Protein AF-0000000070192308 (afdb_homodimer)

Foldseek 3Di:
DPPPPPPDPPPPPPPPPPDPDDVVVVVVVVVVVVVVVVVCVCCCVVVVPPPPQLCAAVDPQWADAQQWIDGLLQQKIFGDDVPDTLKIKGWDPPRNRFHKDWPDDPARDNFWGWIDGPQFWIWIWGDDDQKIKIKIFTPHQVYKTKMKIALPPKFKFFFADFLLFAARPLVDAADKAFRFEDQCLPDDPVCVVVRHRGGHQEGEQWMFIFQQKIKGWDQLARWIWTHCHVPPSITMIIGDDPPFLFDDPPPGHGMTIMMMGGDRGRLVSLLVCCVVPADFAQDAFDLLQLQAAEAEQFLQQPPQAALVVVLVVLLVVLVLCVVVPGPAYAYEYEDPQAPFQVGLDGDCVRYVDLQVSCVSSVVSRYAYAYEHEQKDDCPDPCVVPPVLQFFWPAPVSPGFDWDADPVGIITGGQLVHVVNLVVVLVSLLCSCVVRVHAFYEYEDQTLVRDDSGTQHPDGDSRSNCSSQSVCVSCLVRGGSAYEYAHDYSNLHGNYAYEFRFAAQDQDSSRYLLVLQSRLQNCLSNLRARYDSHAQRTRCQHDSRNNNSDGHDLLSNLLSLLVCLQPRGYYYHDDLVVDDPLSVVLVSVSSVCSNPPRSVLLVVLSVVCSVRSHHQKHQQCSVPSNQPVSSNDSQWIDRPPWKIWHTDRDPPDFWDKDAFAAAWKAWPVVRDIDGHPDIDGRHGHHSSGTTMITGDDPPD/DPPPPPDDPPPPPPPPPPPPDPVVVVVVVVVVVVVVVVVVVCCCVVVVPPPPQLCAAVDPQWADAQQWIDGLLQQKIFGDDVPDTLKIKGWDPPRNRFHKDFPDPPARDNFWGWIDGPQFWIWIWGDDDQKIKIKIFTPHQVYKTKMKIALPPKFKFFFADFLLFAARPLPDAADKAFRFEDQCLPDDPVCVVVRHRGGHQEGEQWMFIFQQKIKGWDQLARWIWTHCHVPPSITMIIGDDPPFLFDDPPPGHGMTIMMMGGDRGRLVSLLVCCVVPADFAQDAFDLLQLQAAEAEQFLQQPPQAALVVVLVVLLVVLVLCVVVPGPAYAYEYEDPQAPFQVGLDGDCVRYVDLQVSCVSSVVSRYAYAYEHEQKDDCPDPCNVPPVLQFFWPAPVSPGFDWDADPVGIITGGQLVHVVNLVVVLVSLVCSCVVRVHAFYEYEDQTLVRDDSGTQHPDGDSRSNCSQQSVCVSCLVRGGSAYEYAHDYSNLHGNYEYEFRFAAQDQDSSRYLLVLQSRLQNCLSVLRARYDSHAQRTRCQHDSRNNNSDGHDLLSNLLSLLVCLQPRGYYHHDDLVVDDPLSVVLNSVSSVCSNPPRSVLLVVLSVVCSVRSHHQKHQQCSVPSNQPVSSNDSQWIDRPPWKIWHTDRDPPDFWAKDAFAAAWKAWPVVRDIDGHPDIDGRHGHHSSGTTMITGDDPPD

Secondary structure (DSSP, 8-state):
-GGGG----------------HHHHHHHHHHHHHHHHHHHHHHHHHHT--------SSS--EEEETTEEEETTTTEEEEEETTEEEEEEE--GGGTTS-EEESSGGG-BTTEEEEEETTTEEEEEEEETTEEEEEEEESSTT---EEEEE-TTS-EEEEEEESS--SSGGG--EEEEE-----TTS--HHHHHHT-S-EEEEEEEEEEETTSEEEEE-TTS-EEEEESGGG--EEEEEE--TTSSS--TT-----EEEEEEE-SSHHHHHHHHHHHHSPPPSSPPPTHHHHSEEEE-TTTSTT---HHHHHHHHHHHHHHHGGG--S-EEEEE-SS-SSSTT--S--TTT-TTHHHHHHHHHHTT-EEEEEE-SEEETTSHHHHHHHHHHB-B-TTSSSB-EEEETTEEEEEB-TTSHHHHHHHHHHHHHHHHHH---EEEE---SGGGS-SS-B-SS--SSTTHHHHHHHHHHTTTS-TT-EES-BSS-TTS--EEEPPPPBSSSSTTTSGGGHHHHHHHHHHTT--SEE---TT-BSB-GGG-B---PPPHHHHHHHHHHHTTSS-EEESS-GGGS-HHHHHHHHHHHHHIIIIIHHHHHHHHHHHHHH---SEE-GGGS-TT-HHHHH--S-EEETTTEEE----STT--EEEEEE-SSEEEETTTTEEEESSEEEEEEE--TT---EEEEE----/-GGGGG---------------HHHHHHHHHHHHHHHHHHHHHHHHHHS--------SSS--EEEETTEEEETTTTEEEEEETTEEEEEEE--GGGTTS-EEESSGGG-BTTEEEEEETTTEEEEEEEETTEEEEEEEESSTT---EEEEE-TTS-EEEEEEESS--SSGGG--EEEEE-----TTS--HHHHHHT-S-EEEEEEEEEEETTSEEEEE-TTS-EEEEESGGG--EEEEEE--TTSSS--TT-----EEEEEEE-SSHHHHHHHHHHHHSPPPSSPPPTHHHHSEEEE-TTTSTT---HHHHHHHHHHHHHHHGGG--S-EEEEE-SS-SSSTT--S--TTT-TTHHHHHHHHHHTT-EEEEEE-SEEETTSHHHHHHHHHHB-B-TTSSSB-EEEETTEEEEEB-TTSHHHHHHHHHHHHHHHHHH---EEEE---SGGGS-SS-B-SS--SSTTHHHHHHHHHHTTTS-TT-EES-BSS-TTS--EEEPPPPPSSSSTTTSGGGHHHHHHHHHHTT--SEE--BTT--SB-GGG-B---PPPHHHHHHHHHHHTTSS-EEESS-GGGS-HHHHHHHHHHHHHIIIIIHHHHHHHHHHHHHH---SEE-GGGS-TT-HHHHH--S-EEETTTEEE----STT-SEEEEEE-SSEEEETTTTEEEESSEEEEEEE--TT---EEEEE----

Nearest PDB structures (foldseek):
  7qqg-assembly2_B  TM=9.094E-01  e=2.513E-67  Homo sapiens
  7qqf-assembly2_B  TM=9.119E-01  e=2.662E-67  Homo sapiens
  7qqg-assembly1_A  TM=9.138E-01  e=2.253E-66  Homo sapiens
  7qqf-assembly1_A  TM=9.126E-01  e=1.420E-66  Homo sapiens
  7qqg-assembly2_C  TM=9.096E-01  e=3.006E-66  Homo sapiens

Organism: Mizuhopecten yessoensis (NCBI:txid6573)

pLDDT: mean 86.56, std 17.62, range [20.38, 98.75]

Solvent-accessible surface area (backbone atoms only — not comparable to full-atom values): 71804 Å² total; per-residue (Å²): 133,73,79,72,68,75,64,83,79,72,75,78,68,80,72,84,76,72,83,75,62,70,65,62,51,47,53,47,45,48,50,47,46,50,49,48,48,48,44,48,48,45,44,46,48,57,67,51,38,74,69,70,57,60,52,41,21,76,71,68,48,65,48,66,41,75,43,37,35,38,32,44,78,78,26,38,33,38,32,37,63,86,93,43,76,75,46,44,31,36,49,46,76,85,57,48,55,38,46,40,41,68,66,56,88,83,41,67,38,70,44,23,37,38,40,28,29,80,77,30,32,33,40,39,37,38,54,56,90,57,28,39,38,40,36,41,40,39,67,26,76,76,46,60,45,36,42,32,31,53,39,66,98,45,50,32,45,49,39,51,40,43,47,61,30,52,45,38,45,65,74,37,72,34,51,76,38,73,71,46,18,13,54,65,70,74,61,53,71,64,33,62,74,66,57,46,69,54,36,11,19,37,34,45,59,40,37,38,23,51,66,1,37,31,40,39,49,50,71,69,34,34,43,26,37,23,35,12,38,90,75,60,43,30,42,32,44,32,14,49,54,78,97,44,65,34,65,57,94,80,69,68,65,39,38,35,41,36,36,42,33,58,38,91,28,31,61,54,25,51,51,52,48,42,68,70,72,44,56,66,37,77,48,77,40,47,62,54,58,49,60,20,43,36,42,33,43,48,52,72,37,72,91,70,65,30,48,66,58,50,51,54,51,47,48,52,50,35,64,68,46,53,86,68,65,62,82,32,38,32,38,31,50,51,76,87,52,28,75,31,53,58,40,81,53,65,22,52,91,45,27,77,52,53,51,60,51,42,52,50,39,43,73,53,57,30,49,40,28,39,51,47,60,57,40,29,20,68,84,16,68,55,38,74,73,39,34,82,66,29,32,26,14,25,81,82,63,66,24,48,33,43,30,60,51,99,91,41,56,24,31,39,55,20,63,60,30,67,67,26,46,52,50,51,50,49,44,49,48,44,38,31,68,70,43,60,45,59,26,33,34,38,40,72,50,23,38,64,64,46,46,62,70,55,30,48,79,49,78,52,55,32,54,45,48,52,24,28,44,44,47,63,61,40,54,84,61,30,38,49,61,22,30,32,41,38,37,22,90,45,42,27,54,41,44,33,37,38,49,66,83,33,30,52,50,54,46,39,71,29,14,59,41,12,48,53,28,43,52,38,37,35,14,70,68,43,46,54,47,40,31,79,36,43,46,30,28,44,30,25,37,85,93,55,43,77,36,82,52,83,56,59,67,67,58,31,51,42,35,43,58,50,34,51,71,44,60,28,43,31,30,41,69,56,51,80,78,53,56,68,68,49,38,51,43,48,54,52,45,53,51,46,23,65,73,62,38,46,61,47,52,56,50,20,51,54,44,23,51,74,71,54,47,40,27,51,25,54,52,18,71,85,29,54,83,38,70,67,38,60,51,56,41,66,48,35,18,48,45,89,44,32,41,41,46,54,73,61,54,88,89,59,50,50,41,74,43,77,38,48,76,55,39,31,33,33,69,78,77,72,43,82,40,74,31,68,42,72,42,72,66,42,76,36,55,94,87,50,66,46,36,27,39,56,49,84,74,80,120,132,74,77,72,73,67,65,84,81,76,75,77,74,77,69,83,74,69,82,72,54,70,65,60,51,47,50,45,48,50,47,48,47,49,50,48,48,49,44,48,48,45,45,47,49,58,67,52,41,73,69,71,56,59,49,44,22,75,70,68,48,64,49,67,40,75,43,36,35,39,32,45,78,75,27,37,32,37,32,36,62,85,94,43,74,76,47,43,33,37,49,45,79,84,59,47,52,39,47,42,40,67,66,55,87,83,40,64,37,71,43,23,38,38,40,29,29,80,75,30,32,31,42,39,38,37,54,57,91,57,28,39,39,41,35,40,41,39,66,27,77,76,45,61,45,36,42,30,32,53,40,66,100,46,51,32,46,48,39,50,39,43,48,61,30,52,43,38,45,65,76,37,72,34,52,76,38,73,72,47,17,13,53,66,70,73,58,53,72,66,34,62,74,66,56,45,71,55,37,12,20,36,35,45,60,40,37,38,24,50,65,1,37,31,41,40,48,50,71,69,33,35,43,26,38,23,35,12,39,89,74,60,44,30,40,32,43,32,14,49,55,78,98,44,63,32,64,58,95,80,69,68,66,38,38,35,40,38,35,42,32,58,37,92,27,31,60,52,25,51,53,51,47,41,66,72,72,42,55,65,38,78,47,77,40,47,63,53,58,48,60,20,45,37,42,33,44,48,51,74,37,72,92,69,65,30,47,66,57,50,51,54,51,48,47,52,48,34,64,69,47,55,84,68,64,63,82,33,39,31,38,32,50,50,75,87,53,28,74,33,53,58,40,81,54,64,22,52,92,45,26,76,51,51,52,60,51,42,51,49,40,41,72,52,56,30,46,39,29,38,51,46,58,55,40,30,21,69,84,14,69,54,38,76,74,39,35,81,68,29,31,26,12,24,83,83,63,66,24,48,34,43,31,61,52,97,91,40,57,25,31,40,55,19,64,60,29,68,67,25,45,52,50,52,52,50,45,49,46,46,38,31,70,70,42,59,44,58,27,31,35,38,40,71,49,23,39,65,64,47,48,62,72,54,32,49,78,49,80,52,55,34,54,45,47,52,24,27,42,44,47,64,60,41,54,84,63,31,37,50,63,21,30,30,40,39,37,23,89,44,41,28,55,41,44,32,38,38,48,68,82,30,29,52,49,54,46,40,72,31,14,58,43,12,48,54,29,44,52,37,36,35,16,68,68,43,46,54,47,40,30,80,34,42,46,30,26,56,23,23,36,87,93,56,41,77,38,81,49,81,56,56,67,66,57,32,51,41,35,42,58,50,35,50,71,43,59,27,42,30,29,44,68,57,52,80,78,54,57,70,68,50,37,52,45,49,53,51,44,52,51,48,22,64,72,62,39,46,61,47,51,56,51,21,51,56,43,22,52,74,70,52,47,40,26,52,26,51,50,19,69,85,28,54,85,39,71,66,37,61,50,55,42,64,49,32,17,47,45,88,45,32,42,41,45,53,73,62,53,88,88,58,50,50,42,73,43,76,35,50,76,55,39,32,33,32,70,76,78,70,40,82,42,74,31,69,42,73,43,72,66,42,75,36,56,94,85,51,66,46,38,28,38,58,48,82,74,81,120

Structure (mmCIF, N/CA/C/O backbone):
data_AF-0000000070192308-model_v1
#
loop_
_entity.id
_entity.type
_entity.pdbx_description
1 polymer 'Family 31 glucosidase KIAA1161'
#
loop_
_atom_site.group_PDB
_atom_site.id
_atom_site.type_symbol
_atom_site.label_atom_id
_atom_site.label_alt_id
_atom_site.label_comp_id
_atom_site.label_asym_id
_atom_site.label_entity_id
_atom_site.label_seq_id
_atom_site.pdbx_PDB_ins_code
_atom_site.Cartn_x
_atom_site.Cartn_y
_atom_site.Cartn_z
_atom_site.occupancy
_atom_site.B_iso_or_equiv
_atom_site.auth_seq_id
_atom_site.auth_comp_id
_atom_site.auth_asym_id
_atom_site.auth_atom_id
_atom_site.pdbx_PDB_model_num
ATOM 1 N N . MET A 1 1 ? -42.344 -31.609 20.109 1 20.38 1 MET A N 1
ATOM 2 C CA . MET A 1 1 ? -43.781 -31.344 20.266 1 20.38 1 MET A CA 1
ATOM 3 C C . MET A 1 1 ? -44.281 -31.906 21.594 1 20.38 1 MET A C 1
ATOM 5 O O . MET A 1 1 ? -45.344 -31.516 22.062 1 20.38 1 MET A O 1
ATOM 9 N N . ARG A 1 2 ? -43.562 -32.969 22.016 1 21.5 2 ARG A N 1
ATOM 10 C CA . ARG A 1 2 ? -44.094 -33.875 23.016 1 21.5 2 ARG A CA 1
ATOM 11 C C . ARG A 1 2 ? -44.062 -33.25 24.406 1 21.5 2 ARG A C 1
ATOM 13 O O . ARG A 1 2 ? -44.969 -33.5 25.203 1 21.5 2 ARG A O 1
ATOM 20 N N . TYR A 1 3 ? -42.969 -32.656 24.625 1 23.02 3 TYR A N 1
ATOM 21 C CA . TYR A 1 3 ? -42.625 -32.531 26.047 1 23.02 3 TYR A CA 1
ATOM 22 C C . TYR A 1 3 ? -43.375 -31.391 26.703 1 23.02 3 TYR A C 1
ATOM 24 O O . TYR A 1 3 ? -43 -30.922 27.781 1 23.02 3 TYR A O 1
ATOM 32 N N . VAL A 1 4 ? -44.219 -30.672 25.828 1 22.2 4 VAL A N 1
ATOM 33 C CA . VAL A 1 4 ? -44.625 -29.406 26.406 1 22.2 4 VAL A CA 1
ATOM 34 C C . VAL A 1 4 ? -45.594 -29.656 27.578 1 22.2 4 VAL A C 1
ATOM 36 O O . VAL A 1 4 ? -45.906 -28.734 28.328 1 22.2 4 VAL A O 1
ATOM 39 N N . CYS A 1 5 ? -46.25 -30.828 27.484 1 20.38 5 CYS A N 1
ATOM 40 C CA . CYS A 1 5 ? -47.531 -30.906 28.188 1 20.38 5 CYS A CA 1
ATOM 41 C C . CYS A 1 5 ? -47.312 -31.078 29.688 1 20.38 5 CYS A C 1
ATOM 43 O O . CYS A 1 5 ? -48.156 -31.656 30.375 1 20.38 5 CYS A O 1
ATOM 45 N N . TYR A 1 6 ? -46.031 -31.031 30.094 1 24.88 6 TYR A N 1
ATOM 46 C CA . TYR A 1 6 ? -45.938 -31.562 31.453 1 24.88 6 TYR A CA 1
ATOM 47 C C . TYR A 1 6 ? -46.656 -30.672 32.438 1 24.88 6 TYR A C 1
ATOM 49 O O . TYR A 1 6 ? -46.062 -29.734 33 1 24.88 6 TYR A O 1
ATOM 57 N N . VAL A 1 7 ? -47.844 -30.109 31.953 1 22.53 7 VAL A N 1
ATOM 58 C CA . VAL A 1 7 ? -48.5 -29.125 32.812 1 22.53 7 VAL A CA 1
ATOM 59 C C . VAL A 1 7 ? -48.656 -29.703 34.219 1 22.53 7 VAL A C 1
ATOM 61 O O . VAL A 1 7 ? -48.656 -30.922 34.406 1 22.53 7 VAL A O 1
ATOM 64 N N . MET A 1 8 ? -48.906 -28.859 35.25 1 23.22 8 MET A N 1
ATOM 65 C CA . MET A 1 8 ? -48.938 -28.734 36.719 1 23.22 8 MET A CA 1
ATOM 66 C C . MET A 1 8 ? -49.969 -29.672 37.312 1 23.22 8 MET A C 1
ATOM 68 O O . MET A 1 8 ? -51.156 -29.641 36.906 1 23.22 8 MET A O 1
ATOM 72 N N . SER A 1 9 ? -49.531 -30.953 37.625 1 23.97 9 SER A N 1
ATOM 73 C CA . SER A 1 9 ? -50.25 -32.031 38.281 1 23.97 9 SER A CA 1
ATOM 74 C C . SER A 1 9 ? -50.969 -31.531 39.531 1 23.97 9 SER A C 1
ATOM 76 O O . SER A 1 9 ? -50.344 -31.172 40.531 1 23.97 9 SER A O 1
ATOM 78 N N . CYS A 1 10 ? -51.938 -30.594 39.344 1 23.83 10 CYS A N 1
ATOM 79 C CA . CYS A 1 10 ? -52.781 -30.109 40.438 1 23.83 10 CYS A CA 1
ATOM 80 C C . CYS A 1 10 ? -53.312 -31.266 41.25 1 23.83 10 CYS A C 1
ATOM 82 O O . CYS A 1 10 ? -54 -32.156 40.719 1 23.83 10 CYS A O 1
ATOM 84 N N . ASP A 1 11 ? -52.469 -31.672 42.25 1 23.56 11 ASP A N 1
ATOM 85 C CA . ASP A 1 11 ? -52.781 -32.656 43.281 1 23.56 11 ASP A CA 1
ATOM 86 C C . ASP A 1 11 ? -54.188 -32.438 43.844 1 23.56 11 ASP A C 1
ATOM 88 O O . ASP A 1 11 ? -54.562 -31.328 44.156 1 23.56 11 ASP A O 1
ATOM 92 N N . THR A 1 12 ? -55.094 -33.344 43.406 1 26.86 12 THR A N 1
ATOM 93 C CA . THR A 1 12 ? -56.531 -33.531 43.594 1 26.86 12 THR A CA 1
ATOM 94 C C . THR A 1 12 ? -56.844 -33.625 45.094 1 26.86 12 THR A C 1
ATOM 96 O O . THR A 1 12 ? -57.25 -34.688 45.594 1 26.86 12 THR A O 1
ATOM 99 N N . THR A 1 13 ? -55.969 -32.844 45.969 1 26.02 13 THR A N 1
ATOM 100 C CA . THR A 1 13 ? -56.438 -33.031 47.344 1 26.02 13 THR A CA 1
ATOM 101 C C . THR A 1 13 ? -57.906 -32.781 47.469 1 26.02 13 THR A C 1
ATOM 103 O O . THR A 1 13 ? -58.469 -31.953 46.75 1 26.02 13 THR A O 1
ATOM 106 N N . SER A 1 14 ? -58.594 -33.688 48.25 1 26.66 14 SER A N 1
ATOM 107 C CA . SER A 1 14 ? -60 -34.062 48.469 1 26.66 14 SER A CA 1
ATOM 108 C C . SER A 1 14 ? -60.812 -32.875 49 1 26.66 14 SER A C 1
ATOM 110 O O . SER A 1 14 ? -61.656 -33.031 49.844 1 26.66 14 SER A O 1
ATOM 112 N N . LEU A 1 15 ? -60.125 -31.594 48.969 1 26.31 15 LEU A N 1
ATOM 113 C CA . LEU A 1 15 ? -60.969 -30.641 49.719 1 26.31 15 LEU A CA 1
ATOM 114 C C . LEU A 1 15 ? -62.375 -30.578 49.125 1 26.31 15 LEU A C 1
ATOM 116 O O . LEU A 1 15 ? -62.531 -30.719 47.906 1 26.31 15 LEU A O 1
ATOM 120 N N . THR A 1 16 ? -63.375 -30.578 50.156 1 28.06 16 THR A N 1
ATOM 121 C CA . THR A 1 16 ? -64.875 -30.609 50.125 1 28.06 16 THR A CA 1
ATOM 122 C C . THR A 1 16 ? -65.375 -29.516 49.219 1 28.06 16 THR A C 1
ATOM 124 O O . THR A 1 16 ? -65.188 -28.328 49.469 1 28.06 16 THR A O 1
ATOM 127 N N . MET A 1 17 ? -65.375 -29.734 47.875 1 26.25 17 MET A N 1
ATOM 128 C CA . MET A 1 17 ? -65.875 -28.938 46.75 1 26.25 17 MET A CA 1
ATOM 129 C C . MET A 1 17 ? -67.375 -28.516 47 1 26.25 17 MET A C 1
ATOM 131 O O . MET A 1 17 ? -68.25 -29.344 46.906 1 26.25 17 MET A O 1
ATOM 135 N N . ARG A 1 18 ? -67.562 -27.594 48.062 1 32.5 18 ARG A N 1
ATOM 136 C CA . ARG A 1 18 ? -68.875 -27.062 48.219 1 32.5 18 ARG A CA 1
ATOM 137 C C . ARG A 1 18 ? -69.5 -26.672 46.875 1 32.5 18 ARG A C 1
ATOM 139 O O . ARG A 1 18 ? -68.75 -26.359 45.938 1 32.5 18 ARG A O 1
ATOM 146 N N . GLN A 1 19 ? -70.875 -26.859 46.594 1 30.17 19 GLN A N 1
ATOM 147 C CA . GLN A 1 19 ? -71.875 -26.875 45.531 1 30.17 19 GLN A CA 1
ATOM 148 C C . GLN A 1 19 ? -71.938 -25.516 44.844 1 30.17 19 GLN A C 1
ATOM 150 O O . GLN A 1 19 ? -72.562 -24.578 45.375 1 30.17 19 GLN A O 1
ATOM 155 N N . LEU A 1 20 ? -70.812 -25 44.406 1 33.16 20 LEU A N 1
ATOM 156 C CA . LEU A 1 20 ? -71.062 -23.703 43.75 1 33.16 20 LEU A CA 1
ATOM 157 C C . LEU A 1 20 ? -72.125 -23.781 42.688 1 33.16 20 LEU A C 1
ATOM 159 O O . LEU A 1 20 ? -72.125 -24.75 41.906 1 33.16 20 LEU A O 1
ATOM 163 N N . ARG A 1 21 ? -73.188 -22.875 42.906 1 35.25 21 ARG A N 1
ATOM 164 C CA . ARG A 1 21 ? -74.438 -22.703 42.156 1 35.25 21 ARG A CA 1
ATOM 165 C C . ARG A 1 21 ? -74.188 -22.516 40.656 1 35.25 21 ARG A C 1
ATOM 167 O O . ARG A 1 21 ? -73.062 -22.094 40.281 1 35.25 21 ARG A O 1
ATOM 174 N N . GLY A 1 22 ? -75.188 -22.938 39.812 1 34.5 22 GLY A N 1
ATOM 175 C CA . GLY A 1 22 ? -75.312 -23.203 38.406 1 34.5 22 GLY A CA 1
ATOM 176 C C . GLY A 1 22 ? -75 -22 37.531 1 34.5 22 GLY A C 1
ATOM 177 O O . GLY A 1 22 ? -74.375 -22.141 36.469 1 34.5 22 GLY A O 1
ATOM 178 N N . ARG A 1 23 ? -75.438 -20.812 38 1 45.5 23 ARG A N 1
ATOM 179 C CA . ARG A 1 23 ? -75.312 -19.656 37.125 1 45.5 23 ARG A CA 1
ATOM 180 C C . ARG A 1 23 ? -73.875 -19.172 37 1 45.5 23 ARG A C 1
ATOM 182 O O . ARG A 1 23 ? -73.438 -18.781 35.906 1 45.5 23 ARG A O 1
ATOM 189 N N . THR A 1 24 ? -73.25 -19.234 38.219 1 49.06 24 THR A N 1
ATOM 190 C CA . THR A 1 24 ? -71.875 -18.75 38.219 1 49.06 24 THR A CA 1
ATOM 191 C C . THR A 1 24 ? -71 -19.641 37.375 1 49.06 24 THR A C 1
ATOM 193 O O . THR A 1 24 ? -70 -19.188 36.812 1 49.06 24 THR A O 1
ATOM 196 N N . LEU A 1 25 ? -71.438 -21 37.281 1 49.66 25 LEU A N 1
ATOM 197 C CA . LEU A 1 25 ? -70.625 -21.891 36.406 1 49.66 25 LEU A CA 1
ATOM 198 C C . LEU A 1 25 ? -70.812 -21.562 34.938 1 49.66 25 LEU A C 1
ATOM 200 O O . LEU A 1 25 ? -69.875 -21.641 34.156 1 49.66 25 LEU A O 1
ATOM 204 N N . ARG A 1 26 ? -72.062 -21.047 34.656 1 52.34 26 ARG A N 1
ATOM 205 C CA . ARG A 1 26 ? -72.312 -20.672 33.25 1 52.34 26 ARG A CA 1
ATOM 206 C C . ARG A 1 26 ? -71.5 -19.422 32.875 1 52.34 26 ARG A C 1
ATOM 208 O O . ARG A 1 26 ? -70.938 -19.344 31.797 1 52.34 26 ARG A O 1
ATOM 215 N N . PHE A 1 27 ? -71.625 -18.453 33.844 1 57.94 27 PHE A N 1
ATOM 216 C CA . PHE A 1 27 ? -70.875 -17.25 33.562 1 57.94 27 PHE A CA 1
ATOM 217 C C . PHE A 1 27 ? -69.375 -17.531 33.469 1 57.94 27 PHE A C 1
ATOM 219 O O . PHE A 1 27 ? -68.688 -17 32.625 1 57.94 27 PHE A O 1
ATOM 226 N N . LEU A 1 28 ? -68.938 -18.562 34.312 1 57.94 28 LEU A N 1
ATOM 227 C CA . LEU A 1 28 ? -67.5 -18.938 34.281 1 57.94 28 LEU A CA 1
ATOM 228 C C . LEU A 1 28 ? -67.188 -19.703 33 1 57.94 28 LEU A C 1
ATOM 230 O O . LEU A 1 28 ? -66.125 -19.516 32.406 1 57.94 28 LEU A O 1
ATOM 234 N N . LYS A 1 29 ? -68.125 -20.453 32.531 1 59.97 29 LYS A N 1
ATOM 235 C CA . LYS A 1 29 ? -67.938 -21.172 31.297 1 59.97 29 LYS A CA 1
ATOM 236 C C . LYS A 1 29 ? -67.938 -20.203 30.109 1 59.97 29 LYS A C 1
ATOM 238 O O . LYS A 1 29 ? -67.062 -20.344 29.203 1 59.97 29 LYS A O 1
ATOM 243 N N . ILE A 1 30 ? -68.938 -19.281 30.219 1 62.34 30 ILE A N 1
ATOM 244 C CA . ILE A 1 30 ? -69 -18.281 29.156 1 62.34 30 ILE A CA 1
ATOM 245 C C . ILE A 1 30 ? -67.688 -17.422 29.203 1 62.34 30 ILE A C 1
ATOM 247 O O . ILE A 1 30 ? -67.125 -17.141 28.172 1 62.34 30 ILE A O 1
ATOM 251 N N . ALA A 1 31 ? -67.312 -17.031 30.453 1 62.5 31 ALA A N 1
ATOM 252 C CA . ALA A 1 31 ? -66.062 -16.25 30.594 1 62.5 31 ALA A CA 1
ATOM 253 C C . ALA A 1 31 ? -64.875 -17.078 30.172 1 62.5 31 ALA A C 1
ATOM 255 O O . ALA A 1 31 ? -63.969 -16.562 29.5 1 62.5 31 ALA A O 1
ATOM 256 N N . CYS A 1 32 ? -64.875 -18.422 30.547 1 58.78 32 CYS A N 1
ATOM 257 C CA . CYS A 1 32 ? -63.812 -19.312 30.094 1 58.78 32 CYS A CA 1
ATOM 258 C C . CYS A 1 32 ? -63.875 -19.516 28.594 1 58.78 32 CYS A C 1
ATOM 260 O O . CYS A 1 32 ? -62.844 -19.516 27.922 1 58.78 32 CYS A O 1
ATOM 262 N N . PHE A 1 33 ? -65.125 -19.688 28.047 1 64.44 33 PHE A N 1
ATOM 263 C CA . PHE A 1 33 ? -65.312 -19.797 26.594 1 64.44 33 PHE A CA 1
ATOM 264 C C . PHE A 1 33 ? -64.875 -18.5 25.906 1 64.44 33 PHE A C 1
ATOM 266 O O . PHE A 1 33 ? -64.125 -18.547 24.906 1 64.44 33 PHE A O 1
ATOM 273 N N . LEU A 1 34 ? -65.312 -17.297 26.391 1 62.81 34 LEU A N 1
ATOM 274 C CA . LEU A 1 34 ? -64.875 -16.016 25.828 1 62.81 34 LEU A CA 1
ATOM 275 C C . LEU A 1 34 ? -63.375 -15.828 26 1 62.81 34 LEU A C 1
ATOM 277 O O . LEU A 1 34 ? -62.688 -15.352 25.094 1 62.81 34 LEU A O 1
ATOM 281 N N . LEU A 1 35 ? -62.812 -16.219 27.156 1 64.25 35 LEU A N 1
ATOM 282 C CA . LEU A 1 35 ? -61.375 -16.172 27.344 1 64.25 35 LEU A CA 1
ATOM 283 C C . LEU A 1 35 ? -60.688 -17.172 26.422 1 64.25 35 LEU A C 1
ATOM 285 O O . LEU A 1 35 ? -59.625 -16.875 25.844 1 64.25 35 LEU A O 1
ATOM 289 N N . PHE A 1 36 ? -61.312 -18.438 26.234 1 65.31 36 PHE A N 1
ATOM 290 C CA . PHE A 1 36 ? -60.781 -19.406 25.281 1 65.31 36 PHE A CA 1
ATOM 291 C C . PHE A 1 36 ? -60.875 -18.875 23.859 1 65.31 36 PHE A C 1
ATOM 293 O O . PHE A 1 36 ? -59.969 -19.031 23.062 1 65.31 36 PHE A O 1
ATOM 300 N N . MET A 1 37 ? -62 -18.234 23.453 1 63.69 37 MET A N 1
ATOM 301 C CA . MET A 1 37 ? -62.156 -17.625 22.125 1 63.69 37 MET A CA 1
ATOM 302 C C . MET A 1 37 ? -61.156 -16.453 21.969 1 63.69 37 MET A C 1
ATOM 304 O O . MET A 1 37 ? -60.562 -16.297 20.922 1 63.69 37 MET A O 1
ATOM 308 N N . VAL A 1 38 ? -61 -15.508 22.953 1 63.56 38 VAL A N 1
ATOM 309 C CA . VAL A 1 38 ? -60 -14.453 22.906 1 63.56 38 VAL A CA 1
ATOM 310 C C . VAL A 1 38 ? -58.594 -15.07 22.859 1 63.56 38 VAL A C 1
ATOM 312 O O . VAL A 1 38 ? -57.719 -14.594 22.125 1 63.56 38 VAL A O 1
ATOM 315 N N . PHE A 1 39 ? -58.344 -16.172 23.594 1 62.09 39 PHE A N 1
ATOM 316 C CA . PHE A 1 39 ? -57.094 -16.875 23.5 1 62.09 39 PHE A CA 1
ATOM 317 C C . PHE A 1 39 ? -56.906 -17.484 22.125 1 62.09 39 PHE A C 1
ATOM 319 O O . PHE A 1 39 ? -55.812 -17.422 21.547 1 62.09 39 PHE A O 1
ATOM 326 N N . ILE A 1 40 ? -57.938 -18.188 21.547 1 59.38 40 ILE A N 1
ATOM 327 C CA . ILE A 1 40 ? -57.844 -18.688 20.188 1 59.38 40 ILE A CA 1
ATOM 328 C C . ILE A 1 40 ? -57.656 -17.531 19.219 1 59.38 40 ILE A C 1
ATOM 330 O O . ILE A 1 40 ? -56.812 -17.594 18.312 1 59.38 40 ILE A O 1
ATOM 334 N N . ILE A 1 41 ? -58.438 -16.391 19.328 1 56.91 41 ILE A N 1
ATOM 335 C CA . ILE A 1 41 ? -58.219 -15.219 18.484 1 56.91 41 ILE A CA 1
ATOM 336 C C . ILE A 1 41 ? -56.844 -14.633 18.734 1 56.91 41 ILE A C 1
ATOM 338 O O . ILE A 1 41 ? -56.125 -14.32 17.797 1 56.91 41 ILE A O 1
ATOM 342 N N . TRP A 1 42 ? -56.469 -14.445 20.031 1 55.38 42 TRP A N 1
ATOM 343 C CA . TRP A 1 42 ? -55.125 -13.984 20.328 1 55.38 42 TRP A CA 1
ATOM 344 C C . TRP A 1 42 ? -54.062 -14.977 19.828 1 55.38 42 TRP A C 1
ATOM 346 O O . TRP A 1 42 ? -53.062 -14.578 19.219 1 55.38 42 TRP A O 1
ATOM 356 N N . TYR A 1 43 ? -54.25 -16.312 20.156 1 49.78 43 TYR A N 1
ATOM 357 C CA . TYR A 1 43 ? -53.344 -17.312 19.578 1 49.78 43 TYR A CA 1
ATOM 358 C C . TYR A 1 43 ? -53.406 -17.297 18.062 1 49.78 43 TYR A C 1
ATOM 360 O O . TYR A 1 43 ? -52.375 -17.375 17.391 1 49.78 43 TYR A O 1
ATOM 368 N N . THR A 1 44 ? -54.594 -17.297 17.484 1 49.53 44 THR A N 1
ATOM 369 C CA . THR A 1 44 ? -54.688 -17.188 16.031 1 49.53 44 THR A CA 1
ATOM 370 C C . THR A 1 44 ? -54.125 -15.859 15.547 1 49.53 44 THR A C 1
ATOM 372 O O . THR A 1 44 ? -53.438 -15.805 14.531 1 49.53 44 THR A O 1
ATOM 375 N N . VAL A 1 45 ? -54.438 -14.711 16.172 1 46.88 45 VAL A N 1
ATOM 376 C CA . VAL A 1 45 ? -53.812 -13.445 15.797 1 46.88 45 VAL A CA 1
ATOM 377 C C . VAL A 1 45 ? -52.312 -13.492 16.094 1 46.88 45 VAL A C 1
ATOM 379 O O . VAL A 1 45 ? -51.5 -13.016 15.305 1 46.88 45 VAL A O 1
ATOM 382 N N . SER A 1 46 ? -51.875 -13.906 17.312 1 43.94 46 SER A N 1
ATOM 383 C CA . SER A 1 46 ? -50.469 -14.117 17.594 1 43.94 46 SER A CA 1
ATOM 384 C C . SER A 1 46 ? -49.875 -15.18 16.688 1 43.94 46 SER A C 1
ATOM 386 O O . SER A 1 46 ? -48.688 -15.109 16.328 1 43.94 46 SER A O 1
ATOM 388 N N . ALA A 1 47 ? -50.438 -16.391 16.562 1 39.16 47 ALA A N 1
ATOM 389 C CA . ALA A 1 47 ? -50.031 -17.375 15.555 1 39.16 47 ALA A CA 1
ATOM 390 C C . ALA A 1 47 ? -50.156 -16.797 14.141 1 39.16 47 ALA A C 1
ATOM 392 O O . ALA A 1 47 ? -49.469 -17.234 13.219 1 39.16 47 ALA A O 1
ATOM 393 N N . LEU A 1 48 ? -51.219 -16.047 13.93 1 32.97 48 LEU A N 1
ATOM 394 C CA . LEU A 1 48 ? -51.219 -15.273 12.695 1 32.97 48 LEU A CA 1
ATOM 395 C C . LEU A 1 48 ? -50.219 -14.125 12.789 1 32.97 48 LEU A C 1
ATOM 397 O O . LEU A 1 48 ? -50.594 -12.961 12.891 1 32.97 48 LEU A O 1
ATOM 401 N N . LYS A 1 49 ? -49.344 -14.195 13.859 1 34.69 49 LYS A N 1
ATOM 402 C CA . LYS A 1 49 ? -48.156 -13.391 13.578 1 34.69 49 LYS A CA 1
ATOM 403 C C . LYS A 1 49 ? -47.812 -13.398 12.094 1 34.69 49 LYS A C 1
ATOM 405 O O . LYS A 1 49 ? -47.781 -14.461 11.461 1 34.69 49 LYS A O 1
ATOM 410 N N . LYS A 1 50 ? -47.75 -12.18 11.742 1 33.03 50 LYS A N 1
ATOM 411 C CA . LYS A 1 50 ? -47.531 -11.93 10.32 1 33.03 50 LYS A CA 1
ATOM 412 C C . LYS A 1 50 ? -46.438 -12.836 9.773 1 33.03 50 LYS A C 1
ATOM 414 O O . LYS A 1 50 ? -45.312 -12.844 10.281 1 33.03 50 LYS A O 1
ATOM 419 N N . LYS A 1 51 ? -46.875 -14.031 9.375 1 29.88 51 LYS A N 1
ATOM 420 C CA . LYS A 1 51 ? -45.938 -14.609 8.422 1 29.88 51 LYS A CA 1
ATOM 421 C C . LYS A 1 51 ? -45.156 -13.516 7.668 1 29.88 51 LYS A C 1
ATOM 423 O O . LYS A 1 51 ? -45.781 -12.742 6.918 1 29.88 51 LYS A O 1
ATOM 428 N N . VAL A 1 52 ? -44.125 -12.969 8.328 1 28.19 52 VAL A N 1
ATOM 429 C CA . VAL A 1 52 ? -43.219 -12.32 7.398 1 28.19 52 VAL A CA 1
ATOM 430 C C . VAL A 1 52 ? -43.062 -13.172 6.141 1 28.19 52 VAL A C 1
ATOM 432 O O . VAL A 1 52 ? -42.531 -14.281 6.195 1 28.19 52 VAL A O 1
ATOM 435 N N . THR A 1 53 ? -44.062 -13.242 5.438 1 29.06 53 THR A N 1
ATOM 436 C CA . THR A 1 53 ? -43.781 -13.758 4.102 1 29.06 53 THR A CA 1
ATOM 437 C C . THR A 1 53 ? -42.406 -13.328 3.648 1 29.06 53 THR A C 1
ATOM 439 O O . THR A 1 53 ? -42.062 -12.141 3.697 1 29.06 53 THR A O 1
ATOM 442 N N . PRO A 1 54 ? -41.469 -14.25 3.865 1 31.17 54 PRO A N 1
ATOM 443 C CA . PRO A 1 54 ? -40.25 -13.805 3.182 1 31.17 54 PRO A CA 1
ATOM 444 C C . PRO A 1 54 ? -40.562 -12.945 1.954 1 31.17 54 PRO A C 1
ATOM 446 O O . PRO A 1 54 ? -41.469 -13.25 1.182 1 31.17 54 PRO A O 1
ATOM 449 N N . LEU A 1 55 ? -40.625 -11.734 2.205 1 32.88 55 LEU A N 1
ATOM 450 C CA . LEU A 1 55 ? -40.688 -10.922 0.995 1 32.88 55 LEU A CA 1
ATOM 451 C C . LEU A 1 55 ? -39.969 -11.609 -0.161 1 32.88 55 LEU A C 1
ATOM 453 O O . LEU A 1 55 ? -38.75 -11.5 -0.297 1 32.88 55 LEU A O 1
ATOM 457 N N . TYR A 1 56 ? -40.25 -12.836 -0.394 1 35.34 56 TYR A N 1
ATOM 458 C CA . TYR A 1 56 ? -39.781 -13.531 -1.584 1 35.34 56 TYR A CA 1
ATOM 459 C C . TYR A 1 56 ? -39.875 -12.641 -2.814 1 35.34 56 TYR A C 1
ATOM 461 O O . TYR A 1 56 ? -40.688 -11.703 -2.844 1 35.34 56 TYR A O 1
ATOM 469 N N . ALA A 1 57 ? -38.969 -12.812 -3.836 1 40.22 57 ALA A N 1
ATOM 470 C CA . ALA A 1 57 ? -39.031 -12.281 -5.195 1 40.22 57 ALA A CA 1
ATOM 471 C C . ALA A 1 57 ? -40.469 -12.234 -5.707 1 40.22 57 ALA A C 1
ATOM 473 O O . ALA A 1 57 ? -41.312 -13.047 -5.316 1 40.22 57 ALA A O 1
ATOM 474 N N . SER A 1 58 ? -40.906 -11.242 -6.078 1 43 58 SER A N 1
ATOM 475 C CA . SER A 1 58 ? -42.188 -11.18 -6.793 1 43 58 SER A CA 1
ATOM 476 C C . SER A 1 58 ? -42.469 -12.492 -7.52 1 43 58 SER A C 1
ATOM 478 O O . SER A 1 58 ? -42.812 -12.484 -8.703 1 43 58 SER A O 1
ATOM 480 N N . GLY A 1 59 ? -42.312 -13.625 -6.922 1 52.19 59 GLY A N 1
ATOM 481 C CA . GLY A 1 59 ? -42.938 -14.844 -7.441 1 52.19 59 GLY A CA 1
ATOM 482 C C . GLY A 1 59 ? -41.938 -15.734 -8.172 1 52.19 59 GLY A C 1
ATOM 483 O O . GLY A 1 59 ? -42.312 -16.812 -8.648 1 52.19 59 GLY A O 1
ATOM 484 N N . VAL A 1 60 ? -40.812 -15.289 -8.508 1 59.03 60 VAL A N 1
ATOM 485 C CA . VAL A 1 60 ? -40.031 -16.219 -9.32 1 59.03 60 VAL A CA 1
ATOM 486 C C . VAL A 1 60 ? -39.312 -17.219 -8.414 1 59.03 60 VAL A C 1
ATOM 488 O O . VAL A 1 60 ? -38.344 -16.859 -7.734 1 59.03 60 VAL A O 1
ATOM 491 N N . VAL A 1 61 ? -39.844 -18.344 -8.203 1 65.69 61 VAL A N 1
ATOM 492 C CA . VAL A 1 61 ? -39.312 -19.422 -7.387 1 65.69 61 VAL A CA 1
ATOM 493 C C . VAL A 1 61 ? -38.344 -20.266 -8.227 1 65.69 61 VAL A C 1
ATOM 495 O O . VAL A 1 61 ? -37.25 -20.609 -7.77 1 65.69 61 VAL A O 1
ATOM 498 N N . GLU A 1 62 ? -38.719 -20.484 -9.469 1 78 62 GLU A N 1
ATOM 499 C CA . GLU A 1 62 ? -37.906 -21.312 -10.344 1 78 62 GLU A CA 1
ATOM 500 C C . GLU A 1 62 ? -37.688 -20.641 -11.703 1 78 62 GLU A C 1
ATOM 502 O O . GLU A 1 62 ? -38.625 -20.016 -12.234 1 78 62 GLU A O 1
ATOM 507 N N . GLN A 1 63 ? -36.5 -20.672 -12.117 1 82.44 63 GLN A N 1
ATOM 508 C CA . GLN A 1 63 ? -36.156 -20.156 -13.445 1 82.44 63 GLN A CA 1
ATOM 509 C C . GLN A 1 63 ? -35.312 -21.141 -14.219 1 82.44 63 GLN A C 1
ATOM 511 O O . GLN A 1 63 ? -34.438 -21.797 -13.641 1 82.44 63 GLN A O 1
ATOM 516 N N . ARG A 1 64 ? -35.594 -21.219 -15.602 1 86.56 64 ARG A N 1
ATOM 517 C CA . ARG A 1 64 ? -34.812 -22.141 -16.422 1 86.56 64 ARG A CA 1
ATOM 518 C C . ARG A 1 64 ? -34.25 -21.438 -17.656 1 86.56 64 ARG A C 1
ATOM 520 O O . ARG A 1 64 ? -34.969 -20.641 -18.297 1 86.56 64 ARG A O 1
ATOM 527 N N . VAL A 1 65 ? -33.062 -21.625 -17.875 1 89.5 65 VAL A N 1
ATOM 528 C CA . VAL A 1 65 ? -32.375 -21.203 -19.094 1 89.5 65 VAL A CA 1
ATOM 529 C C . VAL A 1 65 ? -31.578 -22.375 -19.672 1 89.5 65 VAL A C 1
ATOM 531 O O . VAL A 1 65 ? -30.5 -22.703 -19.188 1 89.5 65 VAL A O 1
ATOM 534 N N . GLY A 1 66 ? -32.031 -22.938 -20.844 1 90.06 66 GLY A N 1
ATOM 535 C CA . GLY A 1 66 ? -31.406 -24.141 -21.375 1 90.06 66 GLY A CA 1
ATOM 536 C C . GLY A 1 66 ? -31.391 -25.281 -20.375 1 90.06 66 GLY A C 1
ATOM 537 O O . GLY A 1 66 ? -32.438 -25.688 -19.875 1 90.06 66 GLY A O 1
ATOM 538 N N . ASP A 1 67 ? -30.156 -25.719 -20.062 1 92.44 67 ASP A N 1
ATOM 539 C CA . ASP A 1 67 ? -30 -26.844 -19.141 1 92.44 67 ASP A CA 1
ATOM 540 C C . ASP A 1 67 ? -30.016 -26.359 -17.688 1 92.44 67 ASP A C 1
ATOM 542 O O . ASP A 1 67 ? -30.125 -27.172 -16.766 1 92.44 67 ASP A O 1
ATOM 546 N N . LEU A 1 68 ? -29.906 -25.125 -17.531 1 93.44 68 LEU A N 1
ATOM 547 C CA . LEU A 1 68 ? -29.719 -24.547 -16.203 1 93.44 68 LEU A CA 1
ATOM 548 C C . LEU A 1 68 ? -31.062 -24.203 -15.57 1 93.44 68 LEU A C 1
ATOM 550 O O . LEU A 1 68 ? -31.875 -23.5 -16.172 1 93.44 68 LEU A O 1
ATOM 554 N N . GLN A 1 69 ? -31.266 -24.734 -14.422 1 88.19 69 GLN A N 1
ATOM 555 C CA . GLN A 1 69 ? -32.469 -24.453 -13.648 1 88.19 69 GLN A CA 1
ATOM 556 C C . GLN A 1 69 ? -32.125 -23.969 -12.25 1 88.19 69 GLN A C 1
ATOM 558 O O . GLN A 1 69 ? -31.375 -24.625 -11.523 1 88.19 69 GLN A O 1
ATOM 563 N N . TYR A 1 70 ? -32.688 -22.797 -11.898 1 87.81 70 TYR A N 1
ATOM 564 C CA . TYR A 1 70 ? -32.5 -22.25 -10.555 1 87.81 70 TYR A CA 1
ATOM 565 C C . TYR A 1 70 ? -33.75 -22.5 -9.703 1 87.81 70 TYR A C 1
ATOM 567 O O . TYR A 1 70 ? -34.875 -22.359 -10.188 1 87.81 70 TYR A O 1
ATOM 575 N N . ASP A 1 71 ? -33.5 -22.891 -8.477 1 82.31 71 ASP A N 1
ATOM 576 C CA . ASP A 1 71 ? -34.5 -22.812 -7.402 1 82.31 71 ASP A CA 1
ATOM 577 C C . ASP A 1 71 ? -34.062 -21.828 -6.324 1 82.31 71 ASP A C 1
ATOM 579 O O . ASP A 1 71 ? -33.344 -22.188 -5.387 1 82.31 71 ASP A O 1
ATOM 583 N N . PHE A 1 72 ? -34.562 -20.641 -6.391 1 79.38 72 PHE A N 1
ATOM 584 C CA . PHE A 1 72 ? -34.094 -19.562 -5.535 1 79.38 72 PHE A CA 1
ATOM 585 C C . PHE A 1 72 ? -34.656 -19.703 -4.125 1 79.38 72 PHE A C 1
ATOM 587 O O . PHE A 1 72 ? -34.156 -19.047 -3.193 1 79.38 72 PHE A O 1
ATOM 594 N N . SER A 1 73 ? -35.562 -20.5 -3.869 1 70.31 73 SER A N 1
ATOM 595 C CA . SER A 1 73 ? -36.062 -20.766 -2.52 1 70.31 73 SER A CA 1
ATOM 596 C C . SER A 1 73 ? -35.062 -21.578 -1.706 1 70.31 73 SER A C 1
ATOM 598 O O . SER A 1 73 ? -34.969 -21.406 -0.489 1 70.31 73 SER A O 1
ATOM 600 N N . THR A 1 74 ? -34.344 -22.391 -2.396 1 71.69 74 THR A N 1
ATOM 601 C CA . THR A 1 74 ? -33.375 -23.234 -1.729 1 71.69 74 THR A CA 1
ATOM 602 C C . THR A 1 74 ? -31.953 -22.734 -2.002 1 71.69 74 THR A C 1
ATOM 604 O O . THR A 1 74 ? -31 -23.141 -1.318 1 71.69 74 THR A O 1
ATOM 607 N N . GLY A 1 75 ? -31.875 -21.938 -2.99 1 81.88 75 GLY A N 1
ATOM 608 C CA . GLY A 1 75 ? -30.547 -21.469 -3.398 1 81.88 75 GLY A CA 1
ATOM 609 C C . GLY A 1 75 ? -29.812 -22.484 -4.25 1 81.88 75 GLY A C 1
ATOM 610 O O . GLY A 1 75 ? -28.609 -22.312 -4.508 1 81.88 75 GLY A O 1
ATOM 611 N N . ILE A 1 76 ? -30.516 -23.484 -4.746 1 85.38 76 ILE A N 1
ATOM 612 C CA . ILE A 1 76 ? -29.891 -24.562 -5.512 1 85.38 76 ILE A CA 1
ATOM 613 C C . ILE A 1 76 ? -30.094 -24.312 -7.004 1 85.38 76 ILE A C 1
ATOM 615 O O . ILE A 1 76 ? -31.141 -23.828 -7.426 1 85.38 76 ILE A O 1
ATOM 619 N N . PHE A 1 77 ? -29.094 -24.656 -7.781 1 91 77 PHE A N 1
ATOM 620 C CA . PHE A 1 77 ? -29.25 -24.703 -9.227 1 91 77 PHE A CA 1
ATOM 621 C C . PHE A 1 77 ? -28.703 -26.016 -9.789 1 91 77 PHE A C 1
ATOM 623 O O . PHE A 1 77 ? -27.812 -26.625 -9.195 1 91 77 PHE A O 1
ATOM 630 N N . VAL A 1 78 ? -29.312 -26.438 -10.922 1 92.88 78 VAL A N 1
ATOM 631 C CA . VAL A 1 78 ? -28.922 -27.703 -11.523 1 92.88 78 VAL A CA 1
ATOM 632 C C . VAL A 1 78 ? -28.781 -27.547 -13.039 1 92.88 78 VAL A C 1
ATOM 634 O O . VAL A 1 78 ? -29.469 -26.703 -13.641 1 92.88 78 VAL A O 1
ATOM 637 N N . TYR A 1 79 ? -27.844 -28.203 -13.602 1 94.44 79 TYR A N 1
ATOM 638 C CA . TYR A 1 79 ? -27.734 -28.391 -15.039 1 94.44 79 TYR A CA 1
ATOM 639 C C . TYR A 1 79 ? -28.25 -29.781 -15.445 1 94.44 79 TYR A C 1
ATOM 641 O O . TYR A 1 79 ? -27.719 -30.797 -14.992 1 94.44 79 TYR A O 1
ATOM 649 N N . ASN A 1 80 ? -29.219 -29.781 -16.359 1 91 80 ASN A N 1
ATOM 650 C CA . ASN A 1 80 ? -29.859 -31.031 -16.734 1 91 80 ASN A CA 1
ATOM 651 C C . ASN A 1 80 ? -29.812 -31.25 -18.234 1 91 80 ASN A C 1
ATOM 653 O O . ASN A 1 80 ? -29.938 -30.312 -19.016 1 91 80 ASN A O 1
ATOM 657 N N . SER A 1 81 ? -29.406 -32.375 -18.594 1 85.5 81 SER A N 1
ATOM 658 C CA . SER A 1 81 ? -29.641 -32.844 -19.938 1 85.5 81 SER A CA 1
ATOM 659 C C . SER A 1 81 ? -30.75 -33.906 -19.969 1 85.5 81 SER A C 1
ATOM 661 O O . SER A 1 81 ? -30.516 -35.062 -19.656 1 85.5 81 SER A O 1
ATOM 663 N N . GLY A 1 82 ? -31.875 -33.594 -20.453 1 81.44 82 GLY A N 1
ATOM 664 C CA . GLY A 1 82 ? -33.031 -34.438 -20.297 1 81.44 82 GLY A CA 1
ATOM 665 C C . GLY A 1 82 ? -33.406 -34.688 -18.844 1 81.44 82 GLY A C 1
ATOM 666 O O . GLY A 1 82 ? -33.656 -33.719 -18.109 1 81.44 82 GLY A O 1
ATOM 667 N N . LYS A 1 83 ? -33.375 -35.938 -18.453 1 81.06 83 LYS A N 1
ATOM 668 C CA . LYS A 1 83 ? -33.781 -36.281 -17.078 1 81.06 83 LYS A CA 1
ATOM 669 C C . LYS A 1 83 ? -32.531 -36.469 -16.203 1 81.06 83 LYS A C 1
ATOM 671 O O . LYS A 1 83 ? -32.656 -36.781 -15.008 1 81.06 83 LYS A O 1
ATOM 676 N N . SER A 1 84 ? -31.344 -36.188 -16.719 1 87.81 84 SER A N 1
ATOM 677 C CA . SER A 1 84 ? -30.125 -36.469 -15.945 1 87.81 84 SER A CA 1
ATOM 678 C C . SER A 1 84 ? -29.438 -35.188 -15.547 1 87.81 84 SER A C 1
ATOM 680 O O . SER A 1 84 ? -29.188 -34.312 -16.391 1 87.81 84 SER A O 1
ATOM 682 N N . THR A 1 85 ? -29.172 -35.094 -14.281 1 91.19 85 THR A N 1
ATOM 683 C CA . THR A 1 85 ? -28.391 -33.969 -13.766 1 91.19 85 THR A CA 1
ATOM 684 C C . THR A 1 85 ? -26.891 -34.219 -13.914 1 91.19 85 THR A C 1
ATOM 686 O O . THR A 1 85 ? -26.391 -35.25 -13.453 1 91.19 85 THR A O 1
ATOM 689 N N . TYR A 1 86 ? -26.234 -33.281 -14.562 1 94.44 86 TYR A N 1
ATOM 690 C CA . TYR A 1 86 ? -24.812 -33.531 -14.758 1 94.44 86 TYR A CA 1
ATOM 691 C C . TYR A 1 86 ? -23.984 -32.562 -13.938 1 94.44 86 TYR A C 1
ATOM 693 O O . TYR A 1 86 ? -22.766 -32.688 -13.844 1 94.44 86 TYR A O 1
ATOM 701 N N . LEU A 1 87 ? -24.547 -31.547 -13.359 1 95.75 87 LEU A N 1
ATOM 702 C CA . LEU A 1 87 ? -23.891 -30.594 -12.469 1 95.75 87 LEU A CA 1
ATOM 703 C C . LEU A 1 87 ? -24.891 -29.922 -11.547 1 95.75 87 LEU A C 1
ATOM 705 O O . LEU A 1 87 ? -26.031 -29.656 -11.953 1 95.75 87 LEU A O 1
ATOM 709 N N . GLN A 1 88 ? -24.531 -29.703 -10.344 1 93.56 88 GLN A N 1
ATOM 710 C CA . GLN A 1 88 ? -25.359 -29.016 -9.367 1 93.56 88 GLN A CA 1
ATOM 711 C C . GLN A 1 88 ? -24.547 -27.984 -8.578 1 93.56 88 GLN A C 1
ATOM 713 O O . GLN A 1 88 ? -23.328 -28.094 -8.5 1 93.56 88 GLN A O 1
ATOM 718 N N . GLY A 1 89 ? -25.219 -26.969 -8.07 1 93.5 89 GLY A N 1
ATOM 719 C CA . GLY A 1 89 ? -24.531 -25.953 -7.285 1 93.5 89 GLY A CA 1
ATOM 720 C C . GLY A 1 89 ? -25.469 -25.172 -6.391 1 93.5 89 GLY A C 1
ATOM 721 O O . GLY A 1 89 ? -26.656 -25.469 -6.301 1 93.5 89 GLY A O 1
ATOM 722 N N . ILE A 1 90 ? -24.875 -24.266 -5.633 1 91.12 90 ILE A N 1
ATOM 723 C CA . ILE A 1 90 ? -25.625 -23.422 -4.711 1 91.12 90 ILE A CA 1
ATOM 724 C C . ILE A 1 90 ? -25.203 -21.969 -4.879 1 91.12 90 ILE A C 1
ATOM 726 O O . ILE A 1 90 ? -24.031 -21.688 -5.16 1 91.12 90 ILE A O 1
ATOM 730 N N . VAL A 1 91 ? -26.188 -21.094 -4.84 1 85.81 91 VAL A N 1
ATOM 731 C CA . VAL A 1 91 ? -25.906 -19.672 -4.902 1 85.81 91 VAL A CA 1
ATOM 732 C C . VAL A 1 91 ? -25.797 -19.094 -3.488 1 85.81 91 VAL A C 1
ATOM 734 O O . VAL A 1 91 ? -26.031 -19.812 -2.508 1 85.81 91 VAL A O 1
ATOM 737 N N . SER A 1 92 ? -25.516 -17.703 -3.506 1 68.06 92 SER A N 1
ATOM 738 C CA . SER A 1 92 ? -25.25 -16.922 -2.299 1 68.06 92 SER A CA 1
ATOM 739 C C . SER A 1 92 ? -26.453 -16.953 -1.351 1 68.06 92 SER A C 1
ATOM 741 O O . SER A 1 92 ? -27.594 -17.031 -1.793 1 68.06 92 SER A O 1
ATOM 743 N N . GLU A 1 93 ? -26.266 -17.078 -0.13 1 59.34 93 GLU A N 1
ATOM 744 C CA . GLU A 1 93 ? -27.281 -17.156 0.916 1 59.34 93 GLU A CA 1
ATOM 745 C C . GLU A 1 93 ? -28.125 -15.891 0.952 1 59.34 93 GLU A C 1
ATOM 747 O O . GLU A 1 93 ? -29.328 -15.953 1.214 1 59.34 93 GLU A O 1
ATOM 752 N N . THR A 1 94 ? -27.562 -14.734 0.47 1 56.66 94 THR A N 1
ATOM 753 C CA . THR A 1 94 ? -28.203 -13.469 0.782 1 56.66 94 THR A CA 1
ATOM 754 C C . THR A 1 94 ? -29.406 -13.227 -0.139 1 56.66 94 THR A C 1
ATOM 756 O O . THR A 1 94 ? -30.203 -12.312 0.089 1 56.66 94 THR A O 1
ATOM 759 N N . LEU A 1 95 ? -29.766 -14.07 -1.197 1 61.78 95 LEU A N 1
ATOM 760 C CA . LEU A 1 95 ? -30.828 -13.711 -2.121 1 61.78 95 LEU A CA 1
ATOM 761 C C . LEU A 1 95 ? -32.125 -14.438 -1.773 1 61.78 95 LEU A C 1
ATOM 763 O O . LEU A 1 95 ? -33.188 -14.141 -2.334 1 61.78 95 LEU A O 1
ATOM 767 N N . ARG A 1 96 ? -32.156 -15.242 -0.875 1 53.59 96 ARG A N 1
ATOM 768 C CA . ARG A 1 96 ? -33.281 -16.125 -0.612 1 53.59 96 ARG A CA 1
ATOM 769 C C . ARG A 1 96 ? -34.5 -15.312 -0.153 1 53.59 96 ARG A C 1
ATOM 771 O O . ARG A 1 96 ? -35.625 -15.719 -0.382 1 53.59 96 ARG A O 1
ATOM 778 N N . SER A 1 97 ? -34.281 -14.234 0.36 1 49.78 97 SER A N 1
ATOM 779 C CA . SER A 1 97 ? -35.406 -13.586 1.003 1 49.78 97 SER A CA 1
ATOM 780 C C . SER A 1 97 ? -35.719 -12.234 0.356 1 49.78 97 SER A C 1
ATOM 782 O O . SER A 1 97 ? -36.375 -11.383 0.964 1 49.78 97 SER A O 1
ATOM 784 N N . THR A 1 98 ? -35.344 -12.148 -1.045 1 57.34 98 THR A N 1
ATOM 785 C CA . THR A 1 98 ? -35.438 -10.781 -1.545 1 57.34 98 THR A CA 1
ATOM 786 C C . THR A 1 98 ? -36.344 -10.734 -2.779 1 57.34 98 THR A C 1
ATOM 788 O O . THR A 1 98 ? -36.5 -11.734 -3.488 1 57.34 98 THR A O 1
ATOM 791 N N . PHE A 1 99 ? -37.062 -9.68 -2.902 1 57.47 99 PHE A N 1
ATOM 792 C CA . PHE A 1 99 ? -37.906 -9.406 -4.066 1 57.47 99 PHE A CA 1
ATOM 793 C C . PHE A 1 99 ? -37.062 -9.25 -5.32 1 57.47 99 PHE A C 1
ATOM 795 O O . PHE A 1 99 ? -35.969 -8.648 -5.273 1 57.47 99 PHE A O 1
ATOM 802 N N . THR A 1 100 ? -37.5 -10.133 -6.422 1 67.44 100 THR A N 1
ATOM 803 C CA . THR A 1 100 ? -36.75 -10.102 -7.68 1 67.44 100 THR A CA 1
ATOM 804 C C . THR A 1 100 ? -37.656 -9.633 -8.82 1 67.44 100 THR A C 1
ATOM 806 O O . THR A 1 100 ? -38.844 -9.906 -8.828 1 67.44 100 THR A O 1
ATOM 809 N N . VAL A 1 101 ? -37.156 -8.703 -9.633 1 63.91 101 VAL A N 1
ATOM 810 C CA . VAL A 1 101 ? -37.844 -8.273 -10.844 1 63.91 101 VAL A CA 1
ATOM 811 C C . VAL A 1 101 ? -37 -8.656 -12.07 1 63.91 101 VAL A C 1
ATOM 813 O O . VAL A 1 101 ? -35.781 -8.711 -12.008 1 63.91 101 VAL A O 1
ATOM 816 N N . ALA A 1 102 ? -37.75 -9.102 -13.078 1 63.62 102 ALA A N 1
ATOM 817 C CA . ALA A 1 102 ? -37.062 -9.281 -14.352 1 63.62 102 ALA A CA 1
ATOM 818 C C . ALA A 1 102 ? -36.469 -7.965 -14.844 1 63.62 102 ALA A C 1
ATOM 820 O O . ALA A 1 102 ? -37.094 -6.91 -14.695 1 63.62 102 ALA A O 1
ATOM 821 N N . CYS A 1 103 ? -35.188 -7.965 -15.172 1 65 103 CYS A N 1
ATOM 822 C CA . CYS A 1 103 ? -34.562 -6.727 -15.617 1 65 103 CYS A CA 1
ATOM 823 C C . CYS A 1 103 ? -35.344 -6.082 -16.75 1 65 103 CYS A C 1
ATOM 825 O O . CYS A 1 103 ? -35.531 -4.863 -16.766 1 65 103 CYS A O 1
ATOM 827 N N . LYS A 1 104 ? -35.5 -6.719 -18.047 1 54.81 104 LYS A N 1
ATOM 828 C CA . LYS A 1 104 ? -36.312 -6.254 -19.172 1 54.81 104 LYS A CA 1
ATOM 829 C C . LYS A 1 104 ? -37.219 -7.367 -19.688 1 54.81 104 LYS A C 1
ATOM 831 O O . LYS A 1 104 ? -36.875 -8.555 -19.547 1 54.81 104 LYS A O 1
ATOM 836 N N . SER A 1 105 ? -38.469 -7.047 -20.078 1 50.16 105 SER A N 1
ATOM 837 C CA . SER A 1 105 ? -39.531 -7.902 -20.625 1 50.16 105 SER A CA 1
ATOM 838 C C . SER A 1 105 ? -38.969 -8.938 -21.578 1 50.16 105 SER A C 1
ATOM 840 O O . SER A 1 105 ? -39.375 -10.102 -21.578 1 50.16 105 SER A O 1
ATOM 842 N N . ASP A 1 106 ? -38.25 -8.523 -22.578 1 49.78 106 ASP A N 1
ATOM 843 C CA . ASP A 1 106 ? -37.938 -9.375 -23.719 1 49.78 106 ASP A CA 1
ATOM 844 C C . ASP A 1 106 ? -36.812 -10.352 -23.406 1 49.78 106 ASP A C 1
ATOM 846 O O . ASP A 1 106 ? -36.406 -11.148 -24.25 1 49.78 106 ASP A O 1
ATOM 850 N N . GLN A 1 107 ? -36.312 -10.273 -22.266 1 51.78 107 GLN A N 1
ATOM 851 C CA . GLN A 1 107 ? -35.031 -10.969 -22.172 1 51.78 107 GLN A CA 1
ATOM 852 C C . GLN A 1 107 ? -35.219 -12.359 -21.562 1 51.78 107 GLN A C 1
ATOM 854 O O . GLN A 1 107 ? -34.25 -13.125 -21.484 1 51.78 107 GLN A O 1
ATOM 859 N N . ASN A 1 108 ? -36.375 -12.555 -20.969 1 57.19 108 ASN A N 1
ATOM 860 C CA . ASN A 1 108 ? -36.469 -13.945 -20.531 1 57.19 108 ASN A CA 1
ATOM 861 C C . ASN A 1 108 ? -36.906 -14.867 -21.672 1 57.19 108 ASN A C 1
ATOM 863 O O . ASN A 1 108 ? -38.094 -14.969 -21.984 1 57.19 108 ASN A O 1
ATOM 867 N N . LYS A 1 109 ? -35.938 -15.086 -22.484 1 64.25 109 LYS A N 1
ATOM 868 C CA . LYS A 1 109 ? -36.125 -16.062 -23.547 1 64.25 109 LYS A CA 1
ATOM 869 C C . LYS A 1 109 ? -35.625 -17.453 -23.109 1 64.25 109 LYS A C 1
ATOM 871 O O . LYS A 1 109 ? -35.125 -17.609 -22 1 64.25 109 LYS A O 1
ATOM 876 N N . ALA A 1 110 ? -35.906 -18.344 -23.969 1 77.06 110 ALA A N 1
ATOM 877 C CA . ALA A 1 110 ? -35.5 -19.719 -23.734 1 77.06 110 ALA A CA 1
ATOM 878 C C . ALA A 1 110 ? -33.969 -19.797 -23.516 1 77.06 110 ALA A C 1
ATOM 880 O O . ALA A 1 110 ? -33.5 -20.688 -22.812 1 77.06 110 ALA A O 1
ATOM 881 N N . THR A 1 111 ? -33.312 -18.812 -23.938 1 85.75 111 THR A N 1
ATOM 882 C CA . THR A 1 111 ? -31.859 -18.922 -23.906 1 85.75 111 THR A CA 1
ATOM 883 C C . THR A 1 111 ? -31.25 -17.766 -23.141 1 85.75 111 THR A C 1
ATOM 885 O O . THR A 1 111 ? -30.031 -17.578 -23.156 1 85.75 111 THR A O 1
ATOM 888 N N . SER A 1 112 ? -31.984 -16.984 -22.5 1 88.69 112 SER A N 1
ATOM 889 C CA . SER A 1 112 ? -31.438 -15.883 -21.719 1 88.69 112 SER A CA 1
ATOM 890 C C . SER A 1 112 ? -32.375 -15.484 -20.578 1 88.69 112 SER A C 1
ATOM 892 O O . SER A 1 112 ? -33.594 -15.641 -20.688 1 88.69 112 SER A O 1
ATOM 894 N N . MET A 1 113 ? -31.812 -14.969 -19.531 1 85.75 113 MET A N 1
ATOM 895 C CA . MET A 1 113 ? -32.531 -14.516 -18.359 1 85.75 113 MET A CA 1
ATOM 896 C C . MET A 1 113 ? -31.812 -13.367 -17.672 1 85.75 113 MET A C 1
ATOM 898 O O . MET A 1 113 ? -30.578 -13.32 -17.672 1 85.75 113 MET A O 1
ATOM 902 N N . CYS A 1 114 ? -32.594 -12.477 -17.188 1 88.56 114 CYS A N 1
ATOM 903 C CA . CYS A 1 114 ? -32.062 -11.398 -16.375 1 88.56 114 CYS A CA 1
ATOM 904 C C . CYS A 1 114 ? -32.969 -11.125 -15.172 1 88.56 114 CYS A C 1
ATOM 906 O O . CYS A 1 114 ? -34.125 -10.789 -15.336 1 88.56 114 CYS A O 1
ATOM 908 N N . LEU A 1 115 ? -32.406 -11.32 -14.016 1 83.88 115 LEU A N 1
ATOM 909 C CA . LEU A 1 115 ? -33.125 -11.07 -12.766 1 83.88 115 LEU A CA 1
ATOM 910 C C . LEU A 1 115 ? -32.438 -9.953 -11.977 1 83.88 115 LEU A C 1
ATOM 912 O O . LEU A 1 115 ? -31.203 -9.867 -11.945 1 83.88 115 LEU A O 1
ATOM 916 N N . HIS A 1 116 ? -33.219 -9.141 -11.391 1 85.62 116 HIS A N 1
ATOM 917 C CA . HIS A 1 116 ? -32.719 -8.031 -10.594 1 85.62 116 HIS A CA 1
ATOM 918 C C . HIS A 1 116 ? -33.312 -8.039 -9.188 1 85.62 116 HIS A C 1
ATOM 920 O O . HIS A 1 116 ? -34.531 -7.922 -9.031 1 85.62 116 HIS A O 1
ATOM 926 N N . TRP A 1 117 ? -32.5 -8.289 -8.219 1 79.62 117 TRP A N 1
ATOM 927 C CA . TRP A 1 117 ? -32.875 -8.062 -6.824 1 79.62 117 TRP A CA 1
ATOM 928 C C . TRP A 1 117 ? -32.562 -6.637 -6.398 1 79.62 117 TRP A C 1
ATOM 930 O O . TRP A 1 117 ? -31.375 -6.289 -6.223 1 79.62 117 TRP A O 1
ATOM 940 N N . LEU A 1 118 ? -33.5 -5.926 -6.094 1 72.69 118 LEU A N 1
ATOM 941 C CA . LEU A 1 118 ? -33.344 -4.508 -5.809 1 72.69 118 LEU A CA 1
ATOM 942 C C . LEU A 1 118 ? -32.438 -4.305 -4.598 1 72.69 118 LEU A C 1
ATOM 944 O O . LEU A 1 118 ? -32.625 -4.926 -3.551 1 72.69 118 LEU A O 1
ATOM 948 N N . ARG A 1 119 ? -31.328 -3.541 -4.742 1 71.69 119 ARG A N 1
ATOM 949 C CA . ARG A 1 119 ? -30.359 -3.131 -3.736 1 71.69 119 ARG A CA 1
ATOM 950 C C . ARG A 1 119 ? -29.469 -4.297 -3.334 1 71.69 119 ARG A C 1
ATOM 952 O O . ARG A 1 119 ? -28.922 -4.316 -2.227 1 71.69 119 ARG A O 1
ATOM 959 N N . TYR A 1 120 ? -29.547 -5.289 -4.168 1 80.81 120 TYR A N 1
ATOM 960 C CA . TYR A 1 120 ? -28.641 -6.41 -3.91 1 80.81 120 TYR A CA 1
ATOM 961 C C . TYR A 1 120 ? -27.766 -6.699 -5.125 1 80.81 120 TYR A C 1
ATOM 963 O O . TYR A 1 120 ? -26.609 -6.273 -5.18 1 80.81 120 TYR A O 1
ATOM 971 N N . ALA A 1 121 ? -28.484 -7.379 -6.238 1 88.38 121 ALA A N 1
ATOM 972 C CA . ALA A 1 121 ? -27.672 -7.785 -7.379 1 88.38 121 ALA A CA 1
ATOM 973 C C . ALA A 1 121 ? -28.531 -8.039 -8.609 1 88.38 121 ALA A C 1
ATOM 975 O O . ALA A 1 121 ? -29.766 -8.109 -8.508 1 88.38 121 ALA A O 1
ATOM 976 N N . LYS A 1 122 ? -27.891 -7.996 -9.727 1 89.75 122 LYS A N 1
ATOM 977 C CA . LYS A 1 122 ? -28.453 -8.43 -11.008 1 89.75 122 LYS A CA 1
ATOM 978 C C . LYS A 1 122 ? -27.797 -9.734 -11.469 1 89.75 122 LYS A C 1
ATOM 980 O O . LYS A 1 122 ? -26.594 -9.914 -11.328 1 89.75 122 LYS A O 1
ATOM 985 N N . LEU A 1 123 ? -28.656 -10.688 -11.945 1 91.44 123 LEU A N 1
ATOM 986 C CA . LEU A 1 123 ? -28.188 -11.945 -12.516 1 91.44 123 LEU A CA 1
ATOM 987 C C . LEU A 1 123 ? -28.547 -12.039 -13.992 1 91.44 123 LEU A C 1
ATOM 989 O O . LEU A 1 123 ? -29.719 -11.906 -14.359 1 91.44 123 LEU A O 1
ATOM 993 N N . GLU A 1 124 ? -27.547 -12.164 -14.82 1 93.5 124 GLU A N 1
ATOM 994 C CA . GLU A 1 124 ? -27.734 -12.367 -16.25 1 93.5 124 GLU A CA 1
ATOM 995 C C . GLU A 1 124 ? -27.219 -13.734 -16.688 1 93.5 124 GLU A C 1
ATOM 997 O O . GLU A 1 124 ? -26.094 -14.117 -16.344 1 93.5 124 GLU A O 1
ATOM 1002 N N . ILE A 1 125 ? -28.047 -14.508 -17.375 1 93.94 125 ILE A N 1
ATOM 1003 C CA . ILE A 1 125 ? -27.656 -15.812 -17.906 1 93.94 125 ILE A CA 1
ATOM 1004 C C . ILE A 1 125 ? -27.969 -15.875 -19.406 1 93.94 125 ILE A C 1
ATOM 1006 O O . ILE A 1 125 ? -29.016 -15.391 -19.844 1 93.94 125 ILE A O 1
ATOM 1010 N N . SER A 1 126 ? -27.047 -16.375 -20.156 1 94.56 126 SER A N 1
ATOM 1011 C CA . SER A 1 126 ? -27.266 -16.641 -21.578 1 94.56 126 SER A CA 1
ATOM 1012 C C . SER A 1 126 ? -26.703 -17.984 -21.984 1 94.56 126 SER A C 1
ATOM 1014 O O . SER A 1 126 ? -25.703 -18.438 -21.438 1 94.56 126 SER A O 1
ATOM 1016 N N . LYS A 1 127 ? -27.328 -18.641 -22.859 1 94.06 127 LYS A N 1
ATOM 1017 C CA . LYS A 1 127 ? -26.844 -19.906 -23.406 1 94.06 127 LYS A CA 1
ATOM 1018 C C . LYS A 1 127 ? -26.406 -19.734 -24.859 1 94.06 127 LYS A C 1
ATOM 1020 O O . LYS A 1 127 ? -27.156 -19.219 -25.688 1 94.06 127 LYS A O 1
ATOM 1025 N N . THR A 1 128 ? -25.219 -20.078 -25.156 1 91 128 THR A N 1
ATOM 1026 C CA . THR A 1 128 ? -24.672 -20.156 -26.516 1 91 128 THR A CA 1
ATOM 1027 C C . THR A 1 128 ? -24.078 -21.547 -26.766 1 91 128 THR A C 1
ATOM 1029 O O . THR A 1 128 ? -23.109 -21.938 -26.109 1 91 128 THR A O 1
ATOM 1032 N N . ASP A 1 129 ? -24.641 -22.297 -27.766 1 88.69 129 ASP A N 1
ATOM 1033 C CA . ASP A 1 129 ? -24.219 -23.656 -28.031 1 88.69 129 ASP A CA 1
ATOM 1034 C C . ASP A 1 129 ? -24.312 -24.531 -26.781 1 88.69 129 ASP A C 1
ATOM 1036 O O . ASP A 1 129 ? -25.359 -24.578 -26.141 1 88.69 129 ASP A O 1
ATOM 1040 N N . ASN A 1 130 ? -23.297 -25.094 -26.406 1 90.5 130 ASN A N 1
ATOM 1041 C CA . ASN A 1 130 ? -23.312 -26 -25.266 1 90.5 130 ASN A CA 1
ATOM 1042 C C . ASN A 1 130 ? -22.781 -25.312 -24 1 90.5 130 ASN A C 1
ATOM 1044 O O . ASN A 1 130 ? -22.391 -25.969 -23.047 1 90.5 130 ASN A O 1
ATOM 1048 N N . CYS A 1 131 ? -22.828 -24 -24.047 1 95.69 131 CYS A N 1
ATOM 1049 C CA . CYS A 1 131 ? -22.266 -23.266 -22.906 1 95.69 131 CYS A CA 1
ATOM 1050 C C . CYS A 1 131 ? -23.297 -22.312 -22.312 1 95.69 131 CYS A C 1
ATOM 1052 O O . CYS A 1 131 ? -24.109 -21.734 -23.047 1 95.69 131 CYS A O 1
ATOM 1054 N N . HIS A 1 132 ? -23.375 -22.156 -21.031 1 96.19 132 HIS A N 1
ATOM 1055 C CA . HIS A 1 132 ? -24.156 -21.172 -20.281 1 96.19 132 HIS A CA 1
ATOM 1056 C C . HIS A 1 132 ? -23.25 -20.094 -19.688 1 96.19 132 HIS A C 1
ATOM 1058 O O . HIS A 1 132 ? -22.312 -20.406 -18.953 1 96.19 132 HIS A O 1
ATOM 1064 N N . HIS A 1 133 ? -23.516 -18.891 -20 1 96.69 133 HIS A N 1
ATOM 1065 C CA . HIS A 1 133 ? -22.797 -17.75 -19.453 1 96.69 133 HIS A CA 1
ATOM 1066 C C . HIS A 1 133 ? -23.562 -17.125 -18.281 1 96.69 133 HIS A C 1
ATOM 1068 O O . HIS A 1 133 ? -24.734 -16.75 -18.438 1 96.69 133 HIS A O 1
ATOM 1074 N N . VAL A 1 134 ? -22.906 -17.047 -17.141 1 96.25 134 VAL A N 1
ATOM 1075 C CA . VAL A 1 134 ? -23.547 -16.547 -15.93 1 96.25 134 VAL A CA 1
ATOM 1076 C C . VAL A 1 134 ? -22.797 -15.305 -15.445 1 96.25 134 VAL A C 1
ATOM 1078 O O . VAL A 1 134 ? -21.578 -15.312 -15.312 1 96.25 134 VAL A O 1
ATOM 1081 N N . LYS A 1 135 ? -23.531 -14.258 -15.133 1 96.25 135 LYS A N 1
ATOM 1082 C CA . LYS A 1 135 ? -22.938 -13.008 -14.68 1 96.25 135 LYS A CA 1
ATOM 1083 C C . LYS A 1 135 ? -23.734 -12.414 -13.516 1 96.25 135 LYS A C 1
ATOM 1085 O O . LYS A 1 135 ? -24.906 -12.055 -13.672 1 96.25 135 LYS A O 1
ATOM 1090 N N . TRP A 1 136 ? -23.141 -12.375 -12.32 1 94.56 136 TRP A N 1
ATOM 1091 C CA . TRP A 1 136 ? -23.656 -11.656 -11.164 1 94.56 136 TRP A CA 1
ATOM 1092 C C . TRP A 1 136 ? -23.094 -10.242 -11.102 1 94.56 136 TRP A C 1
ATOM 1094 O O . TRP A 1 136 ? -21.875 -10.055 -11.062 1 94.56 136 TRP A O 1
ATOM 1104 N N . THR A 1 137 ? -23.938 -9.234 -11.062 1 94.56 137 THR A N 1
ATOM 1105 C CA . THR A 1 137 ? -23.547 -7.84 -10.883 1 94.56 137 THR A CA 1
ATOM 1106 C C . THR A 1 137 ? -24.156 -7.266 -9.609 1 94.56 137 THR A C 1
ATOM 1108 O O . THR A 1 137 ? -25.344 -6.914 -9.586 1 94.56 137 THR A O 1
ATOM 1111 N N . PRO A 1 138 ? -23.344 -7.113 -8.609 1 91.5 138 PRO A N 1
ATOM 1112 C CA . PRO A 1 138 ? -23.891 -6.508 -7.391 1 91.5 138 PRO A CA 1
ATOM 1113 C C . PRO A 1 138 ? -24.312 -5.051 -7.59 1 91.5 138 PRO A C 1
ATOM 1115 O O . PRO A 1 138 ? -23.625 -4.301 -8.289 1 91.5 138 PRO A O 1
ATOM 1118 N N . THR A 1 139 ? -25.391 -4.652 -6.98 1 84.94 139 THR A N 1
ATOM 1119 C CA . THR A 1 139 ? -25.859 -3.271 -6.988 1 84.94 139 THR A CA 1
ATOM 1120 C C . THR A 1 139 ? -25.719 -2.645 -5.602 1 84.94 139 THR A C 1
ATOM 1122 O O . THR A 1 139 ? -26.094 -1.488 -5.395 1 84.94 139 THR A O 1
ATOM 1125 N N . SER A 1 140 ? -25.281 -3.402 -4.707 1 82.06 140 SER A N 1
ATOM 1126 C CA . SER A 1 140 ? -24.953 -2.986 -3.35 1 82.06 140 SER A CA 1
ATOM 1127 C C . SER A 1 140 ? -23.562 -3.473 -2.943 1 82.06 140 SER A C 1
ATOM 1129 O O . SER A 1 140 ? -23.172 -4.586 -3.295 1 82.06 140 SER A O 1
ATOM 1131 N N . ARG A 1 141 ? -22.922 -2.727 -2.094 1 83.38 141 ARG A N 1
ATOM 1132 C CA . ARG A 1 141 ? -21.609 -3.111 -1.619 1 83.38 141 ARG A CA 1
ATOM 1133 C C . ARG A 1 141 ? -21.688 -4.215 -0.572 1 83.38 141 ARG A C 1
ATOM 1135 O O . ARG A 1 141 ? -20.688 -4.867 -0.262 1 83.38 141 ARG A O 1
ATOM 1142 N N . ASP A 1 142 ? -22.859 -4.457 -0.131 1 79.75 142 ASP A N 1
ATOM 1143 C CA . ASP A 1 142 ? -23.047 -5.473 0.897 1 79.75 142 ASP A CA 1
ATOM 1144 C C . ASP A 1 142 ? -23.188 -6.859 0.275 1 79.75 142 ASP A C 1
ATOM 1146 O O . ASP A 1 142 ? -23.094 -7.871 0.972 1 79.75 142 ASP A O 1
ATOM 1150 N N . PHE A 1 143 ? -23.469 -6.918 -0.966 1 84.75 143 PHE A N 1
ATOM 1151 C CA . PHE A 1 143 ? -23.641 -8.203 -1.632 1 84.75 143 PHE A CA 1
ATOM 1152 C C . PHE A 1 143 ? -22.328 -8.695 -2.215 1 84.75 143 PHE A C 1
ATOM 1154 O O . PHE A 1 143 ? -21.719 -8.023 -3.053 1 84.75 143 PHE A O 1
ATOM 1161 N N . ILE A 1 144 ? -21.922 -9.836 -1.776 1 89.12 144 ILE A N 1
ATOM 1162 C CA . ILE A 1 144 ? -20.75 -10.508 -2.314 1 89.12 144 ILE A CA 1
ATOM 1163 C C . ILE A 1 144 ? -21.172 -11.742 -3.109 1 89.12 144 ILE A C 1
ATOM 1165 O O . ILE A 1 144 ? -21.656 -12.719 -2.537 1 89.12 144 ILE A O 1
ATOM 1169 N N . PRO A 1 145 ? -20.984 -11.641 -4.449 1 93.12 145 PRO A N 1
ATOM 1170 C CA . PRO A 1 145 ? -21.359 -12.828 -5.223 1 93.12 145 PRO A CA 1
ATOM 1171 C C . PRO A 1 145 ? -20.562 -14.07 -4.812 1 93.12 145 PRO A C 1
ATOM 1173 O O . PRO A 1 145 ? -19.359 -13.992 -4.602 1 93.12 145 PRO A O 1
ATOM 1176 N N . HIS A 1 146 ? -21.266 -15.203 -4.703 1 93.56 146 HIS A N 1
ATOM 1177 C CA . HIS A 1 146 ? -20.703 -16.453 -4.223 1 93.56 146 HIS A CA 1
ATOM 1178 C C . HIS A 1 146 ? -21.469 -17.656 -4.758 1 93.56 146 HIS A C 1
ATOM 1180 O O . HIS A 1 146 ? -22.625 -17.875 -4.371 1 93.56 146 HIS A O 1
ATOM 1186 N N . ASP A 1 147 ? -20.891 -18.375 -5.707 1 95.38 147 ASP A N 1
ATOM 1187 C CA . ASP A 1 147 ? -21.5 -19.578 -6.273 1 95.38 147 ASP A CA 1
ATOM 1188 C C . ASP A 1 147 ? -20.609 -20.797 -6.027 1 95.38 147 ASP A C 1
ATOM 1190 O O . ASP A 1 147 ? -19.391 -20.719 -6.137 1 95.38 147 ASP A O 1
ATOM 1194 N N . CYS A 1 148 ? -21.25 -21.906 -5.688 1 95.44 148 CYS A N 1
ATOM 1195 C CA . CYS A 1 148 ? -20.5 -23.141 -5.441 1 95.44 148 CYS A CA 1
ATOM 1196 C C . CYS A 1 148 ? -21.031 -24.281 -6.316 1 95.44 148 CYS A C 1
ATOM 1198 O O . CYS A 1 148 ? -22.234 -24.359 -6.594 1 95.44 148 CYS A O 1
ATOM 1200 N N . PHE A 1 149 ? -20.188 -25.094 -6.77 1 97.12 149 PHE A N 1
ATOM 1201 C CA . PHE A 1 149 ? -20.5 -26.281 -7.551 1 97.12 149 PHE A CA 1
ATOM 1202 C C . PHE A 1 149 ? -20.156 -27.547 -6.773 1 97.12 149 PHE A C 1
ATOM 1204 O O . PHE A 1 149 ? -19.141 -27.625 -6.094 1 97.12 149 PHE A O 1
ATOM 1211 N N . SER A 1 150 ? -20.984 -28.547 -6.895 1 94.94 150 SER A N 1
ATOM 1212 C CA . SER A 1 150 ? -20.75 -29.828 -6.23 1 94.94 150 SER A CA 1
ATOM 1213 C C . SER A 1 150 ? -19.594 -30.578 -6.891 1 94.94 150 SER A C 1
ATOM 1215 O O . SER A 1 150 ? -19.531 -30.688 -8.117 1 94.94 150 SER A O 1
ATOM 1217 N N . LEU A 1 151 ? -18.766 -31.062 -6.105 1 96.12 151 LEU A N 1
ATOM 1218 C CA . LEU A 1 151 ? -17.656 -31.891 -6.582 1 96.12 151 LEU A CA 1
ATOM 1219 C C . LEU A 1 151 ? -18.031 -33.375 -6.598 1 96.12 151 LEU A C 1
ATOM 1221 O O . LEU A 1 151 ? -17.266 -34.219 -7.059 1 96.12 151 LEU A O 1
ATOM 1225 N N . ARG A 1 152 ? -19.25 -33.562 -6.246 1 91.19 152 ARG A N 1
ATOM 1226 C CA . ARG A 1 152 ? -19.703 -34.969 -6.141 1 91.19 152 ARG A CA 1
ATOM 1227 C C . ARG A 1 152 ? -20.047 -35.531 -7.508 1 91.19 152 ARG A C 1
ATOM 1229 O O . ARG A 1 152 ? -20.312 -34.781 -8.453 1 91.19 152 ARG A O 1
ATOM 1236 N N . SER A 1 153 ? -19.969 -36.781 -7.648 1 88 153 SER A N 1
ATOM 1237 C CA . SER A 1 153 ? -20.469 -37.594 -8.766 1 88 153 SER A CA 1
ATOM 1238 C C . SER A 1 153 ? -19.625 -37.375 -10.016 1 88 153 SER A C 1
ATOM 1240 O O . SER A 1 153 ? -20.062 -37.656 -11.125 1 88 153 SER A O 1
ATOM 1242 N N . ALA A 1 154 ? -18.547 -36.75 -9.938 1 95.12 154 ALA A N 1
ATOM 1243 C CA . ALA A 1 154 ? -17.594 -36.625 -11.031 1 95.12 154 ALA A CA 1
ATOM 1244 C C . ALA A 1 154 ? -16.172 -36.438 -10.5 1 95.12 154 ALA A C 1
ATOM 1246 O O . ALA A 1 154 ? -15.969 -36.125 -9.336 1 95.12 154 ALA A O 1
ATOM 1247 N N . HIS A 1 155 ? -15.227 -36.75 -11.352 1 97.62 155 HIS A N 1
ATOM 1248 C CA . HIS A 1 155 ? -13.828 -36.469 -11.047 1 97.62 155 HIS A CA 1
ATOM 1249 C C . HIS A 1 155 ? -13.359 -35.188 -11.711 1 97.62 155 HIS A C 1
ATOM 1251 O O . HIS A 1 155 ? -13.562 -35 -12.914 1 97.62 155 HIS A O 1
ATOM 1257 N N . TRP A 1 156 ? -12.758 -34.312 -10.945 1 97.94 156 TRP A N 1
ATOM 1258 C CA . TRP A 1 156 ? -12.453 -32.969 -11.391 1 97.94 156 TRP A CA 1
ATOM 1259 C C . TRP A 1 156 ? -10.953 -32.812 -11.633 1 97.94 156 TRP A C 1
ATOM 1261 O O . TRP A 1 156 ? -10.133 -33.375 -10.922 1 97.94 156 TRP A O 1
ATOM 1271 N N . TYR A 1 157 ? -10.609 -31.953 -12.641 1 97.69 157 TYR A N 1
ATOM 1272 C CA . TYR A 1 157 ? -9.234 -31.656 -13.039 1 97.69 157 TYR A CA 1
ATOM 1273 C C . TYR A 1 157 ? -9.078 -30.188 -13.398 1 97.69 157 TYR A C 1
ATOM 1275 O O . TYR A 1 157 ? -10.07 -29.484 -13.625 1 97.69 157 TYR A O 1
ATOM 1283 N N . GLY A 1 158 ? -7.824 -29.703 -13.438 1 96.5 158 GLY A N 1
ATOM 1284 C CA . GLY A 1 158 ? -7.527 -28.328 -13.828 1 96.5 158 GLY A CA 1
ATOM 1285 C C . GLY A 1 158 ? -7.301 -27.406 -12.648 1 96.5 158 GLY A C 1
ATOM 1286 O O . GLY A 1 158 ? -6.891 -27.859 -11.578 1 96.5 158 GLY A O 1
ATOM 1287 N N . GLY A 1 159 ? -7.41 -26.125 -12.906 1 96.25 159 GLY A N 1
ATOM 1288 C CA . GLY A 1 159 ? -7.254 -25.125 -11.875 1 96.25 159 GLY A CA 1
ATOM 1289 C C . GLY A 1 159 ? -5.828 -24.609 -11.742 1 96.25 159 GLY A C 1
ATOM 1290 O O . GLY A 1 159 ? -5.391 -23.766 -12.516 1 96.25 159 GLY A O 1
ATOM 1291 N N . ALA A 1 160 ? -5.18 -25.156 -10.719 1 97.06 160 ALA A N 1
ATOM 1292 C CA . ALA A 1 160 ? -3.865 -24.625 -10.383 1 97.06 160 ALA A CA 1
ATOM 1293 C C . ALA A 1 160 ? -2.93 -25.719 -9.891 1 97.06 160 ALA A 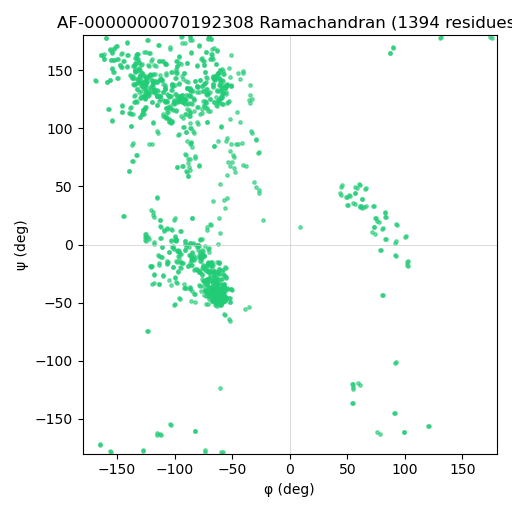C 1
ATOM 1295 O O . ALA A 1 160 ? -3.379 -26.812 -9.547 1 97.06 160 ALA A O 1
ATOM 1296 N N . GLU A 1 161 ? -1.627 -25.391 -10.016 1 96.69 161 GLU A N 1
ATOM 1297 C CA . GLU A 1 161 ? -0.676 -26.156 -9.227 1 96.69 161 GLU A CA 1
ATOM 1298 C C . GLU A 1 161 ? -0.922 -25.969 -7.73 1 96.69 161 GLU A C 1
ATOM 1300 O O . GLU A 1 161 ? -1.414 -24.922 -7.305 1 96.69 161 GLU A O 1
ATOM 1305 N N . LEU A 1 162 ? -0.646 -27 -6.961 1 94.31 162 LEU A N 1
ATOM 1306 C CA . LEU A 1 162 ? -0.873 -26.953 -5.523 1 94.31 162 LEU A CA 1
ATOM 1307 C C . LEU A 1 162 ? 0.333 -27.5 -4.762 1 94.31 162 LEU A C 1
ATOM 1309 O O . LEU A 1 162 ? 1.115 -28.281 -5.312 1 94.31 162 LEU A O 1
ATOM 1313 N N . TYR A 1 163 ? 0.436 -27.078 -3.549 1 89.31 163 TYR A N 1
ATOM 1314 C CA . TYR A 1 163 ? 1.463 -27.641 -2.684 1 89.31 163 TYR A CA 1
ATOM 1315 C C . TYR A 1 163 ? 1.173 -29.109 -2.387 1 89.31 163 TYR A C 1
ATOM 1317 O O . TYR A 1 163 ? 2.07 -29.953 -2.453 1 89.31 163 TYR A O 1
ATOM 1325 N N . HIS A 1 164 ? -0.003 -29.281 -2.041 1 89.56 164 HIS A N 1
ATOM 1326 C CA . HIS A 1 164 ? -0.487 -30.656 -1.983 1 89.56 164 HIS A CA 1
ATOM 1327 C C . HIS A 1 164 ? -1.218 -31.031 -3.266 1 89.56 164 HIS A C 1
ATOM 1329 O O . HIS A 1 164 ? -2.434 -30.859 -3.369 1 89.56 164 HIS A O 1
ATOM 1335 N N . GLN A 1 165 ? -0.469 -31.609 -4.09 1 88.88 165 GLN A N 1
ATOM 1336 C CA . GLN A 1 165 ? -0.974 -31.859 -5.438 1 88.88 165 GLN A CA 1
ATOM 1337 C C . GLN A 1 165 ? -1.725 -33.188 -5.504 1 88.88 165 GLN A C 1
ATOM 1339 O O . GLN A 1 165 ? -1.124 -34.25 -5.359 1 88.88 165 GLN A O 1
ATOM 1344 N N . THR A 1 166 ? -2.965 -33.094 -5.664 1 90.69 166 THR A N 1
ATOM 1345 C CA . THR A 1 166 ? -3.75 -34.312 -5.773 1 90.69 166 THR A CA 1
ATOM 1346 C C . THR A 1 166 ? -4.336 -34.438 -7.176 1 90.69 166 THR A C 1
ATOM 1348 O O . THR A 1 166 ? -4.398 -33.469 -7.93 1 90.69 166 THR A O 1
ATOM 1351 N N . TRP A 1 167 ? -4.641 -35.562 -7.527 1 94.94 167 TRP A N 1
ATOM 1352 C CA . TRP A 1 167 ? -5.273 -36 -8.773 1 94.94 167 TRP A CA 1
ATOM 1353 C C . TRP A 1 167 ? -6.195 -37.188 -8.539 1 94.94 167 TRP A C 1
ATOM 1355 O O . TRP A 1 167 ? -5.742 -38.25 -8.141 1 94.94 167 TRP A O 1
ATOM 1365 N N . PRO A 1 168 ? -7.586 -37.094 -8.719 1 95.62 168 PRO A N 1
ATOM 1366 C CA . PRO A 1 168 ? -8.305 -35.906 -9.156 1 95.62 168 PRO A CA 1
ATOM 1367 C C . PRO A 1 168 ? -8.336 -34.812 -8.094 1 95.62 168 PRO A C 1
ATOM 1369 O O . PRO A 1 168 ? -7.855 -35.031 -6.973 1 95.62 168 PRO A O 1
ATOM 1372 N N . LEU A 1 169 ? -8.891 -33.75 -8.477 1 92.88 169 LEU A N 1
ATOM 1373 C CA . LEU A 1 169 ? -8.828 -32.531 -7.711 1 92.88 169 LEU A CA 1
ATOM 1374 C C . LEU A 1 169 ? -9.766 -32.562 -6.512 1 92.88 169 LEU A C 1
ATOM 1376 O O . LEU A 1 169 ? -9.531 -31.906 -5.5 1 92.88 169 LEU A O 1
ATOM 1380 N N . GLU A 1 170 ? -10.836 -33.312 -6.492 1 90.94 170 GLU A N 1
ATOM 1381 C CA . GLU A 1 170 ? -11.875 -33.281 -5.473 1 90.94 170 GLU A CA 1
ATOM 1382 C C . GLU A 1 170 ? -11.383 -33.844 -4.148 1 90.94 170 GLU A C 1
ATOM 1384 O O . GLU A 1 170 ? -12.062 -33.719 -3.125 1 90.94 170 GLU A O 1
ATOM 1389 N N . THR A 1 171 ? -10.18 -34.312 -4.145 1 89.81 171 THR A N 1
ATOM 1390 C CA . THR A 1 171 ? -9.648 -34.875 -2.908 1 89.81 171 THR A CA 1
ATOM 1391 C C . THR A 1 171 ? -8.789 -33.844 -2.176 1 89.81 171 THR A C 1
ATOM 1393 O O . THR A 1 171 ? -8.344 -34.094 -1.054 1 89.81 171 THR A O 1
ATOM 1396 N N . THR A 1 172 ? -8.586 -32.75 -2.766 1 91.94 172 THR A N 1
ATOM 1397 C CA . THR A 1 172 ? -7.801 -31.703 -2.121 1 91.94 172 THR A CA 1
ATOM 1398 C C . THR A 1 172 ? -8.641 -30.953 -1.094 1 91.94 172 THR A C 1
ATOM 1400 O O . THR A 1 172 ? -9.812 -31.266 -0.885 1 91.94 172 THR A O 1
ATOM 1403 N N . ASP A 1 173 ? -8.016 -30.078 -0.305 1 92.94 173 ASP A N 1
ATOM 1404 C CA . ASP A 1 173 ? -8.641 -29.188 0.67 1 92.94 173 ASP A CA 1
ATOM 1405 C C . ASP A 1 173 ? -8.016 -27.797 0.631 1 92.94 173 ASP A C 1
ATOM 1407 O O . ASP A 1 173 ? -6.941 -27.578 1.194 1 92.94 173 ASP A O 1
ATOM 1411 N N . VAL A 1 174 ? -8.695 -26.891 0.011 1 95.12 174 VAL A N 1
ATOM 1412 C CA . VAL A 1 174 ? -8.203 -25.531 -0.131 1 95.12 174 VAL A CA 1
ATOM 1413 C C . VAL A 1 174 ? -9.258 -24.547 0.364 1 95.12 174 VAL A C 1
ATOM 1415 O O . VAL A 1 174 ? -10.352 -24.453 -0.204 1 95.12 174 VAL A O 1
ATOM 1418 N N . PRO A 1 175 ? -8.969 -23.781 1.437 1 94.75 175 PRO A N 1
ATOM 1419 C CA . PRO A 1 175 ? -9.914 -22.766 1.896 1 94.75 175 PRO A CA 1
ATOM 1420 C C . PRO A 1 175 ? -10.047 -21.609 0.915 1 94.75 175 PRO A C 1
ATOM 1422 O O . PRO A 1 175 ? -9.203 -21.438 0.033 1 94.75 175 PRO A O 1
ATOM 1425 N N . MET A 1 176 ? -11.133 -20.844 1.121 1 95.75 176 MET A N 1
ATOM 1426 C CA . MET A 1 176 ? -11.398 -19.672 0.277 1 95.75 176 MET A CA 1
ATOM 1427 C C . MET A 1 176 ? -10.242 -18.688 0.353 1 95.75 176 MET A C 1
ATOM 1429 O O . MET A 1 176 ? -9.844 -18.266 1.443 1 95.75 176 MET A O 1
ATOM 1433 N N . GLN A 1 177 ? -9.703 -18.297 -0.773 1 95.88 177 GLN A N 1
ATOM 1434 C CA . GLN A 1 177 ? -8.578 -17.359 -0.854 1 95.88 177 GLN A CA 1
ATOM 1435 C C . GLN A 1 177 ? -8.43 -16.797 -2.264 1 95.88 177 GLN A C 1
ATOM 1437 O O . GLN A 1 177 ? -8.992 -17.344 -3.217 1 95.88 177 GLN A O 1
ATOM 1442 N N . PRO A 1 178 ? -7.656 -15.664 -2.371 1 96.31 178 PRO A N 1
ATOM 1443 C CA . PRO A 1 178 ? -7.473 -15.109 -3.713 1 96.31 178 PRO A CA 1
ATOM 1444 C C . PRO A 1 178 ? -6.883 -16.125 -4.691 1 96.31 178 PRO A C 1
ATOM 1446 O O . PRO A 1 178 ? -5.988 -16.891 -4.328 1 96.31 178 PRO A O 1
ATOM 1449 N N . TYR A 1 179 ? -7.441 -16.188 -5.852 1 97.75 179 TYR A N 1
ATOM 1450 C CA . TYR A 1 179 ? -7 -17.141 -6.859 1 97.75 179 TYR A CA 1
ATOM 1451 C C . TYR A 1 179 ? -5.914 -16.547 -7.742 1 97.75 179 TYR A C 1
ATOM 1453 O O . TYR A 1 179 ? -6.16 -16.234 -8.914 1 97.75 179 TYR A O 1
ATOM 1461 N N . LEU A 1 180 ? -4.738 -16.516 -7.18 1 96.94 180 LEU A N 1
ATOM 1462 C CA . LEU A 1 180 ? -3.541 -15.953 -7.793 1 96.94 180 LEU A CA 1
ATOM 1463 C C . LEU A 1 180 ? -2.344 -16.875 -7.602 1 96.94 180 LEU A C 1
ATOM 1465 O O . LEU A 1 180 ? -2.332 -17.703 -6.688 1 96.94 180 LEU A O 1
ATOM 1469 N N . SER A 1 181 ? -1.413 -16.75 -8.523 1 97.12 181 SER A N 1
ATOM 1470 C CA . SER A 1 181 ? -0.253 -17.625 -8.5 1 97.12 181 SER A CA 1
ATOM 1471 C C . SER A 1 181 ? 0.691 -17.266 -7.355 1 97.12 181 SER A C 1
ATOM 1473 O O . SER A 1 181 ? 0.876 -16.094 -7.051 1 97.12 181 SER A O 1
ATOM 1475 N N . ASN A 1 182 ? 1.314 -18.312 -6.727 1 95.31 182 ASN A N 1
ATOM 1476 C CA . ASN A 1 182 ? 2.27 -18.141 -5.637 1 95.31 182 ASN A CA 1
ATOM 1477 C C . ASN A 1 182 ? 3.461 -19.094 -5.793 1 95.31 182 ASN A C 1
ATOM 1479 O O . ASN A 1 182 ? 3.332 -20.172 -6.371 1 95.31 182 ASN A O 1
ATOM 1483 N N . ASP A 1 183 ? 4.645 -18.625 -5.383 1 93.25 183 ASP A N 1
ATOM 1484 C CA . ASP A 1 183 ? 5.742 -19.547 -5.117 1 93.25 183 ASP A CA 1
ATOM 1485 C C . ASP A 1 183 ? 5.492 -20.344 -3.836 1 93.25 183 ASP A C 1
ATOM 1487 O O . ASP A 1 183 ? 5.629 -19.812 -2.732 1 93.25 183 ASP A O 1
ATOM 1491 N N . ILE A 1 184 ? 5.164 -21.531 -3.959 1 86.81 184 ILE A N 1
ATOM 1492 C CA . ILE A 1 184 ? 4.641 -22.312 -2.85 1 86.81 184 ILE A CA 1
ATOM 1493 C C . ILE A 1 184 ? 5.742 -22.547 -1.818 1 86.81 184 ILE A C 1
ATOM 1495 O O . ILE A 1 184 ? 5.469 -22.969 -0.69 1 86.81 184 ILE A O 1
ATOM 1499 N N . LEU A 1 185 ? 6.945 -22.312 -2.182 1 83.94 185 LEU A N 1
ATOM 1500 C CA . LEU A 1 185 ? 8.023 -22.5 -1.218 1 83.94 185 LEU A CA 1
ATOM 1501 C C . LEU A 1 185 ? 8.359 -21.188 -0.514 1 83.94 185 LEU A C 1
ATOM 1503 O O . LEU A 1 185 ? 9.07 -21.188 0.496 1 83.94 185 LEU A O 1
ATOM 1507 N N . PHE A 1 186 ? 7.859 -20.172 -1.123 1 79.25 186 PHE A N 1
ATOM 1508 C CA . PHE A 1 186 ? 8.086 -18.875 -0.507 1 79.25 186 PHE A CA 1
ATOM 1509 C C . PHE A 1 186 ? 6.875 -18.438 0.317 1 79.25 186 PHE A C 1
ATOM 1511 O O . PHE A 1 186 ? 6.109 -17.578 -0.102 1 79.25 186 PHE A O 1
ATOM 1518 N N . ARG A 1 187 ? 6.551 -19.078 1.373 1 70 187 ARG A N 1
ATOM 1519 C CA . ARG A 1 187 ? 5.453 -18.75 2.283 1 70 187 ARG A CA 1
ATOM 1520 C C . ARG A 1 187 ? 5.957 -18.609 3.717 1 70 187 ARG A C 1
ATOM 1522 O O . ARG A 1 187 ? 6.816 -19.375 4.156 1 70 187 ARG A O 1
ATOM 1529 N N . SER A 1 188 ? 5.398 -17.578 4.262 1 65.81 188 SER A N 1
ATOM 1530 C CA . SER A 1 188 ? 5.684 -17.438 5.684 1 65.81 188 SER A CA 1
ATOM 1531 C C . SER A 1 188 ? 5.051 -18.578 6.488 1 65.81 188 SER A C 1
ATOM 1533 O O . SER A 1 188 ? 4.168 -19.281 5.992 1 65.81 188 SER A O 1
ATOM 1535 N N . ASN A 1 189 ? 5.582 -18.75 7.621 1 64.56 189 ASN A N 1
ATOM 1536 C CA . ASN A 1 189 ? 4.98 -19.734 8.508 1 64.56 189 ASN A CA 1
ATOM 1537 C C . ASN A 1 189 ? 3.514 -19.422 8.781 1 64.56 189 ASN A C 1
ATOM 1539 O O . ASN A 1 189 ? 2.684 -20.328 8.852 1 64.56 189 ASN A O 1
ATOM 1543 N N . THR A 1 190 ? 3.25 -18.188 8.828 1 63.5 190 THR A N 1
ATOM 1544 C CA . THR A 1 190 ? 1.874 -17.766 9.078 1 63.5 190 THR A CA 1
ATOM 1545 C C . THR A 1 190 ? 0.977 -18.141 7.898 1 63.5 190 THR A C 1
ATOM 1547 O O . THR A 1 190 ? -0.143 -18.609 8.094 1 63.5 190 THR A O 1
ATOM 1550 N N . GLU A 1 191 ? 1.451 -17.953 6.805 1 71.5 191 GLU A N 1
ATOM 1551 C CA . GLU A 1 191 ? 0.688 -18.312 5.613 1 71.5 191 GLU A CA 1
ATOM 1552 C C . GLU A 1 191 ? 0.462 -19.812 5.527 1 71.5 191 GLU A C 1
ATOM 1554 O O . GLU A 1 191 ? -0.632 -20.266 5.188 1 71.5 191 GLU A O 1
ATOM 1559 N N . LYS A 1 192 ? 1.436 -20.609 5.867 1 69.38 192 LYS A N 1
ATOM 1560 C CA . LYS A 1 192 ? 1.347 -22.062 5.844 1 69.38 192 LYS A CA 1
ATOM 1561 C C . LYS A 1 192 ? 0.316 -22.562 6.852 1 69.38 192 LYS A C 1
ATOM 1563 O O . LYS A 1 192 ? -0.528 -23.391 6.52 1 69.38 192 LYS A O 1
ATOM 1568 N N . ASN A 1 193 ? 0.354 -21.906 7.938 1 68.12 193 ASN A N 1
ATOM 1569 C CA . ASN A 1 193 ? -0.509 -22.359 9.023 1 68.12 193 ASN A CA 1
ATOM 1570 C C . ASN A 1 193 ? -1.953 -21.906 8.82 1 68.12 193 ASN A C 1
ATOM 1572 O O . ASN A 1 193 ? -2.885 -22.562 9.289 1 68.12 193 ASN A O 1
ATOM 1576 N N . SER A 1 194 ? -2.07 -20.875 8.078 1 72.88 194 SER A N 1
ATOM 1577 C CA . SER A 1 194 ? -3.41 -20.328 7.895 1 72.88 194 SER A CA 1
ATOM 1578 C C . SER A 1 194 ? -4.016 -20.781 6.57 1 72.88 194 SER A C 1
ATOM 1580 O O . SER A 1 194 ? -5.129 -20.375 6.223 1 72.88 194 SER A O 1
ATOM 1582 N N . GLY A 1 195 ? -3.322 -21.562 5.945 1 78.94 195 GLY A N 1
ATOM 1583 C CA . GLY A 1 195 ? -3.844 -22.062 4.684 1 78.94 195 GLY A CA 1
ATOM 1584 C C . GLY A 1 195 ? -3.979 -20.969 3.629 1 78.94 195 GLY A C 1
ATOM 1585 O O . GLY A 1 195 ? -4.945 -20.969 2.863 1 78.94 195 GLY A O 1
ATOM 1586 N N . LYS A 1 196 ? -3.107 -20.047 3.682 1 83.25 196 LYS A N 1
ATOM 1587 C CA . LYS A 1 196 ? -3.119 -18.984 2.693 1 83.25 196 LYS A CA 1
ATOM 1588 C C . LYS A 1 196 ? -2.105 -19.25 1.583 1 83.25 196 LYS A C 1
ATOM 1590 O O . LYS A 1 196 ? -1.155 -20 1.771 1 83.25 196 LYS A O 1
ATOM 1595 N N . ASN A 1 197 ? -2.385 -18.766 0.398 1 85.44 197 ASN A N 1
ATOM 1596 C CA . ASN A 1 197 ? -1.51 -18.844 -0.767 1 85.44 197 ASN A CA 1
ATOM 1597 C C . ASN A 1 197 ? -1.209 -20.297 -1.134 1 85.44 197 ASN A C 1
ATOM 1599 O O . ASN A 1 197 ? -0.05 -20.656 -1.339 1 85.44 197 ASN A O 1
ATOM 1603 N N . MET A 1 198 ? -2.227 -21.047 -1.261 1 90.25 198 MET A N 1
ATOM 1604 C CA . MET A 1 198 ? -2.08 -22.484 -1.515 1 90.25 198 MET A CA 1
ATOM 1605 C C . MET A 1 198 ? -2.002 -22.766 -3.012 1 90.25 198 MET A C 1
ATOM 1607 O O . MET A 1 198 ? -1.606 -23.859 -3.422 1 90.25 198 MET A O 1
ATOM 1611 N N . PHE A 1 199 ? -2.428 -21.844 -3.797 1 95.38 199 PHE A N 1
ATOM 1612 C CA . PHE A 1 199 ? -2.316 -22.031 -5.238 1 95.38 199 PHE A CA 1
ATOM 1613 C C . PHE A 1 199 ? -0.881 -21.812 -5.703 1 95.38 199 PHE A C 1
ATOM 1615 O O . PHE A 1 199 ? -0.218 -20.875 -5.258 1 95.38 199 PHE A O 1
ATOM 1622 N N . GLY A 1 200 ? -0.414 -22.688 -6.578 1 95.56 200 GLY A N 1
ATOM 1623 C CA . GLY A 1 200 ? 0.991 -22.703 -6.953 1 95.56 200 GLY A CA 1
ATOM 1624 C C . GLY A 1 200 ? 1.335 -21.688 -8.023 1 95.56 200 GLY A C 1
ATOM 1625 O O . GLY A 1 200 ? 0.64 -20.672 -8.172 1 95.56 200 GLY A O 1
ATOM 1626 N N . ASN A 1 201 ? 2.441 -21.906 -8.672 1 96.75 201 ASN A N 1
ATOM 1627 C CA . ASN A 1 201 ? 3.068 -20.906 -9.547 1 96.75 201 ASN A CA 1
ATOM 1628 C C . ASN A 1 201 ? 2.322 -20.781 -10.875 1 96.75 201 ASN A C 1
ATOM 1630 O O . ASN A 1 201 ? 2.504 -19.797 -11.602 1 96.75 201 ASN A O 1
ATOM 1634 N N . ILE A 1 202 ? 1.518 -21.766 -11.203 1 97.69 202 ILE A N 1
ATOM 1635 C CA . ILE A 1 202 ? 0.68 -21.703 -12.398 1 97.69 202 ILE A CA 1
ATOM 1636 C C . ILE A 1 202 ? -0.792 -21.797 -12 1 97.69 202 ILE A C 1
ATOM 1638 O O . ILE A 1 202 ? -1.204 -22.75 -11.336 1 97.69 202 ILE A O 1
ATOM 1642 N N . VAL A 1 203 ? -1.509 -20.797 -12.398 1 97.06 203 VAL A N 1
ATOM 1643 C CA . VAL A 1 203 ? -2.93 -20.703 -12.086 1 97.06 203 VAL A CA 1
ATOM 1644 C C . VAL A 1 203 ? -3.719 -20.328 -13.336 1 97.06 203 VAL A C 1
ATOM 1646 O O . VAL A 1 203 ? -3.383 -19.359 -14.023 1 97.06 203 VAL A O 1
ATOM 1649 N N . ASP A 1 204 ? -4.66 -21.125 -13.695 1 96.56 204 ASP A N 1
ATOM 1650 C CA . ASP A 1 204 ? -5.621 -20.766 -14.734 1 96.56 204 ASP A CA 1
ATOM 1651 C C . ASP A 1 204 ? -7.055 -20.969 -14.25 1 96.56 204 ASP A C 1
ATOM 1653 O O . ASP A 1 204 ? -7.316 -21.828 -13.406 1 96.56 204 ASP A O 1
ATOM 1657 N N . ARG A 1 205 ? -7.895 -20.188 -14.703 1 97.19 205 ARG A N 1
ATOM 1658 C CA . ARG A 1 205 ? -9.289 -20.219 -14.266 1 97.19 205 ARG A CA 1
ATOM 1659 C C . ARG A 1 205 ? -10.109 -21.156 -15.141 1 97.19 205 ARG A C 1
ATOM 1661 O O . ARG A 1 205 ? -11.086 -20.75 -15.766 1 97.19 205 ARG A O 1
ATOM 1668 N N . PHE A 1 206 ? -9.719 -22.391 -15.055 1 95 206 PHE A N 1
ATOM 1669 C CA . PHE A 1 206 ? -10.195 -23.438 -15.953 1 95 206 PHE A CA 1
ATOM 1670 C C . PHE A 1 206 ? -10.305 -24.766 -15.234 1 95 206 PHE A C 1
ATOM 1672 O O . PHE A 1 206 ? -9.312 -25.281 -14.719 1 95 206 PHE A O 1
ATOM 1679 N N . TRP A 1 207 ? -11.578 -25.375 -15.172 1 97.75 207 TRP A N 1
ATOM 1680 C CA . TRP A 1 207 ? -11.828 -26.672 -14.555 1 97.75 207 TRP A CA 1
ATOM 1681 C C . TRP A 1 207 ? -12.672 -27.562 -15.461 1 97.75 207 TRP A C 1
ATOM 1683 O O . TRP A 1 207 ? -13.602 -27.094 -16.109 1 97.75 207 TRP A O 1
ATOM 1693 N N . ILE A 1 208 ? -12.375 -28.875 -15.484 1 97.69 208 ILE A N 1
ATOM 1694 C CA . ILE A 1 208 ? -13.156 -29.844 -16.234 1 97.69 208 ILE A CA 1
ATOM 1695 C C . ILE A 1 208 ? -13.422 -31.078 -15.375 1 97.69 208 ILE A C 1
ATOM 1697 O O . ILE A 1 208 ? -12.742 -31.297 -14.367 1 97.69 208 ILE A O 1
ATOM 1701 N N . ASN A 1 209 ? -14.445 -31.875 -15.75 1 97.62 209 ASN A N 1
ATOM 1702 C CA . ASN A 1 209 ? -14.703 -33.062 -14.961 1 97.62 209 ASN A CA 1
ATOM 1703 C C . ASN A 1 209 ? -15.094 -34.25 -15.852 1 97.62 209 ASN A C 1
ATOM 1705 O O . ASN A 1 209 ? -15.211 -34.094 -17.062 1 97.62 209 ASN A O 1
ATOM 1709 N N . SER A 1 210 ? -15.234 -35.406 -15.273 1 97.38 210 SER A N 1
ATOM 1710 C CA . SER A 1 210 ? -15.414 -36.688 -15.977 1 97.38 210 SER A CA 1
ATOM 1711 C C . SER A 1 210 ? -16.797 -36.75 -16.625 1 97.38 210 SER A C 1
ATOM 1713 O O . SER A 1 210 ? -17.031 -37.625 -17.469 1 97.38 210 SER A O 1
ATOM 1715 N N . ASN A 1 211 ? -17.766 -35.844 -16.234 1 95.56 211 ASN A N 1
ATOM 1716 C CA . ASN A 1 211 ? -19.078 -35.812 -16.859 1 95.56 211 ASN A CA 1
ATOM 1717 C C . ASN A 1 2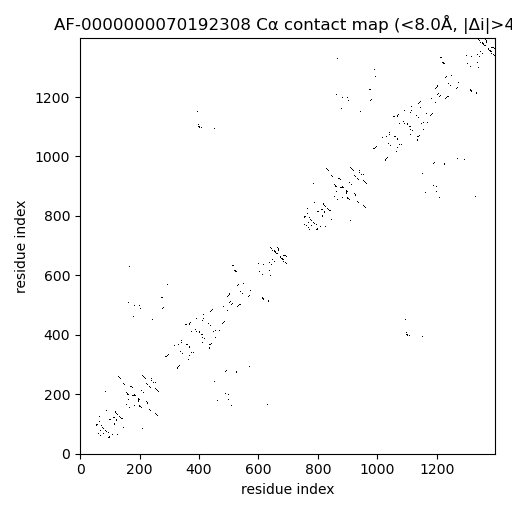11 ? -19.062 -35 -18.141 1 95.56 211 ASN A C 1
ATOM 1719 O O . ASN A 1 211 ? -20.094 -34.844 -18.797 1 95.56 211 ASN A O 1
ATOM 1723 N N . GLY A 1 212 ? -17.906 -34.5 -18.469 1 96.62 212 GLY A N 1
ATOM 1724 C CA . GLY A 1 212 ? -17.797 -33.656 -19.656 1 96.62 212 GLY A CA 1
ATOM 1725 C C . GLY A 1 212 ? -18.188 -32.219 -19.422 1 96.62 212 GLY A C 1
ATOM 1726 O O . GLY A 1 212 ? -18.641 -31.531 -20.328 1 96.62 212 GLY A O 1
ATOM 1727 N N . VAL A 1 213 ? -18.109 -31.781 -18.219 1 97.38 213 VAL A N 1
ATOM 1728 C CA . VAL A 1 213 ? -18.406 -30.406 -17.844 1 97.38 213 VAL A CA 1
ATOM 1729 C C . VAL A 1 213 ? -17.109 -29.594 -17.781 1 97.38 213 VAL A C 1
ATOM 1731 O O . VAL A 1 213 ? -16.078 -30.094 -17.328 1 97.38 213 VAL A O 1
ATOM 1734 N N . GLY A 1 214 ? -17.141 -28.391 -18.281 1 97.88 214 GLY A N 1
ATOM 1735 C CA . GLY A 1 214 ? -16.047 -27.422 -18.141 1 97.88 214 GLY A CA 1
ATOM 1736 C C . GLY A 1 214 ? -16.516 -26.078 -17.609 1 97.88 214 GLY A C 1
ATOM 1737 O O . GLY A 1 214 ? -17.594 -25.594 -17.953 1 97.88 214 GLY A O 1
ATOM 1738 N N . ILE A 1 215 ? -15.742 -25.5 -16.688 1 98.12 215 ILE A N 1
ATOM 1739 C CA . ILE A 1 215 ? -16.031 -24.188 -16.125 1 98.12 215 ILE A CA 1
ATOM 1740 C C . ILE A 1 215 ? -14.844 -23.25 -16.375 1 98.12 215 ILE A C 1
ATOM 1742 O O . ILE A 1 215 ? -13.695 -23.625 -16.141 1 98.12 215 ILE A O 1
ATOM 1746 N N . VAL A 1 216 ? -15.117 -22.094 -16.891 1 97.81 216 VAL A N 1
ATOM 1747 C CA . VAL A 1 216 ? -14.125 -21.031 -17.078 1 97.81 216 VAL A CA 1
ATOM 1748 C C . VAL A 1 216 ? -14.602 -19.75 -16.406 1 97.81 216 VAL A C 1
ATOM 1750 O O . VAL A 1 216 ? -15.75 -19.344 -16.594 1 97.81 216 VAL A O 1
ATOM 1753 N N . VAL A 1 217 ? -13.758 -19.141 -15.578 1 98.06 217 VAL A N 1
ATOM 1754 C CA . VAL A 1 217 ? -14.102 -17.875 -14.93 1 98.06 217 VAL A CA 1
ATOM 1755 C C . VAL A 1 217 ? -13.406 -16.719 -15.648 1 98.06 217 VAL A C 1
ATOM 1757 O O . VAL A 1 217 ? -12.227 -16.812 -16 1 98.06 217 VAL A O 1
ATOM 1760 N N . ASN A 1 218 ? -14.117 -15.648 -15.844 1 97.31 218 ASN A N 1
ATOM 1761 C CA . ASN A 1 218 ? -13.602 -14.477 -16.547 1 97.31 218 ASN A CA 1
ATOM 1762 C C . ASN A 1 218 ? -12.398 -13.875 -15.828 1 97.31 218 ASN A C 1
ATOM 1764 O O . ASN A 1 218 ? -12.383 -13.789 -14.594 1 97.31 218 ASN A O 1
ATOM 1768 N N . SER A 1 219 ? -11.461 -13.398 -16.594 1 95.88 219 SER A N 1
ATOM 1769 C CA . SER A 1 219 ? -10.172 -12.953 -16.062 1 95.88 219 SER A CA 1
ATOM 1770 C C . SER A 1 219 ? -10.32 -11.68 -15.242 1 95.88 219 SER A C 1
ATOM 1772 O O . SER A 1 219 ? -9.5 -11.406 -14.359 1 95.88 219 SER A O 1
ATOM 1774 N N . GLU A 1 220 ? -11.305 -10.906 -15.43 1 95.25 220 GLU A N 1
ATOM 1775 C CA . GLU A 1 220 ? -11.43 -9.609 -14.766 1 95.25 220 GLU A CA 1
ATOM 1776 C C . GLU A 1 220 ? -12.062 -9.758 -13.383 1 95.25 220 GLU A C 1
ATOM 1778 O O . GLU A 1 220 ? -12.078 -8.812 -12.602 1 95.25 220 GLU A O 1
ATOM 1783 N N . VAL A 1 221 ? -12.586 -10.914 -13.094 1 97.75 221 VAL A N 1
ATOM 1784 C CA . VAL A 1 221 ? -13.234 -11.18 -11.812 1 97.75 221 VAL A CA 1
ATOM 1785 C C . VAL A 1 221 ? -12.203 -11.117 -10.688 1 97.75 221 VAL A C 1
ATOM 1787 O O . VAL A 1 221 ? -11.141 -11.742 -10.781 1 97.75 221 VAL A O 1
ATOM 1790 N N . PRO A 1 222 ? -12.391 -10.266 -9.688 1 97.88 222 PRO A N 1
ATOM 1791 C CA . PRO A 1 222 ? -11.57 -10.422 -8.484 1 97.88 222 PRO A CA 1
ATOM 1792 C C . PRO A 1 222 ? -11.859 -11.727 -7.746 1 97.88 222 PRO A C 1
ATOM 1794 O O . PRO A 1 222 ? -12.508 -11.719 -6.695 1 97.88 222 PRO A O 1
ATOM 1797 N N . LEU A 1 223 ? -11.273 -12.758 -8.125 1 98.44 223 LEU A N 1
ATOM 1798 C CA . LEU A 1 223 ? -11.727 -14.125 -7.891 1 98.44 223 LEU A CA 1
ATOM 1799 C C . LEU A 1 223 ? -11.094 -14.695 -6.625 1 98.44 223 LEU A C 1
ATOM 1801 O O . LEU A 1 223 ? -9.883 -14.594 -6.43 1 98.44 223 LEU A O 1
ATOM 1805 N N . PHE A 1 224 ? -11.914 -15.195 -5.809 1 98 224 PHE A N 1
ATOM 1806 C CA . PHE A 1 224 ? -11.562 -16.094 -4.715 1 98 224 PHE A CA 1
ATOM 1807 C C . PHE A 1 224 ? -12.086 -17.5 -4.977 1 98 224 PHE A C 1
ATOM 1809 O O . PHE A 1 224 ? -13.188 -17.672 -5.492 1 98 224 PHE A O 1
ATOM 1816 N N . VAL A 1 225 ? -11.289 -18.5 -4.617 1 97.69 225 VAL A N 1
ATOM 1817 C CA . VAL A 1 225 ? -11.688 -19.875 -4.879 1 97.69 225 VAL A CA 1
ATOM 1818 C C . VAL A 1 225 ? -11.438 -20.734 -3.641 1 97.69 225 VAL A C 1
ATOM 1820 O O . VAL A 1 225 ? -10.43 -20.562 -2.955 1 97.69 225 VAL A O 1
ATOM 1823 N N . SER A 1 226 ? -12.352 -21.594 -3.33 1 96.69 226 SER A N 1
ATOM 1824 C CA . SER A 1 226 ? -12.141 -22.703 -2.4 1 96.69 226 SER A CA 1
ATOM 1825 C C . SER A 1 226 ? -12.438 -24.047 -3.062 1 96.69 226 SER A C 1
ATOM 1827 O O . SER A 1 226 ? -13.281 -24.125 -3.957 1 96.69 226 SER A O 1
ATOM 1829 N N . ILE A 1 227 ? -11.742 -25 -2.732 1 96.81 227 ILE A N 1
ATOM 1830 C CA . ILE A 1 227 ? -11.93 -26.359 -3.215 1 96.81 227 ILE A CA 1
ATOM 1831 C C . ILE A 1 227 ? -12.047 -27.312 -2.031 1 96.81 227 ILE A C 1
ATOM 1833 O O . ILE A 1 227 ? -11.094 -27.5 -1.276 1 96.81 227 ILE A O 1
ATOM 1837 N N . ASN A 1 228 ? -13.219 -27.938 -1.936 1 95.56 228 ASN A N 1
ATOM 1838 C CA . ASN A 1 228 ? -13.469 -28.953 -0.914 1 95.56 228 ASN A CA 1
ATOM 1839 C C . ASN A 1 228 ? -13.078 -28.453 0.474 1 95.56 228 ASN A C 1
ATOM 1841 O O . ASN A 1 228 ? -12.492 -29.203 1.263 1 95.56 228 ASN A O 1
ATOM 1845 N N . GLU A 1 229 ? -13.258 -27.188 0.689 1 93.31 229 GLU A N 1
ATOM 1846 C CA . GLU A 1 229 ? -12.898 -26.594 1.978 1 93.31 229 GLU A CA 1
ATOM 1847 C C . GLU A 1 229 ? -13.578 -27.328 3.127 1 93.31 229 GLU A C 1
ATOM 1849 O O . GLU A 1 229 ? -14.805 -27.453 3.145 1 93.31 229 GLU A O 1
ATOM 1854 N N . SER A 1 230 ? -12.82 -27.844 4.051 1 90.94 230 SER A N 1
ATOM 1855 C CA . SER A 1 230 ? -13.328 -28.562 5.207 1 90.94 230 SER A CA 1
ATOM 1856 C C . SER A 1 230 ? -14.211 -29.734 4.781 1 90.94 230 SER A C 1
ATOM 1858 O O . SER A 1 230 ? -15.273 -29.953 5.367 1 90.94 230 SER A O 1
ATOM 1860 N N . LYS A 1 231 ? -13.836 -30.312 3.711 1 91.19 231 LYS A N 1
ATOM 1861 C CA . LYS A 1 231 ? -14.523 -31.484 3.164 1 91.19 231 LYS A CA 1
ATOM 1862 C C . LYS A 1 231 ? -15.961 -31.141 2.779 1 91.19 231 LYS A C 1
ATOM 1864 O O . LYS A 1 231 ? -16.875 -31.938 3.004 1 91.19 231 LYS A O 1
ATOM 1869 N N . SER A 1 232 ? -16.109 -30 2.242 1 91.19 232 SER A N 1
ATOM 1870 C CA . SER A 1 232 ? -17.438 -29.531 1.853 1 91.19 232 SER A CA 1
ATOM 1871 C C . SER A 1 232 ? -17.922 -30.219 0.579 1 91.19 232 SER A C 1
ATOM 1873 O O . SER A 1 232 ? -19.109 -30.188 0.26 1 91.19 232 SER A O 1
ATOM 1875 N N . ASN A 1 233 ? -16.984 -30.781 -0.207 1 94.25 233 ASN A N 1
ATOM 1876 C CA . ASN A 1 233 ? -17.25 -31.328 -1.528 1 94.25 233 ASN A CA 1
ATOM 1877 C C . ASN A 1 233 ? -17.766 -30.281 -2.49 1 94.25 233 ASN A C 1
ATOM 1879 O O . ASN A 1 233 ? -18.656 -30.547 -3.299 1 94.25 233 ASN A O 1
ATOM 1883 N N . LEU A 1 234 ? -17.281 -29.047 -2.27 1 94.69 234 LEU A N 1
ATOM 1884 C CA . LEU A 1 234 ? -17.719 -27.938 -3.119 1 94.69 234 LEU A CA 1
ATOM 1885 C C . LEU A 1 234 ? -16.516 -27.234 -3.75 1 94.69 234 LEU A C 1
ATOM 1887 O O . LEU A 1 234 ? -15.453 -27.125 -3.125 1 94.69 234 LEU A O 1
ATOM 1891 N N . LEU A 1 235 ? -16.672 -26.875 -4.996 1 97.69 235 LEU A N 1
ATOM 1892 C CA . LEU A 1 235 ? -15.852 -25.875 -5.668 1 97.69 235 LEU A CA 1
ATOM 1893 C C . LEU A 1 235 ? -16.562 -24.516 -5.695 1 97.69 235 LEU A C 1
ATOM 1895 O O . LEU A 1 235 ? -17.594 -24.375 -6.348 1 97.69 235 LEU A O 1
ATOM 1899 N N . CYS A 1 236 ? -15.961 -23.531 -5.004 1 96.94 236 CYS A N 1
ATOM 1900 C CA . CYS A 1 236 ? -16.703 -22.281 -4.84 1 96.94 236 CYS A CA 1
ATOM 1901 C C . CYS A 1 236 ? -15.93 -21.125 -5.453 1 96.94 236 CYS A C 1
ATOM 1903 O O . CYS A 1 236 ? -14.703 -21.062 -5.359 1 96.94 236 CYS A O 1
ATOM 1905 N N . PHE A 1 237 ? -16.719 -20.219 -6.086 1 98.12 237 PHE A N 1
ATOM 1906 C CA . PHE A 1 237 ? -16.219 -18.969 -6.645 1 98.12 237 PHE A CA 1
ATOM 1907 C C . PHE A 1 237 ? -16.859 -17.781 -5.945 1 98.12 237 PHE A C 1
ATOM 1909 O O . PHE A 1 237 ? -18.062 -17.75 -5.719 1 98.12 237 PHE A O 1
ATOM 1916 N N . SER A 1 238 ? -16.031 -16.844 -5.531 1 96.81 238 SER A N 1
ATOM 1917 C CA . SER A 1 238 ? -16.5 -15.578 -4.988 1 96.81 238 SER A CA 1
ATOM 1918 C C . SER A 1 238 ? -15.734 -14.406 -5.609 1 96.81 238 SER A C 1
ATOM 1920 O O . SER A 1 238 ? -14.625 -14.578 -6.121 1 96.81 238 SER A O 1
ATOM 1922 N N . ALA A 1 239 ? -16.375 -13.289 -5.727 1 96.88 239 ALA A N 1
ATOM 1923 C CA . ALA A 1 239 ? -15.727 -12.055 -6.18 1 96.88 239 ALA A CA 1
ATOM 1924 C C . ALA A 1 239 ? -15.734 -11 -5.078 1 96.88 239 ALA A C 1
ATOM 1926 O O . ALA A 1 239 ? -16.781 -10.719 -4.48 1 96.88 239 ALA A O 1
ATOM 1927 N N . ASP A 1 240 ? -14.547 -10.461 -4.809 1 94.81 240 ASP A N 1
ATOM 1928 C CA . ASP A 1 240 ? -14.461 -9.5 -3.717 1 94.81 240 ASP A CA 1
ATOM 1929 C C . ASP A 1 240 ? -13.219 -8.617 -3.867 1 94.81 240 ASP A C 1
ATOM 1931 O O . ASP A 1 240 ? -12.156 -9.094 -4.266 1 94.81 240 ASP A O 1
ATOM 1935 N N . TYR A 1 241 ? -13.367 -7.281 -3.57 1 92.69 241 TYR A N 1
ATOM 1936 C CA . TYR A 1 241 ? -12.242 -6.355 -3.598 1 92.69 241 TYR A CA 1
ATOM 1937 C C . TYR A 1 241 ? -11.742 -6.066 -2.188 1 92.69 241 TYR A C 1
ATOM 1939 O O . TYR A 1 241 ? -10.641 -5.535 -2.01 1 92.69 241 TYR A O 1
ATOM 1947 N N . THR A 1 242 ? -12.531 -6.305 -1.177 1 86.69 242 THR A N 1
ATOM 1948 C CA . THR A 1 242 ? -12.25 -5.863 0.184 1 86.69 242 THR A CA 1
ATOM 1949 C C . THR A 1 242 ? -11.062 -6.633 0.763 1 86.69 242 THR A C 1
ATOM 1951 O O . THR A 1 242 ? -11.07 -7.863 0.794 1 86.69 242 THR A O 1
ATOM 1954 N N . ASN A 1 243 ? -10.062 -5.863 1.223 1 82.06 243 ASN A N 1
ATOM 1955 C CA . ASN A 1 243 ? -8.859 -6.438 1.815 1 82.06 243 ASN A CA 1
ATOM 1956 C C . ASN A 1 243 ? -8.266 -7.535 0.933 1 82.06 243 ASN A C 1
ATOM 1958 O O . ASN A 1 243 ? -7.945 -8.625 1.418 1 82.06 243 ASN A O 1
ATOM 1962 N N . SER A 1 244 ? -8.242 -7.332 -0.346 1 91.19 244 SER A N 1
ATOM 1963 C CA . SER A 1 244 ? -7.781 -8.305 -1.331 1 91.19 244 SER A CA 1
ATOM 1964 C C . SER A 1 244 ? -6.637 -7.734 -2.168 1 91.19 244 SER A C 1
ATOM 1966 O O . SER A 1 244 ? -6.379 -6.531 -2.141 1 91.19 244 SER A O 1
ATOM 1968 N N . PRO A 1 245 ? -5.934 -8.617 -2.873 1 92.81 245 PRO A N 1
ATOM 1969 C CA . PRO A 1 245 ? -4.852 -8.148 -3.738 1 92.81 245 PRO A CA 1
ATOM 1970 C C . PRO A 1 245 ? -5.359 -7.586 -5.066 1 92.81 245 PRO A C 1
ATOM 1972 O O . PRO A 1 245 ? -4.566 -7.125 -5.891 1 92.81 245 PRO A O 1
ATOM 1975 N N . TYR A 1 246 ? -6.641 -7.562 -5.328 1 95.44 246 TYR A N 1
ATOM 1976 C CA . TYR A 1 246 ? -7.195 -7.07 -6.582 1 95.44 246 TYR A CA 1
ATOM 1977 C C . TYR A 1 246 ? -7.387 -5.559 -6.539 1 95.44 246 TYR A C 1
ATOM 1979 O O . TYR A 1 246 ? -8.07 -5.039 -5.656 1 95.44 246 TYR A O 1
ATOM 1987 N N . PRO A 1 247 ? -6.742 -4.867 -7.469 1 92.75 247 PRO A N 1
ATOM 1988 C CA . PRO A 1 247 ? -6.883 -3.408 -7.484 1 92.75 247 PRO A CA 1
ATOM 1989 C C . PRO A 1 247 ? -8.297 -2.957 -7.844 1 92.75 247 PRO A C 1
ATOM 1991 O O . PRO A 1 247 ? -8.945 -3.566 -8.695 1 92.75 247 PRO A O 1
ATOM 1994 N N . ASN A 1 248 ? -8.828 -1.92 -7.121 1 91.25 248 ASN A N 1
ATOM 1995 C CA . ASN A 1 248 ? -10.133 -1.333 -7.391 1 91.25 248 ASN A CA 1
ATOM 1996 C C . ASN A 1 248 ? -10.102 0.187 -7.254 1 91.25 248 ASN A C 1
ATOM 1998 O O . ASN A 1 248 ? -10.828 0.754 -6.434 1 91.25 248 ASN A O 1
ATOM 2002 N N . PRO A 1 249 ? -9.344 0.848 -8.07 1 85.75 249 PRO A N 1
ATOM 2003 C CA . PRO A 1 249 ? -9.195 2.299 -7.934 1 85.75 249 PRO A CA 1
ATOM 2004 C C . PRO A 1 249 ? -10.508 3.051 -8.125 1 85.75 249 PRO A C 1
ATOM 2006 O O . PRO A 1 249 ? -10.68 4.148 -7.586 1 85.75 249 PRO A O 1
ATOM 2009 N N . ASP A 1 250 ? -11.469 2.457 -8.828 1 87.19 250 ASP A N 1
ATOM 2010 C CA . ASP A 1 250 ? -12.719 3.146 -9.141 1 87.19 250 ASP A CA 1
ATOM 2011 C C . ASP A 1 250 ? -13.828 2.721 -8.188 1 87.19 250 ASP A C 1
ATOM 2013 O O . ASP A 1 250 ? -14.992 3.074 -8.383 1 87.19 250 ASP A O 1
ATOM 2017 N N . SER A 1 251 ? -13.523 1.924 -7.234 1 87.5 251 SER A N 1
ATOM 2018 C CA . SER A 1 251 ? -14.477 1.459 -6.234 1 87.5 251 SER A CA 1
ATOM 2019 C C . SER A 1 251 ? -15.672 0.771 -6.891 1 87.5 251 SER A C 1
ATOM 2021 O O . SER A 1 251 ? -16.828 1.064 -6.559 1 87.5 251 SER A O 1
ATOM 2023 N N . LYS A 1 252 ? -15.391 -0.052 -7.848 1 89.81 252 LYS A N 1
ATOM 2024 C CA . LYS A 1 252 ? -16.438 -0.82 -8.531 1 89.81 252 LYS A CA 1
ATOM 2025 C C . LYS A 1 252 ? -16.938 -1.959 -7.648 1 89.81 252 LYS A C 1
ATOM 2027 O O . LYS A 1 252 ? -16.266 -2.373 -6.707 1 89.81 252 LYS A O 1
ATOM 2032 N N . THR A 1 253 ? -18.203 -2.361 -7.922 1 91.12 253 THR A N 1
ATOM 2033 C CA . THR A 1 253 ? -18.703 -3.566 -7.27 1 91.12 253 THR A CA 1
ATOM 2034 C C . THR A 1 253 ? -18.078 -4.816 -7.887 1 91.12 253 THR A C 1
ATOM 2036 O O . THR A 1 253 ? -17.75 -4.828 -9.07 1 91.12 253 THR A O 1
ATOM 2039 N N . PRO A 1 254 ? -17.891 -5.852 -7.125 1 94.75 254 PRO A N 1
ATOM 2040 C CA . PRO A 1 254 ? -17.203 -7.047 -7.609 1 94.75 254 PRO A CA 1
ATOM 2041 C C . PRO A 1 254 ? -18.094 -7.957 -8.445 1 94.75 254 PRO A C 1
ATOM 2043 O O . PRO A 1 254 ? -18.906 -8.703 -7.887 1 94.75 254 PRO A O 1
ATOM 2046 N N . VAL A 1 255 ? -17.969 -7.984 -9.734 1 96.44 255 VAL A N 1
ATOM 2047 C CA . VAL A 1 255 ? -18.734 -8.805 -10.664 1 96.44 255 VAL A CA 1
ATOM 2048 C C . VAL A 1 255 ? -18.188 -10.227 -10.672 1 96.44 255 VAL A C 1
ATOM 2050 O O . VAL A 1 255 ? -16.969 -10.438 -10.664 1 96.44 255 VAL A O 1
ATOM 2053 N N . LEU A 1 256 ? -19.016 -11.242 -10.547 1 97.5 256 LEU A N 1
ATOM 2054 C CA . LEU A 1 256 ? -18.656 -12.641 -10.758 1 97.5 256 LEU A CA 1
ATOM 2055 C C . LEU A 1 256 ? -19.219 -13.141 -12.094 1 97.5 256 LEU A C 1
ATOM 2057 O O . LEU A 1 256 ? -20.422 -13.133 -12.312 1 97.5 256 LEU A O 1
ATOM 2061 N N . GLU A 1 257 ? -18.391 -13.516 -12.977 1 98 257 GLU A N 1
ATOM 2062 C CA . GLU A 1 257 ? -18.766 -13.945 -14.32 1 98 257 GLU A CA 1
ATOM 2063 C C . GLU A 1 257 ? -18.016 -15.219 -14.711 1 98 257 GLU A C 1
ATOM 2065 O O . GLU A 1 257 ? -16.797 -15.273 -14.664 1 98 257 GLU A O 1
ATOM 2070 N N . TYR A 1 258 ? -18.781 -16.266 -15.047 1 97.88 258 TYR A N 1
ATOM 2071 C CA . TYR A 1 258 ? -18.172 -17.516 -15.469 1 97.88 258 TYR A CA 1
ATOM 2072 C C . TYR A 1 258 ? -19.031 -18.203 -16.531 1 97.88 258 TYR A C 1
ATOM 2074 O O . TYR A 1 258 ? -20.156 -17.797 -16.781 1 97.88 258 TYR A O 1
ATOM 2082 N N . THR A 1 259 ? -18.469 -19.188 -17.234 1 97.75 259 THR A N 1
ATOM 2083 C CA . THR A 1 259 ? -19.109 -19.969 -18.281 1 97.75 259 THR A CA 1
ATOM 2084 C C . THR A 1 259 ? -19.062 -21.453 -17.953 1 97.75 259 THR A C 1
ATOM 2086 O O . THR A 1 259 ? -18.031 -21.953 -17.5 1 97.75 259 THR A O 1
ATOM 2089 N N . VAL A 1 260 ? -20.156 -22.125 -18.062 1 97.62 260 VAL A N 1
ATOM 2090 C CA . VAL A 1 260 ? -20.234 -23.578 -17.906 1 97.62 260 VAL A CA 1
ATOM 2091 C C . VAL A 1 260 ? -20.594 -24.219 -19.25 1 97.62 260 VAL A C 1
ATOM 2093 O O . VAL A 1 260 ? -21.594 -23.875 -19.859 1 97.62 260 VAL A O 1
ATOM 2096 N N . CYS A 1 261 ? -19.781 -25.141 -19.688 1 97.31 261 CYS A N 1
ATOM 2097 C CA . CYS A 1 261 ? -20.016 -25.844 -20.938 1 97.31 261 CYS A CA 1
ATOM 2098 C C . CYS A 1 261 ? -20.141 -27.344 -20.703 1 97.31 261 CYS A C 1
ATOM 2100 O O . CYS A 1 261 ? -19.703 -27.859 -19.672 1 97.31 261 CYS A O 1
ATOM 2102 N N . LYS A 1 262 ? -20.781 -28.016 -21.641 1 96.62 262 LYS A N 1
ATOM 2103 C CA . LYS A 1 262 ? -21.016 -29.453 -21.547 1 96.62 262 LYS A CA 1
ATOM 2104 C C . LYS A 1 262 ? -20.688 -30.156 -22.859 1 96.62 262 LYS A C 1
ATOM 2106 O O . LYS A 1 262 ? -21.078 -29.688 -23.938 1 96.62 262 LYS A O 1
ATOM 2111 N N . GLU A 1 263 ? -19.891 -31.188 -22.828 1 95.81 263 GLU A N 1
ATOM 2112 C CA . GLU A 1 263 ? -19.672 -32.125 -23.906 1 95.81 263 GLU A CA 1
ATOM 2113 C C . GLU A 1 263 ? -19.875 -33.562 -23.438 1 95.81 263 GLU A C 1
ATOM 2115 O O . GLU A 1 263 ? -20.203 -33.812 -22.281 1 95.81 263 GLU A O 1
ATOM 2120 N N . ASP A 1 264 ? -19.641 -34.531 -24.344 1 93.12 264 ASP A N 1
ATOM 2121 C CA . ASP A 1 264 ? -19.984 -35.938 -24.094 1 93.12 264 ASP A CA 1
ATOM 2122 C C . ASP A 1 264 ? -18.938 -36.594 -23.188 1 93.12 264 ASP A C 1
ATOM 2124 O O . ASP A 1 264 ? -19.219 -37.594 -22.547 1 93.12 264 ASP A O 1
ATOM 2128 N N . SER A 1 265 ? -17.75 -36.031 -23.172 1 93.75 265 SER A N 1
ATOM 2129 C CA . SER A 1 265 ? -16.688 -36.625 -22.391 1 93.75 265 SER A CA 1
ATOM 2130 C C . SER A 1 265 ? -15.672 -35.562 -21.938 1 93.75 265 SER A C 1
ATOM 2132 O O . SER A 1 265 ? -15.688 -34.438 -22.422 1 93.75 265 SER A O 1
ATOM 2134 N N . ILE A 1 266 ? -14.844 -36.062 -21.047 1 95.81 266 ILE A N 1
ATOM 2135 C CA . ILE A 1 266 ? -13.844 -35.156 -20.484 1 95.81 266 ILE A CA 1
ATOM 2136 C C . ILE A 1 266 ? -12.844 -34.75 -21.562 1 95.81 266 ILE A C 1
ATOM 2138 O O . ILE A 1 266 ? -12.383 -33.625 -21.594 1 95.81 266 ILE A O 1
ATOM 2142 N N . SER A 1 267 ? -12.477 -35.625 -22.469 1 92.06 267 SER A N 1
ATOM 2143 C CA . SER A 1 267 ? -11.539 -35.312 -23.531 1 92.06 267 SER A CA 1
ATOM 2144 C C . SER A 1 267 ? -12.133 -34.312 -24.516 1 92.06 267 SER A C 1
ATOM 2146 O O . SER A 1 267 ? -11.438 -33.375 -24.969 1 92.06 267 SER A O 1
ATOM 2148 N N . LYS A 1 268 ? -13.391 -34.406 -24.797 1 93.19 268 LYS A N 1
ATOM 2149 C CA . LYS A 1 268 ? -14.055 -33.5 -25.734 1 93.19 268 LYS A CA 1
ATOM 2150 C C . LYS A 1 268 ? -14.219 -32.125 -25.125 1 93.19 268 LYS A C 1
ATOM 2152 O O . LYS A 1 268 ? -14.047 -31.109 -25.828 1 93.19 268 LYS A O 1
ATOM 2157 N N . ILE A 1 269 ? -14.633 -32.094 -23.906 1 95.56 269 ILE A N 1
ATOM 2158 C CA . ILE A 1 269 ? -14.805 -30.797 -23.281 1 95.56 269 ILE A CA 1
ATOM 2159 C C . ILE A 1 269 ? -13.453 -30.094 -23.172 1 95.56 269 ILE A C 1
ATOM 2161 O O . ILE A 1 269 ? -13.375 -28.875 -23.297 1 95.56 269 ILE A O 1
ATOM 2165 N N . HIS A 1 270 ? -12.383 -30.859 -22.844 1 95 270 HIS A N 1
ATOM 2166 C CA . HIS A 1 270 ? -11.047 -30.266 -22.812 1 95 270 HIS A CA 1
ATOM 2167 C C . HIS A 1 270 ? -10.695 -29.625 -24.156 1 95 270 HIS A C 1
ATOM 2169 O O . HIS A 1 270 ? -10.203 -28.5 -24.188 1 95 270 HIS A O 1
ATOM 2175 N N . LYS A 1 271 ? -10.945 -30.297 -25.219 1 90.5 271 LYS A N 1
ATOM 2176 C CA . LYS A 1 271 ? -10.641 -29.797 -26.562 1 90.5 271 LYS A CA 1
ATOM 2177 C C . LYS A 1 271 ? -11.461 -28.547 -26.891 1 90.5 271 LYS A C 1
ATOM 2179 O O . LYS A 1 271 ? -10.953 -27.594 -27.469 1 90.5 271 LYS A O 1
ATOM 2184 N N . LEU A 1 272 ? -12.695 -28.625 -26.547 1 91.88 272 LEU A N 1
ATOM 2185 C CA . LEU A 1 272 ? -13.562 -27.484 -26.797 1 91.88 272 LEU A CA 1
ATOM 2186 C C . LEU A 1 272 ? -13.055 -26.234 -26.078 1 91.88 272 LEU A C 1
ATOM 2188 O O . LEU A 1 272 ? -12.938 -25.172 -26.688 1 91.88 272 LEU A O 1
ATOM 2192 N N . LEU A 1 273 ? -12.812 -26.406 -24.828 1 90.75 273 LEU A N 1
ATOM 2193 C CA . LEU A 1 273 ? -12.438 -25.25 -24.016 1 90.75 273 LEU A CA 1
ATOM 2194 C C . LEU A 1 273 ? -11.047 -24.75 -24.406 1 90.75 273 LEU A C 1
ATOM 2196 O O . LEU A 1 273 ? -10.773 -23.547 -24.344 1 90.75 273 LEU A O 1
ATOM 2200 N N . GLN A 1 274 ? -10.188 -25.625 -24.703 1 88.25 274 GLN A N 1
ATOM 2201 C CA . GLN A 1 274 ? -8.867 -25.219 -25.188 1 88.25 274 GLN A CA 1
ATOM 2202 C C . GLN A 1 274 ? -8.984 -24.344 -26.438 1 88.25 274 GLN A C 1
ATOM 2204 O O . GLN A 1 274 ? -8.297 -23.328 -26.562 1 88.25 274 GLN A O 1
ATOM 2209 N N . LYS A 1 275 ? -9.797 -24.75 -27.312 1 85.81 275 LYS A N 1
ATOM 2210 C CA . LYS A 1 275 ? -10.008 -24 -28.547 1 85.81 275 LYS A CA 1
ATOM 2211 C C . LYS A 1 275 ? -10.625 -22.641 -28.266 1 85.81 275 LYS A C 1
ATOM 2213 O O . LYS A 1 275 ? -10.281 -21.641 -28.922 1 85.81 275 LYS A O 1
ATOM 2218 N N . LYS A 1 276 ? -11.414 -22.609 -27.312 1 87.56 276 LYS A N 1
ATOM 2219 C CA . LYS A 1 276 ? -12.18 -21.391 -27.047 1 87.56 276 LYS A CA 1
ATOM 2220 C C . LYS A 1 276 ? -11.398 -20.422 -26.172 1 87.56 276 LYS A C 1
ATOM 2222 O O . LYS A 1 276 ? -11.516 -19.219 -26.312 1 87.56 276 LYS A O 1
ATOM 2227 N N . TYR A 1 277 ? -10.695 -20.984 -25.25 1 86.31 277 TYR A N 1
ATOM 2228 C CA . TYR A 1 277 ? -10.227 -20.094 -24.188 1 86.31 277 TYR A CA 1
ATOM 2229 C C . TYR A 1 277 ? -8.703 -20.078 -24.125 1 86.31 277 TYR A C 1
ATOM 2231 O O . TYR A 1 277 ? -8.117 -19.203 -23.484 1 86.31 277 TYR A O 1
ATOM 2239 N N . PHE A 1 278 ? -8.109 -21.031 -24.672 1 78.62 278 PHE A N 1
ATOM 2240 C CA . PHE A 1 278 ? -6.652 -21.016 -24.719 1 78.62 278 PHE A CA 1
ATOM 2241 C C . PHE A 1 278 ? -6.152 -20.516 -26.062 1 78.62 278 PHE A C 1
ATOM 2243 O O . PHE A 1 278 ? -6.875 -20.578 -27.062 1 78.62 278 PHE A O 1
ATOM 2250 N N . HIS A 1 279 ? -5.043 -19.875 -26.016 1 77.31 279 HIS A N 1
ATOM 2251 C CA . HIS A 1 279 ? -4.383 -19.531 -27.281 1 77.31 279 HIS A CA 1
ATOM 2252 C C . HIS A 1 279 ? -3.434 -20.641 -27.719 1 77.31 279 HIS A C 1
ATOM 2254 O O . HIS A 1 279 ? -2.775 -21.266 -26.891 1 77.31 279 HIS A O 1
ATOM 2260 N N . MET A 1 280 ? -3.512 -20.953 -28.953 1 77.94 280 MET A N 1
ATOM 2261 C CA . MET A 1 280 ? -2.564 -21.922 -29.5 1 77.94 280 MET A CA 1
ATOM 2262 C C . MET A 1 280 ? -1.139 -21.375 -29.438 1 77.94 280 MET A C 1
ATOM 2264 O O . MET A 1 280 ? -0.92 -20.172 -29.547 1 77.94 280 MET A O 1
ATOM 2268 N N . PRO A 1 281 ? -0.268 -22.391 -29.172 1 80.94 281 PRO A N 1
ATOM 2269 C CA . PRO A 1 281 ? 1.121 -21.938 -29.141 1 80.94 281 PRO A CA 1
ATOM 2270 C C . PRO A 1 281 ? 1.526 -21.219 -30.438 1 80.94 281 PRO A C 1
ATOM 2272 O O . PRO A 1 281 ? 1.128 -21.625 -31.531 1 80.94 281 PRO A O 1
ATOM 2275 N N . LEU A 1 282 ? 2.227 -20.141 -30.344 1 82.31 282 LEU A N 1
ATOM 2276 C CA . LEU A 1 282 ? 2.684 -19.328 -31.469 1 82.31 282 LEU A CA 1
ATOM 2277 C C . LEU A 1 282 ? 3.914 -19.969 -32.125 1 82.31 282 LEU A C 1
ATOM 2279 O O . LEU A 1 282 ? 4.293 -19.594 -33.219 1 82.31 282 LEU A O 1
ATOM 2283 N N . GLY A 1 283 ? 4.469 -20.969 -31.531 1 85.62 283 GLY A N 1
ATOM 2284 C CA . GLY A 1 283 ? 5.66 -21.672 -31.969 1 85.62 283 GLY A CA 1
ATOM 2285 C C . GLY A 1 283 ? 6.145 -22.703 -30.969 1 85.62 283 GLY A C 1
ATOM 2286 O O . GLY A 1 283 ? 5.477 -22.969 -29.969 1 85.62 283 GLY A O 1
ATOM 2287 N N . LEU A 1 284 ? 7.188 -23.312 -31.438 1 91.38 284 LEU A N 1
ATOM 2288 C CA . LEU A 1 284 ? 7.797 -24.312 -30.562 1 91.38 284 LEU A CA 1
ATOM 2289 C C . LEU A 1 284 ? 9.055 -23.766 -29.906 1 91.38 284 LEU A C 1
ATOM 2291 O O . LEU A 1 284 ? 9.82 -23.031 -30.531 1 91.38 284 LEU A O 1
ATOM 2295 N N . PRO A 1 285 ? 9.203 -24.016 -28.641 1 94.25 285 PRO A N 1
ATOM 2296 C CA . PRO A 1 285 ? 10.523 -23.719 -28.078 1 94.25 285 PRO A CA 1
ATOM 2297 C C . PRO A 1 285 ? 11.617 -24.641 -28.625 1 94.25 285 PRO A C 1
ATOM 2299 O O . PRO A 1 285 ? 11.32 -25.594 -29.344 1 94.25 285 PRO A O 1
ATOM 2302 N N . ASP A 1 286 ? 12.844 -24.25 -28.328 1 94.94 286 ASP A N 1
ATOM 2303 C CA . ASP A 1 286 ? 13.984 -25.016 -28.828 1 94.94 286 ASP A CA 1
ATOM 2304 C C . ASP A 1 286 ? 13.961 -26.453 -28.312 1 94.94 286 ASP A C 1
ATOM 2306 O O . ASP A 1 286 ? 13.992 -26.688 -27.109 1 94.94 286 ASP A O 1
ATOM 2310 N N . LYS A 1 287 ? 13.945 -27.406 -29.234 1 94.56 287 LYS A N 1
ATOM 2311 C CA . LYS A 1 287 ? 13.805 -28.828 -28.891 1 94.56 287 LYS A CA 1
ATOM 2312 C C . LYS A 1 287 ? 15.062 -29.344 -28.188 1 94.56 287 LYS A C 1
ATOM 2314 O O . LYS A 1 287 ? 15.047 -30.406 -27.594 1 94.56 287 LYS A O 1
ATOM 2319 N N . SER A 1 288 ? 16.125 -28.578 -28.312 1 94.88 288 SER A N 1
ATOM 2320 C CA . SER A 1 288 ? 17.391 -29.047 -27.781 1 94.88 288 SER A CA 1
ATOM 2321 C C . SER A 1 288 ? 17.312 -29.234 -26.266 1 94.88 288 SER A C 1
ATOM 2323 O O . SER A 1 288 ? 18 -30.094 -25.703 1 94.88 288 SER A O 1
ATOM 2325 N N . LEU A 1 289 ? 16.484 -28.453 -25.625 1 95.38 289 LEU A N 1
ATOM 2326 C CA . LEU A 1 289 ? 16.375 -28.609 -24.172 1 95.38 289 LEU A CA 1
ATOM 2327 C C . LEU A 1 289 ? 15.789 -29.969 -23.812 1 95.38 289 LEU A C 1
ATOM 2329 O O . LEU A 1 289 ? 16.156 -30.547 -22.781 1 95.38 289 LEU A O 1
ATOM 2333 N N . MET A 1 290 ? 14.914 -30.422 -24.609 1 94.81 290 MET A N 1
ATOM 2334 C CA . MET A 1 290 ? 14.312 -31.734 -24.406 1 94.81 290 MET A CA 1
ATOM 2335 C C . MET A 1 290 ? 15.281 -32.844 -24.797 1 94.81 290 MET A C 1
ATOM 2337 O O . MET A 1 290 ? 15.273 -33.906 -24.203 1 94.81 290 MET A O 1
ATOM 2341 N N . GLN A 1 291 ? 16.094 -32.562 -25.734 1 95 291 GLN A N 1
ATOM 2342 C CA . GLN A 1 291 ? 17 -33.562 -26.297 1 95 291 GLN A CA 1
ATOM 2343 C C . GLN A 1 291 ? 18.234 -33.75 -25.406 1 95 291 GLN A C 1
ATOM 2345 O O . GLN A 1 291 ? 18.953 -34.75 -25.516 1 95 291 GLN A O 1
ATOM 2350 N N . GLY A 1 292 ? 18.469 -32.75 -24.625 1 94.81 292 GLY A N 1
ATOM 2351 C CA . GLY A 1 292 ? 19.656 -32.781 -23.781 1 94.81 292 GLY A CA 1
ATOM 2352 C C . GLY A 1 292 ? 19.359 -32.906 -22.312 1 94.81 292 GLY A C 1
ATOM 2353 O O . GLY A 1 292 ? 18.328 -33.469 -21.922 1 94.81 292 GLY A O 1
ATOM 2354 N N . VAL A 1 293 ? 20.375 -32.594 -21.516 1 96.31 293 VAL A N 1
ATOM 2355 C CA . VAL A 1 293 ? 20.297 -32.594 -20.062 1 96.31 293 VAL A CA 1
ATOM 2356 C C . VAL A 1 293 ? 20.719 -31.25 -19.516 1 96.31 293 VAL A C 1
ATOM 2358 O O . VAL A 1 293 ? 21.641 -30.625 -20.031 1 96.31 293 VAL A O 1
ATOM 2361 N N . VAL A 1 294 ? 19.984 -30.75 -18.547 1 96.56 294 VAL A N 1
ATOM 2362 C CA . VAL A 1 294 ? 20.312 -29.484 -17.891 1 96.56 294 VAL A CA 1
ATOM 2363 C C . VAL A 1 294 ? 20.984 -29.766 -16.547 1 96.56 294 VAL A C 1
ATOM 2365 O O . VAL A 1 294 ? 20.422 -30.453 -15.695 1 96.56 294 VAL A O 1
ATOM 2368 N N . TRP A 1 295 ? 22.188 -29.266 -16.391 1 95.62 295 TRP A N 1
ATOM 2369 C CA . TRP A 1 295 ? 22.922 -29.344 -15.141 1 95.62 295 TRP A CA 1
ATOM 2370 C C . TRP A 1 295 ? 22.875 -28.016 -14.391 1 95.62 295 TRP A C 1
ATOM 2372 O O . TRP A 1 295 ? 23.594 -27.078 -14.727 1 95.62 295 TRP A O 1
ATOM 2382 N N . SER A 1 296 ? 22.094 -27.938 -13.336 1 93.44 296 SER A N 1
ATOM 2383 C CA . SER A 1 296 ? 21.859 -26.719 -12.578 1 93.44 296 SER A CA 1
ATOM 2384 C C . SER A 1 296 ? 22.859 -26.594 -11.422 1 93.44 296 SER A C 1
ATOM 2386 O O . SER A 1 296 ? 23.234 -27.594 -10.812 1 93.44 296 SER A O 1
ATOM 2388 N N . THR A 1 297 ? 23.203 -25.359 -11.102 1 90.94 297 THR A N 1
ATOM 2389 C CA . THR A 1 297 ? 24.078 -25.125 -9.961 1 90.94 297 THR A CA 1
ATOM 2390 C C . THR A 1 297 ? 23.266 -24.969 -8.68 1 90.94 297 THR A C 1
ATOM 2392 O O . THR A 1 297 ? 23.844 -24.797 -7.598 1 90.94 297 THR A O 1
ATOM 2395 N N . TRP A 1 298 ? 22.047 -25.047 -8.789 1 84.88 298 TRP A N 1
ATOM 2396 C CA . TRP A 1 298 ? 21.188 -24.891 -7.621 1 84.88 298 TRP A CA 1
ATOM 2397 C C . TRP A 1 298 ? 21.516 -25.938 -6.562 1 84.88 298 TRP A C 1
ATOM 2399 O O . TRP A 1 298 ? 21.781 -27.109 -6.895 1 84.88 298 TRP A O 1
ATOM 2409 N N . GLY A 1 299 ? 21.484 -25.578 -5.301 1 73.19 299 GLY A N 1
ATOM 2410 C CA . GLY A 1 299 ? 21.594 -26.516 -4.195 1 73.19 299 GLY A CA 1
ATOM 2411 C C . GLY A 1 299 ? 23.031 -26.922 -3.91 1 73.19 299 GLY A C 1
ATOM 2412 O O . GLY A 1 299 ? 23.438 -27 -2.752 1 73.19 299 GLY A O 1
ATOM 2413 N N . ARG A 1 300 ? 23.734 -27.188 -4.969 1 74.94 300 ARG A N 1
ATOM 2414 C CA . ARG A 1 300 ? 25.078 -27.734 -4.801 1 74.94 300 ARG A CA 1
ATOM 2415 C C . ARG A 1 300 ? 26.047 -26.672 -4.289 1 74.94 300 ARG A C 1
ATOM 2417 O O . ARG A 1 300 ? 26.891 -26.938 -3.439 1 74.94 300 ARG A O 1
ATOM 2424 N N . PHE A 1 301 ? 25.938 -25.484 -4.781 1 72.38 301 PHE A N 1
ATOM 2425 C CA . PHE A 1 301 ? 26.969 -24.484 -4.516 1 72.38 301 PHE A CA 1
ATOM 2426 C C . PHE A 1 301 ? 26.391 -23.297 -3.746 1 72.38 301 PHE A C 1
ATOM 2428 O O . PHE A 1 301 ? 27.094 -22.328 -3.482 1 72.38 301 PHE A O 1
ATOM 2435 N N . ASN A 1 302 ? 25.234 -23.25 -3.418 1 64.25 302 ASN A N 1
ATOM 2436 C CA . ASN A 1 302 ? 24.641 -22.109 -2.729 1 64.25 302 ASN A CA 1
ATOM 2437 C C . ASN A 1 302 ? 25.078 -22.047 -1.268 1 64.25 302 ASN A C 1
ATOM 2439 O O . ASN A 1 302 ? 25 -23.047 -0.551 1 64.25 302 ASN A O 1
ATOM 2443 N N . PRO A 1 303 ? 25.703 -20.812 -0.917 1 63.53 303 PRO A N 1
ATOM 2444 C CA . PRO A 1 303 ? 25.734 -19.516 -1.597 1 63.53 303 PRO A CA 1
ATOM 2445 C C . PRO A 1 303 ? 27.125 -19.141 -2.107 1 63.53 303 PRO A C 1
ATOM 2447 O O . PRO A 1 303 ? 27.375 -17.984 -2.447 1 63.53 303 PRO A O 1
ATOM 2450 N N . ASN A 1 304 ? 27.938 -20.109 -2.268 1 77.62 304 ASN A N 1
ATOM 2451 C CA . ASN A 1 304 ? 29.344 -19.781 -2.469 1 77.62 304 ASN A CA 1
ATOM 2452 C C . ASN A 1 304 ? 29.812 -20.203 -3.859 1 77.62 304 ASN A C 1
ATOM 2454 O O . ASN A 1 304 ? 30.953 -20.672 -4.02 1 77.62 304 ASN A O 1
ATOM 2458 N N . LEU A 1 305 ? 29.016 -20.016 -4.84 1 88.5 305 LEU A N 1
ATOM 2459 C CA . LEU A 1 305 ? 29.453 -20.359 -6.191 1 88.5 305 LEU A CA 1
ATOM 2460 C C . LEU A 1 305 ? 30.5 -19.391 -6.699 1 88.5 305 LEU A C 1
ATOM 2462 O O . LEU A 1 305 ? 30.328 -18.172 -6.582 1 88.5 305 LEU A O 1
ATOM 2466 N N . THR A 1 306 ? 31.594 -19.906 -7.188 1 92.81 306 THR A N 1
ATOM 2467 C CA . THR A 1 306 ? 32.656 -19.125 -7.797 1 92.81 306 THR A CA 1
ATOM 2468 C C . THR A 1 306 ? 33 -19.641 -9.195 1 92.81 306 THR A C 1
ATOM 2470 O O . THR A 1 306 ? 32.594 -20.75 -9.562 1 92.81 306 THR A O 1
ATOM 2473 N N . GLN A 1 307 ? 33.719 -18.828 -9.906 1 95.12 307 GLN A N 1
ATOM 2474 C CA . GLN A 1 307 ? 34.125 -19.203 -11.25 1 95.12 307 GLN A CA 1
ATOM 2475 C C . GLN A 1 307 ? 34.938 -20.516 -11.219 1 95.12 307 GLN A C 1
ATOM 2477 O O . GLN A 1 307 ? 34.688 -21.406 -12.039 1 95.12 307 GLN A O 1
ATOM 2482 N N . SER A 1 308 ? 35.844 -20.609 -10.281 1 94.69 308 SER A N 1
ATOM 2483 C CA . SER A 1 308 ? 36.688 -21.781 -10.195 1 94.69 308 SER A CA 1
ATOM 2484 C C . SER A 1 308 ? 35.875 -23.047 -9.891 1 94.69 308 SER A C 1
ATOM 2486 O O . SER A 1 308 ? 36.094 -24.094 -10.5 1 94.69 308 SER A O 1
ATOM 2488 N N . LEU A 1 309 ? 35 -22.953 -8.961 1 93.25 309 LEU A N 1
ATOM 2489 C CA . LEU A 1 309 ? 34.156 -24.094 -8.594 1 93.25 309 LEU A CA 1
ATOM 2490 C C . LEU A 1 309 ? 33.281 -24.516 -9.758 1 93.25 309 LEU A C 1
ATOM 2492 O O . LEU A 1 309 ? 33.094 -25.703 -10.008 1 93.25 309 LEU A O 1
ATOM 2496 N N . LEU A 1 310 ? 32.719 -23.562 -10.438 1 95.12 310 LEU A N 1
ATOM 2497 C CA . LEU A 1 310 ? 31.828 -23.844 -11.57 1 95.12 310 LEU A CA 1
ATOM 2498 C C . LEU A 1 310 ? 32.594 -24.547 -12.688 1 95.12 310 LEU A C 1
ATOM 2500 O O . LEU A 1 310 ? 32.094 -25.531 -13.25 1 95.12 310 LEU A O 1
ATOM 2504 N N . LEU A 1 311 ? 33.75 -24.047 -13.023 1 96.75 311 LEU A N 1
ATOM 2505 C CA . LEU A 1 311 ? 34.531 -24.609 -14.109 1 96.75 311 LEU A CA 1
ATOM 2506 C C . LEU A 1 311 ? 35 -26.031 -13.766 1 96.75 311 LEU A C 1
ATOM 2508 O O . LEU A 1 311 ? 34.969 -26.922 -14.625 1 96.75 311 LEU A O 1
ATOM 2512 N N . ALA A 1 312 ? 35.375 -26.219 -12.523 1 95.62 312 ALA A N 1
ATOM 2513 C CA . ALA A 1 312 ? 35.781 -27.562 -12.102 1 95.62 312 ALA A CA 1
ATOM 2514 C C . ALA A 1 312 ? 34.625 -28.547 -12.211 1 95.62 312 ALA A C 1
ATOM 2516 O O . ALA A 1 312 ? 34.781 -29.672 -12.688 1 95.62 312 ALA A O 1
ATOM 2517 N N . HIS A 1 313 ? 33.531 -28.156 -11.734 1 94.5 313 HIS A N 1
ATOM 2518 C CA . HIS A 1 313 ? 32.344 -28.984 -11.797 1 94.5 313 HIS A CA 1
ATOM 2519 C C . HIS A 1 313 ? 31.938 -29.281 -13.242 1 94.5 313 HIS A C 1
ATOM 2521 O O . HIS A 1 313 ? 31.672 -30.422 -13.594 1 94.5 313 HIS A O 1
ATOM 2527 N N . ALA A 1 314 ? 31.922 -28.281 -14.062 1 96.44 314 ALA A N 1
ATOM 2528 C CA . ALA A 1 314 ? 31.531 -28.422 -15.461 1 96.44 314 ALA A CA 1
ATOM 2529 C C . ALA A 1 314 ? 32.469 -29.359 -16.203 1 96.44 314 ALA A C 1
ATOM 2531 O O . ALA A 1 314 ? 32.062 -30.172 -17.016 1 96.44 314 ALA A O 1
ATOM 2532 N N . LYS A 1 315 ? 33.719 -29.188 -15.922 1 96.69 315 LYS A N 1
ATOM 2533 C CA . LYS A 1 315 ? 34.719 -30.047 -16.562 1 96.69 315 LYS A CA 1
ATOM 2534 C C . LYS A 1 315 ? 34.5 -31.516 -16.156 1 96.69 315 LYS A C 1
ATOM 2536 O O . LYS A 1 315 ? 34.531 -32.406 -17.016 1 96.69 315 LYS A O 1
ATOM 2541 N N . ASN A 1 316 ? 34.281 -31.703 -14.961 1 95.62 316 ASN A N 1
ATOM 2542 C CA . ASN A 1 316 ? 34 -33.062 -14.461 1 95.62 316 ASN A CA 1
ATOM 2543 C C . ASN A 1 316 ? 32.781 -33.656 -15.141 1 95.62 316 ASN A C 1
ATOM 2545 O O . ASN A 1 316 ? 32.844 -34.812 -15.578 1 95.62 316 ASN A O 1
ATOM 2549 N N . VAL A 1 317 ? 31.734 -32.938 -15.203 1 95.5 317 VAL A N 1
ATOM 2550 C CA . VAL A 1 317 ? 30.5 -33.438 -15.812 1 95.5 317 VAL A CA 1
ATOM 2551 C C . VAL A 1 317 ? 30.734 -33.688 -17.297 1 95.5 317 VAL A C 1
ATOM 2553 O O . VAL A 1 317 ? 30.297 -34.688 -17.828 1 95.5 317 VAL A O 1
ATOM 2556 N N . SER A 1 318 ? 31.375 -32.75 -17.922 1 95.94 318 SER A N 1
ATOM 2557 C CA . SER A 1 318 ? 31.656 -32.875 -19.344 1 95.94 318 SER A CA 1
ATOM 2558 C C . SER A 1 318 ? 32.406 -34.156 -19.641 1 95.94 318 SER A C 1
ATOM 2560 O O . SER A 1 318 ? 32.094 -34.875 -20.594 1 95.94 318 SER A O 1
ATOM 2562 N N . ASP A 1 319 ? 33.406 -34.438 -18.844 1 95.44 319 ASP A N 1
ATOM 2563 C CA . ASP A 1 319 ? 34.219 -35.625 -19.047 1 95.44 319 ASP A CA 1
ATOM 2564 C C . ASP A 1 319 ? 33.375 -36.875 -18.859 1 95.44 319 ASP A C 1
ATOM 2566 O O . ASP A 1 319 ? 33.531 -37.875 -19.594 1 95.44 319 ASP A O 1
ATOM 2570 N N . LYS A 1 320 ? 32.562 -36.812 -17.922 1 93.62 320 LYS A N 1
ATOM 2571 C CA . LYS A 1 320 ? 31.766 -38 -17.562 1 93.62 320 LYS A CA 1
ATOM 2572 C C . LYS A 1 320 ? 30.656 -38.25 -18.578 1 93.62 320 LYS A C 1
ATOM 2574 O O . LYS A 1 320 ? 30.266 -39.406 -18.828 1 93.62 320 LYS A O 1
ATOM 2579 N N . ILE A 1 321 ? 30.109 -37.25 -19.203 1 92.25 321 ILE A N 1
ATOM 2580 C CA . ILE A 1 321 ? 28.953 -37.406 -20.062 1 92.25 321 ILE A CA 1
ATOM 2581 C C . ILE A 1 321 ? 29.391 -37.625 -21.5 1 92.25 321 ILE A C 1
ATOM 2583 O O . ILE A 1 321 ? 28.609 -38.031 -22.344 1 92.25 321 ILE A O 1
ATOM 2587 N N . SER A 1 322 ? 30.594 -37.344 -21.828 1 90.75 322 SER A N 1
ATOM 2588 C CA . SER A 1 322 ? 31.125 -37.375 -23.188 1 90.75 322 SER A CA 1
ATOM 2589 C C . SER A 1 322 ? 30.828 -38.688 -23.875 1 90.75 322 SER A C 1
ATOM 2591 O O . SER A 1 322 ? 30.438 -38.719 -25.047 1 90.75 322 SER A O 1
ATOM 2593 N N . PRO A 1 323 ? 30.891 -39.781 -23.156 1 88.19 323 PRO A N 1
ATOM 2594 C CA . PRO A 1 323 ? 30.641 -41.062 -23.812 1 88.19 323 PRO A CA 1
ATOM 2595 C C . PRO A 1 323 ? 29.188 -41.188 -24.281 1 88.19 323 PRO A C 1
ATOM 2597 O O . PRO A 1 323 ? 28.906 -42.031 -25.156 1 88.19 323 PRO A O 1
ATOM 2600 N N . TYR A 1 324 ? 28.312 -40.5 -23.734 1 85.62 324 TYR A N 1
ATOM 2601 C CA . TYR A 1 324 ? 26.891 -40.656 -24.031 1 85.62 324 TYR A CA 1
ATOM 2602 C C . TYR A 1 324 ? 26.5 -39.875 -25.281 1 85.62 324 TYR A C 1
ATOM 2604 O O . TYR A 1 324 ? 25.438 -40.094 -25.859 1 85.62 324 TYR A O 1
ATOM 2612 N N . LYS A 1 325 ? 27.266 -39.062 -25.828 1 85.06 325 LYS A N 1
ATOM 2613 C CA . LYS A 1 325 ? 27.047 -38.281 -27.031 1 85.06 325 LYS A CA 1
ATOM 2614 C C . LYS A 1 325 ? 25.656 -37.656 -27.047 1 85.06 325 LYS A C 1
ATOM 2616 O O . LYS A 1 325 ? 24.906 -37.844 -28.016 1 85.06 325 LYS A O 1
ATOM 2621 N N . LEU A 1 326 ? 25.438 -37.062 -25.953 1 85.81 326 LEU A N 1
ATOM 2622 C CA . LEU A 1 326 ? 24.172 -36.344 -25.875 1 85.81 326 LEU A CA 1
ATOM 2623 C C . LEU A 1 326 ? 24.109 -35.219 -26.938 1 85.81 326 LEU A C 1
ATOM 2625 O O . LEU A 1 326 ? 25.141 -34.656 -27.312 1 85.81 326 LEU A O 1
ATOM 2629 N N . GLN A 1 327 ? 22.938 -34.969 -27.422 1 82.25 327 GLN A N 1
ATOM 2630 C CA . GLN A 1 327 ? 22.75 -33.969 -28.469 1 82.25 327 GLN A CA 1
ATOM 2631 C C . GLN A 1 327 ? 23.016 -32.562 -27.969 1 82.25 327 GLN A C 1
ATOM 2633 O O . GLN A 1 327 ? 23.406 -31.688 -28.734 1 82.25 327 GLN A O 1
ATOM 2638 N N . ALA A 1 328 ? 22.734 -32.375 -26.75 1 87.62 328 ALA A N 1
ATOM 2639 C CA . ALA A 1 328 ? 22.938 -31.062 -26.141 1 87.62 328 ALA A CA 1
ATOM 2640 C C . ALA A 1 328 ? 23.188 -31.172 -24.641 1 87.62 328 ALA A C 1
ATOM 2642 O O . ALA A 1 328 ? 22.688 -32.094 -24 1 87.62 328 ALA A O 1
ATOM 2643 N N . ASN A 1 329 ? 23.938 -30.281 -24.172 1 94.69 329 ASN A N 1
ATOM 2644 C CA . ASN A 1 329 ? 24.203 -30.156 -22.734 1 94.69 329 ASN A CA 1
ATOM 2645 C C . ASN A 1 329 ? 24.141 -28.703 -22.281 1 94.69 329 ASN A C 1
ATOM 2647 O O . ASN A 1 329 ? 24.625 -27.812 -22.984 1 94.69 329 ASN A O 1
ATOM 2651 N N . PHE A 1 330 ? 23.547 -28.5 -21.172 1 96.75 330 PHE A N 1
ATOM 2652 C CA . PHE A 1 330 ? 23.375 -27.141 -20.672 1 96.75 330 PHE A CA 1
ATOM 2653 C C . PHE A 1 330 ? 23.891 -27.016 -19.25 1 96.75 330 PHE A C 1
ATOM 2655 O O . PHE A 1 330 ? 23.719 -27.938 -18.438 1 96.75 330 PHE A O 1
ATOM 2662 N N . ILE A 1 331 ? 24.516 -25.969 -18.984 1 96.56 331 ILE A N 1
ATOM 2663 C CA . ILE A 1 331 ? 24.797 -25.562 -17.609 1 96.56 331 ILE A CA 1
ATOM 2664 C C . ILE A 1 331 ? 23.922 -24.359 -17.25 1 96.56 331 ILE A C 1
ATOM 2666 O O . ILE A 1 331 ? 23.875 -23.375 -17.984 1 96.56 331 ILE A O 1
ATOM 2670 N N . GLU A 1 332 ? 23.172 -24.516 -16.234 1 95.88 332 GLU A N 1
ATOM 2671 C CA . GLU A 1 332 ? 22.297 -23.438 -15.742 1 95.88 332 GLU A CA 1
ATOM 2672 C C . GLU A 1 332 ? 22.844 -22.828 -14.461 1 95.88 332 GLU A C 1
ATOM 2674 O O . GLU A 1 332 ? 22.953 -23.516 -13.438 1 95.88 332 GLU A O 1
ATOM 2679 N N . ILE A 1 333 ? 23.234 -21.594 -14.531 1 94.94 333 ILE A N 1
ATOM 2680 C CA . ILE A 1 333 ? 23.766 -20.891 -13.375 1 94.94 333 ILE A CA 1
ATOM 2681 C C . ILE A 1 333 ? 22.641 -20.188 -12.625 1 94.94 333 ILE A C 1
ATOM 2683 O O . ILE A 1 333 ? 22.062 -19.219 -13.125 1 94.94 333 ILE A O 1
ATOM 2687 N N . ASP A 1 334 ? 22.438 -20.719 -11.461 1 86.19 334 ASP A N 1
ATOM 2688 C CA . ASP A 1 334 ? 21.297 -20.266 -10.68 1 86.19 334 ASP A CA 1
ATOM 2689 C C . ASP A 1 334 ? 21.75 -19.422 -9.484 1 86.19 334 ASP A C 1
ATOM 2691 O O . ASP A 1 334 ? 22.906 -19.516 -9.055 1 86.19 334 ASP A O 1
ATOM 2695 N N . ASP A 1 335 ? 20.922 -18.531 -8.938 1 72.06 335 ASP A N 1
ATOM 2696 C CA . ASP A 1 335 ? 21.062 -17.844 -7.656 1 72.06 335 ASP A CA 1
ATOM 2697 C C . ASP A 1 335 ? 21.797 -16.516 -7.816 1 72.06 335 ASP A C 1
ATOM 2699 O O . ASP A 1 335 ? 21.656 -15.852 -8.844 1 72.06 335 ASP A O 1
ATOM 2703 N N . LYS A 1 336 ? 22.625 -16.125 -6.789 1 79.56 336 LYS A N 1
ATOM 2704 C CA . LYS A 1 336 ? 23.219 -14.805 -6.582 1 79.56 336 LYS A CA 1
ATOM 2705 C C . LYS A 1 336 ? 24.562 -14.688 -7.297 1 79.56 336 LYS A C 1
ATOM 2707 O O . LYS A 1 336 ? 25.594 -14.445 -6.656 1 79.56 336 LYS A O 1
ATOM 2712 N N . TYR A 1 337 ? 24.469 -14.906 -8.727 1 91.88 337 TYR A N 1
ATOM 2713 C CA . TYR A 1 337 ? 25.703 -14.773 -9.492 1 91.88 337 TYR A CA 1
ATOM 2714 C C . TYR A 1 337 ? 25.984 -13.312 -9.82 1 91.88 337 TYR A C 1
ATOM 2716 O O . TYR A 1 337 ? 27.125 -12.945 -10.125 1 91.88 337 TYR A O 1
ATOM 2724 N N . SER A 1 338 ? 24.953 -12.469 -9.797 1 93.69 338 SER A N 1
ATOM 2725 C CA . SER A 1 338 ? 25.109 -11.047 -10.078 1 93.69 338 SER A CA 1
ATOM 2726 C C . SER A 1 338 ? 25.5 -10.273 -8.82 1 93.69 338 SER A C 1
ATOM 2728 O O . SER A 1 338 ? 25.391 -10.789 -7.707 1 93.69 338 SER A O 1
ATOM 2730 N N . THR A 1 339 ? 25.953 -9.062 -8.961 1 94.44 339 THR A N 1
ATOM 2731 C CA . THR A 1 339 ? 26.297 -8.234 -7.812 1 94.44 339 THR A CA 1
ATOM 2732 C C . THR A 1 339 ? 25.094 -8.023 -6.914 1 94.44 339 THR A C 1
ATOM 2734 O O . THR A 1 339 ? 25.188 -8.148 -5.691 1 94.44 339 THR A O 1
ATOM 2737 N N . ARG A 1 340 ? 24.047 -7.602 -7.48 1 93.94 340 ARG A N 1
ATOM 2738 C CA . ARG A 1 340 ? 22.734 -7.477 -6.875 1 93.94 340 ARG A CA 1
ATOM 2739 C C . ARG A 1 340 ? 21.641 -7.879 -7.859 1 93.94 340 ARG A C 1
ATOM 2741 O O . ARG A 1 340 ? 21.828 -7.824 -9.07 1 93.94 340 ARG A O 1
ATOM 2748 N N . PHE A 1 341 ? 20.547 -8.32 -7.289 1 94.38 341 PHE A N 1
ATOM 2749 C CA . PHE A 1 341 ? 19.406 -8.516 -8.188 1 94.38 341 PHE A CA 1
ATOM 2750 C C . PHE A 1 341 ? 19.047 -7.219 -8.898 1 94.38 341 PHE A C 1
ATOM 2752 O O . PHE A 1 341 ? 18.953 -6.164 -8.266 1 94.38 341 PHE A O 1
ATOM 2759 N N . GLY A 1 342 ? 18.906 -7.301 -10.172 1 93.88 342 GLY A N 1
ATOM 2760 C CA . GLY A 1 342 ? 18.688 -6.109 -10.977 1 93.88 342 GLY A CA 1
ATOM 2761 C C . GLY A 1 342 ? 19.938 -5.652 -11.711 1 93.88 342 GLY A C 1
ATOM 2762 O O . GLY A 1 342 ? 19.844 -4.848 -12.641 1 93.88 342 GLY A O 1
ATOM 2763 N N . ASP A 1 343 ? 21.062 -6.141 -11.227 1 95.38 343 ASP A N 1
ATOM 2764 C CA . ASP A 1 343 ? 22.297 -5.945 -11.984 1 95.38 343 ASP A CA 1
ATOM 2765 C C . ASP A 1 343 ? 22.5 -7.074 -12.992 1 95.38 343 ASP A C 1
ATOM 2767 O O . ASP A 1 343 ? 22.562 -8.242 -12.617 1 95.38 343 ASP A O 1
ATOM 2771 N N . PHE A 1 344 ? 22.609 -6.785 -14.25 1 95.06 344 PHE A N 1
ATOM 2772 C CA . PHE A 1 344 ? 22.781 -7.777 -15.305 1 95.06 344 PHE A CA 1
ATOM 2773 C C . PHE A 1 344 ? 24.266 -7.977 -15.617 1 95.06 344 PHE A C 1
ATOM 2775 O O . PHE A 1 344 ? 24.719 -7.629 -16.703 1 95.06 344 PHE A O 1
ATOM 2782 N N . ASN A 1 345 ? 24.922 -8.547 -14.609 1 95.62 345 ASN A N 1
ATOM 2783 C CA . ASN A 1 345 ? 26.344 -8.82 -14.672 1 95.62 345 ASN A CA 1
ATOM 2784 C C . ASN A 1 345 ? 26.719 -10.039 -13.828 1 95.62 345 ASN A C 1
ATOM 2786 O O . ASN A 1 345 ? 25.844 -10.68 -13.234 1 95.62 345 ASN A O 1
ATOM 2790 N N . PHE A 1 346 ? 27.938 -10.492 -13.953 1 95.88 346 PHE A N 1
ATOM 2791 C CA . PHE A 1 346 ? 28.531 -11.43 -13.008 1 95.88 346 PHE A CA 1
ATOM 2792 C C . PHE A 1 346 ? 29.344 -10.688 -11.953 1 95.88 346 PHE A C 1
ATOM 2794 O O . PHE A 1 346 ? 30.141 -9.812 -12.289 1 95.88 346 PHE A O 1
ATOM 2801 N N . ASP A 1 347 ? 29.062 -10.969 -10.711 1 95.12 347 ASP A N 1
ATOM 2802 C CA . ASP A 1 347 ? 29.797 -10.344 -9.625 1 95.12 347 ASP A CA 1
ATOM 2803 C C . ASP A 1 347 ? 31.297 -10.648 -9.734 1 95.12 347 ASP A C 1
ATOM 2805 O O . ASP A 1 347 ? 31.719 -11.789 -9.539 1 95.12 347 ASP A O 1
ATOM 2809 N N . GLU A 1 348 ? 32.094 -9.703 -9.836 1 95 348 GLU A N 1
ATOM 2810 C CA . GLU A 1 348 ? 33.5 -9.875 -10.109 1 95 348 GLU A CA 1
ATOM 2811 C C . GLU A 1 348 ? 34.219 -10.438 -8.891 1 95 348 GLU A C 1
ATOM 2813 O O . GLU A 1 348 ? 35.312 -11.008 -9.023 1 95 348 GLU A O 1
ATOM 2818 N N . SER A 1 349 ? 33.625 -10.234 -7.797 1 93.38 349 SER A N 1
ATOM 2819 C CA . SER A 1 349 ? 34.25 -10.781 -6.598 1 93.38 349 SER A CA 1
ATOM 2820 C C . SER A 1 349 ? 34.25 -12.305 -6.609 1 93.38 349 SER A C 1
ATOM 2822 O O . SER A 1 349 ? 35.156 -12.953 -6.074 1 93.38 349 SER A O 1
ATOM 2824 N N . ALA A 1 350 ? 33.25 -12.945 -7.227 1 92.69 350 ALA A N 1
ATOM 2825 C CA . ALA A 1 350 ? 33.094 -14.398 -7.297 1 92.69 350 ALA A CA 1
ATOM 2826 C C . ALA A 1 350 ? 33.5 -14.914 -8.68 1 92.69 350 ALA A C 1
ATOM 2828 O O . ALA A 1 350 ? 34 -16.031 -8.812 1 92.69 350 ALA A O 1
ATOM 2829 N N . PHE A 1 351 ? 33.219 -14.102 -9.664 1 95.19 351 PHE A N 1
ATOM 2830 C CA . PHE A 1 351 ? 33.5 -14.445 -11.055 1 95.19 351 PHE A CA 1
ATOM 2831 C C . PHE A 1 351 ? 34.469 -13.445 -11.68 1 95.19 351 PHE A C 1
ATOM 2833 O O . PHE A 1 351 ? 34.031 -12.555 -12.422 1 95.19 351 PHE A O 1
ATOM 2840 N N . ARG A 1 352 ? 35.719 -13.625 -11.555 1 93.12 352 ARG A N 1
ATOM 2841 C CA . ARG A 1 352 ? 36.781 -12.664 -11.852 1 93.12 352 ARG A CA 1
ATOM 2842 C C . ARG A 1 352 ? 36.844 -12.359 -13.344 1 93.12 352 ARG A C 1
ATOM 2844 O O . ARG A 1 352 ? 37.125 -11.227 -13.742 1 93.12 352 ARG A O 1
ATOM 2851 N N . ASN A 1 353 ? 36.625 -13.445 -14.125 1 95.44 353 ASN A N 1
ATOM 2852 C CA . ASN A 1 353 ? 36.625 -13.305 -15.578 1 95.44 353 ASN A CA 1
ATOM 2853 C C . ASN A 1 353 ? 35.469 -14.102 -16.203 1 95.44 353 ASN A C 1
ATOM 2855 O O . ASN A 1 353 ? 35.688 -15.195 -16.734 1 95.44 353 ASN A O 1
ATOM 2859 N N . SER A 1 354 ? 34.375 -13.469 -16.25 1 95 354 SER A N 1
ATOM 2860 C CA . SER A 1 354 ? 33.156 -14.156 -16.656 1 95 354 SER A CA 1
ATOM 2861 C C . SER A 1 354 ? 33.188 -14.477 -18.156 1 95 354 SER A C 1
ATOM 2863 O O . SER A 1 354 ? 32.625 -15.484 -18.578 1 95 354 SER A O 1
ATOM 2865 N N . HIS A 1 355 ? 33.812 -13.656 -18.953 1 94.44 355 HIS A N 1
ATOM 2866 C CA . HIS A 1 355 ? 33.938 -13.945 -20.375 1 94.44 355 HIS A CA 1
ATOM 2867 C C . HIS A 1 355 ? 34.75 -15.227 -20.594 1 94.44 355 HIS A C 1
ATOM 2869 O O . HIS A 1 355 ? 34.344 -16.078 -21.406 1 94.44 355 HIS A O 1
ATOM 2875 N N . GLN A 1 356 ? 35.781 -15.258 -19.906 1 95.56 356 GLN A N 1
ATOM 2876 C CA . GLN A 1 356 ? 36.594 -16.453 -19.984 1 95.56 356 GLN A CA 1
ATOM 2877 C C . GLN A 1 356 ? 35.844 -17.688 -19.469 1 95.56 356 GLN A C 1
ATOM 2879 O O . GLN A 1 356 ? 35.969 -18.766 -20.016 1 95.56 356 GLN A O 1
ATOM 2884 N N . MET A 1 357 ? 35.156 -17.5 -18.422 1 97 357 MET A N 1
ATOM 2885 C CA . MET A 1 357 ? 34.375 -18.578 -17.828 1 97 357 MET A CA 1
ATOM 2886 C C . MET A 1 357 ? 33.406 -19.172 -18.844 1 97 357 MET A C 1
ATOM 2888 O O . MET A 1 357 ? 33.344 -20.375 -19.047 1 97 357 MET A O 1
ATOM 2892 N N . VAL A 1 358 ? 32.688 -18.375 -19.562 1 97.12 358 VAL A N 1
ATOM 2893 C CA . VAL A 1 358 ? 31.672 -18.844 -20.5 1 97.12 358 VAL A CA 1
ATOM 2894 C C . VAL A 1 358 ? 32.344 -19.484 -21.719 1 97.12 358 VAL A C 1
ATOM 2896 O O . VAL A 1 358 ? 31.844 -20.469 -22.266 1 97.12 358 VAL A O 1
ATOM 2899 N N . SER A 1 359 ? 33.469 -18.938 -22.078 1 96.5 359 SER A N 1
ATOM 2900 C CA . SER A 1 359 ? 34.219 -19.531 -23.172 1 96.5 359 SER A CA 1
ATOM 2901 C C . SER A 1 359 ? 34.656 -20.953 -22.812 1 96.5 359 SER A C 1
ATOM 2903 O O . SER A 1 359 ? 34.594 -21.859 -23.656 1 96.5 359 SER A O 1
ATOM 2905 N N . TYR A 1 360 ? 35.125 -21.125 -21.656 1 97.31 360 TYR A N 1
ATOM 2906 C CA . TYR A 1 360 ? 35.531 -22.453 -21.219 1 97.31 360 TYR A CA 1
ATOM 2907 C C . TYR A 1 360 ? 34.344 -23.406 -21.172 1 97.31 360 TYR A C 1
ATOM 2909 O O . TYR A 1 360 ? 34.469 -24.578 -21.562 1 97.31 360 TYR A O 1
ATOM 2917 N N . LEU A 1 361 ? 33.312 -22.969 -20.688 1 97.88 361 LEU A N 1
ATOM 2918 C CA . LEU A 1 361 ? 32.094 -23.797 -20.625 1 97.88 361 LEU A CA 1
ATOM 2919 C C . LEU A 1 361 ? 31.672 -24.234 -22.031 1 97.88 361 LEU A C 1
ATOM 2921 O O . LEU A 1 361 ? 31.25 -25.375 -22.219 1 97.88 361 LEU A O 1
ATOM 2925 N N . LYS A 1 362 ? 31.812 -23.359 -23 1 95.88 362 LYS A N 1
ATOM 2926 C CA . LYS A 1 362 ? 31.516 -23.703 -24.391 1 95.88 362 LYS A CA 1
ATOM 2927 C C . LYS A 1 362 ? 32.5 -24.766 -24.906 1 95.88 362 LYS A C 1
ATOM 2929 O O . LYS A 1 362 ? 32.094 -25.672 -25.641 1 95.88 362 LYS A O 1
ATOM 2934 N N . GLU A 1 363 ? 33.719 -24.594 -24.5 1 96.06 363 GLU A N 1
ATOM 2935 C CA . GLU A 1 363 ? 34.719 -25.594 -24.875 1 96.06 363 GLU A CA 1
ATOM 2936 C C . GLU A 1 363 ? 34.375 -26.953 -24.281 1 96.06 363 GLU A C 1
ATOM 2938 O O . GLU A 1 363 ? 34.656 -27.984 -24.906 1 96.06 363 GLU A O 1
ATOM 2943 N N . TYR A 1 364 ? 33.812 -26.906 -23.109 1 96.62 364 TYR A N 1
ATOM 2944 C CA . TYR A 1 364 ? 33.375 -28.156 -22.469 1 96.62 364 TYR A CA 1
ATOM 2945 C C . TYR A 1 364 ? 32.062 -28.641 -23.078 1 96.62 364 TYR A C 1
ATOM 2947 O O . TYR A 1 364 ? 31.469 -29.594 -22.578 1 96.62 364 TYR A O 1
ATOM 2955 N N . LYS A 1 365 ? 31.562 -27.969 -24.125 1 95.06 365 LYS A N 1
ATOM 2956 C CA . LYS A 1 365 ? 30.375 -28.312 -24.922 1 95.06 365 LYS A CA 1
ATOM 2957 C C . LYS A 1 365 ? 29.094 -28.062 -24.141 1 95.06 365 LYS A C 1
ATOM 2959 O O . LYS A 1 365 ? 28.141 -28.844 -24.234 1 95.06 365 LYS A O 1
ATOM 2964 N N . PHE A 1 366 ? 29.109 -27.078 -23.312 1 97.19 366 PHE A N 1
ATOM 2965 C CA . PHE A 1 366 ? 27.906 -26.641 -22.625 1 97.19 366 PHE A CA 1
ATOM 2966 C C . PHE A 1 366 ? 27.391 -25.344 -23.203 1 97.19 366 PHE A C 1
ATOM 2968 O O . PHE A 1 366 ? 28.156 -24.406 -23.438 1 97.19 366 PHE A O 1
ATOM 2975 N N . ASP A 1 367 ? 26.094 -25.266 -23.562 1 95.38 367 ASP A N 1
ATOM 2976 C CA . ASP A 1 367 ? 25.422 -23.984 -23.672 1 95.38 367 ASP A CA 1
ATOM 2977 C C . ASP A 1 367 ? 25.047 -23.453 -22.297 1 95.38 367 ASP A C 1
ATOM 2979 O O . ASP A 1 367 ? 24.641 -24.219 -21.406 1 95.38 367 ASP A O 1
ATOM 2983 N N . VAL A 1 368 ? 25.156 -22.141 -22.062 1 96.31 368 VAL A N 1
ATOM 2984 C CA . VAL A 1 368 ? 25 -21.562 -20.734 1 96.31 368 VAL A CA 1
ATOM 2985 C C . VAL A 1 368 ? 23.641 -20.875 -20.625 1 96.31 368 VAL A C 1
ATOM 2987 O O . VAL A 1 368 ? 23.266 -20.078 -21.484 1 96.31 368 VAL A O 1
ATOM 2990 N N . ILE A 1 369 ? 22.891 -21.219 -19.625 1 96.31 369 ILE A N 1
ATOM 2991 C CA . ILE A 1 369 ? 21.641 -20.578 -19.25 1 96.31 369 ILE A CA 1
ATOM 2992 C C . ILE A 1 369 ? 21.797 -19.906 -17.875 1 96.31 369 ILE A C 1
ATOM 2994 O O . ILE A 1 369 ? 22.391 -20.484 -16.969 1 96.31 369 ILE A O 1
ATOM 2998 N N . VAL A 1 370 ? 21.375 -18.656 -17.719 1 96.12 370 VAL A N 1
ATOM 2999 C CA . VAL A 1 370 ? 21.484 -17.984 -16.438 1 96.12 370 VAL A CA 1
ATOM 3000 C C . VAL A 1 370 ? 20.078 -17.641 -15.914 1 96.12 370 VAL A C 1
ATOM 3002 O O . VAL A 1 370 ? 19.188 -17.328 -16.703 1 96.12 370 VAL A O 1
ATOM 3005 N N . SER A 1 371 ? 19.969 -17.688 -14.633 1 94.88 371 SER A N 1
ATOM 3006 C CA . SER A 1 371 ? 18.703 -17.359 -13.992 1 94.88 371 SER A CA 1
ATOM 3007 C C . SER A 1 371 ? 18.516 -15.844 -13.867 1 94.88 371 SER A C 1
ATOM 3009 O O . SER A 1 371 ? 19.469 -15.125 -13.57 1 94.88 371 SER A O 1
ATOM 3011 N N . MET A 1 372 ? 17.344 -15.383 -14.172 1 95.5 372 MET A N 1
ATOM 3012 C CA . MET A 1 372 ? 16.984 -13.977 -14.055 1 95.5 372 MET A CA 1
ATOM 3013 C C . MET A 1 372 ? 15.656 -13.82 -13.312 1 95.5 372 MET A C 1
ATOM 3015 O O . MET A 1 372 ? 14.875 -14.766 -13.211 1 95.5 372 MET A O 1
ATOM 3019 N N . THR A 1 373 ? 15.398 -12.641 -12.703 1 96.12 373 THR A N 1
ATOM 3020 C CA . THR A 1 373 ? 14.164 -12.32 -12.008 1 96.12 373 THR A CA 1
ATOM 3021 C C . THR A 1 373 ? 13.641 -10.953 -12.43 1 96.12 373 THR A C 1
ATOM 3023 O O . THR A 1 373 ? 14.367 -10.172 -13.055 1 96.12 373 THR A O 1
ATOM 3026 N N . PRO A 1 374 ? 12.406 -10.656 -12.148 1 97.31 374 PRO A N 1
ATOM 3027 C CA . PRO A 1 374 ? 11.891 -9.305 -12.359 1 97.31 374 PRO A CA 1
ATOM 3028 C C . PRO A 1 374 ? 12.18 -8.367 -11.188 1 97.31 374 PRO A C 1
ATOM 3030 O O . PRO A 1 374 ? 11.508 -7.352 -11.031 1 97.31 374 PRO A O 1
ATOM 3033 N N . PHE A 1 375 ? 13.164 -8.648 -10.383 1 96.56 375 PHE A N 1
ATOM 3034 C CA . PHE A 1 375 ? 13.414 -7.906 -9.156 1 96.56 375 PHE A CA 1
ATOM 3035 C C . PHE A 1 375 ? 14.578 -6.941 -9.344 1 96.56 375 PHE A C 1
ATOM 3037 O O . PHE A 1 375 ? 15.492 -7.207 -10.125 1 96.56 375 PHE A O 1
ATOM 3044 N N . VAL A 1 376 ? 14.5 -5.871 -8.656 1 96.62 376 VAL A N 1
ATOM 3045 C CA . VAL A 1 376 ? 15.57 -4.891 -8.539 1 96.62 376 VAL A CA 1
ATOM 3046 C C . VAL A 1 376 ? 15.836 -4.594 -7.066 1 96.62 376 VAL A C 1
ATOM 3048 O O . VAL A 1 376 ? 15.008 -3.973 -6.395 1 96.62 376 VAL A O 1
ATOM 3051 N N . SER A 1 377 ? 16.984 -5 -6.609 1 94.94 377 SER A N 1
ATOM 3052 C CA . SER A 1 377 ? 17.359 -4.766 -5.219 1 94.94 377 SER A CA 1
ATOM 3053 C C . SER A 1 377 ? 17.5 -3.273 -4.926 1 94.94 377 SER A C 1
ATOM 3055 O O . SER A 1 377 ? 18 -2.52 -5.758 1 94.94 377 SER A O 1
ATOM 3057 N N . VAL A 1 378 ? 17.109 -2.84 -3.678 1 92.38 378 VAL A N 1
ATOM 3058 C CA . VAL A 1 378 ? 17.266 -1.446 -3.271 1 92.38 378 VAL A CA 1
ATOM 3059 C C . VAL A 1 378 ? 18.734 -1.062 -3.275 1 92.38 378 VAL A C 1
ATOM 3061 O O . VAL A 1 378 ? 19.078 0.125 -3.289 1 92.38 378 VAL A O 1
ATOM 3064 N N . GLU A 1 379 ? 19.625 -2.037 -3.33 1 91.19 379 GLU A N 1
ATOM 3065 C CA . GLU A 1 379 ? 21.078 -1.814 -3.305 1 91.19 379 GLU A CA 1
ATOM 3066 C C . GLU A 1 379 ? 21.656 -1.813 -4.715 1 91.19 379 GLU A C 1
ATOM 3068 O O . GLU A 1 379 ? 22.859 -1.582 -4.895 1 91.19 379 GLU A O 1
ATOM 3073 N N . SER A 1 380 ? 20.844 -2.119 -5.738 1 93.81 380 SER A N 1
ATOM 3074 C CA . SER A 1 380 ? 21.328 -2.217 -7.109 1 93.81 380 SER A CA 1
ATOM 3075 C C . SER A 1 380 ? 21.547 -0.834 -7.715 1 93.81 380 SER A C 1
ATOM 3077 O O . SER A 1 380 ? 21.047 0.164 -7.203 1 93.81 380 SER A O 1
ATOM 3079 N N . LYS A 1 381 ? 22.344 -0.771 -8.766 1 92.69 381 LYS A N 1
ATOM 3080 C CA . LYS A 1 381 ? 22.578 0.464 -9.508 1 92.69 381 LYS A CA 1
ATOM 3081 C C . LYS A 1 381 ? 21.297 0.976 -10.141 1 92.69 381 LYS A C 1
ATOM 3083 O O . LYS A 1 381 ? 21.031 2.18 -10.141 1 92.69 381 LYS A O 1
ATOM 3088 N N . ALA A 1 382 ? 20.531 0.071 -10.68 1 92.69 382 ALA A N 1
ATOM 3089 C CA . ALA A 1 382 ? 19.297 0.444 -11.352 1 92.69 382 ALA A CA 1
ATOM 3090 C C . ALA A 1 382 ? 18.328 1.116 -10.383 1 92.69 382 ALA A C 1
ATOM 3092 O O . ALA A 1 382 ? 17.625 2.062 -10.75 1 92.69 382 ALA A O 1
ATOM 3093 N N . PHE A 1 383 ? 18.234 0.676 -9.172 1 94 383 PHE A N 1
ATOM 3094 C CA . PHE A 1 383 ? 17.328 1.271 -8.18 1 94 383 PHE A CA 1
ATOM 3095 C C . PHE A 1 383 ? 17.766 2.699 -7.859 1 94 383 PHE A C 1
ATOM 3097 O O . PHE A 1 383 ? 16.922 3.598 -7.773 1 94 383 PHE A O 1
ATOM 3104 N N . LYS A 1 384 ? 19 2.885 -7.684 1 86.31 384 LYS A N 1
ATOM 3105 C CA . LYS A 1 384 ? 19.562 4.176 -7.285 1 86.31 384 LYS A CA 1
ATOM 3106 C C . LYS A 1 384 ? 19.328 5.227 -8.367 1 86.31 384 LYS A C 1
ATOM 3108 O O . LYS A 1 384 ? 19.125 6.402 -8.062 1 86.31 384 LYS A O 1
ATOM 3113 N N . THR A 1 385 ? 19.234 4.801 -9.562 1 86.62 385 THR A N 1
ATOM 3114 C CA . THR A 1 385 ? 19.266 5.773 -10.648 1 86.62 385 THR A CA 1
ATOM 3115 C C . THR A 1 385 ? 17.891 5.891 -11.312 1 86.62 385 THR A C 1
ATOM 3117 O O . THR A 1 385 ? 17.547 6.941 -11.844 1 86.62 385 THR A O 1
ATOM 3120 N N . LYS A 1 386 ? 17.094 4.844 -11.25 1 87.44 386 LYS A N 1
ATOM 3121 C CA . LYS A 1 386 ? 15.914 4.848 -12.109 1 87.44 386 LYS A CA 1
ATOM 3122 C C . LYS A 1 386 ? 14.734 4.164 -11.422 1 87.44 386 LYS A C 1
ATOM 3124 O O . LYS A 1 386 ? 13.844 3.631 -12.094 1 87.44 386 LYS A O 1
ATOM 3129 N N . ALA A 1 387 ? 14.695 4.105 -10.203 1 84.12 387 ALA A N 1
ATOM 3130 C CA . ALA A 1 387 ? 13.68 3.34 -9.484 1 84.12 387 ALA A CA 1
ATOM 3131 C C . ALA A 1 387 ? 12.273 3.783 -9.891 1 84.12 387 ALA A C 1
ATOM 3133 O O . ALA A 1 387 ? 11.43 2.951 -10.227 1 84.12 387 ALA A O 1
ATOM 3134 N N . ALA A 1 388 ? 12.023 5.055 -9.945 1 79.06 388 ALA A N 1
ATOM 3135 C CA . ALA A 1 388 ? 10.695 5.605 -10.195 1 79.06 388 ALA A CA 1
ATOM 3136 C C . ALA A 1 388 ? 10.227 5.297 -11.617 1 79.06 388 ALA A C 1
ATOM 3138 O O . ALA A 1 388 ? 9.023 5.195 -11.875 1 79.06 388 ALA A O 1
ATOM 3139 N N . ASP A 1 389 ? 11.172 4.926 -12.445 1 86.25 389 ASP A N 1
ATOM 3140 C CA . ASP A 1 389 ? 10.836 4.73 -13.859 1 86.25 389 ASP A CA 1
ATOM 3141 C C . ASP A 1 389 ? 10.766 3.246 -14.203 1 86.25 389 ASP A C 1
ATOM 3143 O O . ASP A 1 389 ? 10.328 2.877 -15.297 1 86.25 389 ASP A O 1
ATOM 3147 N N . LEU A 1 390 ? 11.117 2.424 -13.305 1 94.31 390 LEU A N 1
ATOM 3148 C CA . LEU A 1 390 ? 11.266 1.021 -13.672 1 94.31 390 LEU A CA 1
ATOM 3149 C C . LEU A 1 390 ? 10.289 0.146 -12.906 1 94.31 390 LEU A C 1
ATOM 3151 O O . LEU A 1 390 ? 9.906 -0.928 -13.375 1 94.31 390 LEU A O 1
ATOM 3155 N N . LEU A 1 391 ? 9.906 0.636 -11.766 1 96.69 391 LEU A N 1
ATOM 3156 C CA . LEU A 1 391 ? 9.336 -0.304 -10.805 1 96.69 391 LEU A CA 1
ATOM 3157 C C . LEU A 1 391 ? 7.844 -0.052 -10.625 1 96.69 391 LEU A C 1
ATOM 3159 O O . LEU A 1 391 ? 7.352 1.04 -10.914 1 96.69 391 LEU A O 1
ATOM 3163 N N . VAL A 1 392 ? 7.168 -1.099 -10.156 1 95.25 392 VAL A N 1
ATOM 3164 C CA . VAL A 1 392 ? 5.793 -0.965 -9.68 1 95.25 392 VAL A CA 1
ATOM 3165 C C . VAL A 1 392 ? 5.742 0.015 -8.508 1 95.25 392 VAL A C 1
ATOM 3167 O O . VAL A 1 392 ? 6.641 0.026 -7.664 1 95.25 392 VAL A O 1
ATOM 3170 N N . SER A 1 393 ? 4.672 0.812 -8.492 1 92.25 393 SER A N 1
ATOM 3171 C CA . SER A 1 393 ? 4.652 1.918 -7.539 1 92.25 393 SER A CA 1
ATOM 3172 C C . SER A 1 393 ? 3.561 1.728 -6.492 1 92.25 393 SER A C 1
ATOM 3174 O O . SER A 1 393 ? 2.76 0.796 -6.586 1 92.25 393 SER A O 1
ATOM 3176 N N . ASP A 1 394 ? 3.623 2.598 -5.535 1 86.5 394 ASP A N 1
ATOM 3177 C CA . ASP A 1 394 ? 2.531 2.707 -4.57 1 86.5 394 ASP A CA 1
ATOM 3178 C C . ASP A 1 394 ? 1.27 3.258 -5.234 1 86.5 394 ASP A C 1
ATOM 3180 O O . ASP A 1 394 ? 1.296 3.648 -6.402 1 86.5 394 ASP A O 1
ATOM 3184 N N . ILE A 1 395 ? 0.21 3.344 -4.477 1 84.25 395 ILE A N 1
ATOM 3185 C CA . ILE A 1 395 ? -1.094 3.641 -5.062 1 84.25 395 ILE A CA 1
ATOM 3186 C C . ILE A 1 395 ? -1.124 5.086 -5.551 1 84.25 395 ILE A C 1
ATOM 3188 O O . ILE A 1 395 ? -1.925 5.438 -6.418 1 84.25 395 ILE A O 1
ATOM 3192 N N . GLN A 1 396 ? -0.272 5.945 -4.992 1 78.25 396 GLN A N 1
ATOM 3193 C CA . GLN A 1 396 ? -0.219 7.34 -5.422 1 78.25 396 GLN A CA 1
ATOM 3194 C C . GLN A 1 396 ? 0.792 7.531 -6.547 1 78.25 396 GLN A C 1
ATOM 3196 O O . GLN A 1 396 ? 0.911 8.625 -7.102 1 78.25 396 GLN A O 1
ATOM 3201 N N . ALA A 1 397 ? 1.486 6.48 -6.871 1 76.44 397 ALA A N 1
ATOM 3202 C CA . ALA A 1 397 ? 2.502 6.473 -7.922 1 76.44 397 ALA A CA 1
ATOM 3203 C C . ALA A 1 397 ? 3.625 7.457 -7.605 1 76.44 397 ALA A C 1
ATOM 3205 O O . ALA A 1 397 ? 4.164 8.102 -8.508 1 76.44 397 ALA A O 1
ATOM 3206 N N . HIS A 1 398 ? 3.949 7.648 -6.34 1 81.56 398 HIS A N 1
ATOM 3207 C CA . HIS A 1 398 ? 4.996 8.578 -5.93 1 81.56 398 HIS A CA 1
ATOM 3208 C C . HIS A 1 398 ? 6.297 7.84 -5.633 1 81.56 398 HIS A C 1
ATOM 3210 O O . HIS A 1 398 ? 7.383 8.406 -5.785 1 81.56 398 HIS A O 1
ATOM 3216 N N . SER A 1 399 ? 6.16 6.668 -5.246 1 88.12 399 SER A N 1
ATOM 3217 C CA . SER A 1 399 ? 7.312 5.891 -4.812 1 88.12 399 SER A CA 1
ATOM 3218 C C . SER A 1 399 ? 7.152 4.414 -5.164 1 88.12 399 SER A C 1
ATOM 3220 O O . SER A 1 399 ? 6.027 3.914 -5.262 1 88.12 399 SER A O 1
ATOM 3222 N N . PRO A 1 400 ? 8.328 3.723 -5.34 1 91.81 400 PRO A N 1
ATOM 3223 C CA . PRO A 1 400 ? 8.227 2.279 -5.574 1 91.81 400 PRO A CA 1
ATOM 3224 C C . PRO A 1 400 ? 7.668 1.526 -4.371 1 91.81 400 PRO A C 1
ATOM 3226 O O . PRO A 1 400 ? 7.926 1.904 -3.225 1 91.81 400 PRO A O 1
ATOM 3229 N N . SER A 1 401 ? 6.898 0.562 -4.637 1 92 401 SER A N 1
ATOM 3230 C CA . SER A 1 401 ? 6.492 -0.396 -3.613 1 92 401 SER A CA 1
ATOM 3231 C C . SER A 1 401 ? 7.5 -1.532 -3.486 1 92 401 SER A C 1
ATOM 3233 O O . SER A 1 401 ? 7.945 -2.092 -4.492 1 92 401 SER A O 1
ATOM 3235 N N . LEU A 1 402 ? 7.848 -1.854 -2.229 1 91.94 402 LEU A N 1
ATOM 3236 C CA . LEU A 1 402 ? 8.906 -2.84 -2.018 1 91.94 402 LEU A CA 1
ATOM 3237 C C . LEU A 1 402 ? 8.328 -4.16 -1.524 1 91.94 402 LEU A C 1
ATOM 3239 O O . LEU A 1 402 ? 7.223 -4.191 -0.973 1 91.94 402 LEU A O 1
ATOM 3243 N N . MET A 1 403 ? 9.039 -5.211 -1.775 1 90.06 403 MET A N 1
ATOM 3244 C CA . MET A 1 403 ? 8.75 -6.531 -1.223 1 90.06 403 MET A CA 1
ATOM 3245 C C . MET A 1 403 ? 9.992 -7.148 -0.601 1 90.06 403 MET A C 1
ATOM 3247 O O . MET A 1 403 ? 11.117 -6.859 -1.026 1 90.06 403 MET A O 1
ATOM 3251 N N . LYS A 1 404 ? 9.766 -7.875 0.418 1 87.69 404 LYS A N 1
ATOM 3252 C CA . LYS A 1 404 ? 10.867 -8.602 1.048 1 87.69 404 LYS A CA 1
ATOM 3253 C C . LYS A 1 404 ? 11.078 -9.961 0.385 1 87.69 404 LYS A C 1
ATOM 3255 O O . LYS A 1 404 ? 10.125 -10.711 0.183 1 87.69 404 LYS A O 1
ATOM 3260 N N . TRP A 1 405 ? 12.281 -10.25 -0.007 1 88 405 TRP A N 1
ATOM 3261 C CA . TRP A 1 405 ? 12.711 -11.531 -0.557 1 88 405 TRP A CA 1
ATOM 3262 C C . TRP A 1 405 ? 13.867 -12.102 0.252 1 88 405 TRP A C 1
ATOM 3264 O O . TRP A 1 405 ? 14.32 -11.492 1.22 1 88 405 TRP A O 1
ATOM 3274 N N . TYR A 1 406 ? 14.32 -13.242 -0.031 1 81.56 406 TYR A N 1
ATOM 3275 C CA . TYR A 1 406 ? 15.352 -13.906 0.764 1 81.56 406 TYR A CA 1
ATOM 3276 C C . TYR A 1 406 ? 16.641 -13.109 0.751 1 81.56 406 TYR A C 1
ATOM 3278 O O . TYR A 1 406 ? 17.422 -13.148 1.709 1 81.56 406 TYR A O 1
ATOM 3286 N N . SER A 1 407 ? 16.859 -12.273 -0.321 1 84 407 SER A N 1
ATOM 3287 C CA . SER A 1 407 ? 18.109 -11.523 -0.449 1 84 407 SER A CA 1
ATOM 3288 C C . SER A 1 407 ? 17.906 -10.062 -0.058 1 84 407 SER A C 1
ATOM 3290 O O . SER A 1 407 ? 18.703 -9.195 -0.444 1 84 407 SER A O 1
ATOM 3292 N N . GLY A 1 408 ? 16.828 -9.82 0.538 1 88.44 408 GLY A N 1
ATOM 3293 C CA . GLY A 1 408 ? 16.625 -8.469 1.016 1 88.44 408 GLY A CA 1
ATOM 3294 C C . GLY A 1 408 ? 15.398 -7.805 0.414 1 88.44 408 GLY A C 1
ATOM 3295 O O . GLY A 1 408 ? 14.445 -8.484 0.037 1 88.44 408 GLY A O 1
ATOM 3296 N N . LEU A 1 409 ? 15.461 -6.383 0.419 1 91.19 409 LEU A N 1
ATOM 3297 C CA . LEU A 1 409 ? 14.328 -5.613 -0.083 1 91.19 409 LEU A CA 1
ATOM 3298 C C . LEU A 1 409 ? 14.438 -5.414 -1.592 1 91.19 409 LEU A C 1
ATOM 3300 O O . LEU A 1 409 ? 15.508 -5.086 -2.107 1 91.19 409 LEU A O 1
ATOM 3304 N N . MET A 1 410 ? 13.289 -5.66 -2.256 1 93.94 410 MET A N 1
ATOM 3305 C CA . MET A 1 410 ? 13.273 -5.641 -3.715 1 93.94 410 MET A CA 1
ATOM 3306 C C . MET A 1 410 ? 12.117 -4.785 -4.23 1 93.94 410 MET A C 1
ATOM 3308 O O . MET A 1 410 ? 11.055 -4.73 -3.611 1 93.94 410 MET A O 1
ATOM 3312 N N . GLY A 1 411 ? 12.438 -4.035 -5.281 1 95.25 411 GLY A N 1
ATOM 3313 C CA . GLY A 1 411 ? 11.352 -3.6 -6.152 1 95.25 411 GLY A CA 1
ATOM 3314 C C . GLY A 1 411 ? 11.062 -4.578 -7.273 1 95.25 411 GLY A C 1
ATOM 3315 O O . GLY A 1 411 ? 11.898 -5.422 -7.602 1 95.25 411 GLY A O 1
ATOM 3316 N N . VAL A 1 412 ? 9.859 -4.566 -7.82 1 97.31 412 VAL A N 1
ATOM 3317 C CA . VAL A 1 412 ? 9.484 -5.387 -8.969 1 97.31 412 VAL A CA 1
ATOM 3318 C C . VAL A 1 412 ? 9.32 -4.512 -10.203 1 97.31 412 VAL A C 1
ATOM 3320 O O . VAL A 1 412 ? 8.703 -3.445 -10.141 1 97.31 412 VAL A O 1
ATOM 3323 N N . ILE A 1 413 ? 9.867 -4.895 -11.305 1 98.06 413 ILE A N 1
ATOM 3324 C CA . ILE A 1 413 ? 9.805 -4.082 -12.508 1 98.06 413 ILE A CA 1
ATOM 3325 C C . ILE A 1 413 ? 8.359 -3.973 -12.984 1 98.06 413 ILE A C 1
ATOM 3327 O O . ILE A 1 413 ? 7.578 -4.918 -12.852 1 98.06 413 ILE A O 1
ATOM 3331 N N . ASP A 1 414 ? 7.961 -2.846 -13.516 1 97.69 414 ASP A N 1
ATOM 3332 C CA . ASP A 1 414 ? 6.633 -2.635 -14.086 1 97.69 414 ASP A CA 1
ATOM 3333 C C . ASP A 1 414 ? 6.586 -3.08 -15.547 1 97.69 414 ASP A C 1
ATOM 3335 O O . ASP A 1 414 ? 6.891 -2.301 -16.453 1 97.69 414 ASP A O 1
ATOM 3339 N N . VAL A 1 415 ? 6.07 -4.234 -15.789 1 97.62 415 VAL A N 1
ATOM 3340 C CA . VAL A 1 415 ? 6.078 -4.855 -17.109 1 97.62 415 VAL A CA 1
ATOM 3341 C C . VAL A 1 415 ? 5.031 -4.191 -18 1 97.62 415 VAL A C 1
ATOM 3343 O O . VAL A 1 415 ? 4.934 -4.504 -19.188 1 97.62 415 VAL A O 1
ATOM 3346 N N . THR A 1 416 ? 4.242 -3.281 -17.453 1 97.12 416 THR A N 1
ATOM 3347 C CA . THR A 1 416 ? 3.229 -2.588 -18.234 1 97.12 416 THR A CA 1
ATOM 3348 C C . THR A 1 416 ? 3.762 -1.254 -18.75 1 97.12 416 THR A C 1
ATOM 3350 O O . THR A 1 416 ? 3.088 -0.563 -19.516 1 97.12 416 THR A O 1
ATOM 3353 N N . ARG A 1 417 ? 4.918 -0.838 -18.312 1 95.94 417 ARG A N 1
ATOM 3354 C CA . ARG A 1 417 ? 5.559 0.405 -18.719 1 95.94 417 ARG A CA 1
ATOM 3355 C C . ARG A 1 417 ? 6.559 0.156 -19.844 1 95.94 417 ARG A C 1
ATOM 3357 O O . ARG A 1 417 ? 7.523 -0.587 -19.672 1 95.94 417 ARG A O 1
ATOM 3364 N N . GLN A 1 418 ? 6.438 0.798 -20.969 1 95.94 418 GLN A N 1
ATOM 3365 C CA . GLN A 1 418 ? 7.242 0.549 -22.156 1 95.94 418 GLN A CA 1
ATOM 3366 C C . GLN A 1 418 ? 8.719 0.843 -21.891 1 95.94 418 GLN A C 1
ATOM 3368 O O . GLN A 1 418 ? 9.594 0.142 -22.406 1 95.94 418 GLN A O 1
ATOM 3373 N N . THR A 1 419 ? 9 1.87 -21.109 1 95.31 419 THR A N 1
ATOM 3374 C CA . THR A 1 419 ? 10.391 2.207 -20.812 1 95.31 419 THR A CA 1
ATOM 3375 C C . THR A 1 419 ? 11.055 1.086 -20.016 1 95.31 419 THR A C 1
ATOM 3377 O O . THR A 1 419 ? 12.227 0.774 -20.25 1 95.31 419 THR A O 1
ATOM 3380 N N . THR A 1 420 ? 10.312 0.545 -19.094 1 96.88 420 THR A N 1
ATOM 3381 C CA . THR A 1 420 ? 10.82 -0.581 -18.312 1 96.88 420 THR A CA 1
ATOM 3382 C C . THR A 1 420 ? 11.047 -1.795 -19.219 1 96.88 420 THR A C 1
ATOM 3384 O O . THR A 1 420 ? 12.07 -2.467 -19.109 1 96.88 420 THR A O 1
ATOM 3387 N N . VAL A 1 421 ? 10.102 -2.111 -20.109 1 96.56 421 VAL A N 1
ATOM 3388 C CA . VAL A 1 421 ? 10.188 -3.236 -21.031 1 96.56 421 VAL A CA 1
ATOM 3389 C C . VAL A 1 421 ? 11.422 -3.082 -21.922 1 96.56 421 VAL A C 1
ATOM 3391 O O . VAL A 1 421 ? 12.195 -4.027 -22.078 1 96.56 421 VAL A O 1
ATOM 3394 N N . THR A 1 422 ? 11.602 -1.895 -22.422 1 96.25 422 THR A N 1
ATOM 3395 C CA . THR A 1 422 ? 12.75 -1.617 -23.281 1 96.25 422 THR A CA 1
ATOM 3396 C C . THR A 1 422 ? 14.055 -1.792 -22.516 1 96.25 422 THR A C 1
ATOM 3398 O O . THR A 1 422 ? 14.992 -2.422 -23.016 1 96.25 422 THR A O 1
ATOM 3401 N N . TRP A 1 423 ? 14.07 -1.219 -21.328 1 96.81 423 TRP A N 1
ATOM 3402 C CA . TRP A 1 423 ? 15.258 -1.324 -20.5 1 96.81 423 TRP A CA 1
ATOM 3403 C C . TRP A 1 423 ? 15.609 -2.783 -20.219 1 96.81 423 TRP A C 1
ATOM 3405 O O . TRP A 1 423 ? 16.766 -3.191 -20.375 1 96.81 423 TRP A O 1
ATOM 3415 N N . TYR A 1 424 ? 14.68 -3.562 -19.797 1 97 424 TYR A N 1
ATOM 3416 C CA . TYR A 1 424 ? 14.906 -4.957 -19.438 1 97 424 TYR A CA 1
ATOM 3417 C C . TYR A 1 424 ? 15.391 -5.762 -20.641 1 97 424 TYR A C 1
ATOM 3419 O O . TYR A 1 424 ? 16.328 -6.547 -20.531 1 97 424 TYR A O 1
ATOM 3427 N N . LYS A 1 425 ? 14.773 -5.609 -21.797 1 95.88 425 LYS A N 1
ATOM 3428 C CA . LYS A 1 425 ? 15.172 -6.285 -23.016 1 95.88 425 LYS A CA 1
ATOM 3429 C C . LYS A 1 425 ? 16.609 -5.941 -23.406 1 95.88 425 LYS A C 1
ATOM 3431 O O . LYS A 1 425 ? 17.375 -6.816 -23.828 1 95.88 425 LYS A O 1
ATOM 3436 N N . GLU A 1 426 ? 16.891 -4.703 -23.25 1 96.06 426 GLU A N 1
ATOM 3437 C CA . GLU A 1 426 ? 18.25 -4.27 -23.547 1 96.06 426 GLU A CA 1
ATOM 3438 C C . GLU A 1 426 ? 19.266 -4.934 -22.625 1 96.06 426 GLU A C 1
ATOM 3440 O O . GLU A 1 426 ? 20.344 -5.324 -23.062 1 96.06 426 GLU A O 1
ATOM 3445 N N . GLN A 1 427 ? 18.891 -4.992 -21.391 1 95.5 427 GLN A N 1
ATOM 3446 C CA . GLN A 1 427 ? 19.781 -5.645 -20.438 1 95.5 427 GLN A CA 1
ATOM 3447 C C . GLN A 1 427 ? 20 -7.109 -20.797 1 95.5 427 GLN A C 1
ATOM 3449 O O . GLN A 1 427 ? 21.125 -7.617 -20.719 1 95.5 427 GLN A O 1
ATOM 3454 N N . LEU A 1 428 ? 18.984 -7.855 -21.172 1 95.69 428 LEU A N 1
ATOM 3455 C CA . LEU A 1 428 ? 19.094 -9.25 -21.578 1 95.69 428 LEU A CA 1
ATOM 3456 C C . LEU A 1 428 ? 19.969 -9.391 -22.828 1 95.69 428 LEU A C 1
ATOM 3458 O O . LEU A 1 428 ? 20.828 -10.273 -22.906 1 95.69 428 LEU A O 1
ATOM 3462 N N . ALA A 1 429 ? 19.719 -8.523 -23.781 1 95.12 429 ALA A N 1
ATOM 3463 C CA . ALA A 1 429 ? 20.516 -8.547 -25.016 1 95.12 429 ALA A CA 1
ATOM 3464 C C . ALA A 1 429 ? 22 -8.336 -24.719 1 95.12 429 ALA A C 1
ATOM 3466 O O . ALA A 1 429 ? 22.859 -8.969 -25.328 1 95.12 429 ALA A O 1
ATOM 3467 N N . ASN A 1 430 ? 22.25 -7.441 -23.781 1 94.94 430 ASN A N 1
ATOM 3468 C CA . ASN A 1 430 ? 23.641 -7.176 -23.391 1 94.94 430 ASN A CA 1
ATOM 3469 C C . ASN A 1 430 ? 24.281 -8.391 -22.734 1 94.94 430 ASN A C 1
ATOM 3471 O O . ASN A 1 430 ? 25.469 -8.656 -22.922 1 94.94 430 ASN A O 1
ATOM 3475 N N . MET A 1 431 ? 23.5 -9.094 -21.969 1 94 431 MET A N 1
ATOM 3476 C CA . MET A 1 431 ? 24.016 -10.312 -21.344 1 94 431 MET A CA 1
ATOM 3477 C C . MET A 1 431 ? 24.422 -11.336 -22.391 1 94 431 MET A C 1
ATOM 3479 O O . MET A 1 431 ? 25.438 -12.008 -22.25 1 94 431 MET A O 1
ATOM 3483 N N . VAL A 1 432 ? 23.594 -11.5 -23.391 1 94.31 432 VAL A N 1
ATOM 3484 C CA . VAL A 1 432 ? 23.875 -12.445 -24.469 1 94.31 432 VAL A CA 1
ATOM 3485 C C . VAL A 1 432 ? 25.109 -11.992 -25.25 1 94.31 432 VAL A C 1
ATOM 3487 O O . VAL A 1 432 ? 26.016 -12.781 -25.484 1 94.31 432 VAL A O 1
ATOM 3490 N N . LYS A 1 433 ? 25.125 -10.742 -25.562 1 93.94 433 LYS A N 1
ATOM 3491 C CA . LYS A 1 433 ? 26.203 -10.188 -26.375 1 93.94 433 LYS A CA 1
ATOM 3492 C C . LYS A 1 433 ? 27.531 -10.188 -25.609 1 93.94 433 LYS A C 1
ATOM 3494 O O . LYS A 1 433 ? 28.562 -10.617 -26.141 1 93.94 433 LYS A O 1
ATOM 3499 N N . ASP A 1 434 ? 27.469 -9.758 -24.422 1 93.44 434 ASP A N 1
ATOM 3500 C CA . ASP A 1 434 ? 28.703 -9.516 -23.656 1 93.44 434 ASP A CA 1
ATOM 3501 C C . ASP A 1 434 ? 29.281 -10.828 -23.125 1 93.44 434 ASP A C 1
ATOM 3503 O O . ASP A 1 434 ? 30.5 -11 -23.078 1 93.44 434 ASP A O 1
ATOM 3507 N N . TYR A 1 435 ? 28.406 -11.742 -22.75 1 94.19 435 TYR A N 1
ATOM 3508 C CA . TYR A 1 435 ? 28.922 -12.914 -22.047 1 94.19 435 TYR A CA 1
ATOM 3509 C C . TYR A 1 435 ? 28.75 -14.172 -22.875 1 94.19 435 TYR A C 1
ATOM 3511 O O . TYR A 1 435 ? 29.375 -15.203 -22.594 1 94.19 435 TYR A O 1
ATOM 3519 N N . GLY A 1 436 ? 27.953 -14.156 -23.859 1 92.94 436 GLY A N 1
ATOM 3520 C CA . GLY A 1 436 ? 27.703 -15.336 -24.656 1 92.94 436 GLY A CA 1
ATOM 3521 C C . GLY A 1 436 ? 26.672 -16.266 -24.047 1 92.94 436 GLY A C 1
ATOM 3522 O O . GLY A 1 436 ? 26.719 -17.484 -24.281 1 92.94 436 GLY A O 1
ATOM 3523 N N . ILE A 1 437 ? 25.828 -15.82 -23.328 1 92.94 437 ILE A N 1
ATOM 3524 C CA . ILE A 1 437 ? 24.734 -16.562 -22.719 1 92.94 437 ILE A CA 1
ATOM 3525 C C . ILE A 1 437 ? 23.781 -17.047 -23.797 1 92.94 437 ILE A C 1
ATOM 3527 O O . ILE A 1 437 ? 23.453 -16.312 -24.734 1 92.94 437 ILE A O 1
ATOM 3531 N N . LYS A 1 438 ? 23.359 -18.297 -23.688 1 94.25 438 LYS A N 1
ATOM 3532 C CA . LYS A 1 438 ? 22.469 -18.875 -24.688 1 94.25 438 LYS A CA 1
ATOM 3533 C C . LYS A 1 438 ? 21.016 -18.5 -24.438 1 94.25 438 LYS A C 1
ATOM 3535 O O . LYS A 1 438 ? 20.266 -18.266 -25.391 1 94.25 438 LYS A O 1
ATOM 3540 N N . SER A 1 439 ? 20.609 -18.547 -23.25 1 95.75 439 SER A N 1
ATOM 3541 C CA . SER A 1 439 ? 19.234 -18.266 -22.891 1 95.75 439 SER A CA 1
ATOM 3542 C C . SER A 1 439 ? 19.078 -18.016 -21.391 1 95.75 439 SER A C 1
ATOM 3544 O O . SER A 1 439 ? 20.078 -17.844 -20.688 1 95.75 439 SER A O 1
ATOM 3546 N N . PHE A 1 440 ? 17.844 -17.922 -20.969 1 96.75 440 PHE A N 1
ATOM 3547 C CA . PHE A 1 440 ? 17.594 -17.516 -19.594 1 96.75 440 PHE A CA 1
ATOM 3548 C C . PHE A 1 440 ? 16.547 -18.406 -18.938 1 96.75 440 PHE A C 1
ATOM 3550 O O . PHE A 1 440 ? 15.688 -18.953 -19.625 1 96.75 440 PHE A O 1
ATOM 3557 N N . ASN A 1 441 ? 16.641 -18.594 -17.672 1 96.31 441 ASN A N 1
ATOM 3558 C CA . ASN A 1 441 ? 15.641 -19.141 -16.766 1 96.31 441 ASN A CA 1
ATOM 3559 C C . ASN A 1 441 ? 15.047 -18.078 -15.859 1 96.31 441 ASN A C 1
ATOM 3561 O O . ASN A 1 441 ? 15.719 -17.578 -14.961 1 96.31 441 ASN A O 1
ATOM 3565 N N . PHE A 1 442 ? 13.812 -17.75 -16.094 1 96.44 442 PHE A N 1
ATOM 3566 C CA . PHE A 1 442 ? 13.188 -16.672 -15.328 1 96.44 442 PHE A CA 1
ATOM 3567 C C . PHE A 1 442 ? 12.414 -17.234 -14.141 1 96.44 442 PHE A C 1
ATOM 3569 O O . PHE A 1 442 ? 11.547 -18.094 -14.305 1 96.44 442 PHE A O 1
ATOM 3576 N N . HIS A 1 443 ? 12.734 -16.734 -12.984 1 93.31 443 HIS A N 1
ATOM 3577 C CA . HIS A 1 443 ? 12.016 -17.141 -11.781 1 93.31 443 HIS A CA 1
ATOM 3578 C C . HIS A 1 443 ? 11.539 -15.922 -10.992 1 93.31 443 HIS A C 1
ATOM 3580 O O . HIS A 1 443 ? 12.055 -14.82 -11.172 1 93.31 443 HIS A O 1
ATOM 3586 N N . GLY A 1 444 ? 10.469 -16.109 -10.203 1 94.31 444 GLY A N 1
ATOM 3587 C CA . GLY A 1 444 ? 9.977 -15.062 -9.328 1 94.31 444 GLY A CA 1
ATOM 3588 C C . GLY A 1 444 ? 8.898 -14.203 -9.969 1 94.31 444 GLY A C 1
ATOM 3589 O O . GLY A 1 444 ? 8.641 -13.086 -9.523 1 94.31 444 GLY A O 1
ATOM 3590 N N . CYS A 1 445 ? 8.305 -14.656 -11 1 96.38 445 CYS A N 1
ATOM 3591 C CA . CYS A 1 445 ? 7.312 -13.836 -11.68 1 96.38 445 CYS A CA 1
ATOM 3592 C C . CYS A 1 445 ? 5.906 -14.156 -11.188 1 96.38 445 CYS A C 1
ATOM 3594 O O . CYS A 1 445 ? 4.922 -13.727 -11.781 1 96.38 445 CYS A O 1
ATOM 3596 N N . GLU A 1 446 ? 5.762 -14.93 -10.062 1 96.69 446 GLU A N 1
ATOM 3597 C CA . GLU A 1 446 ? 4.465 -15.211 -9.453 1 96.69 446 GLU A CA 1
ATOM 3598 C C . GLU A 1 446 ? 3.871 -13.961 -8.82 1 96.69 446 GLU A C 1
ATOM 3600 O O . GLU A 1 446 ? 4.602 -13.047 -8.422 1 96.69 446 GLU A O 1
ATOM 3605 N N . THR A 1 447 ? 2.607 -13.984 -8.633 1 95.25 447 THR A N 1
ATOM 3606 C CA . THR A 1 447 ? 1.884 -12.789 -8.195 1 95.25 447 THR A CA 1
ATOM 3607 C C . THR A 1 447 ? 2.199 -12.469 -6.742 1 95.25 447 THR A C 1
ATOM 3609 O O . THR A 1 447 ? 2.133 -11.312 -6.328 1 95.25 447 THR A O 1
ATOM 3612 N N . ASN A 1 448 ? 2.492 -13.484 -5.98 1 92.75 448 ASN A N 1
ATOM 3613 C CA . ASN A 1 448 ? 2.725 -13.242 -4.562 1 92.75 448 ASN A CA 1
ATOM 3614 C C . ASN A 1 448 ? 3.916 -12.312 -4.34 1 92.75 448 ASN A C 1
ATOM 3616 O O . ASN A 1 448 ? 4.102 -11.789 -3.242 1 92.75 448 ASN A O 1
ATOM 3620 N N . PHE A 1 449 ? 4.746 -12.141 -5.383 1 93.62 449 PHE A N 1
ATOM 3621 C CA . PHE A 1 449 ? 5.91 -11.273 -5.246 1 93.62 449 PHE A CA 1
ATOM 3622 C C . PHE A 1 449 ? 5.551 -9.828 -5.562 1 93.62 449 PHE A C 1
ATOM 3624 O O . PHE A 1 449 ? 6.348 -8.914 -5.332 1 93.62 449 PHE A O 1
ATOM 3631 N N . LEU A 1 450 ? 4.383 -9.633 -6.066 1 93.69 450 LEU A N 1
ATOM 3632 C CA . LEU A 1 450 ? 3.893 -8.266 -6.18 1 93.69 450 LEU A CA 1
ATOM 3633 C C . LEU A 1 450 ? 3.484 -7.719 -4.812 1 93.69 450 LEU A C 1
ATOM 3635 O O . LEU A 1 450 ? 2.889 -8.438 -4.008 1 93.69 450 LEU A O 1
ATOM 3639 N N . PRO A 1 451 ? 3.861 -6.461 -4.582 1 91 451 PRO A N 1
ATOM 3640 C CA . PRO A 1 451 ? 3.285 -5.875 -3.369 1 91 451 PRO A CA 1
ATOM 3641 C C . PRO A 1 451 ? 1.76 -5.953 -3.344 1 91 451 PRO A C 1
ATOM 3643 O O . PRO A 1 451 ? 1.111 -5.766 -4.375 1 91 451 PRO A O 1
ATOM 3646 N N . LYS A 1 452 ? 1.213 -6.305 -2.188 1 86.5 452 LYS A N 1
ATOM 3647 C CA . LYS A 1 452 ? -0.227 -6.52 -2.076 1 86.5 452 LYS A CA 1
ATOM 3648 C C . LYS A 1 452 ? -1.004 -5.324 -2.617 1 86.5 452 LYS A C 1
ATOM 3650 O O . LYS A 1 452 ? -1.997 -5.492 -3.328 1 86.5 452 LYS A O 1
ATOM 3655 N N . ILE A 1 453 ? -0.599 -4.18 -2.156 1 86.81 453 ILE A N 1
ATOM 3656 C CA . ILE A 1 453 ? -1.165 -2.947 -2.693 1 86.81 453 ILE A CA 1
ATOM 3657 C C . ILE A 1 453 ? -0.133 -2.246 -3.57 1 86.81 453 ILE A C 1
ATOM 3659 O O . ILE A 1 453 ? 0.958 -1.905 -3.107 1 86.81 453 ILE A O 1
ATOM 3663 N N . HIS A 1 454 ? -0.468 -2.104 -4.848 1 90 454 HIS A N 1
ATOM 3664 C CA . HIS A 1 454 ? 0.46 -1.521 -5.812 1 90 454 HIS A CA 1
ATOM 3665 C C . HIS A 1 454 ? -0.284 -0.889 -6.98 1 90 454 HIS A C 1
ATOM 3667 O O . HIS A 1 454 ? -1.495 -1.072 -7.125 1 90 454 HIS A O 1
ATOM 3673 N N . LYS A 1 455 ? 0.441 -0.122 -7.676 1 91.75 455 LYS A N 1
ATOM 3674 C CA . LYS A 1 455 ? -0.049 0.47 -8.922 1 91.75 455 LYS A CA 1
ATOM 3675 C C . LYS A 1 455 ? 0.938 0.247 -10.062 1 91.75 455 LYS A C 1
ATOM 3677 O O . LYS A 1 455 ? 2.143 0.444 -9.891 1 91.75 455 LYS A O 1
ATOM 3682 N N . THR A 1 456 ? 0.461 -0.314 -11.164 1 95.25 456 THR A N 1
ATOM 3683 C CA . THR A 1 456 ? 1.237 -0.412 -12.391 1 95.25 456 THR A CA 1
ATOM 3684 C C . THR A 1 456 ? 0.9 0.737 -13.336 1 95.25 456 THR A C 1
ATOM 3686 O O . THR A 1 456 ? -0.104 1.428 -13.156 1 95.25 456 THR A O 1
ATOM 3689 N N . PHE A 1 457 ? 1.772 0.992 -14.289 1 94.81 457 PHE A N 1
ATOM 3690 C CA . PHE A 1 457 ? 1.536 2.055 -15.258 1 94.81 457 PHE A CA 1
ATOM 3691 C C . PHE A 1 457 ? 0.209 1.849 -15.977 1 94.81 457 PHE A C 1
ATOM 3693 O O . PHE A 1 457 ? -0.642 2.74 -15.992 1 94.81 457 PHE A O 1
ATOM 3700 N N . ARG A 1 458 ? 0.141 0.73 -16.641 1 94.69 458 ARG A N 1
ATOM 3701 C CA . ARG A 1 458 ? -1.172 0.277 -17.078 1 94.69 458 ARG A CA 1
ATOM 3702 C C . ARG A 1 458 ? -1.826 -0.619 -16.031 1 94.69 458 ARG A C 1
ATOM 3704 O O . ARG A 1 458 ? -1.231 -1.605 -15.594 1 94.69 458 ARG A O 1
ATOM 3711 N N . SER A 1 459 ? -3.039 -0.227 -15.648 1 92.12 459 SER A N 1
ATOM 3712 C CA . SER A 1 459 ? -3.709 -0.951 -14.57 1 92.12 459 SER A CA 1
ATOM 3713 C C . SER A 1 459 ? -3.975 -2.4 -14.961 1 92.12 459 SER A C 1
ATOM 3715 O O . SER A 1 459 ? -4.438 -2.678 -16.062 1 92.12 459 SER A O 1
ATOM 3717 N N . LEU A 1 460 ? -3.637 -3.305 -14.07 1 93.81 460 LEU A N 1
ATOM 3718 C CA . LEU A 1 460 ? -3.982 -4.719 -14.188 1 93.81 460 LEU A CA 1
ATOM 3719 C C . LEU A 1 460 ? -5.152 -5.07 -13.273 1 93.81 460 LEU A C 1
ATOM 3721 O O . LEU A 1 460 ? -4.977 -5.219 -12.062 1 93.81 460 LEU A O 1
ATOM 3725 N N . ALA A 1 461 ? -6.309 -5.246 -13.867 1 92.19 461 ALA A N 1
ATOM 3726 C CA . ALA A 1 461 ? -7.473 -5.617 -13.062 1 92.19 461 ALA A CA 1
ATOM 3727 C C . ALA A 1 461 ? -7.238 -6.941 -12.336 1 92.19 461 ALA A C 1
ATOM 3729 O O . ALA A 1 461 ? -7.664 -7.113 -11.195 1 92.19 461 ALA A O 1
ATOM 3730 N N . ASN A 1 462 ? -6.621 -7.832 -13.047 1 96 462 ASN A N 1
ATOM 3731 C CA . ASN A 1 462 ? -6.152 -9.102 -12.508 1 96 462 ASN A CA 1
ATOM 3732 C C . ASN A 1 462 ? -4.633 -9.125 -12.352 1 96 462 ASN A C 1
ATOM 3734 O O . ASN A 1 462 ? -3.906 -9.234 -13.344 1 96 462 ASN A O 1
ATOM 3738 N N . PRO A 1 463 ? -4.184 -9.078 -11.094 1 96.44 463 PRO A N 1
ATOM 3739 C CA . PRO A 1 463 ? -2.732 -9.094 -10.883 1 96.44 463 PRO A CA 1
ATOM 3740 C C . PRO A 1 463 ? -2.062 -10.328 -11.477 1 96.44 463 PRO A C 1
ATOM 3742 O O . PRO A 1 463 ? -0.863 -10.312 -11.766 1 96.44 463 PRO A O 1
ATOM 3745 N N . GLY A 1 464 ? -2.779 -11.398 -11.688 1 96.44 464 GLY A N 1
ATOM 3746 C CA . GLY A 1 464 ? -2.23 -12.602 -12.297 1 96.44 464 GLY A CA 1
ATOM 3747 C C . GLY A 1 464 ? -1.72 -12.375 -13.703 1 96.44 464 GLY A C 1
ATOM 3748 O O . GLY A 1 464 ? -0.869 -13.125 -14.188 1 96.44 464 GLY A O 1
ATOM 3749 N N . THR A 1 465 ? -2.221 -11.297 -14.352 1 96.88 465 THR A N 1
ATOM 3750 C CA . THR A 1 465 ? -1.812 -11.008 -15.719 1 96.88 465 THR A CA 1
ATOM 3751 C C . THR A 1 465 ? -0.394 -10.445 -15.758 1 96.88 465 THR A C 1
ATOM 3753 O O . THR A 1 465 ? 0.206 -10.32 -16.828 1 96.88 465 THR A O 1
ATOM 3756 N N . PHE A 1 466 ? 0.158 -10.117 -14.609 1 97.75 466 PHE A N 1
ATOM 3757 C CA . PHE A 1 466 ? 1.57 -9.758 -14.547 1 97.75 466 PHE A CA 1
ATOM 3758 C C . PHE A 1 466 ? 2.43 -10.836 -15.195 1 97.75 466 PHE A C 1
ATOM 3760 O O . PHE A 1 466 ? 3.336 -10.531 -15.969 1 97.75 466 PHE A O 1
ATOM 3767 N N . ALA A 1 467 ? 2.168 -12.141 -14.875 1 97.75 467 ALA A N 1
ATOM 3768 C CA . ALA A 1 467 ? 2.908 -13.258 -15.445 1 97.75 467 ALA A CA 1
ATOM 3769 C C . ALA A 1 467 ? 2.814 -13.258 -16.969 1 97.75 467 ALA A C 1
ATOM 3771 O O . ALA A 1 467 ? 3.82 -13.445 -17.656 1 97.75 467 ALA A O 1
ATOM 3772 N N . THR A 1 468 ? 1.646 -13.016 -17.453 1 96.5 468 THR A N 1
ATOM 3773 C CA . THR A 1 468 ? 1.426 -13.016 -18.906 1 96.5 468 THR A CA 1
ATOM 3774 C C . THR A 1 468 ? 2.219 -11.891 -19.562 1 96.5 468 THR A C 1
ATOM 3776 O O . THR A 1 468 ? 2.859 -12.109 -20.594 1 96.5 468 THR A O 1
ATOM 3779 N N . GLU A 1 469 ? 2.123 -10.75 -18.938 1 96.81 469 GLU A N 1
ATOM 3780 C CA . GLU A 1 469 ? 2.857 -9.609 -19.484 1 96.81 469 GLU A CA 1
ATOM 3781 C C . GLU A 1 469 ? 4.363 -9.844 -19.438 1 96.81 469 GLU A C 1
ATOM 3783 O O . GLU A 1 469 ? 5.082 -9.492 -20.375 1 96.81 469 GLU A O 1
ATOM 3788 N N . PHE A 1 470 ? 4.801 -10.32 -18.391 1 97.94 470 PHE A N 1
ATOM 3789 C CA . PHE A 1 470 ? 6.227 -10.586 -18.219 1 97.94 470 PHE A CA 1
ATOM 3790 C C . PHE A 1 470 ? 6.715 -11.594 -19.25 1 97.94 470 PHE A C 1
ATOM 3792 O O . PHE A 1 470 ? 7.734 -11.367 -19.906 1 97.94 470 PHE A O 1
ATOM 3799 N N . ILE A 1 471 ? 6.027 -12.727 -19.422 1 96.94 471 ILE A N 1
ATOM 3800 C CA . ILE A 1 471 ? 6.402 -13.773 -20.359 1 96.94 471 ILE A CA 1
ATOM 3801 C C . ILE A 1 471 ? 6.355 -13.227 -21.781 1 96.94 471 ILE A C 1
ATOM 3803 O O . ILE A 1 471 ? 7.238 -13.523 -22.594 1 96.94 471 ILE A O 1
ATOM 3807 N N . SER A 1 472 ? 5.34 -12.445 -22.031 1 94.69 472 SER A N 1
ATOM 3808 C CA . SER A 1 472 ? 5.242 -11.812 -23.344 1 94.69 472 SER A CA 1
ATOM 3809 C C . SER A 1 472 ? 6.477 -10.961 -23.641 1 94.69 472 SER A C 1
ATOM 3811 O O . SER A 1 472 ? 6.93 -10.891 -24.781 1 94.69 472 SER A O 1
ATOM 3813 N N . MET A 1 473 ? 6.969 -10.367 -22.625 1 94.94 473 MET A N 1
ATOM 3814 C CA . MET A 1 473 ? 8.125 -9.484 -22.766 1 94.94 473 MET A CA 1
ATOM 3815 C C . MET A 1 473 ? 9.398 -10.297 -23 1 94.94 473 MET A C 1
ATOM 3817 O O . MET A 1 473 ? 10.211 -9.953 -23.859 1 94.94 473 MET A O 1
ATOM 3821 N N . VAL A 1 474 ? 9.555 -11.406 -22.344 1 95.5 474 VAL A N 1
ATOM 3822 C CA . VAL A 1 474 ? 10.852 -12.062 -22.344 1 95.5 474 VAL A CA 1
ATOM 3823 C C . VAL A 1 474 ? 10.875 -13.164 -23.406 1 95.5 474 VAL A C 1
ATOM 3825 O O . VAL A 1 474 ? 11.945 -13.562 -23.875 1 95.5 474 VAL A O 1
ATOM 3828 N N . SER A 1 475 ? 9.797 -13.719 -23.828 1 91.31 475 SER A N 1
ATOM 3829 C CA . SER A 1 475 ? 9.703 -14.859 -24.734 1 91.31 475 SER A CA 1
ATOM 3830 C C . SER A 1 475 ? 10.445 -14.578 -26.031 1 91.31 475 SER A C 1
ATOM 3832 O O . SER A 1 475 ? 11.25 -15.391 -26.484 1 91.31 475 SER A O 1
ATOM 3834 N N . PRO A 1 476 ? 10.25 -13.422 -26.703 1 81.62 476 PRO A N 1
ATOM 3835 C CA . PRO A 1 476 ? 10.938 -13.172 -27.969 1 81.62 476 PRO A CA 1
ATOM 3836 C C . PRO A 1 476 ? 12.398 -12.781 -27.781 1 81.62 476 PRO A C 1
ATOM 3838 O O . PRO A 1 476 ? 13.188 -12.852 -28.734 1 81.62 476 PRO A O 1
ATOM 3841 N N . ASN A 1 477 ? 12.773 -12.438 -26.578 1 73.31 477 ASN A N 1
ATOM 3842 C CA . ASN A 1 477 ? 14.039 -11.734 -26.391 1 73.31 477 ASN A CA 1
ATOM 3843 C C . ASN A 1 477 ? 15.047 -12.586 -25.625 1 73.31 477 ASN A C 1
ATOM 3845 O O . ASN A 1 477 ? 16.219 -12.227 -25.531 1 73.31 477 ASN A O 1
ATOM 3849 N N . ALA A 1 478 ? 14.523 -13.695 -25.109 1 77.88 478 ALA A N 1
ATOM 3850 C CA . ALA A 1 478 ? 15.398 -14.43 -24.203 1 77.88 478 ALA A CA 1
ATOM 3851 C C . ALA A 1 478 ? 15.867 -15.742 -24.844 1 77.88 478 ALA A C 1
ATOM 3853 O O . ALA A 1 478 ? 16.422 -16.609 -24.156 1 77.88 478 ALA A O 1
ATOM 3854 N N . GLY A 1 479 ? 15.641 -15.875 -26.156 1 73.94 479 GLY A N 1
ATOM 3855 C CA . GLY A 1 479 ? 16.062 -17.094 -26.828 1 73.94 479 GLY A CA 1
ATOM 3856 C C . GLY A 1 479 ? 15 -18.172 -26.828 1 73.94 479 GLY A C 1
ATOM 3857 O O . GLY A 1 479 ? 14.023 -18.094 -26.078 1 73.94 479 GLY A O 1
ATOM 3858 N N . SER A 1 480 ? 15.211 -19.203 -27.578 1 83 480 SER A N 1
ATOM 3859 C CA . SER A 1 480 ? 14.211 -20.234 -27.797 1 83 480 SER A CA 1
ATOM 3860 C C . SER A 1 480 ? 14.258 -21.312 -26.719 1 83 480 SER A C 1
ATOM 3862 O O . SER A 1 480 ? 13.461 -22.25 -26.719 1 83 480 SER A O 1
ATOM 3864 N N . LEU A 1 481 ? 15.18 -21.141 -25.719 1 92.75 481 LEU A N 1
ATOM 3865 C CA . LEU A 1 481 ? 15.305 -22.078 -24.609 1 92.75 481 LEU A CA 1
ATOM 3866 C C . LEU A 1 481 ? 14.742 -21.469 -23.328 1 92.75 481 LEU A C 1
ATOM 3868 O O . LEU A 1 481 ? 14.93 -22.031 -22.25 1 92.75 481 LEU A O 1
ATOM 3872 N N . THR A 1 482 ? 14.031 -20.422 -23.453 1 95.69 482 THR A N 1
ATOM 3873 C CA . THR A 1 482 ? 13.562 -19.656 -22.297 1 95.69 482 THR A CA 1
ATOM 3874 C C . THR A 1 482 ? 12.719 -20.531 -21.375 1 95.69 482 THR A C 1
ATOM 3876 O O . THR A 1 482 ? 11.828 -21.25 -21.828 1 95.69 482 THR A O 1
ATOM 3879 N N . GLN A 1 483 ? 13.047 -20.484 -20.109 1 96.88 483 GLN A N 1
ATOM 3880 C CA . GLN A 1 483 ? 12.273 -21.141 -19.062 1 96.88 483 GLN A CA 1
ATOM 3881 C C . GLN A 1 483 ? 11.609 -20.109 -18.141 1 96.88 483 GLN A C 1
ATOM 3883 O O . GLN A 1 483 ? 12.203 -19.062 -17.844 1 96.88 483 GLN A O 1
ATOM 3888 N N . VAL A 1 484 ? 10.414 -20.391 -17.719 1 97.06 484 VAL A N 1
ATOM 3889 C CA . VAL A 1 484 ? 9.719 -19.469 -16.812 1 97.06 484 VAL A CA 1
ATOM 3890 C C . VAL A 1 484 ? 9.086 -20.25 -15.672 1 97.06 484 VAL A C 1
ATOM 3892 O O . VAL A 1 484 ? 8.586 -21.359 -15.867 1 97.06 484 VAL A O 1
ATOM 3895 N N . SER A 1 485 ? 8.969 -19.594 -14.492 1 96.19 485 SER A N 1
ATOM 3896 C CA . SER A 1 485 ? 8.445 -20.266 -13.305 1 96.19 485 SER A CA 1
ATOM 3897 C C . SER A 1 485 ? 6.996 -19.859 -13.039 1 96.19 485 SER A C 1
ATOM 3899 O O . SER A 1 485 ? 6.426 -20.219 -12.008 1 96.19 485 SER A O 1
ATOM 3901 N N . CYS A 1 486 ? 6.406 -19.078 -13.859 1 97.25 486 CYS A N 1
ATOM 3902 C CA . CYS A 1 486 ? 5.047 -18.609 -13.641 1 97.25 486 CYS A CA 1
ATOM 3903 C C . CYS A 1 486 ? 4.203 -18.766 -14.898 1 97.25 486 CYS A C 1
ATOM 3905 O O . CYS A 1 486 ? 4.738 -19 -15.984 1 97.25 486 CYS A O 1
ATOM 3907 N N . GLY A 1 487 ? 2.854 -18.672 -14.648 1 96.75 487 GLY A N 1
ATOM 3908 C CA . GLY A 1 487 ? 1.963 -18.75 -15.797 1 96.75 487 GLY A CA 1
ATOM 3909 C C . GLY A 1 487 ? 0.53 -18.375 -15.461 1 96.75 487 GLY A C 1
ATOM 3910 O O . GLY A 1 487 ? 0.034 -18.703 -14.383 1 96.75 487 GLY A O 1
ATOM 3911 N N . TYR A 1 488 ? -0.053 -17.734 -16.297 1 96.88 488 TYR A N 1
ATOM 3912 C CA . TYR A 1 488 ? -1.471 -17.406 -16.391 1 96.88 488 TYR A CA 1
ATOM 3913 C C . TYR A 1 488 ? -1.864 -17.062 -17.812 1 96.88 488 TYR A C 1
ATOM 3915 O O . TYR A 1 488 ? -1.408 -16.047 -18.359 1 96.88 488 TYR A O 1
ATOM 3923 N N . ARG A 1 489 ? -2.682 -17.812 -18.375 1 94.56 489 ARG A N 1
ATOM 3924 C CA . ARG A 1 489 ? -3.109 -17.594 -19.75 1 94.56 489 ARG A CA 1
ATOM 3925 C C . ARG A 1 489 ? -1.923 -17.266 -20.656 1 94.56 489 ARG A C 1
ATOM 3927 O O . ARG A 1 489 ? -1.973 -16.312 -21.438 1 94.56 489 ARG A O 1
ATOM 3934 N N . SER A 1 490 ? -0.904 -17.938 -20.5 1 94.81 490 SER A N 1
ATOM 3935 C CA . SER A 1 490 ? 0.313 -17.672 -21.266 1 94.81 490 SER A CA 1
ATOM 3936 C C . SER A 1 490 ? 0.699 -18.859 -22.141 1 94.81 490 SER A C 1
ATOM 3938 O O . SER A 1 490 ? 1.858 -19 -22.531 1 94.81 490 SER A O 1
ATOM 3940 N N . GLN A 1 491 ? -0.243 -19.688 -22.484 1 92.56 491 GLN A N 1
ATOM 3941 C CA . GLN A 1 491 ? -0.008 -20.922 -23.219 1 92.56 491 GLN A CA 1
ATOM 3942 C C . GLN A 1 491 ? 0.519 -20.641 -24.625 1 92.56 491 GLN A C 1
ATOM 3944 O O . GLN A 1 491 ? 1.188 -21.484 -25.234 1 92.56 491 GLN A O 1
ATOM 3949 N N . GLN A 1 492 ? 0.272 -19.484 -25.125 1 91.38 492 GLN A N 1
ATOM 3950 C CA . GLN A 1 492 ? 0.606 -19.156 -26.516 1 91.38 492 GLN A CA 1
ATOM 3951 C C . GLN A 1 492 ? 2.111 -18.969 -26.688 1 91.38 492 GLN A C 1
ATOM 3953 O O . GLN A 1 492 ? 2.629 -19.062 -27.797 1 91.38 492 GLN A O 1
ATOM 3958 N N . TYR A 1 493 ? 2.787 -18.703 -25.656 1 93.38 493 TYR A N 1
ATOM 3959 C CA . TYR A 1 493 ? 4.207 -18.375 -25.781 1 93.38 493 TYR A CA 1
ATOM 3960 C C . TYR A 1 493 ? 5.051 -19.641 -25.781 1 93.38 493 TYR A C 1
ATOM 3962 O O . TYR A 1 493 ? 4.824 -20.547 -24.969 1 93.38 493 TYR A O 1
ATOM 3970 N N . PRO A 1 494 ? 5.98 -19.734 -26.719 1 92.75 494 PRO A N 1
ATOM 3971 C CA . PRO A 1 494 ? 6.82 -20.922 -26.828 1 92.75 494 PRO A CA 1
ATOM 3972 C C . PRO A 1 494 ? 7.961 -20.953 -25.812 1 92.75 494 PRO A C 1
ATOM 3974 O O . PRO A 1 494 ? 9.133 -20.859 -26.188 1 92.75 494 PRO A O 1
ATOM 3977 N N . VAL A 1 495 ? 7.664 -21.094 -24.562 1 96.12 495 VAL A N 1
ATOM 3978 C CA . VAL A 1 495 ? 8.625 -21.156 -23.469 1 96.12 495 VAL A CA 1
ATOM 3979 C C . VAL A 1 495 ? 8.453 -22.453 -22.703 1 96.12 495 VAL A C 1
ATOM 3981 O O . VAL A 1 495 ? 7.422 -23.125 -22.828 1 96.12 495 VAL A O 1
ATOM 3984 N N . TYR A 1 496 ? 9.492 -22.906 -22.078 1 96.88 496 TYR A N 1
ATOM 3985 C CA . TYR A 1 496 ? 9.383 -24.016 -21.141 1 96.88 496 TYR A CA 1
ATOM 3986 C C . TYR A 1 496 ? 8.852 -23.547 -19.797 1 96.88 496 TYR A C 1
ATOM 3988 O O . TYR A 1 496 ? 9.438 -22.656 -19.172 1 96.88 496 TYR A O 1
ATOM 3996 N N . THR A 1 497 ? 7.715 -24.078 -19.438 1 97.19 497 THR A N 1
ATOM 3997 C CA . THR A 1 497 ? 7.117 -23.75 -18.141 1 97.19 497 THR A CA 1
ATOM 3998 C C . THR A 1 497 ? 7.609 -24.688 -17.062 1 97.19 497 THR A C 1
ATOM 4000 O O . THR A 1 497 ? 7.516 -25.906 -17.188 1 97.19 497 THR A O 1
ATOM 4003 N N . LYS A 1 498 ? 8.062 -24.109 -16.016 1 97.19 498 LYS A N 1
ATOM 4004 C CA . LYS A 1 498 ? 8.578 -24.922 -14.922 1 97.19 498 LYS A CA 1
ATOM 4005 C C . LYS A 1 498 ? 7.477 -25.281 -13.93 1 97.19 498 LYS A C 1
ATOM 4007 O O . LYS A 1 498 ? 6.652 -24.422 -13.586 1 97.19 498 LYS A O 1
ATOM 4012 N N . SER A 1 499 ? 7.43 -26.531 -13.516 1 96.06 499 SER A N 1
ATOM 4013 C CA . SER A 1 499 ? 6.602 -26.891 -12.367 1 96.06 499 SER A CA 1
ATOM 4014 C C . SER A 1 499 ? 7.086 -26.188 -11.102 1 96.06 499 SER A C 1
ATOM 4016 O O . SER A 1 499 ? 8.172 -25.609 -11.078 1 96.06 499 SER A O 1
ATOM 4018 N N . PRO A 1 500 ? 6.254 -26.25 -10.07 1 93.44 500 PRO A N 1
ATOM 4019 C CA . PRO A 1 500 ? 6.789 -25.734 -8.805 1 93.44 500 PRO A CA 1
ATOM 4020 C C . PRO A 1 500 ? 8.047 -26.469 -8.352 1 93.44 500 PRO A C 1
ATOM 4022 O O . PRO A 1 500 ? 8.203 -27.672 -8.641 1 93.44 500 PRO A O 1
ATOM 4025 N N . ARG A 1 501 ? 8.852 -25.75 -7.652 1 90.31 501 ARG A N 1
ATOM 4026 C CA . ARG A 1 501 ? 10.023 -26.406 -7.082 1 90.31 501 ARG A CA 1
ATOM 4027 C C . ARG A 1 501 ? 9.625 -27.516 -6.109 1 90.31 501 ARG A C 1
ATOM 4029 O O . ARG A 1 501 ? 8.734 -27.328 -5.281 1 90.31 501 ARG A O 1
ATOM 4036 N N . LYS A 1 502 ? 10.25 -28.594 -6.32 1 92.25 502 LYS A N 1
ATOM 4037 C CA . LYS A 1 502 ? 9.914 -29.766 -5.516 1 92.25 502 LYS A CA 1
ATOM 4038 C C . LYS A 1 502 ? 10.883 -29.938 -4.348 1 92.25 502 LYS A C 1
ATOM 4040 O O . LYS A 1 502 ? 12.023 -29.469 -4.414 1 92.25 502 LYS A O 1
ATOM 4045 N N . GLU A 1 503 ? 10.367 -30.562 -3.342 1 90.5 503 GLU A N 1
ATOM 4046 C CA . GLU A 1 503 ? 11.172 -30.875 -2.164 1 90.5 503 GLU A CA 1
ATOM 4047 C C . GLU A 1 503 ? 11.688 -32.312 -2.215 1 90.5 503 GLU A C 1
ATOM 4049 O O . GLU A 1 503 ? 11.086 -33.156 -2.859 1 90.5 503 GLU A O 1
ATOM 4054 N N . SER A 1 504 ? 12.734 -32.531 -1.487 1 91.5 504 SER A N 1
ATOM 4055 C CA . SER A 1 504 ? 13.422 -33.844 -1.589 1 91.5 504 SER A CA 1
ATOM 4056 C C . SER A 1 504 ? 12.828 -34.844 -0.62 1 91.5 504 SER A C 1
ATOM 4058 O O . SER A 1 504 ? 13.492 -35.25 0.34 1 91.5 504 SER A O 1
ATOM 4060 N N . HIS A 1 505 ? 11.664 -35.312 -0.917 1 93.06 505 HIS A N 1
ATOM 4061 C CA . HIS A 1 505 ? 11.031 -36.375 -0.152 1 93.06 505 HIS A CA 1
ATOM 4062 C C . HIS A 1 505 ? 10 -37.125 -0.992 1 93.06 505 HIS A C 1
ATOM 4064 O O . HIS A 1 505 ? 9.812 -36.812 -2.174 1 93.06 505 HIS A O 1
ATOM 4070 N N . TRP A 1 506 ? 9.297 -38.094 -0.453 1 95.5 506 TRP A N 1
ATOM 4071 C CA . TRP A 1 506 ? 8.547 -39.062 -1.243 1 95.5 506 TRP A CA 1
ATOM 4072 C C . TRP A 1 506 ? 7.086 -38.625 -1.378 1 95.5 506 TRP A C 1
ATOM 4074 O O . TRP A 1 506 ? 6.379 -39.094 -2.275 1 95.5 506 TRP A O 1
ATOM 4084 N N . SER A 1 507 ? 6.535 -37.812 -0.642 1 92.19 507 SER A N 1
ATOM 4085 C CA . SER A 1 507 ? 5.098 -37.688 -0.429 1 92.19 507 SER A CA 1
ATOM 4086 C C . SER A 1 507 ? 4.465 -36.781 -1.497 1 92.19 507 SER A C 1
ATOM 4088 O O . SER A 1 507 ? 5.172 -36.219 -2.318 1 92.19 507 SER A O 1
ATOM 4090 N N . HIS A 1 508 ? 3.084 -36.688 -1.42 1 90.38 508 HIS A N 1
ATOM 4091 C CA . HIS A 1 508 ? 2.285 -35.844 -2.314 1 90.38 508 HIS A CA 1
ATOM 4092 C C . HIS A 1 508 ? 2.383 -34.375 -1.932 1 90.38 508 HIS A C 1
ATOM 4094 O O . HIS A 1 508 ? 1.972 -33.5 -2.699 1 90.38 508 HIS A O 1
ATOM 4100 N N . THR A 1 509 ? 2.961 -34.188 -0.814 1 90.31 509 THR A N 1
ATOM 4101 C CA . THR A 1 509 ? 3.135 -32.812 -0.361 1 90.31 509 THR A CA 1
ATOM 4102 C C . THR A 1 509 ? 4.426 -32.219 -0.917 1 90.31 509 THR A C 1
ATOM 4104 O O . THR A 1 509 ? 5.375 -31.969 -0.17 1 90.31 509 THR A O 1
ATOM 4107 N N . ASN A 1 510 ? 4.406 -32.125 -2.207 1 92.06 510 ASN A N 1
ATOM 4108 C CA . ASN A 1 510 ? 5.43 -31.453 -3.004 1 92.06 510 ASN A CA 1
ATOM 4109 C C . ASN A 1 510 ? 6.695 -32.281 -3.107 1 92.06 510 ASN A C 1
ATOM 4111 O O . ASN A 1 510 ? 7.785 -31.766 -3.324 1 92.06 510 ASN A O 1
ATOM 4115 N N . GLY A 1 511 ? 6.59 -33.531 -2.934 1 93.62 511 GLY A N 1
ATOM 4116 C CA . GLY A 1 511 ? 7.672 -34.469 -3.154 1 93.62 511 GLY A CA 1
ATOM 4117 C C . GLY A 1 511 ? 7.531 -35.25 -4.449 1 93.62 511 GLY A C 1
ATOM 4118 O O . GLY A 1 511 ? 6.918 -34.781 -5.406 1 93.62 511 GLY A O 1
ATOM 4119 N N . LEU A 1 512 ? 8.141 -36.438 -4.477 1 96.56 512 LEU A N 1
ATOM 4120 C CA . LEU A 1 512 ? 8.195 -37.25 -5.688 1 96.56 512 LEU A CA 1
ATOM 4121 C C . LEU A 1 512 ? 6.793 -37.594 -6.176 1 96.56 512 LEU A C 1
ATOM 4123 O O . LEU A 1 512 ? 6.512 -37.531 -7.371 1 96.56 512 LEU A O 1
ATOM 4127 N N . ARG A 1 513 ? 5.914 -37.938 -5.281 1 96.75 513 ARG A N 1
ATOM 4128 C CA . ARG A 1 513 ? 4.57 -38.375 -5.645 1 96.75 513 ARG A CA 1
ATOM 4129 C C . ARG A 1 513 ? 3.756 -37.219 -6.23 1 96.75 513 ARG A C 1
ATOM 4131 O O . ARG A 1 513 ? 2.727 -37.438 -6.867 1 96.75 513 ARG A O 1
ATOM 4138 N N . SER A 1 514 ? 4.156 -36.031 -6.02 1 95.75 514 SER A N 1
ATOM 4139 C CA . SER A 1 514 ? 3.428 -34.875 -6.527 1 95.75 514 SER A CA 1
ATOM 4140 C C . SER A 1 514 ? 3.809 -34.594 -7.973 1 95.75 514 SER A C 1
ATOM 4142 O O . SER A 1 514 ? 3.127 -33.812 -8.648 1 95.75 514 SER A O 1
ATOM 4144 N N . VAL A 1 515 ? 4.844 -35.156 -8.516 1 97.5 515 VAL A N 1
ATOM 4145 C CA . VAL A 1 515 ? 5.383 -34.781 -9.82 1 97.5 515 VAL A CA 1
ATOM 4146 C C . VAL A 1 515 ? 4.387 -35.156 -10.914 1 97.5 515 VAL A C 1
ATOM 4148 O O . VAL A 1 515 ? 4.051 -34.312 -11.758 1 97.5 515 VAL A O 1
ATOM 4151 N N . ILE A 1 516 ? 3.896 -36.344 -10.891 1 98.12 516 ILE A N 1
ATOM 4152 C CA . ILE A 1 516 ? 3.008 -36.812 -11.953 1 98.12 516 ILE A CA 1
ATOM 4153 C C . ILE A 1 516 ? 1.728 -35.969 -11.953 1 98.12 516 ILE A C 1
ATOM 4155 O O . ILE A 1 516 ? 1.371 -35.375 -12.961 1 98.12 516 ILE A O 1
ATOM 4159 N N . PRO A 1 517 ? 1.031 -35.844 -10.773 1 97.5 517 PRO A N 1
ATOM 4160 C CA . PRO A 1 517 ? -0.155 -34.969 -10.75 1 97.5 517 PRO A CA 1
ATOM 4161 C C . PRO A 1 517 ? 0.14 -33.562 -11.211 1 97.5 517 PRO A C 1
ATOM 4163 O O . PRO A 1 517 ? -0.686 -32.938 -11.891 1 97.5 517 PRO A O 1
ATOM 4166 N N . SER A 1 518 ? 1.246 -33.062 -10.867 1 97.19 518 SER A N 1
ATOM 4167 C CA . SER A 1 518 ? 1.633 -31.719 -11.25 1 97.19 518 SER A CA 1
ATOM 4168 C C . SER A 1 518 ? 1.763 -31.578 -12.758 1 97.19 518 SER A C 1
ATOM 4170 O O . SER A 1 518 ? 1.192 -30.656 -13.359 1 97.19 518 SER A O 1
ATOM 4172 N N . ILE A 1 519 ? 2.469 -32.438 -13.352 1 98.06 519 ILE A N 1
ATOM 4173 C CA . ILE A 1 519 ? 2.725 -32.375 -14.789 1 98.06 519 ILE A CA 1
ATOM 4174 C C . ILE A 1 519 ? 1.428 -32.625 -15.555 1 98.06 519 ILE A C 1
ATOM 4176 O O . ILE A 1 519 ? 1.178 -32 -16.578 1 98.06 519 ILE A O 1
ATOM 4180 N N . LEU A 1 520 ? 0.625 -33.531 -15.062 1 97.94 520 LEU A N 1
ATOM 4181 C CA . LEU A 1 520 ? -0.671 -33.75 -15.688 1 97.94 520 LEU A CA 1
ATOM 4182 C C . LEU A 1 520 ? -1.553 -32.531 -15.609 1 97.94 520 LEU A C 1
ATOM 4184 O O . LEU A 1 520 ? -2.26 -32.188 -16.562 1 97.94 520 LEU A O 1
ATOM 4188 N N . THR A 1 521 ? -1.508 -31.875 -14.5 1 97.25 521 THR A N 1
ATOM 4189 C CA . THR A 1 521 ? -2.27 -30.641 -14.344 1 97.25 521 THR A CA 1
ATOM 4190 C C . THR A 1 521 ? -1.81 -29.594 -15.352 1 97.25 521 THR A C 1
ATOM 4192 O O . THR A 1 521 ? -2.633 -28.953 -16 1 97.25 521 THR A O 1
ATOM 4195 N N . LEU A 1 522 ? -0.533 -29.438 -15.484 1 97.19 522 LEU A N 1
ATOM 4196 C CA . LEU A 1 522 ? -0.001 -28.484 -16.453 1 97.19 522 LEU A CA 1
ATOM 4197 C C . LEU A 1 522 ? -0.462 -28.844 -17.875 1 97.19 522 LEU A C 1
ATOM 4199 O O . LEU A 1 522 ? -0.815 -27.969 -18.656 1 97.19 522 LEU A O 1
ATOM 4203 N N . GLY A 1 523 ? -0.455 -30.078 -18.141 1 95.56 523 GLY A N 1
ATOM 4204 C CA . GLY A 1 523 ? -0.938 -30.531 -19.438 1 95.56 523 GLY A CA 1
ATOM 4205 C C . GLY A 1 523 ? -2.389 -30.156 -19.688 1 95.56 523 GLY A C 1
ATOM 4206 O O . GLY A 1 523 ? -2.732 -29.672 -20.766 1 95.56 523 GLY A O 1
ATOM 4207 N N . ILE A 1 524 ? -3.207 -30.391 -18.688 1 95.94 524 ILE A N 1
ATOM 4208 C CA . ILE A 1 524 ? -4.629 -30.094 -18.797 1 95.94 524 ILE A CA 1
ATOM 4209 C C . ILE A 1 524 ? -4.824 -28.578 -18.969 1 95.94 524 ILE A C 1
ATOM 4211 O O . ILE A 1 524 ? -5.723 -28.141 -19.688 1 95.94 524 ILE A O 1
ATOM 4215 N N . LEU A 1 525 ? -3.977 -27.828 -18.391 1 95.5 525 LEU A N 1
ATOM 4216 C CA . LEU A 1 525 ? -4.09 -26.375 -18.422 1 95.5 525 LEU A CA 1
ATOM 4217 C C . LEU A 1 525 ? -3.461 -25.828 -19.703 1 95.5 525 LEU A C 1
ATOM 4219 O O . LEU A 1 525 ? -3.49 -24.609 -19.938 1 95.5 525 LEU A O 1
ATOM 4223 N N . GLY A 1 526 ? -2.842 -26.625 -20.453 1 93.75 526 GLY A N 1
ATOM 4224 C CA . GLY A 1 526 ? -2.367 -26.219 -21.766 1 93.75 526 GLY A CA 1
ATOM 4225 C C . GLY A 1 526 ? -0.885 -25.891 -21.797 1 93.75 526 GLY A C 1
ATOM 4226 O O . GLY A 1 526 ? -0.365 -25.406 -22.797 1 93.75 526 GLY A O 1
ATOM 4227 N N . TYR A 1 527 ? -0.206 -26.141 -20.719 1 95.44 527 TYR A N 1
ATOM 4228 C CA . TYR A 1 527 ? 1.242 -25.969 -20.688 1 95.44 527 TYR A CA 1
ATOM 4229 C C . TYR A 1 527 ? 1.952 -27.266 -21.031 1 95.44 527 TYR A C 1
ATOM 4231 O O . TYR A 1 527 ? 2.182 -28.109 -20.156 1 95.44 527 TYR A O 1
ATOM 4239 N N . GLN A 1 528 ? 2.41 -27.344 -22.25 1 93.88 528 GLN A N 1
ATOM 4240 C CA . GLN A 1 528 ? 2.836 -28.641 -22.766 1 93.88 528 GLN A CA 1
ATOM 4241 C C . GLN A 1 528 ? 4.352 -28.812 -22.672 1 93.88 528 GLN A C 1
ATOM 4243 O O . GLN A 1 528 ? 4.855 -29.922 -22.547 1 93.88 528 GLN A O 1
ATOM 4248 N N . PHE A 1 529 ? 5.055 -27.719 -22.812 1 95.69 529 PHE A N 1
ATOM 4249 C CA . PHE A 1 529 ? 6.508 -27.734 -22.688 1 95.69 529 PHE A CA 1
ATOM 4250 C C . PHE A 1 529 ? 6.938 -27.484 -21.25 1 95.69 529 PHE A C 1
ATOM 4252 O O . PHE A 1 529 ? 7.082 -26.328 -20.844 1 95.69 529 PHE A O 1
ATOM 4259 N N . VAL A 1 530 ? 7.188 -28.578 -20.578 1 97.06 530 VAL A N 1
ATOM 4260 C CA . VAL A 1 530 ? 7.309 -28.422 -19.125 1 97.06 530 VAL A CA 1
ATOM 4261 C C . VAL A 1 530 ? 8.68 -28.906 -18.672 1 97.06 530 VAL A C 1
ATOM 4263 O O . VAL A 1 530 ? 9.242 -29.828 -19.25 1 97.06 530 VAL A O 1
ATOM 4266 N N . VAL A 1 531 ? 9.18 -28.25 -17.672 1 97.44 531 VAL A N 1
ATOM 4267 C CA . VAL A 1 531 ? 10.328 -28.719 -16.891 1 97.44 531 VAL A CA 1
ATOM 4268 C C . VAL A 1 531 ? 9.852 -29.266 -15.547 1 97.44 531 VAL A C 1
ATOM 4270 O O . VAL A 1 531 ? 9.438 -28.5 -14.672 1 97.44 531 VAL A O 1
ATOM 4273 N N . PRO A 1 532 ? 9.859 -30.609 -15.32 1 95.81 532 PRO A N 1
ATOM 4274 C CA . PRO A 1 532 ? 9.344 -31.203 -14.078 1 95.81 532 PRO A CA 1
ATOM 4275 C C . PRO A 1 532 ? 10.219 -30.891 -12.867 1 95.81 532 PRO A C 1
ATOM 4277 O O . PRO A 1 532 ? 10.188 -31.625 -11.875 1 95.81 532 PRO A O 1
ATOM 4280 N N . ASP A 1 533 ? 11.055 -29.953 -12.898 1 90.12 533 ASP A N 1
ATOM 4281 C CA . ASP A 1 533 ? 11.977 -29.484 -11.867 1 90.12 533 ASP A CA 1
ATOM 4282 C C . ASP A 1 533 ? 13.195 -30.391 -11.758 1 90.12 533 ASP A C 1
ATOM 4284 O O . ASP A 1 533 ? 13.492 -31.156 -12.68 1 90.12 533 ASP A O 1
ATOM 4288 N N . ILE A 1 534 ? 13.914 -30.266 -10.625 1 93.19 534 ILE A N 1
ATOM 4289 C CA . ILE A 1 534 ? 15.203 -30.922 -10.438 1 93.19 534 ILE A CA 1
ATOM 4290 C C . ILE A 1 534 ? 14.992 -32.375 -9.953 1 93.19 534 ILE A C 1
ATOM 4292 O O . ILE A 1 534 ? 14.188 -32.594 -9.047 1 93.19 534 ILE A O 1
ATOM 4296 N N . ILE A 1 535 ? 15.664 -33.25 -10.586 1 96 535 ILE A N 1
ATOM 4297 C CA . ILE A 1 535 ? 15.633 -34.656 -10.195 1 96 535 ILE A CA 1
ATOM 4298 C C . ILE A 1 535 ? 16.156 -34.812 -8.773 1 96 535 ILE A C 1
ATOM 4300 O O . ILE A 1 535 ? 17.25 -34.344 -8.453 1 96 535 ILE A O 1
ATOM 4304 N N . GLY A 1 536 ? 15.375 -35.438 -7.973 1 93.94 536 GLY A N 1
ATOM 4305 C CA . GLY A 1 536 ? 15.719 -35.594 -6.566 1 93.94 536 GLY A CA 1
ATOM 4306 C C . GLY A 1 536 ? 15.172 -34.469 -5.695 1 93.94 536 GLY A C 1
ATOM 4307 O O . GLY A 1 536 ? 15.242 -34.531 -4.465 1 93.94 536 GLY A O 1
ATOM 4308 N N . GLY A 1 537 ? 14.633 -33.438 -6.254 1 89.94 537 GLY A N 1
ATOM 4309 C CA . GLY A 1 537 ? 14.109 -32.312 -5.512 1 89.94 537 GLY A CA 1
ATOM 4310 C C . GLY A 1 537 ? 15.172 -31.266 -5.203 1 89.94 537 GLY A C 1
ATOM 4311 O O . GLY A 1 537 ? 16.359 -31.516 -5.387 1 89.94 537 GLY A O 1
ATOM 4312 N N . THR A 1 538 ? 14.633 -30.031 -4.785 1 80.88 538 THR A N 1
ATOM 4313 C CA . THR A 1 538 ? 15.531 -28.953 -4.441 1 80.88 538 THR A CA 1
ATOM 4314 C C . THR A 1 538 ? 15.961 -29.031 -2.98 1 80.88 538 THR A C 1
ATOM 4316 O O . THR A 1 538 ? 15.156 -29.375 -2.111 1 80.88 538 THR A O 1
ATOM 4319 N N . THR A 1 539 ? 17.125 -29.438 -2.697 1 66.88 539 THR A N 1
ATOM 4320 C CA . THR A 1 539 ? 17.719 -29.656 -1.39 1 66.88 539 THR A CA 1
ATOM 4321 C C . THR A 1 539 ? 17.016 -28.828 -0.319 1 66.88 539 THR A C 1
ATOM 4323 O O . THR A 1 539 ? 17.641 -28.453 0.682 1 66.88 539 THR A O 1
ATOM 4326 N N . TYR A 1 540 ? 15.797 -28.406 -0.559 1 59.19 540 TYR A N 1
ATOM 4327 C CA . TYR A 1 540 ? 15 -27.812 0.503 1 59.19 540 TYR A CA 1
ATOM 4328 C C . TYR A 1 540 ? 14.312 -28.875 1.349 1 59.19 540 TYR A C 1
ATOM 4330 O O . TYR A 1 540 ? 13.891 -29.906 0.828 1 59.19 540 TYR A O 1
ATOM 4338 N N . GLY A 1 541 ? 14.734 -28.906 2.627 1 51 541 GLY A N 1
ATOM 4339 C CA . GLY A 1 541 ? 14.008 -29.812 3.496 1 51 541 GLY A CA 1
ATOM 4340 C C . GLY A 1 541 ? 12.523 -29.516 3.57 1 51 541 GLY A C 1
ATOM 4341 O O . GLY A 1 541 ? 12.016 -28.672 2.832 1 51 541 GLY A O 1
ATOM 4342 N N . VAL A 1 542 ? 11.891 -30.359 4.414 1 46.34 542 VAL A N 1
ATOM 4343 C CA . VAL A 1 542 ? 10.469 -30.156 4.691 1 46.34 542 VAL A CA 1
ATOM 4344 C C . VAL A 1 542 ? 10.25 -28.734 5.203 1 46.34 542 VAL A C 1
ATOM 4346 O O . VAL A 1 542 ? 11.008 -28.234 6.039 1 46.34 542 VAL A O 1
ATOM 4349 N N . ASN A 1 543 ? 9.281 -27.938 4.676 1 48.41 543 ASN A N 1
ATOM 4350 C CA . ASN A 1 543 ? 8.852 -26.609 5.059 1 48.41 543 ASN A CA 1
ATOM 4351 C C . ASN A 1 543 ? 9.836 -25.531 4.59 1 48.41 543 ASN A C 1
ATOM 4353 O O . ASN A 1 543 ? 10.023 -24.516 5.262 1 48.41 543 ASN A O 1
ATOM 4357 N N . GLY A 1 544 ? 10.688 -25.906 3.559 1 52.06 544 GLY A N 1
ATOM 4358 C CA . GLY A 1 544 ? 11.484 -24.875 2.896 1 52.06 544 GLY A CA 1
ATOM 4359 C C . GLY A 1 544 ? 12.844 -24.688 3.527 1 52.06 544 GLY A C 1
ATOM 4360 O O . GLY A 1 544 ? 13.531 -23.703 3.24 1 52.06 544 GLY A O 1
ATOM 4361 N N . THR A 1 545 ? 13.18 -25.453 4.559 1 49.69 545 THR A N 1
ATOM 4362 C CA . THR A 1 545 ? 14.5 -25.281 5.164 1 49.69 545 THR A CA 1
ATOM 4363 C C . THR A 1 545 ? 15.594 -25.766 4.223 1 49.69 545 THR A C 1
ATOM 4365 O O . THR A 1 545 ? 15.469 -26.844 3.621 1 49.69 545 THR A O 1
ATOM 4368 N N . LEU A 1 546 ? 16.438 -24.922 3.758 1 52.69 546 LEU A N 1
ATOM 4369 C CA . LEU A 1 546 ? 17.562 -25.266 2.887 1 52.69 546 LEU A CA 1
ATOM 4370 C C . LEU A 1 546 ? 18.438 -26.344 3.523 1 52.69 546 LEU A C 1
ATOM 4372 O O . LEU A 1 546 ? 19 -26.125 4.598 1 52.69 546 LEU A O 1
ATOM 4376 N N . ALA A 1 547 ? 18.156 -27.688 3.223 1 53.16 547 ALA A N 1
ATOM 4377 C CA . ALA A 1 547 ? 19.109 -28.734 3.578 1 53.16 547 ALA A CA 1
ATOM 4378 C C . ALA A 1 547 ? 20.109 -28.969 2.455 1 53.16 547 ALA A C 1
ATOM 4380 O O . ALA A 1 547 ? 19.734 -29.297 1.332 1 53.16 547 ALA A O 1
ATOM 4381 N N . LEU A 1 548 ? 21.172 -28.297 2.434 1 62.06 548 LEU A N 1
ATOM 4382 C CA . LEU A 1 548 ? 22.234 -28.422 1.43 1 62.06 548 LEU A CA 1
ATOM 4383 C C . LEU A 1 548 ? 22.766 -29.844 1.366 1 62.06 548 LEU A C 1
ATOM 4385 O O . LEU A 1 548 ? 23.969 -30.062 1.271 1 62.06 548 LEU A O 1
ATOM 4389 N N . THR A 1 549 ? 21.75 -30.844 1.518 1 76.25 549 THR A N 1
ATOM 4390 C CA . THR A 1 549 ? 22.203 -32.219 1.461 1 76.25 549 THR A CA 1
ATOM 4391 C C . THR A 1 549 ? 21.656 -32.906 0.211 1 76.25 549 THR A C 1
ATOM 4393 O O . THR A 1 549 ? 20.562 -32.625 -0.248 1 76.25 549 THR A O 1
ATOM 4396 N N . LYS A 1 550 ? 22.5 -33.812 -0.323 1 85.5 550 LYS A N 1
ATOM 4397 C CA . LYS A 1 550 ? 22.109 -34.594 -1.499 1 85.5 550 LYS A CA 1
ATOM 4398 C C . LYS A 1 550 ? 20.953 -35.5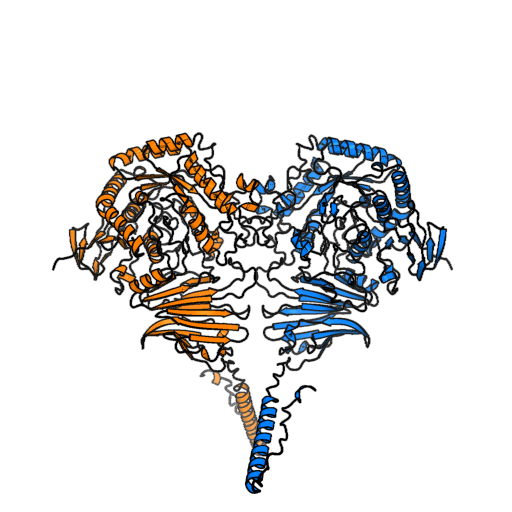31 -1.181 1 85.5 550 LYS A C 1
ATOM 4400 O O . LYS A 1 550 ? 20.891 -36.094 -0.091 1 85.5 550 LYS A O 1
ATOM 4405 N N . PRO A 1 551 ? 20.016 -35.75 -2.096 1 91.19 551 PRO A N 1
ATOM 4406 C CA . PRO A 1 551 ? 18.906 -36.656 -1.883 1 91.19 551 PRO A CA 1
ATOM 4407 C C . PRO A 1 551 ? 19.375 -38.094 -1.626 1 91.19 551 PRO A C 1
ATOM 4409 O O . PRO A 1 551 ? 20.438 -38.5 -2.113 1 91.19 551 PRO A O 1
ATOM 4412 N N . GLU A 1 552 ? 18.562 -38.812 -0.834 1 92.69 552 GLU A N 1
ATOM 4413 C CA . GLU A 1 552 ? 18.859 -40.25 -0.612 1 92.69 552 GLU A CA 1
ATOM 4414 C C . GLU A 1 552 ? 18.906 -41 -1.93 1 92.69 552 GLU A C 1
ATOM 4416 O O . GLU A 1 552 ? 18.141 -40.719 -2.848 1 92.69 552 GLU A O 1
ATOM 4421 N N . PRO A 1 553 ? 19.766 -42.031 -2.053 1 95.38 553 PRO A N 1
ATOM 4422 C CA . PRO A 1 553 ? 20.031 -42.719 -3.324 1 95.38 553 PRO A CA 1
ATOM 4423 C C . PRO A 1 553 ? 18.766 -43.281 -3.957 1 95.38 553 PRO A C 1
ATOM 4425 O O . PRO A 1 553 ? 18.562 -43.156 -5.164 1 95.38 553 PRO A O 1
ATOM 4428 N N . GLU A 1 554 ? 17.938 -43.969 -3.223 1 97.69 554 GLU A N 1
ATOM 4429 C CA . GLU A 1 554 ? 16.75 -44.562 -3.818 1 97.69 554 GLU A CA 1
ATOM 4430 C C . GLU A 1 554 ? 15.805 -43.5 -4.363 1 97.69 554 GLU A C 1
ATOM 4432 O O . GLU A 1 554 ? 15.219 -43.656 -5.434 1 97.69 554 GLU A O 1
ATOM 4437 N N . LEU A 1 555 ? 15.602 -42.469 -3.566 1 96.81 555 LEU A N 1
ATOM 4438 C CA . LEU A 1 555 ? 14.766 -41.375 -4.027 1 96.81 555 LEU A CA 1
ATOM 4439 C C . LEU A 1 555 ? 15.305 -40.781 -5.336 1 96.81 555 LEU A C 1
ATOM 4441 O O . LEU A 1 555 ? 14.539 -40.531 -6.27 1 96.81 555 LEU A O 1
ATOM 4445 N N . TYR A 1 556 ? 16.609 -40.594 -5.336 1 96.94 556 TYR A N 1
ATOM 4446 C CA . TYR A 1 556 ? 17.266 -40.062 -6.516 1 96.94 556 TYR A CA 1
ATOM 4447 C C . TYR A 1 556 ? 17.062 -40.969 -7.723 1 96.94 556 TYR A C 1
ATOM 4449 O O . TYR A 1 556 ? 16.75 -40.5 -8.812 1 96.94 556 TYR A O 1
ATOM 4457 N N . ILE A 1 557 ? 17.219 -42.25 -7.531 1 98.12 557 ILE A N 1
ATOM 4458 C CA . ILE A 1 557 ? 17.094 -43.219 -8.602 1 98.12 557 ILE A CA 1
ATOM 4459 C C . ILE A 1 557 ? 15.656 -43.219 -9.133 1 98.12 557 ILE A C 1
ATOM 4461 O O . ILE A 1 557 ? 15.43 -43.125 -10.344 1 98.12 557 ILE A O 1
ATOM 4465 N N . ARG A 1 558 ? 14.695 -43.312 -8.266 1 98.56 558 ARG A N 1
ATOM 4466 C CA . ARG A 1 558 ? 13.289 -43.406 -8.664 1 98.56 558 ARG A CA 1
ATOM 4467 C C . ARG A 1 558 ? 12.836 -42.125 -9.344 1 98.56 558 ARG A C 1
ATOM 4469 O O . ARG A 1 558 ? 12.062 -42.156 -10.297 1 98.56 558 ARG A O 1
ATOM 4476 N N . TRP A 1 559 ? 13.359 -41.062 -8.836 1 98.31 559 TRP A N 1
ATOM 4477 C CA . TRP A 1 559 ? 13.055 -39.781 -9.453 1 98.31 559 TRP A CA 1
ATOM 4478 C C . TRP A 1 559 ? 13.633 -39.688 -10.859 1 98.31 559 TRP A C 1
ATOM 4480 O O . TRP A 1 559 ? 12.977 -39.219 -11.789 1 98.31 559 TRP A O 1
ATOM 4490 N N . MET A 1 560 ? 14.82 -40.125 -11.016 1 98.19 560 MET A N 1
ATOM 4491 C CA . MET A 1 560 ? 15.477 -40.156 -12.32 1 98.19 560 MET A CA 1
ATOM 4492 C C . MET A 1 560 ? 14.703 -41.031 -13.281 1 98.19 560 MET A C 1
ATOM 4494 O O . MET A 1 560 ? 14.531 -40.688 -14.453 1 98.19 560 MET A O 1
ATOM 4498 N N . GLN A 1 561 ? 14.273 -42.156 -12.797 1 98.56 561 GLN A N 1
ATOM 4499 C CA . GLN A 1 561 ? 13.492 -43.094 -13.594 1 98.56 561 GLN A CA 1
ATOM 4500 C C . GLN A 1 561 ? 12.195 -42.438 -14.086 1 98.56 561 GLN A C 1
ATOM 4502 O O . GLN A 1 561 ? 11.828 -42.594 -15.25 1 98.56 561 GLN A O 1
ATOM 4507 N N . LEU A 1 562 ? 11.539 -41.75 -13.242 1 98.5 562 LEU A N 1
ATOM 4508 C CA . LEU A 1 562 ? 10.336 -41.031 -13.602 1 98.5 562 LEU A CA 1
ATOM 4509 C C . LEU A 1 562 ? 10.656 -39.938 -14.625 1 98.5 562 LEU A C 1
ATOM 4511 O O . LEU A 1 562 ? 9.992 -39.844 -15.656 1 98.5 562 LEU A O 1
ATOM 4515 N N . SER A 1 563 ? 11.648 -39.188 -14.414 1 98.12 563 SER A N 1
ATOM 4516 C CA . SER A 1 563 ? 11.992 -38 -15.203 1 98.12 563 SER A CA 1
ATOM 4517 C C . SER A 1 563 ? 12.469 -38.406 -16.609 1 98.12 563 SER A C 1
ATOM 4519 O O . SER A 1 563 ? 12.328 -37.625 -17.547 1 98.12 563 SER A O 1
ATOM 4521 N N . ALA A 1 564 ? 13 -39.531 -16.719 1 98.12 564 ALA A N 1
ATOM 4522 C CA . ALA A 1 564 ? 13.477 -40 -18.016 1 98.12 564 ALA A CA 1
ATOM 4523 C C . ALA A 1 564 ? 12.352 -40 -19.047 1 98.12 564 ALA A C 1
ATOM 4525 O O . ALA A 1 564 ? 12.602 -39.906 -20.25 1 98.12 564 ALA A O 1
ATOM 4526 N N . PHE A 1 565 ? 11.156 -40.125 -18.578 1 98.25 565 PHE A N 1
ATOM 4527 C CA . PHE A 1 565 ? 10.016 -40.219 -19.469 1 98.25 565 PHE A CA 1
ATOM 4528 C C . PHE A 1 565 ? 9.32 -38.875 -19.594 1 98.25 565 PHE A C 1
ATOM 4530 O O . PHE A 1 565 ? 8.297 -38.75 -20.266 1 98.25 565 PHE A O 1
ATOM 4537 N N . MET A 1 566 ? 9.812 -37.844 -19 1 97.94 566 MET A N 1
ATOM 4538 C CA . MET A 1 566 ? 9.242 -36.5 -19.016 1 97.94 566 MET A CA 1
ATOM 4539 C C . MET A 1 566 ? 10.023 -35.594 -19.953 1 97.94 566 MET A C 1
ATOM 4541 O O . MET A 1 566 ? 11.117 -35.969 -20.406 1 97.94 566 MET A O 1
ATOM 4545 N N . PRO A 1 567 ? 9.508 -34.406 -20.266 1 97.38 567 PRO A N 1
ATOM 4546 C CA . PRO A 1 567 ? 10.062 -33.594 -21.359 1 97.38 567 PRO A CA 1
ATOM 4547 C C . PRO A 1 567 ? 11.508 -33.188 -21.109 1 97.38 567 PRO A C 1
ATOM 4549 O O . PRO A 1 567 ? 12.352 -33.281 -22 1 97.38 567 PRO A O 1
ATOM 4552 N N . VAL A 1 568 ? 11.805 -32.688 -19.938 1 97.88 568 VAL A N 1
ATOM 4553 C CA . VAL A 1 568 ? 13.133 -32.125 -19.672 1 97.88 568 VAL A CA 1
ATOM 4554 C C . VAL A 1 568 ? 13.742 -32.812 -18.453 1 97.88 568 VAL A C 1
ATOM 4556 O O . VAL A 1 568 ? 13.055 -33.031 -17.453 1 97.88 568 VAL A O 1
ATOM 4559 N N . MET A 1 569 ? 14.984 -33.25 -18.547 1 97.19 569 MET A N 1
ATOM 4560 C CA . MET A 1 569 ? 15.734 -33.75 -17.406 1 97.19 569 MET A CA 1
ATOM 4561 C C . MET A 1 569 ? 16.672 -32.719 -16.844 1 97.19 569 MET A C 1
ATOM 4563 O O . MET A 1 569 ? 17.484 -32.156 -17.562 1 97.19 569 MET A O 1
ATOM 4567 N N . LYS A 1 570 ? 16.562 -32.375 -15.641 1 96.62 570 LYS A N 1
ATOM 4568 C CA . LYS A 1 570 ? 17.359 -31.375 -14.945 1 96.62 570 LYS A CA 1
ATOM 4569 C C . LYS A 1 570 ? 17.953 -31.922 -13.664 1 96.62 570 LYS A C 1
ATOM 4571 O O . LYS A 1 570 ? 17.25 -32.531 -12.844 1 96.62 570 LYS A O 1
ATOM 4576 N N . PHE A 1 571 ? 19.266 -31.766 -13.531 1 94.69 571 PHE A N 1
ATOM 4577 C CA . PHE A 1 571 ? 19.984 -32.281 -12.375 1 94.69 571 PHE A CA 1
ATOM 4578 C C . PHE A 1 571 ? 20.656 -31.156 -11.594 1 94.69 571 PHE A C 1
ATOM 4580 O O . PHE A 1 571 ? 21.156 -30.203 -12.18 1 94.69 571 PHE A O 1
ATOM 4587 N N . ALA A 1 572 ? 20.594 -31.266 -10.297 1 91.69 572 ALA A N 1
ATOM 4588 C CA . ALA A 1 572 ? 21.469 -30.484 -9.43 1 91.69 572 ALA A CA 1
ATOM 4589 C C . ALA A 1 572 ? 22.641 -31.312 -8.93 1 91.69 572 ALA A C 1
ATOM 4591 O O . ALA A 1 572 ? 23.797 -30.922 -9.094 1 91.69 572 ALA A O 1
ATOM 4592 N N . PHE A 1 573 ? 22.344 -32.406 -8.391 1 92.25 573 PHE A N 1
ATOM 4593 C CA . PHE A 1 573 ? 23.344 -33.406 -8.086 1 92.25 573 PHE A CA 1
ATOM 4594 C C . PHE A 1 573 ? 23.484 -34.406 -9.242 1 92.25 573 PHE A C 1
ATOM 4596 O O . PHE A 1 573 ? 22.484 -34.75 -9.883 1 92.25 573 PHE A O 1
ATOM 4603 N N . THR A 1 574 ? 24.719 -34.812 -9.469 1 93.81 574 THR A N 1
ATOM 4604 C CA . THR A 1 574 ? 24.984 -35.688 -10.602 1 93.81 574 THR A CA 1
ATOM 4605 C C . THR A 1 574 ? 24.969 -37.156 -10.164 1 93.81 574 THR A C 1
ATOM 4607 O O . THR A 1 574 ? 25.156 -37.469 -8.984 1 93.81 574 THR A O 1
ATOM 4610 N N . PRO A 1 575 ? 24.688 -38.031 -11.156 1 95.31 575 PRO A N 1
ATOM 4611 C CA . PRO A 1 575 ? 24.797 -39.469 -10.82 1 95.31 575 PRO A CA 1
ATOM 4612 C C . PRO A 1 575 ? 26.156 -39.844 -10.258 1 95.31 575 PRO A C 1
ATOM 4614 O O . PRO A 1 575 ? 26.266 -40.75 -9.43 1 95.31 575 PRO A O 1
ATOM 4617 N N . TRP A 1 576 ? 27.219 -39.156 -10.609 1 95.19 576 TRP A N 1
ATOM 4618 C CA . TRP A 1 576 ? 28.594 -39.438 -10.211 1 95.19 576 TRP A CA 1
ATOM 4619 C C . TRP A 1 576 ? 28.859 -39 -8.781 1 95.19 576 TRP A C 1
ATOM 4621 O O . TRP A 1 576 ? 29.906 -39.281 -8.211 1 95.19 576 TRP A O 1
ATOM 4631 N N . ASP A 1 577 ? 27.875 -38.281 -8.195 1 92.38 577 ASP A N 1
ATOM 4632 C CA . ASP A 1 577 ? 27.953 -37.938 -6.773 1 92.38 577 ASP A CA 1
ATOM 4633 C C . ASP A 1 577 ? 27.609 -39.156 -5.91 1 92.38 577 ASP A C 1
ATOM 4635 O O . ASP A 1 577 ? 27.812 -39.156 -4.695 1 92.38 577 ASP A O 1
ATOM 4639 N N . TYR A 1 578 ? 27.156 -40.188 -6.559 1 94.69 578 TYR A N 1
ATOM 4640 C CA . TYR A 1 578 ? 26.75 -41.406 -5.875 1 94.69 578 TYR A CA 1
ATOM 4641 C C . TYR A 1 578 ? 27.641 -42.594 -6.25 1 94.69 578 TYR A C 1
ATOM 4643 O O . TYR A 1 578 ? 28.781 -42.406 -6.684 1 94.69 578 TYR A O 1
ATOM 4651 N N . ASP A 1 579 ? 27.172 -43.844 -5.984 1 94.69 579 ASP A N 1
ATOM 4652 C CA . ASP A 1 579 ? 28.016 -45.031 -6.238 1 94.69 579 ASP A CA 1
ATOM 4653 C C . ASP A 1 579 ? 27.859 -45.5 -7.68 1 94.69 579 ASP A C 1
ATOM 4655 O O . ASP A 1 579 ? 27.125 -44.906 -8.469 1 94.69 579 ASP A O 1
ATOM 4659 N N . LYS A 1 580 ? 28.547 -46.5 -8.008 1 94.75 580 LYS A N 1
ATOM 4660 C CA . LYS A 1 580 ? 28.625 -47 -9.375 1 94.75 580 LYS A CA 1
ATOM 4661 C C . LYS A 1 580 ? 27.266 -47.531 -9.828 1 94.75 580 LYS A C 1
ATOM 4663 O O . LYS A 1 580 ? 26.906 -47.438 -11 1 94.75 580 LYS A O 1
ATOM 4668 N N . ASP A 1 581 ? 26.516 -48 -8.945 1 95.25 581 ASP A N 1
ATOM 4669 C CA . ASP A 1 581 ? 25.203 -48.531 -9.281 1 95.25 581 ASP A CA 1
ATOM 4670 C C . ASP A 1 581 ? 24.281 -47.438 -9.82 1 95.25 581 ASP A C 1
ATOM 4672 O O . ASP A 1 581 ? 23.562 -47.656 -10.789 1 95.25 581 ASP A O 1
ATOM 4676 N N . VAL A 1 582 ? 24.344 -46.312 -9.227 1 96.81 582 VAL A N 1
ATOM 4677 C CA . VAL A 1 582 ? 23.531 -45.156 -9.664 1 96.81 582 VAL A CA 1
ATOM 4678 C C . VAL A 1 582 ? 23.969 -44.719 -11.062 1 96.81 582 VAL A C 1
ATOM 4680 O O . VAL A 1 582 ? 23.141 -44.406 -11.914 1 96.81 582 VAL A O 1
ATOM 4683 N N . VAL A 1 583 ? 25.25 -44.75 -11.289 1 96.31 583 VAL A N 1
ATOM 4684 C CA . VAL A 1 583 ? 25.797 -44.344 -12.586 1 96.31 583 VAL A CA 1
ATOM 4685 C C . VAL A 1 583 ? 25.328 -45.312 -13.656 1 96.31 583 VAL A C 1
ATOM 4687 O O . VAL A 1 583 ? 24.953 -44.906 -14.766 1 96.31 583 VAL A O 1
ATOM 4690 N N . ASP A 1 584 ? 25.344 -46.594 -13.32 1 96.56 584 ASP A N 1
ATOM 4691 C CA . ASP A 1 584 ? 24.875 -47.625 -14.266 1 96.56 584 ASP A CA 1
ATOM 4692 C C . ASP A 1 584 ? 23.406 -47.406 -14.609 1 96.56 584 ASP A C 1
ATOM 4694 O O . ASP A 1 584 ? 23 -47.562 -15.766 1 96.56 584 ASP A O 1
ATOM 4698 N N . ILE A 1 585 ? 22.656 -47.156 -13.648 1 97.5 585 ILE A N 1
ATOM 4699 C CA . ILE A 1 585 ? 21.234 -46.906 -13.859 1 97.5 585 ILE A CA 1
ATOM 4700 C C . ILE A 1 585 ? 21.047 -45.688 -14.75 1 97.5 585 ILE A C 1
ATOM 4702 O O . ILE A 1 585 ? 20.234 -45.688 -15.68 1 97.5 585 ILE A O 1
ATOM 4706 N N . PHE A 1 586 ? 21.812 -44.688 -14.523 1 96.94 586 PHE A N 1
ATOM 4707 C CA . PHE A 1 586 ? 21.781 -43.469 -15.344 1 96.94 586 PHE A CA 1
ATOM 4708 C C . PHE A 1 586 ? 22.078 -43.812 -16.797 1 96.94 586 PHE A C 1
ATOM 4710 O O . PHE A 1 586 ? 21.375 -43.375 -17.703 1 96.94 586 PHE A O 1
ATOM 4717 N N . ASN A 1 587 ? 23.109 -44.562 -16.969 1 95.19 587 ASN A N 1
ATOM 4718 C CA . ASN A 1 587 ? 23.516 -44.938 -18.328 1 95.19 587 ASN A CA 1
ATOM 4719 C C . ASN A 1 587 ? 22.391 -45.656 -19.062 1 95.19 587 ASN A C 1
ATOM 4721 O O . ASN A 1 587 ? 22.109 -45.375 -20.219 1 95.19 587 ASN A O 1
ATOM 4725 N N . ASN A 1 588 ? 21.797 -46.531 -18.375 1 96.19 588 ASN A N 1
ATOM 4726 C CA . ASN A 1 588 ? 20.719 -47.281 -18.984 1 96.19 588 ASN A CA 1
ATOM 4727 C C . ASN A 1 588 ? 19.516 -46.406 -19.297 1 96.19 588 ASN A C 1
ATOM 4729 O O . ASN A 1 588 ? 18.859 -46.562 -20.328 1 96.19 588 ASN A O 1
ATOM 4733 N N . LEU A 1 589 ? 19.203 -45.531 -18.453 1 97.31 589 LEU A N 1
ATOM 4734 C CA . LEU A 1 589 ? 18.062 -44.656 -18.625 1 97.31 589 LEU A CA 1
ATOM 4735 C C . LEU A 1 589 ? 18.297 -43.688 -19.781 1 97.31 589 LEU A C 1
ATOM 4737 O O . LEU A 1 589 ? 17.375 -43.375 -20.547 1 97.31 589 LEU A O 1
ATOM 4741 N N . ILE A 1 590 ? 19.484 -43.156 -19.891 1 96.19 590 ILE A N 1
ATOM 4742 C CA . ILE A 1 590 ? 19.797 -42.219 -20.969 1 96.19 590 ILE A CA 1
ATOM 4743 C C . ILE A 1 590 ? 19.688 -42.938 -22.312 1 96.19 590 ILE A C 1
ATOM 4745 O O . ILE A 1 590 ? 19.188 -42.375 -23.281 1 96.19 590 ILE A O 1
ATOM 4749 N N . LYS A 1 591 ? 20.172 -44.156 -22.344 1 95.06 591 LYS A N 1
ATOM 4750 C CA . LYS A 1 591 ? 20.031 -44.969 -23.562 1 95.06 591 LYS A CA 1
ATOM 4751 C C . LYS A 1 591 ? 18.562 -45.188 -23.906 1 95.06 591 LYS A C 1
ATOM 4753 O O . LYS A 1 591 ? 18.156 -45 -25.047 1 95.06 591 LYS A O 1
ATOM 4758 N N . LEU A 1 592 ? 17.844 -45.562 -22.922 1 96.5 592 LEU A N 1
ATOM 4759 C CA . LEU A 1 592 ? 16.422 -45.781 -23.109 1 96.5 592 LEU A CA 1
ATOM 4760 C C . LEU A 1 592 ? 15.742 -44.5 -23.594 1 96.5 592 LEU A C 1
ATOM 4762 O O . LEU A 1 592 ? 14.922 -44.531 -24.531 1 96.5 592 LEU A O 1
ATOM 4766 N N . ARG A 1 593 ? 16.016 -43.406 -23 1 96.69 593 ARG A N 1
ATOM 4767 C CA . ARG A 1 593 ? 15.422 -42.125 -23.359 1 96.69 593 ARG A CA 1
ATOM 4768 C C . ARG A 1 593 ? 15.742 -41.75 -24.812 1 96.69 593 ARG A C 1
ATOM 4770 O O . ARG A 1 593 ? 14.852 -41.344 -25.562 1 96.69 593 ARG A O 1
ATOM 4777 N N . LYS A 1 594 ? 16.953 -41.906 -25.219 1 94.81 594 LYS A N 1
ATOM 4778 C CA . LYS A 1 594 ? 17.406 -41.562 -26.562 1 94.81 594 LYS A CA 1
ATOM 4779 C C . LYS A 1 594 ? 16.719 -42.406 -27.625 1 94.81 594 LYS A C 1
ATOM 4781 O O . LYS A 1 594 ? 16.297 -41.906 -28.656 1 94.81 594 LYS A O 1
ATOM 4786 N N . GLU A 1 595 ? 16.531 -43.625 -27.312 1 94.81 595 GLU A N 1
ATOM 4787 C CA . GLU A 1 595 ? 16.109 -44.594 -28.328 1 94.81 595 GLU A CA 1
ATOM 4788 C C . GLU A 1 595 ? 14.578 -44.688 -28.391 1 94.81 595 GLU A C 1
ATOM 4790 O O . GLU A 1 595 ? 14.008 -44.812 -29.484 1 94.81 595 GLU A O 1
ATOM 4795 N N . LYS A 1 596 ? 13.969 -44.594 -27.25 1 95.5 596 LYS A N 1
ATOM 4796 C CA . LYS A 1 596 ? 12.555 -44.938 -27.25 1 95.5 596 LYS A CA 1
ATOM 4797 C C . LYS A 1 596 ? 11.68 -43.75 -26.844 1 95.5 596 LYS A C 1
ATOM 4799 O O . LYS A 1 596 ? 10.531 -43.656 -27.297 1 95.5 596 LYS A O 1
ATOM 4804 N N . ILE A 1 597 ? 12.133 -42.938 -26.016 1 97.12 597 ILE A N 1
ATOM 4805 C CA . ILE A 1 597 ? 11.258 -41.938 -25.375 1 97.12 597 ILE A CA 1
ATOM 4806 C C . ILE A 1 597 ? 11.336 -40.625 -26.125 1 97.12 597 ILE A C 1
ATOM 4808 O O . ILE A 1 597 ? 10.312 -40.031 -26.453 1 97.12 597 ILE A O 1
ATOM 4812 N N . LEU A 1 598 ? 12.523 -40.125 -26.469 1 96.69 598 LEU A N 1
ATOM 4813 C CA . LEU A 1 598 ? 12.75 -38.844 -27.078 1 96.69 598 LEU A CA 1
ATOM 4814 C C . LEU A 1 598 ? 11.984 -38.688 -28.391 1 96.69 598 LEU A C 1
ATOM 4816 O O . LEU A 1 598 ? 11.359 -37.656 -28.641 1 96.69 598 LEU A O 1
ATOM 4820 N N . PRO A 1 599 ? 12.023 -39.719 -29.266 1 96.88 599 PRO A N 1
ATOM 4821 C CA . PRO A 1 599 ? 11.234 -39.594 -30.5 1 96.88 599 PRO A CA 1
ATOM 4822 C C . PRO A 1 599 ? 9.75 -39.344 -30.219 1 96.88 599 PRO A C 1
ATOM 4824 O O . PRO A 1 599 ? 9.109 -38.562 -30.938 1 96.88 599 PRO A O 1
ATOM 4827 N N . LEU A 1 600 ? 9.242 -39.938 -29.219 1 97.06 600 LEU A N 1
ATOM 4828 C CA . LEU A 1 600 ? 7.836 -39.75 -28.859 1 97.06 600 LEU A CA 1
ATOM 4829 C C . LEU A 1 600 ? 7.598 -38.344 -28.297 1 97.06 600 LEU A C 1
ATOM 4831 O O . LEU A 1 600 ? 6.566 -37.719 -28.578 1 97.06 600 LEU A O 1
ATOM 4835 N N . LEU A 1 601 ? 8.5 -37.906 -27.5 1 97.44 601 LEU A N 1
ATOM 4836 C CA . LEU A 1 601 ? 8.383 -36.531 -26.938 1 97.44 601 LEU A CA 1
ATOM 4837 C C . LEU A 1 601 ? 8.406 -35.5 -28.047 1 97.44 601 LEU A C 1
ATOM 4839 O O . LEU A 1 601 ? 7.625 -34.562 -28.031 1 97.44 601 LEU A O 1
ATOM 4843 N N . LEU A 1 602 ? 9.297 -35.656 -28.984 1 96.5 602 LEU A N 1
ATOM 4844 C CA . LEU A 1 602 ? 9.406 -34.719 -30.109 1 96.5 602 LEU A CA 1
ATOM 4845 C C . LEU A 1 602 ? 8.148 -34.75 -30.969 1 96.5 602 LEU A C 1
ATOM 4847 O O . LEU A 1 602 ? 7.688 -33.719 -31.453 1 96.5 602 LEU A O 1
ATOM 4851 N N . GLN A 1 603 ? 7.645 -35.906 -31.141 1 96.69 603 GLN A N 1
ATOM 4852 C CA . GLN A 1 603 ? 6.363 -36.031 -31.844 1 96.69 603 GLN A CA 1
ATOM 4853 C C . GLN A 1 603 ? 5.25 -35.344 -31.062 1 96.69 603 GLN A C 1
ATOM 4855 O O . GLN A 1 603 ? 4.398 -34.656 -31.656 1 96.69 603 GLN A O 1
ATOM 4860 N N . GLY A 1 604 ? 5.258 -35.594 -29.828 1 95.38 604 GLY A N 1
ATOM 4861 C CA . GLY A 1 604 ? 4.297 -34.906 -28.969 1 95.38 604 GLY A CA 1
ATOM 4862 C C . GLY A 1 604 ? 4.383 -33.406 -29.047 1 95.38 604 GLY A C 1
ATOM 4863 O O . GLY A 1 604 ? 3.363 -32.719 -29.016 1 95.38 604 GLY A O 1
ATOM 4864 N N . MET A 1 605 ? 5.59 -32.875 -29.125 1 94.56 605 MET A N 1
ATOM 4865 C CA . MET A 1 605 ? 5.789 -31.453 -29.266 1 94.56 605 MET A CA 1
ATOM 4866 C C . MET A 1 605 ? 5.078 -30.922 -30.516 1 94.56 605 MET A C 1
ATOM 4868 O O . MET A 1 605 ? 4.395 -29.891 -30.453 1 94.56 605 MET A O 1
ATOM 4872 N N . ARG A 1 606 ? 5.191 -31.562 -31.562 1 94.25 606 ARG A N 1
ATOM 4873 C CA . ARG A 1 606 ? 4.551 -31.172 -32.812 1 94.25 606 ARG A CA 1
ATOM 4874 C C . ARG A 1 606 ? 3.033 -31.266 -32.719 1 94.25 606 ARG A C 1
ATOM 4876 O O . ARG A 1 606 ? 2.316 -30.375 -33.188 1 94.25 606 ARG A O 1
ATOM 4883 N N . GLU A 1 607 ? 2.623 -32.281 -32.125 1 93.31 607 GLU A N 1
ATOM 4884 C CA . GLU A 1 607 ? 1.185 -32.438 -31.938 1 93.31 607 GLU A CA 1
ATOM 4885 C C . GLU A 1 607 ? 0.61 -31.344 -31.047 1 93.31 607 GLU A C 1
ATOM 4887 O O . GLU A 1 607 ? -0.479 -30.828 -31.312 1 93.31 607 GLU A O 1
ATOM 4892 N N . ALA A 1 608 ? 1.34 -31.109 -30.031 1 91.06 608 ALA A N 1
ATOM 4893 C CA . ALA A 1 608 ? 0.897 -30.062 -29.125 1 91.06 608 ALA A CA 1
ATOM 4894 C C . ALA A 1 608 ? 0.766 -28.734 -29.844 1 91.06 608 ALA A C 1
ATOM 4896 O O . ALA A 1 608 ? -0.163 -27.953 -29.594 1 91.06 608 ALA A O 1
ATOM 4897 N N . GLU A 1 609 ? 1.701 -28.375 -30.672 1 89.88 609 GLU A N 1
ATOM 4898 C CA . GLU A 1 609 ? 1.665 -27.141 -31.469 1 89.88 609 GLU A CA 1
ATOM 4899 C C . GLU A 1 609 ? 0.42 -27.078 -32.344 1 89.88 609 GLU A C 1
ATOM 4901 O O . GLU A 1 609 ? -0.192 -26.016 -32.5 1 89.88 609 GLU A O 1
ATOM 4906 N N . MET A 1 610 ? -0.011 -28.219 -32.812 1 88.75 610 MET A N 1
ATOM 4907 C CA . MET A 1 610 ? -1.089 -28.266 -33.812 1 88.75 610 MET A CA 1
ATOM 4908 C C . MET A 1 610 ? -2.445 -28.391 -33.125 1 88.75 610 MET A C 1
ATOM 4910 O O . MET A 1 610 ? -3.432 -27.812 -33.594 1 88.75 610 MET A O 1
ATOM 4914 N N . THR A 1 611 ? -2.486 -29.141 -32.062 1 87.62 611 THR A N 1
ATOM 4915 C CA . THR A 1 611 ? -3.795 -29.5 -31.516 1 87.62 611 THR A CA 1
ATOM 4916 C C . THR A 1 611 ? -3.949 -29.016 -30.078 1 87.62 611 THR A C 1
ATOM 4918 O O . THR A 1 611 ? -5.062 -28.969 -29.547 1 87.62 611 THR A O 1
ATOM 4921 N N . GLY A 1 612 ? -2.881 -28.734 -29.453 1 87.62 612 GLY A N 1
ATOM 4922 C CA . GLY A 1 612 ? -2.932 -28.375 -28.047 1 87.62 612 GLY A CA 1
ATOM 4923 C C . GLY A 1 612 ? -2.957 -29.578 -27.125 1 87.62 612 GLY A C 1
ATOM 4924 O O . GLY A 1 612 ? -2.986 -29.438 -25.906 1 87.62 612 GLY A O 1
ATOM 4925 N N . ALA A 1 613 ? -2.842 -30.781 -27.641 1 90.5 613 ALA A N 1
ATOM 4926 C CA . ALA A 1 613 ? -2.885 -32 -26.828 1 90.5 613 ALA A CA 1
ATOM 4927 C C . ALA A 1 613 ? -1.672 -32.094 -25.906 1 90.5 613 ALA A C 1
ATOM 4929 O O . ALA A 1 613 ? -0.56 -31.734 -26.297 1 90.5 613 ALA A O 1
ATOM 4930 N N . PRO A 1 614 ? -1.906 -32.625 -24.75 1 94 614 PRO A N 1
ATOM 4931 C CA . PRO A 1 614 ? -0.76 -32.781 -23.844 1 94 614 PRO A CA 1
ATOM 4932 C C . PRO A 1 614 ? 0.271 -33.781 -24.359 1 94 614 PRO A C 1
ATOM 4934 O O . PRO A 1 614 ? -0.095 -34.781 -24.969 1 94 614 PRO A O 1
ATOM 4937 N N . ILE A 1 615 ? 1.528 -33.438 -24.125 1 96.56 615 ILE A N 1
ATOM 4938 C CA . ILE A 1 615 ? 2.594 -34.375 -24.438 1 96.56 615 ILE A CA 1
ATOM 4939 C C . ILE A 1 615 ? 2.562 -35.531 -23.438 1 96.56 615 ILE A C 1
ATOM 4941 O O . ILE A 1 615 ? 2.594 -36.719 -23.812 1 96.56 615 ILE A O 1
ATOM 4945 N N . ILE A 1 616 ? 2.533 -35.156 -22.172 1 97.94 616 ILE A N 1
ATOM 4946 C CA . ILE A 1 616 ? 2.314 -36.094 -21.094 1 97.94 616 ILE A CA 1
ATOM 4947 C C . ILE A 1 616 ? 0.829 -36.156 -20.75 1 97.94 616 ILE A C 1
ATOM 4949 O O . ILE A 1 616 ? 0.236 -35.156 -20.359 1 97.94 616 ILE A O 1
ATOM 4953 N N . ARG A 1 617 ? 0.241 -37.375 -20.828 1 96.94 617 ARG A N 1
ATOM 4954 C CA . ARG A 1 617 ? -1.214 -37.469 -20.766 1 96.94 617 ARG A CA 1
ATOM 4955 C C . ARG A 1 617 ? -1.66 -38.344 -19.594 1 96.94 617 ARG A C 1
ATOM 4957 O O . ARG A 1 617 ? -0.991 -39.312 -19.234 1 96.94 617 ARG A O 1
ATOM 4964 N N . PRO A 1 618 ? -2.826 -37.938 -19.016 1 97.38 618 PRO A N 1
ATOM 4965 C CA . PRO A 1 618 ? -3.441 -38.906 -18.094 1 97.38 618 PRO A CA 1
ATOM 4966 C C . PRO A 1 618 ? -3.865 -40.188 -18.797 1 97.38 618 PRO A C 1
ATOM 4968 O O . PRO A 1 618 ? -4.168 -40.188 -20 1 97.38 618 PRO A O 1
ATOM 4971 N N . ILE A 1 619 ? -3.924 -41.219 -18.031 1 96.81 619 ILE A N 1
ATOM 4972 C CA . ILE A 1 619 ? -4.176 -42.5 -18.688 1 96.81 619 ILE A CA 1
ATOM 4973 C C . ILE A 1 619 ? -5.625 -42.562 -19.156 1 96.81 619 ILE A C 1
ATOM 4975 O O . ILE A 1 619 ? -5.977 -43.375 -19.984 1 96.81 619 ILE A O 1
ATOM 4979 N N . TRP A 1 620 ? -6.527 -41.688 -18.609 1 95.94 620 TRP A N 1
ATOM 4980 C CA . TRP A 1 620 ? -7.914 -41.656 -19.078 1 95.94 620 TRP A CA 1
ATOM 4981 C C . TRP A 1 620 ? -8.031 -40.938 -20.406 1 95.94 620 TRP A C 1
ATOM 4983 O O . TRP A 1 620 ? -9.102 -40.875 -21.016 1 95.94 620 TRP A O 1
ATOM 4993 N N . TRP A 1 621 ? -6.945 -40.312 -20.906 1 94.06 621 TRP A N 1
ATOM 4994 C CA . TRP A 1 621 ? -6.992 -39.562 -22.156 1 94.06 621 TRP A CA 1
ATOM 4995 C C . TRP A 1 621 ? -7.543 -40.438 -23.281 1 94.06 621 TRP A C 1
ATOM 4997 O O . TRP A 1 621 ? -8.312 -39.969 -24.125 1 94.06 621 TRP A O 1
ATOM 5007 N N . SER A 1 622 ? -7.195 -41.688 -23.297 1 87.25 622 SER A N 1
ATOM 5008 C CA . SER A 1 622 ? -7.656 -42.594 -24.328 1 87.25 622 SER A CA 1
ATOM 5009 C C . SER A 1 622 ? -8.867 -43.406 -23.859 1 87.25 622 SER A C 1
ATOM 5011 O O . SER A 1 622 ? -9.492 -44.125 -24.641 1 87.25 622 SER A O 1
ATOM 5013 N N . SER A 1 623 ? -9.141 -43.312 -22.656 1 93.38 623 SER A N 1
ATOM 5014 C CA . SER A 1 623 ? -10.281 -44 -22.062 1 93.38 623 SER A CA 1
ATOM 5015 C C . SER A 1 623 ? -11.039 -43.094 -21.094 1 93.38 623 SER A C 1
ATOM 5017 O O . SER A 1 623 ? -11.125 -43.375 -19.906 1 93.38 623 SER A O 1
ATOM 5019 N N . PRO A 1 624 ? -11.695 -42.188 -21.641 1 94.19 624 PRO A N 1
ATOM 5020 C CA . PRO A 1 624 ? -12.242 -41.125 -20.812 1 94.19 624 PRO A CA 1
ATOM 5021 C C . PRO A 1 624 ? -13.406 -41.594 -19.938 1 94.19 624 PRO A C 1
ATOM 5023 O O . PRO A 1 624 ? -13.789 -40.906 -19 1 94.19 624 PRO A O 1
ATOM 5026 N N . LYS A 1 625 ? -14.016 -42.656 -20.172 1 93.62 625 LYS A N 1
ATOM 5027 C CA . LYS A 1 625 ? -15.172 -43.125 -19.406 1 93.62 625 LYS A CA 1
ATOM 5028 C C . LYS A 1 625 ? -14.758 -44.219 -18.406 1 93.62 625 LYS A C 1
ATOM 5030 O O . LYS A 1 625 ? -15.594 -44.719 -17.656 1 93.62 625 LYS A O 1
ATOM 5035 N N . ASP A 1 626 ? -13.484 -44.594 -18.438 1 95.62 626 ASP A N 1
ATOM 5036 C CA . ASP A 1 626 ? -12.953 -45.625 -17.547 1 95.62 626 ASP A CA 1
ATOM 5037 C C . ASP A 1 626 ? -12.75 -45.094 -16.141 1 95.62 626 ASP A C 1
ATOM 5039 O O . ASP A 1 626 ? -11.812 -44.344 -15.883 1 95.62 626 ASP A O 1
ATOM 5043 N N . GLU A 1 627 ? -13.547 -45.625 -15.219 1 95.69 627 GLU A N 1
ATOM 5044 C CA . GLU A 1 627 ? -13.562 -45.125 -13.852 1 95.69 627 GLU A CA 1
ATOM 5045 C C . GLU A 1 627 ? -12.219 -45.344 -13.164 1 95.69 627 GLU A C 1
ATOM 5047 O O . GLU A 1 627 ? -11.781 -44.531 -12.352 1 95.69 627 GLU A O 1
ATOM 5052 N N . HIS A 1 628 ? -11.586 -46.375 -13.43 1 96.81 628 HIS A N 1
ATOM 5053 C CA . HIS A 1 628 ? -10.289 -46.656 -12.836 1 96.81 628 HIS A CA 1
ATOM 5054 C C . HIS A 1 628 ? -9.219 -45.719 -13.383 1 96.81 628 HIS A C 1
ATOM 5056 O O . HIS A 1 628 ? -8.406 -45.156 -12.625 1 96.81 628 HIS A O 1
ATOM 5062 N N . ALA A 1 629 ? -9.25 -45.5 -14.672 1 97.12 629 ALA A N 1
ATOM 5063 C CA . ALA A 1 629 ? -8.266 -44.625 -15.312 1 97.12 629 ALA A CA 1
ATOM 5064 C C . ALA A 1 629 ? -8.398 -43.188 -14.797 1 97.12 629 ALA A C 1
ATOM 5066 O O . ALA A 1 629 ? -7.395 -42.5 -14.648 1 97.12 629 ALA A O 1
ATOM 5067 N N . LEU A 1 630 ? -9.633 -42.844 -14.492 1 97.25 630 LEU A N 1
ATOM 5068 C CA . LEU A 1 630 ? -9.914 -41.5 -14.07 1 97.25 630 LEU A CA 1
ATOM 5069 C C . LEU A 1 630 ? -9.289 -41.188 -12.711 1 97.25 630 LEU A C 1
ATOM 5071 O O . LEU A 1 630 ? -9 -40.062 -12.383 1 97.25 630 LEU A O 1
ATOM 5075 N N . LEU A 1 631 ? -8.969 -42.219 -11.977 1 96.69 631 LEU A N 1
ATOM 5076 C CA . LEU A 1 631 ? -8.57 -42.031 -10.586 1 96.69 631 LEU A CA 1
ATOM 5077 C C . LEU A 1 631 ? -7.062 -42.219 -10.43 1 96.69 631 LEU A C 1
ATOM 5079 O O . LEU A 1 631 ? -6.488 -41.844 -9.406 1 96.69 631 LEU A O 1
ATOM 5083 N N . VAL A 1 632 ? -6.402 -42.781 -11.391 1 97.19 632 VAL A N 1
ATOM 5084 C CA . VAL A 1 632 ? -4.996 -43.125 -11.25 1 97.19 632 VAL A CA 1
ATOM 5085 C C . VAL A 1 632 ? -4.137 -41.875 -11.273 1 97.19 632 VAL A C 1
ATOM 5087 O O . VAL A 1 632 ? -4.172 -41.094 -12.234 1 97.19 632 VAL A O 1
ATOM 5090 N N . ASP A 1 633 ? -3.373 -41.656 -10.219 1 96.81 633 ASP A N 1
ATOM 5091 C CA . ASP A 1 633 ? -2.541 -40.469 -10.078 1 96.81 633 ASP A CA 1
ATOM 5092 C C . ASP A 1 633 ? -1.059 -40.844 -10.156 1 96.81 633 ASP A C 1
ATOM 5094 O O . ASP A 1 633 ? -0.198 -39.969 -9.977 1 96.81 633 ASP A O 1
ATOM 5098 N N . SER A 1 634 ? -0.685 -42.062 -10.438 1 97.81 634 SER A N 1
ATOM 5099 C CA . SER A 1 634 ? 0.693 -42.531 -10.305 1 97.81 634 SER A CA 1
ATOM 5100 C C . SER A 1 634 ? 1.219 -43.062 -11.633 1 97.81 634 SER A C 1
ATOM 5102 O O . SER A 1 634 ? 2.287 -43.688 -11.672 1 97.81 634 SER A O 1
ATOM 5104 N N . GLU A 1 635 ? 0.435 -42.938 -12.688 1 98.38 635 GLU A N 1
ATOM 5105 C CA . GLU A 1 635 ? 0.783 -43.375 -14.039 1 98.38 635 GLU A CA 1
ATOM 5106 C C . GLU A 1 635 ? 0.491 -42.281 -15.062 1 98.38 635 GLU A C 1
ATOM 5108 O O . GLU A 1 635 ? -0.307 -41.375 -14.805 1 98.38 635 GLU A O 1
ATOM 5113 N N . PHE A 1 636 ? 1.143 -42.406 -16.188 1 98.38 636 PHE A N 1
ATOM 5114 C CA . PHE A 1 636 ? 0.872 -41.469 -17.266 1 98.38 636 PHE A CA 1
ATOM 5115 C C . PHE A 1 636 ? 1.229 -42.062 -18.625 1 98.38 636 PHE A C 1
ATOM 5117 O O . PHE A 1 636 ? 1.862 -43.125 -18.688 1 98.38 636 PHE A O 1
ATOM 5124 N N . LEU A 1 637 ? 0.773 -41.375 -19.594 1 97.62 637 LEU A N 1
ATOM 5125 C CA . LEU A 1 637 ? 1.089 -41.75 -20.969 1 97.62 637 LEU A CA 1
ATOM 5126 C C . LEU A 1 637 ? 2.057 -40.75 -21.594 1 97.62 637 LEU A C 1
ATOM 5128 O O . LEU A 1 637 ? 1.954 -39.531 -21.344 1 97.62 637 LEU A O 1
ATOM 5132 N N . VAL A 1 638 ? 3.014 -41.219 -22.297 1 98 638 VAL A N 1
ATOM 5133 C CA . VAL A 1 638 ? 3.775 -40.406 -23.234 1 98 638 VAL A CA 1
ATOM 5134 C C . VAL A 1 638 ? 3.168 -40.5 -24.625 1 98 638 VAL A C 1
ATOM 5136 O O . VAL A 1 638 ? 3.312 -41.5 -25.312 1 98 638 VAL A O 1
ATOM 5139 N N . GLY A 1 639 ? 2.559 -39.344 -24.984 1 94.5 639 GLY A N 1
ATOM 5140 C CA . GLY A 1 639 ? 1.689 -39.5 -26.141 1 94.5 639 GLY A CA 1
ATOM 5141 C C . GLY A 1 639 ? 0.642 -40.594 -25.969 1 94.5 639 GLY A C 1
ATOM 5142 O O . GLY A 1 639 ? -0.027 -40.656 -24.922 1 94.5 639 GLY A O 1
ATOM 5143 N N . ASP A 1 640 ? 0.479 -41.375 -27.031 1 92.56 640 ASP A N 1
ATOM 5144 C CA . ASP A 1 640 ? -0.479 -42.469 -26.984 1 92.56 640 ASP A CA 1
ATOM 5145 C C . ASP A 1 640 ? 0.233 -43.844 -27.047 1 92.56 640 ASP A C 1
ATOM 5147 O O . ASP A 1 640 ? -0.413 -44.875 -27.141 1 92.56 640 ASP A O 1
ATOM 5151 N N . SER A 1 641 ? 1.491 -43.812 -26.812 1 94.5 641 SER A N 1
ATOM 5152 C CA . SER A 1 641 ? 2.256 -45 -27.203 1 94.5 641 SER A CA 1
ATOM 5153 C C . SER A 1 641 ? 2.816 -45.719 -25.984 1 94.5 641 SER A C 1
ATOM 5155 O O . SER A 1 641 ? 2.994 -46.938 -26 1 94.5 641 SER A O 1
ATOM 5157 N N . ILE A 1 642 ? 3.17 -44.969 -24.969 1 97.44 642 ILE A N 1
ATOM 5158 C CA . ILE A 1 642 ? 3.844 -45.594 -23.828 1 97.44 642 ILE A CA 1
ATOM 5159 C C . ILE A 1 642 ? 3.098 -45.25 -22.547 1 97.44 642 ILE A C 1
ATOM 5161 O O . ILE A 1 642 ? 2.768 -44.062 -22.297 1 97.44 642 ILE A O 1
ATOM 5165 N N . LEU A 1 643 ? 2.756 -46.25 -21.766 1 98.19 643 LEU A N 1
ATOM 5166 C CA . LEU A 1 643 ? 2.275 -46.062 -20.406 1 98.19 643 LEU A CA 1
ATOM 5167 C C . LEU A 1 643 ? 3.408 -46.25 -19.406 1 98.19 643 LEU A C 1
ATOM 5169 O O . LEU A 1 643 ? 4.129 -47.25 -19.453 1 98.19 643 LEU A O 1
ATOM 5173 N N . VAL A 1 644 ? 3.623 -45.344 -18.594 1 98.75 644 VAL A N 1
ATOM 5174 C CA . VAL A 1 644 ? 4.699 -45.375 -17.609 1 98.75 644 VAL A CA 1
ATOM 5175 C C . VAL A 1 644 ? 4.109 -45.531 -16.203 1 98.75 644 VAL A C 1
ATOM 5177 O O . VAL A 1 644 ? 3.162 -44.844 -15.844 1 98.75 644 VAL A O 1
ATOM 5180 N N . ALA A 1 645 ? 4.609 -46.438 -15.406 1 98.69 645 ALA A N 1
ATOM 5181 C CA . ALA A 1 645 ? 4.172 -46.688 -14.039 1 98.69 645 ALA A CA 1
ATOM 5182 C C . ALA A 1 645 ? 5.367 -46.812 -13.094 1 98.69 645 ALA A C 1
ATOM 5184 O O . ALA A 1 645 ? 5.664 -47.906 -12.602 1 98.69 645 ALA A O 1
ATOM 5185 N N . PRO A 1 646 ? 5.961 -45.781 -12.727 1 98.44 646 PRO A N 1
ATOM 5186 C CA . PRO A 1 646 ? 7.168 -45.812 -11.898 1 98.44 646 PRO A CA 1
ATOM 5187 C C . PRO A 1 646 ? 6.871 -46.156 -10.438 1 98.44 646 PRO A C 1
ATOM 5189 O O . PRO A 1 646 ? 5.727 -46.031 -9.992 1 98.44 646 PRO A O 1
ATOM 5192 N N . ILE A 1 647 ? 7.883 -46.656 -9.688 1 98.5 647 ILE A N 1
ATOM 5193 C CA . ILE A 1 647 ? 7.793 -46.812 -8.234 1 98.5 647 ILE A CA 1
ATOM 5194 C C . ILE A 1 647 ? 7.859 -45.438 -7.555 1 98.5 647 ILE A C 1
ATOM 5196 O O . ILE A 1 647 ? 8.789 -44.656 -7.793 1 98.5 647 ILE A O 1
ATOM 5200 N N . LEU A 1 648 ? 6.895 -45.188 -6.668 1 98.06 648 LEU A N 1
ATOM 5201 C CA . LEU A 1 648 ? 6.812 -43.875 -6.035 1 98.06 648 LEU A CA 1
ATOM 5202 C C . LEU A 1 648 ? 6.82 -44 -4.516 1 98.06 648 LEU A C 1
ATOM 5204 O O . LEU A 1 648 ? 6.637 -43.031 -3.803 1 98.06 648 LEU A O 1
ATOM 5208 N N . LYS A 1 649 ? 7.016 -45.156 -3.996 1 97.44 649 LYS A N 1
ATOM 5209 C CA . LYS A 1 649 ? 7.078 -45.406 -2.559 1 97.44 649 LYS A CA 1
ATOM 5210 C C . LYS A 1 649 ? 8.438 -45.969 -2.16 1 97.44 649 LYS A C 1
ATOM 5212 O O . LYS A 1 649 ? 8.945 -46.875 -2.807 1 97.44 649 LYS A O 1
ATOM 5217 N N . LYS A 1 650 ? 8.922 -45.438 -1.105 1 97.56 650 LYS A N 1
ATOM 5218 C CA . LYS A 1 650 ? 10.227 -45.875 -0.631 1 97.56 650 LYS A CA 1
ATOM 5219 C C . LYS A 1 650 ? 10.234 -47.375 -0.323 1 97.56 650 LYS A C 1
ATOM 5221 O O . LYS A 1 650 ? 9.32 -47.875 0.335 1 97.56 650 LYS A O 1
ATOM 5226 N N . GLY A 1 651 ? 11.211 -48 -0.753 1 97.44 651 GLY A N 1
ATOM 5227 C CA . GLY A 1 651 ? 11.438 -49.406 -0.426 1 97.44 651 GLY A CA 1
ATOM 5228 C C . GLY A 1 651 ? 10.578 -50.344 -1.248 1 97.44 651 GLY A C 1
ATOM 5229 O O . GLY A 1 651 ? 10.766 -51.562 -1.189 1 97.44 651 GLY A O 1
ATOM 5230 N N . ALA A 1 652 ? 9.711 -49.844 -2.043 1 97.75 652 ALA A N 1
ATOM 5231 C CA . ALA A 1 652 ? 8.797 -50.688 -2.807 1 97.75 652 ALA A CA 1
ATOM 5232 C C . ALA A 1 652 ? 9.523 -51.406 -3.945 1 97.75 652 ALA A C 1
ATOM 5234 O O . ALA A 1 652 ? 10.367 -50.781 -4.617 1 97.75 652 ALA A O 1
ATOM 5235 N N . LYS A 1 653 ? 9.164 -52.719 -4.168 1 97.19 653 LYS A N 1
ATOM 5236 C CA . LYS A 1 653 ? 9.742 -53.5 -5.242 1 97.19 653 LYS A CA 1
ATOM 5237 C C . LYS A 1 653 ? 8.656 -54.094 -6.141 1 97.19 653 LYS A C 1
ATOM 5239 O O . LYS A 1 653 ? 8.93 -54.938 -6.98 1 97.19 653 LYS A O 1
ATOM 5244 N N . GLU A 1 654 ? 7.531 -53.719 -5.805 1 97.69 654 GLU A N 1
ATOM 5245 C CA . GLU A 1 654 ? 6.363 -54.062 -6.617 1 97.69 654 GLU A CA 1
ATOM 5246 C C . GLU A 1 654 ? 5.285 -53 -6.5 1 97.69 654 GLU A C 1
ATOM 5248 O O . GLU A 1 654 ? 5.312 -52.156 -5.582 1 97.69 654 GLU A O 1
ATOM 5253 N N . ARG A 1 655 ? 4.379 -52.969 -7.48 1 98 655 ARG A N 1
ATOM 5254 C CA . ARG A 1 655 ? 3.24 -52.062 -7.445 1 98 655 ARG A CA 1
ATOM 5255 C C . ARG A 1 655 ? 2.078 -52.594 -8.273 1 98 655 ARG A C 1
ATOM 5257 O O . ARG A 1 655 ? 2.262 -53.5 -9.102 1 98 655 ARG A O 1
ATOM 5264 N N . ASP A 1 656 ? 0.917 -52.062 -7.91 1 98.19 656 ASP A N 1
ATOM 5265 C CA . ASP A 1 656 ? -0.239 -52.281 -8.773 1 98.19 656 ASP A CA 1
ATOM 5266 C C . ASP A 1 656 ? -0.226 -51.312 -9.961 1 98.19 656 ASP A C 1
ATOM 5268 O O . ASP A 1 656 ? 0.128 -50.156 -9.812 1 98.19 656 ASP A O 1
ATOM 5272 N N . ILE A 1 657 ? -0.517 -51.875 -11.164 1 98.5 657 ILE A N 1
ATOM 5273 C CA . ILE A 1 657 ? -0.519 -51.062 -12.383 1 98.5 657 ILE A CA 1
ATOM 5274 C C . ILE A 1 657 ? -1.853 -51.219 -13.102 1 98.5 657 ILE A C 1
ATOM 5276 O O . ILE A 1 657 ? -2.328 -52.344 -13.297 1 98.5 657 ILE A O 1
ATOM 5280 N N . TYR A 1 658 ? -2.48 -50.125 -13.406 1 98.38 658 TYR A N 1
ATOM 5281 C CA . TYR A 1 658 ? -3.701 -50.188 -14.211 1 98.38 658 TYR A CA 1
ATOM 5282 C C . TYR A 1 658 ? -3.395 -49.969 -15.688 1 98.38 658 TYR A C 1
ATOM 5284 O O . TYR A 1 658 ? -2.734 -49 -16.047 1 98.38 658 TYR A O 1
ATOM 5292 N N . LEU A 1 659 ? -3.842 -50.844 -16.562 1 97.69 659 LEU A N 1
ATOM 5293 C CA . LEU A 1 659 ? -3.734 -50.688 -18.016 1 97.69 659 LEU A CA 1
ATOM 5294 C C . LEU A 1 659 ? -5.066 -50.219 -18.609 1 97.69 659 LEU A C 1
ATOM 5296 O O . LEU A 1 659 ? -6.062 -50.938 -18.531 1 97.69 659 LEU A O 1
ATOM 5300 N N . PRO A 1 660 ? -5.082 -49.062 -19.156 1 96 660 PRO A N 1
ATOM 5301 C CA . PRO A 1 660 ? -6.312 -48.656 -19.828 1 96 660 PRO A CA 1
ATOM 5302 C C . PRO A 1 660 ? -6.602 -49.406 -21.109 1 96 660 PRO A C 1
ATOM 5304 O O . PRO A 1 660 ? -5.832 -50.312 -21.469 1 96 660 PRO A O 1
ATOM 5307 N N . GLU A 1 661 ? -7.742 -49.062 -21.75 1 93.75 661 GLU A N 1
ATOM 5308 C CA . GLU A 1 661 ? -8.164 -49.781 -22.969 1 93.75 661 GLU A CA 1
ATOM 5309 C C . GLU A 1 661 ? -7.035 -49.844 -23.984 1 93.75 661 GLU A C 1
ATOM 5311 O O . GLU A 1 661 ? -6.301 -48.875 -24.172 1 93.75 661 GLU A O 1
ATOM 5316 N N . GLY A 1 662 ? -6.879 -51.031 -24.578 1 93.12 662 GLY A N 1
ATOM 5317 C CA . GLY A 1 662 ? -5.852 -51.25 -25.594 1 93.12 662 GLY A CA 1
ATOM 5318 C C . GLY A 1 662 ? -5.02 -52.5 -25.344 1 93.12 662 GLY A C 1
ATOM 5319 O O . GLY A 1 662 ? -5.273 -53.219 -24.391 1 93.12 662 GLY A O 1
ATOM 5320 N N . ASP A 1 663 ? -4.082 -52.75 -26.281 1 95.25 663 ASP A N 1
ATOM 5321 C CA . ASP A 1 663 ? -3.111 -53.844 -26.156 1 95.25 663 ASP A CA 1
ATOM 5322 C C . ASP A 1 663 ? -1.733 -53.312 -25.781 1 95.25 663 ASP A C 1
ATOM 5324 O O . ASP A 1 663 ? -1.238 -52.375 -26.406 1 95.25 663 ASP A O 1
ATOM 5328 N N . TRP A 1 664 ? -1.198 -53.938 -24.688 1 96.75 664 TRP A N 1
ATOM 5329 C CA . TRP A 1 664 ? 0.032 -53.406 -24.125 1 96.75 664 TRP A CA 1
ATOM 5330 C C . TRP A 1 664 ? 1.109 -54.469 -24.031 1 96.75 664 TRP A C 1
ATOM 5332 O O . TRP A 1 664 ? 0.812 -55.656 -23.766 1 96.75 664 TRP A O 1
ATOM 5342 N N . HIS A 1 665 ? 2.299 -54.125 -24.312 1 97.69 665 HIS A N 1
ATOM 5343 C CA . HIS A 1 665 ? 3.459 -55 -24.125 1 97.69 665 HIS A CA 1
ATOM 5344 C C . HIS A 1 665 ? 4.277 -54.562 -22.922 1 97.69 665 HIS A C 1
ATOM 5346 O O . HIS A 1 665 ? 4.789 -53.438 -22.875 1 97.69 665 HIS A O 1
ATOM 5352 N N . ASP A 1 666 ? 4.387 -55.438 -21.938 1 97.25 666 ASP A N 1
ATOM 5353 C CA . ASP A 1 666 ? 5.184 -55.219 -20.734 1 97.25 666 ASP A CA 1
ATOM 5354 C C . ASP A 1 666 ? 6.676 -55.281 -21.031 1 97.25 666 ASP A C 1
ATOM 5356 O O . ASP A 1 666 ? 7.188 -56.344 -21.375 1 97.25 666 ASP A O 1
ATOM 5360 N N . GLN A 1 667 ? 7.363 -54.25 -20.828 1 96.19 667 GLN A N 1
ATOM 5361 C CA . GLN A 1 667 ? 8.758 -54.188 -21.266 1 96.19 667 GLN A CA 1
ATOM 5362 C C . GLN A 1 667 ? 9.68 -54.812 -20.219 1 96.19 667 GLN A C 1
ATOM 5364 O O . GLN A 1 667 ? 10.852 -55.094 -20.5 1 96.19 667 GLN A O 1
ATOM 5369 N N . ILE A 1 668 ? 9.188 -54.969 -18.984 1 94.62 668 ILE A N 1
ATOM 5370 C CA . ILE A 1 668 ? 9.984 -55.656 -17.969 1 94.62 668 ILE A CA 1
ATOM 5371 C C . ILE A 1 668 ? 9.844 -57.156 -18.109 1 94.62 668 ILE A C 1
ATOM 5373 O O . ILE A 1 668 ? 10.844 -57.875 -18.203 1 94.62 668 ILE A O 1
ATOM 5377 N N . HIS A 1 669 ? 8.617 -57.594 -18.203 1 94.19 669 HIS A N 1
ATOM 5378 C CA . HIS A 1 669 ? 8.359 -59.031 -18.188 1 94.19 669 HIS A CA 1
ATOM 5379 C C . HIS A 1 669 ? 8.211 -59.594 -19.594 1 94.19 669 HIS A C 1
ATOM 5381 O O . HIS A 1 669 ? 8.078 -60.781 -19.781 1 94.19 669 HIS A O 1
ATOM 5387 N N . ASP A 1 670 ? 8.219 -58.781 -20.562 1 94.94 670 ASP A N 1
ATOM 5388 C CA . ASP A 1 670 ? 8.109 -59.188 -21.969 1 94.94 670 ASP A CA 1
ATOM 5389 C C . ASP A 1 670 ? 6.824 -59.969 -22.219 1 94.94 670 ASP A C 1
ATOM 5391 O O . ASP A 1 670 ? 6.867 -61.094 -22.766 1 94.94 670 ASP A O 1
ATOM 5395 N N . GLN A 1 671 ? 5.754 -59.469 -21.781 1 95.12 671 GLN A N 1
ATOM 5396 C CA . GLN A 1 671 ? 4.453 -60.125 -21.906 1 95.12 671 GLN A CA 1
ATOM 5397 C C . GLN A 1 671 ? 3.428 -59.188 -22.547 1 95.12 671 GLN A C 1
ATOM 5399 O O . GLN A 1 671 ? 3.494 -57.969 -22.359 1 95.12 671 GLN A O 1
ATOM 5404 N N . HIS A 1 672 ? 2.562 -59.812 -23.312 1 95.38 672 HIS A N 1
ATOM 5405 C CA . HIS A 1 672 ? 1.421 -59.094 -23.859 1 95.38 672 HIS A CA 1
ATOM 5406 C C . HIS A 1 672 ? 0.266 -59.031 -22.859 1 95.38 672 HIS A C 1
ATOM 5408 O O . HIS A 1 672 ? -0.111 -60.094 -22.297 1 95.38 672 HIS A O 1
ATOM 5414 N N . GLU A 1 673 ? -0.166 -57.875 -22.609 1 94.88 673 GLU A N 1
ATOM 5415 C CA . GLU A 1 673 ? -1.261 -57.656 -21.672 1 94.88 673 GLU A CA 1
ATOM 5416 C C . GLU A 1 673 ? -2.436 -56.969 -22.328 1 94.88 673 GLU A C 1
ATOM 5418 O O . GLU A 1 673 ? -2.244 -56 -23.078 1 94.88 673 GLU A O 1
ATOM 5423 N N . GLN A 1 674 ? -3.689 -57.469 -22.078 1 94.56 674 GLN A N 1
ATOM 5424 C CA . GLN A 1 674 ? -4.887 -56.75 -22.5 1 94.56 674 GLN A CA 1
ATOM 5425 C C . GLN A 1 674 ? -5.242 -55.656 -21.5 1 94.56 674 GLN A C 1
ATOM 5427 O O . GLN A 1 674 ? -5.137 -55.844 -20.281 1 94.56 674 GLN A O 1
ATOM 5432 N N . GLY A 1 675 ? -5.68 -54.5 -22.016 1 95.25 675 GLY A N 1
ATOM 5433 C CA . GLY A 1 675 ? -6.016 -53.375 -21.172 1 95.25 675 GLY A CA 1
ATOM 5434 C C . GLY A 1 675 ? -7.316 -53.562 -20.422 1 95.25 675 GLY A C 1
ATOM 5435 O O . GLY A 1 675 ? -7.859 -54.656 -20.359 1 95.25 675 GLY A O 1
ATOM 5436 N N . LYS A 1 676 ? -7.707 -52.594 -19.719 1 96 676 LYS A N 1
ATOM 5437 C CA . LYS A 1 676 ? -8.898 -52.5 -18.875 1 96 676 LYS A CA 1
ATOM 5438 C C . LYS A 1 676 ? -8.805 -53.5 -17.703 1 96 676 LYS A C 1
ATOM 5440 O O . LYS A 1 676 ? -9.742 -54.25 -17.438 1 96 676 LYS A O 1
ATOM 5445 N N . GLN A 1 677 ? -7.684 -53.438 -17.141 1 96.38 677 GLN A N 1
ATOM 5446 C CA . GLN A 1 677 ? -7.504 -54.281 -15.977 1 96.38 677 GLN A CA 1
ATOM 5447 C C . GLN A 1 677 ? -6.336 -53.812 -15.117 1 96.38 677 GLN A C 1
ATOM 5449 O O . GLN A 1 677 ? -5.461 -53.094 -15.594 1 96.38 677 GLN A O 1
ATOM 5454 N N . TRP A 1 678 ? -6.301 -54.312 -13.875 1 97.56 678 TRP A N 1
ATOM 5455 C CA . TRP A 1 678 ? -5.203 -54.094 -12.938 1 97.56 678 TRP A CA 1
ATOM 5456 C C . TRP A 1 678 ? -4.207 -55.25 -12.992 1 97.56 678 TRP A C 1
ATOM 5458 O O . TRP A 1 678 ? -4.602 -56.406 -12.953 1 97.56 678 TRP A O 1
ATOM 5468 N N . LEU A 1 679 ? -2.99 -54.906 -13.203 1 97.94 679 LEU A N 1
ATOM 5469 C CA . LEU A 1 679 ? -1.911 -55.844 -12.914 1 97.94 679 LEU A CA 1
ATOM 5470 C C . LEU A 1 679 ? -1.47 -55.75 -11.461 1 97.94 679 LEU A C 1
ATOM 5472 O O . LEU A 1 679 ? -0.902 -54.75 -11.047 1 97.94 679 LEU A O 1
ATOM 5476 N N . ARG A 1 680 ? -1.714 -56.781 -10.711 1 97.31 680 ARG A N 1
ATOM 5477 C CA . ARG A 1 680 ? -1.427 -56.75 -9.281 1 97.31 680 ARG A CA 1
ATOM 5478 C C . ARG A 1 680 ? 0.005 -57.188 -9 1 97.31 680 ARG A C 1
ATOM 5480 O O . ARG A 1 680 ? 0.517 -58.125 -9.641 1 97.31 680 ARG A O 1
ATOM 5487 N N . ALA A 1 681 ? 0.659 -56.531 -8.086 1 97.31 681 ALA A N 1
ATOM 5488 C CA . ALA A 1 681 ? 1.985 -56.844 -7.566 1 97.31 681 ALA A CA 1
ATOM 5489 C C . ALA A 1 681 ? 2.988 -57.031 -8.703 1 97.31 681 ALA A C 1
ATOM 5491 O O . ALA A 1 681 ? 3.705 -58.031 -8.75 1 97.31 681 ALA A O 1
ATOM 5492 N N . HIS A 1 682 ? 2.875 -56.156 -9.633 1 97.75 682 HIS A N 1
ATOM 5493 C CA . HIS A 1 682 ? 3.855 -56.188 -10.719 1 97.75 682 HIS A CA 1
ATOM 5494 C C . HIS A 1 682 ? 5.258 -55.906 -10.188 1 97.75 682 HIS A C 1
ATOM 5496 O O . HIS A 1 682 ? 5.516 -54.812 -9.641 1 97.75 682 HIS A O 1
ATOM 5502 N N . LYS A 1 683 ? 6.156 -56.844 -10.344 1 97.88 683 LYS A N 1
ATOM 5503 C CA . LYS A 1 683 ? 7.5 -56.719 -9.789 1 97.88 683 LYS A CA 1
ATOM 5504 C C . LYS A 1 683 ? 8.352 -55.75 -10.594 1 97.88 683 LYS A C 1
ATOM 5506 O O . LYS A 1 683 ? 8.344 -55.781 -11.828 1 97.88 683 LYS A O 1
ATOM 5511 N N . VAL A 1 684 ? 9.008 -54.844 -9.906 1 98.06 684 VAL A N 1
ATOM 5512 C CA . VAL A 1 684 ? 9.891 -53.844 -10.508 1 98.06 684 VAL A CA 1
ATOM 5513 C C . VAL A 1 684 ? 11.148 -53.688 -9.664 1 98.06 684 VAL A C 1
ATOM 5515 O O . VAL A 1 684 ? 11.102 -53.219 -8.531 1 98.06 684 VAL A O 1
ATOM 5518 N N . LYS A 1 685 ? 12.281 -54.062 -10.172 1 97.38 685 LYS A N 1
ATOM 5519 C CA . LYS A 1 685 ? 13.555 -53.938 -9.469 1 97.38 685 LYS A CA 1
ATOM 5520 C C . LYS A 1 685 ? 14.008 -52.469 -9.414 1 97.38 685 LYS A C 1
ATOM 5522 O O . LYS A 1 685 ? 13.453 -51.625 -10.102 1 97.38 685 LYS A O 1
ATOM 5527 N N . LEU A 1 686 ? 14.977 -52.219 -8.555 1 97.31 686 LEU A N 1
ATOM 5528 C CA . LEU A 1 686 ? 15.523 -50.875 -8.414 1 97.31 686 LEU A CA 1
ATOM 5529 C C . LEU A 1 686 ? 16.094 -50.375 -9.734 1 97.31 686 LEU A C 1
ATOM 5531 O O . LEU A 1 686 ? 16.078 -49.156 -10.016 1 97.31 686 LEU A O 1
ATOM 5535 N N . THR A 1 687 ? 16.578 -51.25 -10.57 1 96.88 687 THR A N 1
ATOM 5536 C CA . THR A 1 687 ? 17.266 -50.875 -11.805 1 96.88 687 THR A CA 1
ATOM 5537 C C . THR A 1 687 ? 16.281 -50.781 -12.961 1 96.88 687 THR A C 1
ATOM 5539 O O . THR A 1 687 ? 16.688 -50.531 -14.102 1 96.88 687 THR A O 1
ATOM 5542 N N . GLU A 1 688 ? 15 -51.031 -12.656 1 96.56 688 GLU A N 1
ATOM 5543 C CA . GLU A 1 688 ? 13.992 -51.094 -13.711 1 96.56 688 GLU A CA 1
ATOM 5544 C C . GLU A 1 688 ? 12.938 -50 -13.523 1 96.56 688 GLU A C 1
ATOM 5546 O O . GLU A 1 688 ? 12.742 -49.531 -12.414 1 96.56 688 GLU A O 1
ATOM 5551 N N . VAL A 1 689 ? 12.352 -49.656 -14.648 1 97.38 689 VAL A N 1
ATOM 5552 C CA . VAL A 1 689 ? 11.148 -48.844 -14.656 1 97.38 689 VAL A CA 1
ATOM 5553 C C . VAL A 1 689 ? 10.031 -49.562 -15.391 1 97.38 689 VAL A C 1
ATOM 5555 O O . VAL A 1 689 ? 10.219 -50.031 -16.516 1 97.38 689 VAL A O 1
ATOM 5558 N N . ALA A 1 690 ? 8.898 -49.656 -14.719 1 98.25 690 ALA A N 1
ATOM 5559 C CA . ALA A 1 690 ? 7.766 -50.312 -15.383 1 98.25 690 ALA A CA 1
ATOM 5560 C C . ALA A 1 690 ? 7.168 -49.375 -16.453 1 98.25 690 ALA A C 1
ATOM 5562 O O . ALA A 1 690 ? 6.746 -48.281 -16.156 1 98.25 690 ALA A O 1
ATOM 5563 N N . TYR A 1 691 ? 7.164 -49.781 -17.656 1 98.31 691 TYR A N 1
ATOM 5564 C CA . TYR A 1 691 ? 6.469 -49.125 -18.75 1 98.31 691 TYR A CA 1
ATOM 5565 C C . TYR A 1 691 ? 5.961 -50.125 -19.781 1 98.31 691 TYR A C 1
ATOM 5567 O O . TYR A 1 691 ? 6.445 -51.25 -19.844 1 98.31 691 TYR A O 1
ATOM 5575 N N . PHE A 1 692 ? 4.957 -49.719 -20.453 1 98 692 PHE A N 1
ATOM 5576 C CA . PHE A 1 692 ? 4.242 -50.562 -21.406 1 98 692 PHE A CA 1
ATOM 5577 C C . PHE A 1 692 ? 4.109 -49.844 -22.75 1 98 692 PHE A C 1
ATOM 5579 O O . PHE A 1 692 ? 3.842 -48.656 -22.797 1 98 692 PHE A O 1
ATOM 5586 N N . THR A 1 693 ? 4.34 -50.531 -23.844 1 97.38 693 THR A N 1
ATOM 5587 C CA . THR A 1 693 ? 4.16 -50 -25.172 1 97.38 693 THR A CA 1
ATOM 5588 C C . THR A 1 693 ? 2.857 -50.5 -25.797 1 97.38 693 THR A C 1
ATOM 5590 O O . THR A 1 693 ? 2.535 -51.688 -25.703 1 97.38 693 THR A O 1
ATOM 5593 N N . ARG A 1 694 ? 2.18 -49.625 -26.328 1 94.88 694 ARG A N 1
ATOM 5594 C CA . ARG A 1 694 ? 0.922 -49.969 -26.984 1 94.88 694 ARG A CA 1
ATOM 5595 C C . ARG A 1 694 ? 1.169 -50.781 -28.266 1 94.88 694 ARG A C 1
ATOM 5597 O O . ARG A 1 694 ? 2.033 -50.406 -29.062 1 94.88 694 ARG A O 1
ATOM 5604 N N . THR A 1 695 ? 0.457 -51.906 -28.422 1 90 695 THR A N 1
ATOM 5605 C CA . THR A 1 695 ? 0.631 -52.75 -29.594 1 90 695 THR A CA 1
ATOM 5606 C C . THR A 1 695 ? -0.633 -52.75 -30.453 1 90 695 THR A C 1
ATOM 5608 O O . THR A 1 695 ? -1.74 -52.594 -29.938 1 90 695 THR A O 1
ATOM 5611 N N . HIS A 1 696 ? -0.55 -52.469 -31.75 1 75.19 696 HIS A N 1
ATOM 5612 C CA . HIS A 1 696 ? -1.679 -52.656 -32.656 1 75.19 696 HIS A CA 1
ATOM 5613 C C . HIS A 1 696 ? -1.751 -54.062 -33.188 1 75.19 696 HIS A C 1
ATOM 5615 O O . HIS A 1 696 ? -0.759 -54.625 -33.688 1 75.19 696 HIS A O 1
ATOM 5621 N N . ILE A 1 697 ? -2.449 -55 -32.438 1 47.72 697 ILE A N 1
ATOM 5622 C CA . ILE A 1 697 ? -2.623 -56.344 -33 1 47.72 697 ILE A CA 1
ATOM 5623 C C . ILE A 1 697 ? -3.361 -56.281 -34.312 1 47.72 697 ILE A C 1
ATOM 5625 O O . ILE A 1 697 ? -4.441 -55.688 -34.406 1 47.72 697 ILE A O 1
ATOM 5629 N N . LEU A 1 698 ? -2.645 -56.375 -35.375 1 38.91 698 LEU A N 1
ATOM 5630 C CA . LEU A 1 698 ? -3.311 -56.688 -36.625 1 38.91 698 LEU A CA 1
ATOM 5631 C C . LEU A 1 698 ? -4.246 -57.906 -36.469 1 38.91 698 LEU A C 1
ATOM 5633 O O . LEU A 1 698 ? -3.818 -58.969 -36.031 1 38.91 698 LEU A O 1
ATOM 5637 N N . GLY A 1 699 ? -5.328 -57.719 -35.906 1 31.28 699 GLY A N 1
ATOM 5638 C CA . GLY A 1 699 ? -6.277 -58.75 -36.25 1 31.28 699 GLY A CA 1
ATOM 5639 C C . GLY A 1 699 ? -6.441 -58.938 -37.75 1 31.28 699 GLY A C 1
ATOM 5640 O O . GLY A 1 699 ? -6.188 -58 -38.531 1 31.28 699 GLY A O 1
ATOM 5641 N N . MET B 1 1 ? -48.938 25.609 -15.945 1 20.56 1 MET B N 1
ATOM 5642 C CA . MET B 1 1 ? -50.344 25.234 -16.016 1 20.56 1 MET B CA 1
ATOM 5643 C C . MET B 1 1 ? -50.969 25.703 -17.328 1 20.56 1 MET B C 1
ATOM 5645 O O . MET B 1 1 ? -51.938 25.109 -17.812 1 20.56 1 MET B O 1
ATOM 5649 N N . ARG B 1 2 ? -50.438 26.875 -17.781 1 22.23 2 ARG B N 1
ATOM 5650 C CA . ARG B 1 2 ? -51.125 27.703 -18.75 1 22.23 2 ARG B CA 1
ATOM 5651 C C . ARG B 1 2 ? -51 27.141 -20.156 1 22.23 2 ARG B C 1
ATOM 5653 O O . ARG B 1 2 ? -51.906 27.281 -20.984 1 22.23 2 ARG B O 1
ATOM 5660 N N . TYR B 1 3 ? -49.781 26.656 -20.375 1 23.59 3 TYR B N 1
ATOM 5661 C CA . TYR B 1 3 ? -49.438 26.625 -21.781 1 23.59 3 TYR B CA 1
ATOM 5662 C C . TYR B 1 3 ? -50.094 25.453 -22.5 1 23.59 3 TYR B C 1
ATOM 5664 O O . TYR B 1 3 ? -49.719 25.141 -23.641 1 23.59 3 TYR B O 1
ATOM 5672 N N . VAL B 1 4 ? -50.688 24.5 -21.641 1 22.89 4 VAL B N 1
ATOM 5673 C CA . VAL B 1 4 ? -50.906 23.219 -22.297 1 22.89 4 VAL B CA 1
ATOM 5674 C C . VAL B 1 4 ? -52.031 23.359 -23.328 1 22.89 4 VAL B C 1
ATOM 5676 O O . VAL B 1 4 ? -52.375 22.406 -24.047 1 22.89 4 VAL B O 1
ATOM 5679 N N . CYS B 1 5 ? -52.844 24.406 -23.078 1 21.23 5 CYS B N 1
ATOM 5680 C CA . CYS B 1 5 ? -54.125 24.312 -23.734 1 21.23 5 CYS B CA 1
ATOM 5681 C C . CYS B 1 5 ? -54.031 24.578 -25.219 1 21.23 5 CYS B C 1
ATOM 5683 O O . CYS B 1 5 ? -55.031 24.875 -25.875 1 21.23 5 CYS B O 1
ATOM 5685 N N . TYR B 1 6 ? -52.75 24.891 -25.641 1 24.02 6 TYR B N 1
ATOM 5686 C CA . TYR B 1 6 ? -52.844 25.625 -26.906 1 24.02 6 TYR B CA 1
ATOM 5687 C C . TYR B 1 6 ? -53.312 24.703 -28.031 1 24.02 6 TYR B C 1
ATOM 5689 O O . TYR B 1 6 ? -53.219 25.062 -29.219 1 24.02 6 TYR B O 1
ATOM 5697 N N . VAL B 1 7 ? -53.406 23.344 -27.672 1 22.62 7 VAL B N 1
ATOM 5698 C CA . VAL B 1 7 ? -53.125 22.609 -28.891 1 22.62 7 VAL B CA 1
ATOM 5699 C C . VAL B 1 7 ? -54.156 22.969 -29.969 1 22.62 7 VAL B C 1
ATOM 5701 O O . VAL B 1 7 ? -53.781 23.375 -31.078 1 22.62 7 VAL B O 1
ATOM 5704 N N . MET B 1 8 ? -54.906 21.922 -30.547 1 22.92 8 MET B N 1
ATOM 5705 C CA . MET B 1 8 ? -55.219 21.625 -31.953 1 22.92 8 MET B CA 1
ATOM 5706 C C . MET B 1 8 ? -56.438 22.406 -32.406 1 22.92 8 MET B C 1
ATOM 5708 O O . MET B 1 8 ? -57.531 22.266 -31.828 1 22.92 8 MET B O 1
ATOM 5712 N N . SER B 1 9 ? -56.219 23.672 -32.812 1 23.81 9 SER B N 1
ATOM 5713 C CA . SER B 1 9 ? -57.188 24.578 -33.438 1 23.81 9 SER B CA 1
ATOM 5714 C C . SER B 1 9 ? -57.938 23.906 -34.594 1 23.81 9 SER B C 1
ATOM 5716 O O . SER B 1 9 ? -57.344 23.656 -35.625 1 23.81 9 SER B O 1
ATOM 5718 N N . CYS B 1 10 ? -58.781 22.859 -34.312 1 24.3 10 CYS B N 1
ATOM 5719 C CA . CYS B 1 10 ? -59.594 22.203 -35.312 1 24.3 10 CYS B CA 1
ATOM 5720 C C . CYS B 1 10 ? -60.406 23.219 -36.125 1 24.3 10 CYS B C 1
ATOM 5722 O O . CYS B 1 10 ? -61.219 23.953 -35.562 1 24.3 10 CYS B O 1
ATOM 5724 N N . ASP B 1 11 ? -59.781 23.75 -37.188 1 23.52 11 ASP B N 1
ATOM 5725 C CA . ASP B 1 11 ? -60.375 24.625 -38.219 1 23.52 11 ASP B CA 1
ATOM 5726 C C . ASP B 1 11 ? -61.719 24.062 -38.688 1 23.52 11 ASP B C 1
ATOM 5728 O O . ASP B 1 11 ? -61.844 22.875 -38.969 1 23.52 11 ASP B O 1
ATOM 5732 N N . THR B 1 12 ? -62.812 24.766 -38.406 1 27.2 12 THR B N 1
ATOM 5733 C CA . THR B 1 12 ? -64.25 24.656 -38.531 1 27.2 12 THR B CA 1
ATOM 5734 C C . THR B 1 12 ? -64.688 24.547 -40 1 27.2 12 THR B C 1
ATOM 5736 O O . THR B 1 12 ? -65.812 24.906 -40.375 1 27.2 12 THR B O 1
ATOM 5739 N N . THR B 1 13 ? -63.688 24.062 -40.938 1 25.8 13 THR B N 1
ATOM 5740 C CA . THR B 1 13 ? -64.188 24.172 -42.312 1 25.8 13 THR B CA 1
ATOM 5741 C C . THR B 1 13 ? -65.562 23.5 -42.406 1 25.8 13 THR B C 1
ATOM 5743 O O . THR B 1 13 ? -65.875 22.562 -41.688 1 25.8 13 THR B O 1
ATOM 5746 N N . SER B 1 14 ? -66.438 24.125 -43.25 1 26.77 14 SER B N 1
ATOM 5747 C CA . SER B 1 14 ? -67.875 24.156 -43.531 1 26.77 14 SER B CA 1
ATOM 5748 C C . SER B 1 14 ? -68.375 22.812 -44 1 26.77 14 SER B C 1
ATOM 5750 O O . SER B 1 14 ? -69.438 22.734 -44.688 1 26.77 14 SER B O 1
ATOM 5752 N N . LEU B 1 15 ? -67.438 21.766 -44.094 1 26.83 15 LEU B N 1
ATOM 5753 C CA . LEU B 1 15 ? -68 20.672 -44.875 1 26.83 15 LEU B CA 1
ATOM 5754 C C . LEU B 1 15 ? -69.312 20.234 -44.281 1 26.83 15 LEU B C 1
ATOM 5756 O O . LEU B 1 15 ? -69.562 20.312 -43.062 1 26.83 15 LEU B O 1
ATOM 5760 N N . THR B 1 16 ? -70.312 20.047 -45.312 1 28.83 16 THR B N 1
ATOM 5761 C CA . THR B 1 16 ? -71.75 19.719 -45.312 1 28.83 16 THR B CA 1
ATOM 5762 C C . THR B 1 16 ? -72 18.5 -44.438 1 28.83 16 THR B C 1
ATOM 5764 O O . THR B 1 16 ? -71.562 17.391 -44.75 1 28.83 16 THR B O 1
ATOM 5767 N N . MET B 1 17 ? -71.875 18.656 -43.125 1 26.59 17 MET B N 1
ATOM 5768 C CA . MET B 1 17 ? -72.062 17.688 -42.031 1 26.59 17 MET B CA 1
ATOM 5769 C C . MET B 1 17 ? -73.438 17.031 -42.125 1 26.59 17 MET B C 1
ATOM 5771 O O . MET B 1 17 ? -74.438 17.703 -41.875 1 26.59 17 MET B O 1
ATOM 5775 N N . ARG B 1 18 ? -73.562 16.125 -43.219 1 33.78 18 ARG B N 1
ATOM 5776 C CA . ARG B 1 18 ? -74.75 15.312 -43.281 1 33.78 18 ARG B CA 1
ATOM 5777 C C . ARG B 1 18 ? -75.25 14.906 -41.906 1 33.78 18 ARG B C 1
ATOM 5779 O O . ARG B 1 18 ? -74.438 14.766 -40.969 1 33.78 18 ARG B O 1
ATOM 5786 N N . GLN B 1 19 ? -76.625 14.961 -41.656 1 32.5 19 GLN B N 1
ATOM 5787 C CA . GLN B 1 19 ? -77.5 14.836 -40.5 1 32.5 19 GLN B CA 1
ATOM 5788 C C . GLN B 1 19 ? -77.25 13.523 -39.75 1 32.5 19 GLN B C 1
ATOM 5790 O O . GLN B 1 19 ? -77.625 12.453 -40.25 1 32.5 19 GLN B O 1
ATOM 5795 N N . LEU B 1 20 ? -76.062 13.391 -39.312 1 34.38 20 LEU B N 1
ATOM 5796 C CA . LEU B 1 20 ? -75.812 12.164 -38.562 1 34.38 20 LEU B CA 1
ATOM 5797 C C . LEU B 1 20 ? -76.875 12.016 -37.469 1 34.38 20 LEU B C 1
ATOM 5799 O O . LEU B 1 20 ? -77.125 12.961 -36.719 1 34.38 20 LEU B O 1
ATOM 5803 N N . ARG B 1 21 ? -77.812 10.969 -37.781 1 38.03 21 ARG B N 1
ATOM 5804 C CA . ARG B 1 21 ? -79 10.602 -36.969 1 38.03 21 ARG B CA 1
ATOM 5805 C C . ARG B 1 21 ? -78.625 10.547 -35.5 1 38.03 21 ARG B C 1
ATOM 5807 O O . ARG B 1 21 ? -77.5 10.383 -35.125 1 38.03 21 ARG B O 1
ATOM 5814 N N . GLY B 1 22 ? -79.688 10.93 -34.656 1 35.84 22 GLY B N 1
ATOM 5815 C CA . GLY B 1 22 ? -79.75 11.211 -33.219 1 35.84 22 GLY B CA 1
ATOM 5816 C C . GLY B 1 22 ? -79.125 10.141 -32.375 1 35.84 22 GLY B C 1
ATOM 5817 O O . GLY B 1 22 ? -78.562 10.43 -31.312 1 35.84 22 GLY B O 1
ATOM 5818 N N . ARG B 1 23 ? -79.375 8.867 -32.844 1 46.97 23 ARG B N 1
ATOM 5819 C CA . ARG B 1 23 ? -78.875 7.789 -31.969 1 46.97 23 ARG B CA 1
ATOM 5820 C C . ARG B 1 23 ? -77.375 7.688 -31.969 1 46.97 23 ARG B C 1
ATOM 5822 O O . ARG B 1 23 ? -76.75 7.414 -30.938 1 46.97 23 ARG B O 1
ATOM 5829 N N . THR B 1 24 ? -76.875 7.914 -33.219 1 50.03 24 THR B N 1
ATOM 5830 C CA . THR B 1 24 ? -75.438 7.766 -33.344 1 50.03 24 THR B CA 1
ATOM 5831 C C . THR B 1 24 ? -74.688 8.891 -32.594 1 50.03 24 THR B C 1
ATOM 5833 O O . THR B 1 24 ? -73.625 8.68 -32.031 1 50.03 24 THR B O 1
ATOM 5836 N N . LEU B 1 25 ? -75.375 10.109 -32.531 1 51.31 25 LEU B N 1
ATOM 5837 C CA . LEU B 1 25 ? -74.75 11.195 -31.781 1 51.31 25 LEU B CA 1
ATOM 5838 C C . LEU B 1 25 ? -74.812 10.914 -30.281 1 51.31 25 LEU B C 1
ATOM 5840 O O . LEU B 1 25 ? -73.875 11.219 -29.547 1 51.31 25 LEU B O 1
ATOM 5844 N N . ARG B 1 26 ? -75.938 10.242 -29.906 1 53.62 26 ARG B N 1
ATOM 5845 C CA . ARG B 1 26 ? -76 9.883 -28.5 1 53.62 26 ARG B CA 1
ATOM 5846 C C . ARG B 1 26 ? -74.938 8.836 -28.141 1 53.62 26 ARG B C 1
ATOM 5848 O O . ARG B 1 26 ? -74.312 8.938 -27.094 1 53.62 26 ARG B O 1
ATOM 5855 N N . PHE B 1 27 ? -74.875 7.883 -29.078 1 57.38 27 PHE B N 1
ATOM 5856 C CA . PHE B 1 27 ? -73.875 6.859 -28.812 1 57.38 27 PHE B CA 1
ATOM 5857 C C . PHE B 1 27 ? -72.5 7.453 -28.844 1 57.38 27 PHE B C 1
ATOM 5859 O O . PHE B 1 27 ? -71.625 7.098 -28.031 1 57.38 27 PHE B O 1
ATOM 5866 N N . LEU B 1 28 ? -72.312 8.547 -29.703 1 59.81 28 LEU B N 1
ATOM 5867 C CA . LEU B 1 28 ? -71 9.18 -29.766 1 59.81 28 LEU B CA 1
ATOM 5868 C C . LEU B 1 28 ? -70.75 10.039 -28.531 1 59.81 28 LEU B C 1
ATOM 5870 O O . LEU B 1 28 ? -69.625 10.062 -28 1 59.81 28 LEU B O 1
ATOM 5874 N N . LYS B 1 29 ? -71.812 10.672 -28.031 1 61.09 29 LYS B N 1
ATOM 5875 C CA . LYS B 1 29 ? -71.688 11.453 -26.812 1 61.09 29 LYS B CA 1
ATOM 5876 C C . LYS B 1 29 ? -71.438 10.547 -25.609 1 61.09 29 LYS B C 1
ATOM 5878 O O . LYS B 1 29 ? -70.625 10.844 -24.75 1 61.09 29 LYS B O 1
ATOM 5883 N N . ILE B 1 30 ? -72.25 9.398 -25.656 1 63.59 30 ILE B N 1
ATOM 5884 C CA . ILE B 1 30 ? -72.062 8.438 -24.578 1 63.59 30 ILE B CA 1
ATOM 5885 C C . ILE B 1 30 ? -70.625 7.809 -24.703 1 63.59 30 ILE B C 1
ATOM 5887 O O . ILE B 1 30 ? -69.938 7.66 -23.719 1 63.59 30 ILE B O 1
ATOM 5891 N N . ALA B 1 31 ? -70.25 7.52 -25.953 1 63.53 31 ALA B N 1
ATOM 5892 C CA . ALA B 1 31 ? -68.875 6.969 -26.156 1 63.53 31 ALA B CA 1
ATOM 5893 C C . ALA B 1 31 ? -67.812 7.996 -25.812 1 63.53 31 ALA B C 1
ATOM 5895 O O . ALA B 1 31 ? -66.812 7.66 -25.188 1 63.53 31 ALA B O 1
ATOM 5896 N N . CYS B 1 32 ? -68.062 9.312 -26.203 1 59.91 32 CYS B N 1
ATOM 5897 C CA . CYS B 1 32 ? -67.125 10.375 -25.812 1 59.91 32 CYS B CA 1
ATOM 5898 C C . CYS B 1 32 ? -67.188 10.586 -24.312 1 59.91 32 CYS B C 1
ATOM 5900 O O . CYS B 1 32 ? -66.125 10.781 -23.703 1 59.91 32 CYS B O 1
ATOM 5902 N N . PHE B 1 33 ? -68.438 10.539 -23.688 1 65.12 33 PHE B N 1
ATOM 5903 C CA . PHE B 1 33 ? -68.5 10.648 -22.234 1 65.12 33 PHE B CA 1
ATOM 5904 C C . PHE B 1 33 ? -67.812 9.453 -21.562 1 65.12 33 PHE B C 1
ATOM 5906 O O . PHE B 1 33 ? -67.125 9.617 -20.594 1 65.12 33 PHE B O 1
ATOM 5913 N N . LEU B 1 34 ? -68.062 8.164 -22.047 1 63.5 34 LEU B N 1
ATOM 5914 C CA . LEU B 1 34 ? -67.375 6.988 -21.5 1 63.5 34 LEU B CA 1
ATOM 5915 C C . LEU B 1 34 ? -65.875 7.055 -21.766 1 63.5 34 LEU B C 1
ATOM 5917 O O . LEU B 1 34 ? -65.062 6.707 -20.906 1 63.5 34 LEU B O 1
ATOM 5921 N N . LEU B 1 35 ? -65.5 7.543 -22.906 1 65.44 35 LEU B N 1
ATOM 5922 C CA . LEU B 1 35 ? -64.062 7.746 -23.188 1 65.44 35 LEU B CA 1
ATOM 5923 C C . LEU B 1 35 ? -63.5 8.844 -22.297 1 65.44 35 LEU B C 1
ATOM 5925 O O . LEU B 1 35 ? -62.375 8.719 -21.781 1 65.44 35 LEU B O 1
ATOM 5929 N N . PHE B 1 36 ? -64.312 9.977 -22.062 1 66.12 36 PHE B N 1
ATOM 5930 C CA . PHE B 1 36 ? -63.906 11.023 -21.141 1 66.12 36 PHE B CA 1
ATOM 5931 C C . PHE B 1 36 ? -63.844 10.492 -19.719 1 66.12 36 PHE B C 1
ATOM 5933 O O . PHE B 1 36 ? -62.906 10.789 -18.969 1 66.12 36 PHE B O 1
ATOM 5940 N N . MET B 1 37 ? -64.812 9.641 -19.25 1 64.5 37 MET B N 1
ATOM 5941 C CA . MET B 1 37 ? -64.812 9.016 -17.938 1 64.5 37 MET B CA 1
ATOM 5942 C C . MET B 1 37 ? -63.625 8.023 -17.844 1 64.5 37 MET B C 1
ATOM 5944 O O . MET B 1 37 ? -62.938 7.965 -16.828 1 64.5 37 MET B O 1
ATOM 5948 N N . VAL B 1 38 ? -63.344 7.148 -18.828 1 63.75 38 VAL B N 1
ATOM 5949 C CA . VAL B 1 38 ? -62.188 6.27 -18.844 1 63.75 38 VAL B CA 1
ATOM 5950 C C . VAL B 1 38 ? -60.906 7.102 -18.859 1 63.75 38 VAL B C 1
ATOM 5952 O O . VAL B 1 38 ? -59.938 6.773 -18.172 1 63.75 38 VAL B O 1
ATOM 5955 N N . PHE B 1 39 ? -60.875 8.227 -19.609 1 62.88 39 PHE B N 1
ATOM 5956 C CA . PHE B 1 39 ? -59.719 9.109 -19.562 1 62.88 39 PHE B CA 1
ATOM 5957 C C . PHE B 1 39 ? -59.562 9.742 -18.188 1 62.88 39 PHE B C 1
ATOM 5959 O O . PHE B 1 39 ? -58.438 9.844 -17.672 1 62.88 39 PHE B O 1
ATOM 5966 N N . ILE B 1 40 ? -60.656 10.266 -17.531 1 60.62 40 ILE B N 1
ATOM 5967 C CA . ILE B 1 40 ? -60.594 10.773 -16.172 1 60.62 40 ILE B CA 1
ATOM 5968 C C . ILE B 1 40 ? -60.156 9.648 -15.227 1 60.62 40 ILE B C 1
ATOM 5970 O O . ILE B 1 40 ? -59.312 9.844 -14.359 1 60.62 40 ILE B O 1
ATOM 5974 N N . ILE B 1 41 ? -60.75 8.383 -15.336 1 57.19 41 ILE B N 1
ATOM 5975 C CA . ILE B 1 41 ? -60.312 7.262 -14.508 1 57.19 41 ILE B CA 1
ATOM 5976 C C . ILE B 1 41 ? -58.875 6.902 -14.836 1 57.19 41 ILE B C 1
ATOM 5978 O O . ILE B 1 41 ? -58.031 6.699 -13.938 1 57.19 41 ILE B O 1
ATOM 5982 N N . TRP B 1 42 ? -58.531 6.797 -16.141 1 55.69 42 TRP B N 1
ATOM 5983 C CA . TRP B 1 42 ? -57.125 6.547 -16.516 1 55.69 42 TRP B CA 1
ATOM 5984 C C . TRP B 1 42 ? -56.219 7.684 -16.047 1 55.69 42 TRP B C 1
ATOM 5986 O O . TRP B 1 42 ? -55.156 7.438 -15.5 1 55.69 42 TRP B O 1
ATOM 5996 N N . TYR B 1 43 ? -56.625 8.984 -16.328 1 50.16 43 TYR B N 1
ATOM 5997 C CA . TYR B 1 43 ? -55.875 10.094 -15.789 1 50.16 43 TYR B CA 1
ATOM 5998 C C . TYR B 1 43 ? -55.844 10.062 -14.266 1 50.16 43 TYR B C 1
ATOM 6000 O O . TYR B 1 43 ? -54.812 10.289 -13.648 1 50.16 43 TYR B O 1
ATOM 6008 N N . THR B 1 44 ? -57 9.852 -13.609 1 49.94 44 THR B N 1
ATOM 6009 C CA . THR B 1 44 ? -57 9.703 -12.156 1 49.94 44 THR B CA 1
ATOM 6010 C C . THR B 1 44 ? -56.219 8.469 -11.734 1 49.94 44 THR B C 1
ATOM 6012 O O . THR B 1 44 ? -55.469 8.508 -10.75 1 49.94 44 THR B O 1
ATOM 6015 N N . VAL B 1 45 ? -56.344 7.305 -12.367 1 46.62 45 VAL B N 1
ATOM 6016 C CA . VAL B 1 45 ? -55.531 6.141 -12.047 1 46.62 45 VAL B CA 1
ATOM 6017 C C . VAL B 1 45 ? -54.094 6.41 -12.422 1 46.62 45 VAL B C 1
ATOM 6019 O O . VAL B 1 45 ? -53.156 6.051 -11.68 1 46.62 45 VAL B O 1
ATOM 6022 N N . SER B 1 46 ? -53.75 6.902 -13.625 1 44.59 46 SER B N 1
ATOM 6023 C CA . SER B 1 46 ? -52.406 7.316 -13.969 1 44.59 46 SER B CA 1
ATOM 6024 C C . SER B 1 46 ? -51.906 8.438 -13.055 1 44.59 46 SER B C 1
ATOM 6026 O O . SER B 1 46 ? -50.719 8.523 -12.758 1 44.59 46 SER B O 1
ATOM 6028 N N . ALA B 1 47 ? -52.656 9.547 -12.867 1 39.25 47 ALA B N 1
ATOM 6029 C CA . ALA B 1 47 ? -52.344 10.555 -11.867 1 39.25 47 ALA B CA 1
ATOM 6030 C C . ALA B 1 47 ? -52.344 9.953 -10.461 1 39.25 47 ALA B C 1
ATOM 6032 O O . ALA B 1 47 ? -51.688 10.469 -9.562 1 39.25 47 ALA B O 1
ATOM 6033 N N . LEU B 1 48 ? -53.281 9.039 -10.219 1 33.31 48 LEU B N 1
ATOM 6034 C CA . LEU B 1 48 ? -53.094 8.266 -8.992 1 33.31 48 LEU B CA 1
ATOM 6035 C C . LEU B 1 48 ? -51.938 7.285 -9.133 1 33.31 48 LEU B C 1
ATOM 6037 O O . LEU B 1 48 ? -52.156 6.074 -9.219 1 33.31 48 LEU B O 1
ATOM 6041 N N . LYS B 1 49 ? -51.094 7.512 -10.203 1 33.78 49 LYS B N 1
ATOM 6042 C CA . LYS B 1 49 ? -49.812 6.871 -9.977 1 33.78 49 LYS B CA 1
ATOM 6043 C C . LYS B 1 49 ? -49.438 6.895 -8.5 1 33.78 49 LYS B C 1
ATOM 6045 O O . LYS B 1 49 ? -49.531 7.93 -7.844 1 33.78 49 LYS B O 1
ATOM 6050 N N . LYS B 1 50 ? -49.281 5.648 -8.156 1 31.81 50 LYS B N 1
ATOM 6051 C CA . LYS B 1 50 ? -48.969 5.43 -6.746 1 31.81 50 LYS B CA 1
ATOM 6052 C C . LYS B 1 50 ? -47.969 6.461 -6.238 1 31.81 50 LYS B C 1
ATOM 6054 O O . LYS B 1 50 ? -46.875 6.605 -6.801 1 31.81 50 LYS B O 1
ATOM 6059 N N . LYS B 1 51 ? -48.531 7.57 -5.793 1 29.53 51 LYS B N 1
ATOM 6060 C CA . LYS B 1 51 ? -47.625 8.242 -4.871 1 29.53 51 LYS B CA 1
ATOM 6061 C C . LYS B 1 51 ? -46.688 7.234 -4.172 1 29.53 51 LYS B C 1
ATOM 6063 O O . LYS B 1 51 ? -47.156 6.375 -3.424 1 29.53 51 LYS B O 1
ATOM 6068 N N . VAL B 1 52 ? -45.656 6.816 -4.898 1 28.33 52 VAL B N 1
ATOM 6069 C CA . VAL B 1 52 ? -44.625 6.281 -4.016 1 28.33 52 VAL B CA 1
ATOM 6070 C C . VAL B 1 52 ? -44.531 7.117 -2.744 1 28.33 52 VAL B C 1
ATOM 6072 O O . VAL B 1 52 ? -44.156 8.289 -2.787 1 28.33 52 VAL B O 1
ATOM 6075 N N . THR B 1 53 ? -45.531 7.043 -2.006 1 29.27 53 THR B N 1
ATOM 6076 C CA . THR B 1 53 ? -45.281 7.566 -0.665 1 29.27 53 THR B CA 1
ATOM 6077 C C . THR B 1 53 ? -43.844 7.293 -0.23 1 29.27 53 THR B C 1
ATOM 6079 O O . THR B 1 53 ? -43.375 6.156 -0.316 1 29.27 53 THR B O 1
ATOM 6082 N N . PRO B 1 54 ? -43.062 8.32 -0.409 1 31.12 54 PRO B N 1
ATOM 6083 C CA . PRO B 1 54 ? -41.812 8.039 0.25 1 31.12 54 PRO B CA 1
ATOM 6084 C C . PRO B 1 54 ? -41.969 7.121 1.463 1 31.12 54 PRO B C 1
ATOM 6086 O O . PRO B 1 54 ? -42.875 7.293 2.258 1 31.12 54 PRO B O 1
ATOM 6089 N N . LEU B 1 55 ? -41.875 5.891 1.188 1 32.66 55 LEU B N 1
ATOM 6090 C CA . LEU B 1 55 ? -41.812 5.062 2.389 1 32.66 55 LEU B CA 1
ATOM 6091 C C . LEU B 1 55 ? -41.125 5.812 3.529 1 32.66 55 LEU B C 1
ATOM 6093 O O . LEU B 1 55 ? -39.906 5.879 3.586 1 32.66 55 LEU B O 1
ATOM 6097 N N . TYR B 1 56 ? -41.594 6.965 3.838 1 35.69 56 TYR B N 1
ATOM 6098 C CA . TYR B 1 56 ? -41.156 7.68 5.023 1 35.69 56 TYR B CA 1
ATOM 6099 C C . TYR B 1 56 ? -41 6.73 6.207 1 35.69 56 TYR B C 1
ATOM 6101 O O . TYR B 1 56 ? -41.656 5.684 6.254 1 35.69 56 TYR B O 1
ATOM 6109 N N . ALA B 1 57 ? -40.031 6.984 7.137 1 39.81 57 ALA B N 1
ATOM 6110 C CA . ALA B 1 57 ? -39.875 6.395 8.461 1 39.81 57 ALA B CA 1
ATOM 6111 C C . ALA B 1 57 ? -41.219 6.109 9.102 1 39.81 57 ALA B C 1
ATOM 6113 O O . ALA B 1 57 ? -42.219 6.781 8.805 1 39.81 57 ALA B O 1
ATOM 6114 N N . SER B 1 58 ? -41.438 5.066 9.539 1 43.38 58 SER B N 1
ATOM 6115 C CA . SER B 1 58 ? -42.594 4.805 10.367 1 43.38 58 SER B CA 1
ATOM 6116 C C . SER B 1 58 ? -43.062 6.062 11.102 1 43.38 58 SER B C 1
ATOM 6118 O O . SER B 1 58 ? -43.344 6.012 12.297 1 43.38 58 SER B O 1
ATOM 6120 N N . GLY B 1 59 ? -43.156 7.199 10.523 1 52.69 59 GLY B N 1
ATOM 6121 C CA . GLY B 1 59 ? -43.875 8.305 11.102 1 52.69 59 GLY B CA 1
ATOM 6122 C C . GLY B 1 59 ? -43 9.352 11.75 1 52.69 59 GLY B C 1
ATOM 6123 O O . GLY B 1 59 ? -43.5 10.367 12.258 1 52.69 59 GLY B O 1
ATOM 6124 N N . VAL B 1 60 ? -41.781 9.086 12 1 59.03 60 VAL B N 1
ATOM 6125 C CA . VAL B 1 60 ? -41.094 10.125 12.75 1 59.03 60 VAL B CA 1
ATOM 6126 C C . VAL B 1 60 ? -40.594 11.211 11.789 1 59.03 60 VAL B C 1
ATOM 6128 O O . VAL B 1 60 ? -39.656 10.992 11.023 1 59.03 60 VAL B O 1
ATOM 6131 N N . VAL B 1 61 ? -41.312 12.258 11.648 1 65.69 61 VAL B N 1
ATOM 6132 C CA . VAL B 1 61 ? -41 13.406 10.797 1 65.69 61 VAL B CA 1
ATOM 6133 C C . VAL B 1 61 ? -40.125 14.383 11.555 1 65.69 61 VAL B C 1
ATOM 6135 O O . VAL B 1 61 ? -39.125 14.891 11.008 1 65.69 61 VAL B O 1
ATOM 6138 N N . GLU B 1 62 ? -40.406 14.539 12.828 1 77.88 62 GLU B N 1
ATOM 6139 C CA . GLU B 1 62 ? -39.656 15.484 13.641 1 77.88 62 GLU B CA 1
ATOM 6140 C C . GLU B 1 62 ? -39.219 14.867 14.961 1 77.88 62 GLU B C 1
ATOM 6142 O O . GLU B 1 62 ? -39.969 14.102 15.562 1 77.88 62 GLU B O 1
ATOM 6147 N N . GLN B 1 63 ? -38 15.086 15.266 1 82.31 63 GLN B N 1
ATOM 6148 C CA . GLN B 1 63 ? -37.469 14.641 16.562 1 82.31 63 GLN B CA 1
ATOM 6149 C C . GLN B 1 63 ? -36.719 15.758 17.25 1 82.31 63 GLN B C 1
ATOM 6151 O O . GLN B 1 63 ? -36 16.531 16.609 1 82.31 63 GLN B O 1
ATOM 6156 N N . ARG B 1 64 ? -36.875 15.773 18.656 1 86.56 64 ARG B N 1
ATOM 6157 C CA . ARG B 1 64 ? -36.188 16.812 19.422 1 86.56 64 ARG B CA 1
ATOM 6158 C C . ARG B 1 64 ? -35.438 16.203 20.594 1 86.56 64 ARG B C 1
ATOM 6160 O O . ARG B 1 64 ? -35.938 15.32 21.281 1 86.56 64 ARG B O 1
ATOM 6167 N N . VAL B 1 65 ? -34.25 16.594 20.703 1 89.5 65 VAL B N 1
ATOM 6168 C CA . VAL B 1 65 ? -33.406 16.281 21.844 1 89.5 65 VAL B CA 1
ATOM 6169 C C . VAL B 1 65 ? -32.75 17.562 22.375 1 89.5 65 VAL B C 1
ATOM 6171 O O . VAL B 1 65 ? -31.781 18.062 21.797 1 89.5 65 VAL B O 1
ATOM 6174 N N . GLY B 1 66 ? -33.156 18.047 23.578 1 90.06 66 GLY B N 1
ATOM 6175 C CA . GLY B 1 66 ? -32.688 19.344 24.047 1 90.06 66 GLY B CA 1
ATOM 6176 C C . GLY B 1 66 ? -32.938 20.469 23.078 1 90.06 66 GLY B C 1
ATOM 6177 O O . GLY B 1 66 ? -34.094 20.703 22.672 1 90.06 66 GLY B O 1
ATOM 6178 N N . ASP B 1 67 ? -31.828 21.094 22.656 1 92.38 67 ASP B N 1
ATOM 6179 C CA . ASP B 1 67 ? -31.922 22.219 21.734 1 92.38 67 ASP B CA 1
ATOM 6180 C C . ASP B 1 67 ? -32 21.734 20.297 1 92.38 67 ASP B C 1
ATOM 6182 O O . ASP B 1 67 ? -32.312 22.516 19.391 1 92.38 67 ASP B O 1
ATOM 6186 N N . LEU B 1 68 ? -31.719 20.531 20.109 1 93.38 68 LEU B N 1
ATOM 6187 C CA . LEU B 1 68 ? -31.562 19.984 18.766 1 93.38 68 LEU B CA 1
ATOM 6188 C C . LEU B 1 68 ? -32.875 19.422 18.25 1 93.38 68 LEU B C 1
ATOM 6190 O O . LEU B 1 68 ? -33.531 18.609 18.922 1 93.38 68 LEU B O 1
ATOM 6194 N N . GLN B 1 69 ? -33.281 19.922 17.125 1 88.12 69 GLN B N 1
ATOM 6195 C CA . GLN B 1 69 ? -34.5 19.453 16.469 1 88.12 69 GLN B CA 1
ATOM 6196 C C . GLN B 1 69 ? -34.219 19.016 15.031 1 88.12 69 GLN B C 1
ATOM 6198 O O . GLN B 1 69 ? -33.625 19.766 14.25 1 88.12 69 GLN B O 1
ATOM 6203 N N . TYR B 1 70 ? -34.594 17.766 14.711 1 87.75 70 TYR B N 1
ATOM 6204 C CA . TYR B 1 70 ? -34.469 17.25 13.359 1 87.75 70 TYR B CA 1
ATOM 6205 C C . TYR B 1 70 ? -35.781 17.297 12.625 1 87.75 70 TYR B C 1
ATOM 6207 O O . TYR B 1 70 ? -36.844 16.984 13.203 1 87.75 70 TYR B O 1
ATOM 6215 N N . ASP B 1 71 ? -35.719 17.703 11.383 1 81.94 71 ASP B N 1
ATOM 6216 C CA . ASP B 1 71 ? -36.781 17.484 10.398 1 81.94 71 ASP B CA 1
ATOM 6217 C C . ASP B 1 71 ? -36.312 16.562 9.281 1 81.94 71 ASP B C 1
ATOM 6219 O O . ASP B 1 71 ? -35.719 17.016 8.289 1 81.94 71 ASP B O 1
ATOM 6223 N N . PHE B 1 72 ? -36.594 15.312 9.391 1 79.31 72 PHE B N 1
ATOM 6224 C CA . PHE B 1 72 ? -36.031 14.305 8.492 1 79.31 72 PHE B CA 1
ATOM 6225 C C . PHE B 1 72 ? -36.719 14.344 7.141 1 79.31 72 PHE B C 1
ATOM 6227 O O . PHE B 1 72 ? -36.25 13.766 6.168 1 79.31 72 PHE B O 1
ATOM 6234 N N . SER B 1 73 ? -37.781 15.008 6.969 1 70.19 73 SER B N 1
ATOM 6235 C CA . SER B 1 73 ? -38.438 15.172 5.672 1 70.19 73 SER B CA 1
ATOM 6236 C C . SER B 1 73 ? -37.656 16.125 4.777 1 70.19 73 SER B C 1
ATOM 6238 O O . SER B 1 73 ? -37.625 15.961 3.555 1 70.19 73 SER B O 1
ATOM 6240 N N . THR B 1 74 ? -37 17.047 5.406 1 71.75 74 THR B N 1
ATOM 6241 C CA . THR B 1 74 ? -36.219 18.016 4.664 1 71.75 74 THR B CA 1
ATOM 6242 C C . THR B 1 74 ? -34.75 17.75 4.809 1 71.75 74 THR B C 1
ATOM 6244 O O . THR B 1 74 ? -33.938 18.281 4.043 1 71.75 74 THR B O 1
ATOM 6247 N N . GLY B 1 75 ? -34.469 16.969 5.777 1 81.75 75 GLY B N 1
ATOM 6248 C CA . GLY B 1 75 ? -33.062 16.719 6.066 1 81.75 75 GLY B CA 1
ATOM 6249 C C . GLY B 1 75 ? -32.406 17.828 6.855 1 81.75 75 GLY B C 1
ATOM 6250 O O . GLY B 1 75 ? -31.172 17.859 7.016 1 81.75 75 GLY B O 1
ATOM 6251 N N . ILE B 1 76 ? -33.219 18.734 7.41 1 85.19 76 ILE B N 1
ATOM 6252 C CA . ILE B 1 76 ? -32.688 19.891 8.125 1 85.19 76 ILE B CA 1
ATOM 6253 C C . ILE B 1 76 ? -32.719 19.625 9.633 1 85.19 76 ILE B C 1
ATOM 6255 O O . ILE B 1 76 ? -33.656 18.984 10.141 1 85.19 76 ILE B O 1
ATOM 6259 N N . PHE B 1 77 ? -31.719 20.109 10.32 1 91 77 PHE B N 1
ATOM 6260 C CA . PHE B 1 77 ? -31.766 20.156 11.781 1 91 77 PHE B CA 1
ATOM 6261 C C . PHE B 1 77 ? -31.375 21.531 12.297 1 91 77 PHE B C 1
ATOM 6263 O O . PHE B 1 77 ? -30.641 22.266 11.633 1 91 77 PHE B O 1
ATOM 6270 N N . VAL B 1 78 ? -31.922 21.875 13.477 1 92.75 78 VAL B N 1
ATOM 6271 C CA . VAL B 1 78 ? -31.688 23.203 14.055 1 92.75 78 VAL B CA 1
ATOM 6272 C C . VAL B 1 78 ? -31.391 23.062 15.547 1 92.75 78 VAL B C 1
ATOM 6274 O O . VAL B 1 78 ? -31.891 22.141 16.203 1 92.75 78 VAL B O 1
ATOM 6277 N N . TYR B 1 79 ? -30.516 23.859 16.031 1 94.44 79 TYR B N 1
ATOM 6278 C CA . TYR B 1 79 ? -30.312 24.078 17.469 1 94.44 79 TYR B CA 1
ATOM 6279 C C . TYR B 1 79 ? -30.984 25.375 17.922 1 94.44 79 TYR B C 1
ATOM 6281 O O . TYR B 1 79 ? -30.672 26.453 17.422 1 94.44 79 TYR B O 1
ATOM 6289 N N . ASN B 1 80 ? -31.859 25.219 18.906 1 91 80 ASN B N 1
ATOM 6290 C CA . ASN B 1 80 ? -32.656 26.375 19.359 1 91 80 ASN B CA 1
ATOM 6291 C C . ASN B 1 80 ? -32.5 26.609 20.859 1 91 80 ASN B C 1
ATOM 6293 O O . ASN B 1 80 ? -32.406 25.672 21.641 1 91 80 ASN B O 1
ATOM 6297 N N . SER B 1 81 ? -32.25 27.781 21.172 1 85.5 81 SER B N 1
ATOM 6298 C CA . SER B 1 81 ? -32.406 28.25 22.547 1 85.5 81 SER B CA 1
ATOM 6299 C C . SER B 1 81 ? -33.656 29.109 22.688 1 85.5 81 SER B C 1
ATOM 6301 O O . SER B 1 81 ? -33.656 30.297 22.344 1 85.5 81 SER B O 1
ATOM 6303 N N . GLY B 1 82 ? -34.688 28.625 23.266 1 81.5 82 GLY B N 1
ATOM 6304 C CA . GLY B 1 82 ? -35.969 29.297 23.203 1 81.5 82 GLY B CA 1
ATOM 6305 C C . GLY B 1 82 ? -36.5 29.453 21.797 1 81.5 82 GLY B C 1
ATOM 6306 O O . GLY B 1 82 ? -36.688 28.453 21.078 1 81.5 82 GLY B O 1
ATOM 6307 N N . LYS B 1 83 ? -36.719 30.688 21.406 1 80.81 83 LYS B N 1
ATOM 6308 C CA . LYS B 1 83 ? -37.281 30.953 20.078 1 80.81 83 LYS B CA 1
ATOM 6309 C C . LYS B 1 83 ? -36.188 31.344 19.094 1 80.81 83 LYS B C 1
ATOM 6311 O O . LYS B 1 83 ? -36.438 31.594 17.922 1 80.81 83 LYS B O 1
ATOM 6316 N N . SER B 1 84 ? -34.906 31.25 19.5 1 87.88 84 SER B N 1
ATOM 6317 C CA . SER B 1 84 ? -33.812 31.703 18.625 1 87.88 84 SER B CA 1
ATOM 6318 C C . SER B 1 84 ? -32.969 30.531 18.156 1 87.88 84 SER B C 1
ATOM 6320 O O . SER B 1 84 ? -32.531 29.719 18.969 1 87.88 84 SER B O 1
ATOM 6322 N N . THR B 1 85 ? -32.812 30.469 16.875 1 91.25 85 THR B N 1
ATOM 6323 C CA . THR B 1 85 ? -31.922 29.484 16.281 1 91.25 85 THR B CA 1
ATOM 6324 C C . THR B 1 85 ? -30.484 29.969 16.297 1 91.25 85 THR B C 1
ATOM 6326 O O . THR B 1 85 ? -30.188 31.047 15.797 1 91.25 85 THR B O 1
ATOM 6329 N N . TYR B 1 86 ? -29.641 29.141 16.891 1 94.5 86 TYR B N 1
ATOM 6330 C CA . TYR B 1 86 ? -28.25 29.609 16.953 1 94.5 86 TYR B CA 1
ATOM 6331 C C . TYR B 1 86 ? -27.359 28.766 16.047 1 94.5 86 TYR B C 1
ATOM 6333 O O . TYR B 1 86 ? -26.188 29.094 15.844 1 94.5 86 TYR B O 1
ATOM 6341 N N . LEU B 1 87 ? -27.797 27.672 15.523 1 95.88 87 LEU B N 1
ATOM 6342 C CA . LEU B 1 87 ? -27.078 26.828 14.57 1 95.88 87 LEU B CA 1
ATOM 6343 C C . LEU B 1 87 ? -28.062 26 13.734 1 95.88 87 LEU B C 1
ATOM 6345 O O . LEU B 1 87 ? -29.094 25.562 14.242 1 95.88 87 LEU B O 1
ATOM 6349 N N . GLN B 1 88 ? -27.781 25.844 12.5 1 93.62 88 GLN B N 1
ATOM 6350 C CA . GLN B 1 88 ? -28.594 25.016 11.594 1 93.62 88 GLN B CA 1
ATOM 6351 C C . GLN B 1 88 ? -27.703 24.125 10.734 1 93.62 88 GLN B C 1
ATOM 6353 O O . GLN B 1 88 ? -26.516 24.422 10.547 1 93.62 88 GLN B O 1
ATOM 6358 N N . GLY B 1 89 ? -28.25 23.016 10.281 1 93.56 89 GLY B N 1
ATOM 6359 C CA . GLY B 1 89 ? -27.484 22.109 9.43 1 93.56 89 GLY B CA 1
ATOM 6360 C C . GLY B 1 89 ? -28.359 21.172 8.617 1 93.56 89 GLY B C 1
ATOM 6361 O O . GLY B 1 89 ? -29.594 21.297 8.633 1 93.56 89 GLY B O 1
ATOM 6362 N N . ILE B 1 90 ? -27.719 20.375 7.805 1 91.06 90 ILE B N 1
ATOM 6363 C CA . ILE B 1 90 ? -28.406 19.422 6.953 1 91.06 90 ILE B CA 1
ATOM 6364 C C . ILE B 1 90 ? -27.75 18.047 7.074 1 91.06 90 ILE B C 1
ATOM 6366 O O . ILE B 1 90 ? -26.531 17.953 7.246 1 91.06 90 ILE B O 1
ATOM 6370 N N . VAL B 1 91 ? -28.578 17.031 7.109 1 85.81 91 VAL B N 1
ATOM 6371 C CA . VAL B 1 91 ? -28.078 15.656 7.137 1 85.81 91 VAL B CA 1
ATOM 6372 C C . VAL B 1 91 ? -28.016 15.102 5.715 1 85.81 91 VAL B C 1
ATOM 6374 O O . VAL B 1 91 ? -28.469 15.75 4.77 1 85.81 91 VAL B O 1
ATOM 6377 N N . SER B 1 92 ? -27.5 13.773 5.68 1 67.56 92 SER B N 1
ATOM 6378 C CA . SER B 1 92 ? -27.234 13.031 4.457 1 67.56 92 SER B CA 1
ATOM 6379 C C . SER B 1 92 ? -28.484 12.875 3.615 1 67.56 92 SER B C 1
ATOM 6381 O O . SER B 1 92 ? -29.594 12.797 4.152 1 67.56 92 SER B O 1
ATOM 6383 N N . GLU B 1 93 ? -28.438 13.039 2.395 1 59 93 GLU B N 1
ATOM 6384 C CA . GLU B 1 93 ? -29.531 12.938 1.439 1 59 93 GLU B CA 1
ATOM 6385 C C . GLU B 1 93 ? -30.188 11.555 1.483 1 59 93 GLU B C 1
ATOM 6387 O O . GLU B 1 93 ? -31.406 11.43 1.329 1 59 93 GLU B O 1
ATOM 6392 N N . THR B 1 94 ? -29.406 10.516 1.933 1 56.47 94 THR B N 1
ATOM 6393 C CA . THR B 1 94 ? -29.875 9.156 1.662 1 56.47 94 THR B CA 1
ATOM 6394 C C . THR B 1 94 ? -30.938 8.734 2.682 1 56.47 94 THR B C 1
ATOM 6396 O O . THR B 1 94 ? -31.562 7.691 2.529 1 56.47 94 THR B O 1
ATOM 6399 N N . LEU B 1 95 ? -31.344 9.547 3.758 1 61.47 95 LEU B N 1
ATOM 6400 C CA . LEU B 1 95 ? -32.25 9.016 4.766 1 61.47 95 LEU B CA 1
ATOM 6401 C C . LEU B 1 95 ? -33.688 9.523 4.535 1 61.47 95 LEU B C 1
ATOM 6403 O O . LEU B 1 95 ? -34.625 9.078 5.199 1 61.47 95 LEU B O 1
ATOM 6407 N N . ARG B 1 96 ? -33.906 10.281 3.643 1 53.09 96 ARG B N 1
ATOM 6408 C CA . ARG B 1 96 ? -35.188 10.961 3.494 1 53.09 96 ARG B CA 1
ATOM 6409 C C . ARG B 1 96 ? -36.312 9.977 3.178 1 53.09 96 ARG B C 1
ATOM 6411 O O . ARG B 1 96 ? -37.469 10.211 3.523 1 53.09 96 ARG B O 1
ATOM 6418 N N . SER B 1 97 ? -36 8.945 2.629 1 49.5 97 SER B N 1
ATOM 6419 C CA . SER B 1 97 ? -37.094 8.125 2.125 1 49.5 97 SER B CA 1
ATOM 6420 C C . SER B 1 97 ? -37.094 6.742 2.77 1 49.5 97 SER B C 1
ATOM 6422 O O . SER B 1 97 ? -37.656 5.793 2.213 1 49.5 97 SER B O 1
ATOM 6424 N N . THR B 1 98 ? -36.562 6.715 4.102 1 57.31 98 THR B N 1
ATOM 6425 C CA . THR B 1 98 ? -36.406 5.352 4.598 1 57.31 98 THR B CA 1
ATOM 6426 C C . THR B 1 98 ? -37.156 5.168 5.914 1 57.31 98 THR B C 1
ATOM 6428 O O . THR B 1 98 ? -37.375 6.133 6.648 1 57.31 98 THR B O 1
ATOM 6431 N N . PHE B 1 99 ? -37.719 4.023 6.078 1 57.47 99 PHE B N 1
ATOM 6432 C CA . PHE B 1 99 ? -38.375 3.631 7.316 1 57.47 99 PHE B CA 1
ATOM 6433 C C . PHE B 1 99 ? -37.406 3.625 8.477 1 57.47 99 PHE B C 1
ATOM 6435 O O . PHE B 1 99 ? -36.25 3.195 8.328 1 57.47 99 PHE B O 1
ATOM 6442 N N . THR B 1 100 ? -37.844 4.449 9.625 1 67.69 100 THR B N 1
ATOM 6443 C CA . THR B 1 100 ? -37 4.547 10.805 1 67.69 100 THR B CA 1
ATOM 6444 C C . THR B 1 100 ? -37.719 3.969 12.031 1 67.69 100 THR B C 1
ATOM 6446 O O . THR B 1 100 ? -38.938 4.055 12.141 1 67.69 100 THR B O 1
ATOM 6449 N N . VAL B 1 101 ? -37 3.133 12.789 1 64.31 101 VAL B N 1
ATOM 6450 C CA . VAL B 1 101 ? -37.5 2.619 14.062 1 64.31 101 VAL B CA 1
ATOM 6451 C C . VAL B 1 101 ? -36.625 3.135 15.211 1 64.31 101 VAL B C 1
ATOM 6453 O O . VAL B 1 101 ? -35.438 3.381 15.031 1 64.31 101 VAL B O 1
ATOM 6456 N N . ALA B 1 102 ? -37.344 3.477 16.281 1 64.31 102 ALA B N 1
ATOM 6457 C CA . ALA B 1 102 ? -36.594 3.775 17.484 1 64.31 102 ALA B CA 1
ATOM 6458 C C . ALA B 1 102 ? -35.75 2.568 17.922 1 64.31 102 ALA B C 1
ATOM 6460 O O . ALA B 1 102 ? -36.219 1.428 17.828 1 64.31 102 ALA B O 1
ATOM 6461 N N . CYS B 1 103 ? -34.469 2.766 18.109 1 64.94 103 CYS B N 1
ATOM 6462 C CA . CYS B 1 103 ? -33.625 1.644 18.484 1 64.94 103 CYS B CA 1
ATOM 6463 C C . CYS B 1 103 ? -34.188 0.9 19.688 1 64.94 103 CYS B C 1
ATOM 6465 O O . CYS B 1 103 ? -34.188 -0.332 19.719 1 64.94 103 CYS B O 1
ATOM 6467 N N . LYS B 1 104 ? -34.281 1.511 21.016 1 55.34 104 LYS B N 1
ATOM 6468 C CA . LYS B 1 104 ? -34.906 0.938 22.203 1 55.34 104 LYS B CA 1
ATOM 6469 C C . LYS B 1 104 ? -35.906 1.898 22.812 1 55.34 104 LYS B C 1
ATOM 6471 O O . LYS B 1 104 ? -35.812 3.115 22.641 1 55.34 104 LYS B O 1
ATOM 6476 N N . SER B 1 105 ? -37.094 1.402 23.25 1 50.28 105 SER B N 1
ATOM 6477 C CA . SER B 1 105 ? -38.219 2.088 23.891 1 50.28 105 SER B CA 1
ATOM 6478 C C . SER B 1 105 ? -37.75 3.199 24.812 1 50.28 105 SER B C 1
ATOM 6480 O O . SER B 1 105 ? -38.344 4.285 24.844 1 50.28 105 SER B O 1
ATOM 6482 N N . ASP B 1 106 ? -36.875 2.893 25.734 1 49.94 106 ASP B N 1
ATOM 6483 C CA . ASP B 1 106 ? -36.625 3.781 26.859 1 49.94 106 ASP B CA 1
ATOM 6484 C C . ASP B 1 106 ? -35.688 4.91 26.469 1 49.94 106 ASP B C 1
ATOM 6486 O O . ASP B 1 106 ? -35.344 5.762 27.281 1 49.94 106 ASP B O 1
ATOM 6490 N N . GLN B 1 107 ? -35.281 4.906 25.297 1 51.72 107 GLN B N 1
ATOM 6491 C CA . GLN B 1 107 ? -34.156 5.793 25.094 1 51.72 107 GLN B CA 1
ATOM 6492 C C . GLN B 1 107 ? -34.594 7.129 24.5 1 51.72 107 GLN B C 1
ATOM 6494 O O . GLN B 1 107 ? -33.781 8.039 24.344 1 51.72 107 GLN B O 1
ATOM 6499 N N . ASN B 1 108 ? -35.812 7.137 24.016 1 57.22 108 ASN B N 1
ATOM 6500 C CA . ASN B 1 108 ? -36.156 8.484 23.578 1 57.22 108 ASN B CA 1
ATOM 6501 C C . ASN B 1 108 ? -36.625 9.344 24.75 1 57.22 108 ASN B C 1
ATOM 6503 O O . ASN B 1 108 ? -37.812 9.258 25.156 1 57.22 108 ASN B O 1
ATOM 6507 N N . LYS B 1 109 ? -35.656 9.695 25.5 1 64.12 109 LYS B N 1
ATOM 6508 C CA . LYS B 1 109 ? -35.906 10.648 26.578 1 64.12 109 LYS B CA 1
ATOM 6509 C C . LYS B 1 109 ? -35.688 12.078 26.109 1 64.12 109 LYS B C 1
ATOM 6511 O O . LYS B 1 109 ? -35.281 12.312 24.969 1 64.12 109 LYS B O 1
ATOM 6516 N N . ALA B 1 110 ? -36.031 12.953 27 1 77.06 110 ALA B N 1
ATOM 6517 C CA . ALA B 1 110 ? -35.844 14.375 26.75 1 77.06 110 ALA B CA 1
ATOM 6518 C C . ALA B 1 110 ? -34.375 14.68 26.391 1 77.06 110 ALA B C 1
ATOM 6520 O O . ALA B 1 110 ? -34.094 15.633 25.656 1 77.06 110 ALA B O 1
ATOM 6521 N N . THR B 1 111 ? -33.531 13.82 26.734 1 85.75 111 THR B N 1
ATOM 6522 C CA . THR B 1 111 ? -32.125 14.148 26.578 1 85.75 111 THR B CA 1
ATOM 6523 C C . THR B 1 111 ? -31.406 13.086 25.75 1 85.75 111 THR B C 1
ATOM 6525 O O . THR B 1 111 ? -30.172 13.094 25.641 1 85.75 111 THR B O 1
ATOM 6528 N N . SER B 1 112 ? -32.062 12.203 25.172 1 88.62 112 SER B N 1
ATOM 6529 C CA . SER B 1 112 ? -31.422 11.195 24.344 1 88.62 112 SER B CA 1
ATOM 6530 C C . SER B 1 112 ? -32.375 10.648 23.281 1 88.62 112 SER B C 1
ATOM 6532 O O . SER B 1 112 ? -33.594 10.625 23.5 1 88.62 112 SER B O 1
ATOM 6534 N N . MET B 1 113 ? -31.859 10.227 22.188 1 85.56 113 MET B N 1
ATOM 6535 C CA . MET B 1 113 ? -32.625 9.656 21.078 1 85.56 113 MET B CA 1
ATOM 6536 C C . MET B 1 113 ? -31.781 8.625 20.328 1 85.56 113 MET B C 1
ATOM 6538 O O . MET B 1 113 ? -30.562 8.766 20.234 1 85.56 113 MET B O 1
ATOM 6542 N N . CYS B 1 114 ? -32.469 7.617 19.922 1 88.5 114 CYS B N 1
ATOM 6543 C CA . CYS B 1 114 ? -31.828 6.625 19.047 1 88.5 114 CYS B CA 1
ATOM 6544 C C . CYS B 1 114 ? -32.781 6.215 17.922 1 88.5 114 CYS B C 1
ATOM 6546 O O . CYS B 1 114 ? -33.875 5.707 18.188 1 88.5 114 CYS B O 1
ATOM 6548 N N . LEU B 1 115 ? -32.375 6.48 16.734 1 83.88 115 LEU B N 1
ATOM 6549 C CA . LEU B 1 115 ? -33.156 6.113 15.547 1 83.88 115 LEU B CA 1
ATOM 6550 C C . LEU B 1 115 ? -32.375 5.117 14.688 1 83.88 115 LEU B C 1
ATOM 6552 O O . LEU B 1 115 ? -31.156 5.219 14.555 1 83.88 115 LEU B O 1
ATOM 6556 N N . HIS B 1 116 ? -33.094 4.188 14.172 1 85.38 116 HIS B N 1
ATOM 6557 C CA . HIS B 1 116 ? -32.469 3.168 13.32 1 85.38 116 HIS B CA 1
ATOM 6558 C C . HIS B 1 116 ? -33.219 3.074 11.984 1 85.38 116 HIS B C 1
ATOM 6560 O O . HIS B 1 116 ? -34.406 2.77 11.938 1 85.38 116 HIS B O 1
ATOM 6566 N N . TRP B 1 117 ? -32.531 3.441 10.93 1 79.44 117 TRP B N 1
ATOM 6567 C CA . TRP B 1 117 ? -33 3.148 9.578 1 79.44 117 TRP B CA 1
ATOM 6568 C C . TRP B 1 117 ? -32.469 1.786 9.117 1 79.44 117 TRP B C 1
ATOM 6570 O O . TRP B 1 117 ? -31.281 1.623 8.836 1 79.44 117 TRP B O 1
ATOM 6580 N N . LEU B 1 118 ? -33.344 0.932 8.898 1 72.69 118 LEU B N 1
ATOM 6581 C CA . LEU B 1 118 ? -32.969 -0.444 8.586 1 72.69 118 LEU B CA 1
ATOM 6582 C C . LEU B 1 118 ? -32.156 -0.508 7.301 1 72.69 118 LEU B C 1
ATOM 6584 O O . LEU B 1 118 ? -32.562 0.064 6.281 1 72.69 118 LEU B O 1
ATOM 6588 N N . ARG B 1 119 ? -30.953 -1.086 7.348 1 71.62 119 ARG B N 1
ATOM 6589 C CA . ARG B 1 119 ? -30.016 -1.352 6.258 1 71.62 119 ARG B CA 1
ATOM 6590 C C . ARG B 1 119 ? -29.359 -0.065 5.781 1 71.62 119 ARG B C 1
ATOM 6592 O O . ARG B 1 119 ? -28.922 0.029 4.629 1 71.62 119 ARG B O 1
ATOM 6599 N N . TYR B 1 120 ? -29.516 0.91 6.613 1 80.69 120 TYR B N 1
ATOM 6600 C CA . TYR B 1 120 ? -28.828 2.152 6.277 1 80.69 120 TYR B CA 1
ATOM 6601 C C . TYR B 1 120 ? -27.891 2.588 7.406 1 80.69 120 TYR B C 1
ATOM 6603 O O . TYR B 1 120 ? -26.688 2.357 7.352 1 80.69 120 TYR B O 1
ATOM 6611 N N . ALA B 1 121 ? -28.625 3.148 8.586 1 88.19 121 ALA B N 1
ATOM 6612 C CA . ALA B 1 121 ? -27.781 3.689 9.648 1 88.19 121 ALA B CA 1
ATOM 6613 C C . ALA B 1 121 ? -28.562 3.809 10.961 1 88.19 121 ALA B C 1
ATOM 6615 O O . ALA B 1 121 ? -29.781 3.678 10.969 1 88.19 121 ALA B O 1
ATOM 6616 N N . LYS B 1 122 ? -27.828 3.875 12.008 1 89.62 122 LYS B N 1
ATOM 6617 C CA . LYS B 1 122 ? -28.312 4.223 13.336 1 89.62 122 LYS B CA 1
ATOM 6618 C C . LYS B 1 122 ? -27.844 5.609 13.758 1 89.62 122 LYS B C 1
ATOM 6620 O O . LYS B 1 122 ? -26.688 5.977 13.508 1 89.62 122 LYS B O 1
ATOM 6625 N N . LEU B 1 123 ? -28.766 6.426 14.312 1 91.38 123 LEU B N 1
ATOM 6626 C CA . LEU B 1 123 ? -28.453 7.742 14.852 1 91.38 123 LEU B CA 1
ATOM 6627 C C . LEU B 1 123 ? -28.688 7.785 16.359 1 91.38 123 LEU B C 1
ATOM 6629 O O . LEU B 1 123 ? -29.797 7.484 16.828 1 91.38 123 LEU B O 1
ATOM 6633 N N . GLU B 1 124 ? -27.641 8.07 17.094 1 93.38 124 GLU B N 1
ATOM 6634 C CA . GLU B 1 124 ? -27.734 8.25 18.547 1 93.38 124 GLU B CA 1
ATOM 6635 C C . GLU B 1 124 ? -27.391 9.688 18.938 1 93.38 124 GLU B C 1
ATOM 6637 O O . GLU B 1 124 ? -26.375 10.234 18.5 1 93.38 124 GLU B O 1
ATOM 6642 N N . ILE B 1 125 ? -28.266 10.328 19.703 1 93.94 125 ILE B N 1
ATOM 6643 C CA . ILE B 1 125 ? -28.047 11.68 20.203 1 93.94 125 ILE B CA 1
ATOM 6644 C C . ILE B 1 125 ? -28.219 11.703 21.719 1 93.94 125 ILE B C 1
ATOM 6646 O O . ILE B 1 125 ? -29.141 11.062 22.25 1 93.94 125 ILE B O 1
ATOM 6650 N N . SER B 1 126 ? -27.328 12.344 22.391 1 94.5 126 SER B N 1
ATOM 6651 C CA . SER B 1 126 ? -27.453 12.57 23.828 1 94.5 126 SER B CA 1
ATOM 6652 C C . SER B 1 126 ? -27.062 14 24.203 1 94.5 126 SER B C 1
ATOM 6654 O O . SER B 1 126 ? -26.203 14.594 23.562 1 94.5 126 SER B O 1
ATOM 6656 N N . LYS B 1 127 ? -27.719 14.547 25.125 1 94 127 LYS B N 1
ATOM 6657 C CA . LYS B 1 127 ? -27.375 15.875 25.641 1 94 127 LYS B CA 1
ATOM 6658 C C . LYS B 1 127 ? -26.781 15.789 27.047 1 94 127 LYS B C 1
ATOM 6660 O O . LYS B 1 127 ? -27.375 15.164 27.922 1 94 127 LYS B O 1
ATOM 6665 N N . THR B 1 128 ? -25.641 16.297 27.234 1 91.06 128 THR B N 1
ATOM 6666 C CA . THR B 1 128 ? -25 16.469 28.531 1 91.06 128 THR B CA 1
ATOM 6667 C C . THR B 1 128 ? -24.609 17.938 28.75 1 91.06 128 THR B C 1
ATOM 6669 O O . THR B 1 128 ? -23.781 18.484 28.016 1 91.06 128 THR B O 1
ATOM 6672 N N . ASP B 1 129 ? -25.188 18.594 29.797 1 88.88 129 ASP B N 1
ATOM 6673 C CA . ASP B 1 129 ? -24.953 20.016 30.047 1 88.88 129 ASP B CA 1
ATOM 6674 C C . ASP B 1 129 ? -25.297 20.844 28.812 1 88.88 129 ASP B C 1
ATOM 6676 O O . ASP B 1 129 ? -26.406 20.75 28.281 1 88.88 129 ASP B O 1
ATOM 6680 N N . ASN B 1 130 ? -24.422 21.578 28.359 1 90.5 130 ASN B N 1
ATOM 6681 C CA . ASN B 1 130 ? -24.688 22.453 27.219 1 90.5 130 ASN B CA 1
ATOM 6682 C C . ASN B 1 130 ? -24.156 21.844 25.922 1 90.5 130 ASN B C 1
ATOM 6684 O O . ASN B 1 130 ? -23.953 22.562 24.938 1 90.5 130 ASN B O 1
ATOM 6688 N N . CYS B 1 131 ? -24 20.547 25.938 1 95.69 131 CYS B N 1
ATOM 6689 C CA . CYS B 1 131 ? -23.438 19.906 24.766 1 95.69 131 CYS B CA 1
ATOM 6690 C C . CYS B 1 131 ? -24.359 18.812 24.25 1 95.69 131 CYS B C 1
ATOM 6692 O O . CYS B 1 131 ? -25.016 18.125 25.047 1 95.69 131 CYS B O 1
ATOM 6694 N N . HIS B 1 132 ? -24.531 18.625 22.984 1 96.19 132 HIS B N 1
ATOM 6695 C CA . HIS B 1 132 ? -25.203 17.531 22.297 1 96.19 132 HIS B CA 1
ATOM 6696 C C . HIS B 1 132 ? -24.203 16.594 21.625 1 96.19 132 HIS B C 1
ATOM 6698 O O . HIS B 1 132 ? -23.391 17.031 20.797 1 96.19 132 HIS B O 1
ATOM 6704 N N . HIS B 1 133 ? -24.234 15.367 21.953 1 96.69 133 HIS B N 1
ATOM 6705 C CA . HIS B 1 133 ? -23.406 14.344 21.328 1 96.69 133 HIS B CA 1
ATOM 6706 C C . HIS B 1 133 ? -24.172 13.609 20.234 1 96.69 133 HIS B C 1
ATOM 6708 O O . HIS B 1 133 ? -25.25 13.055 20.484 1 96.69 133 HIS B O 1
ATOM 6714 N N . VAL B 1 134 ? -23.625 13.633 19.031 1 96.19 134 VAL B N 1
ATOM 6715 C CA . VAL B 1 134 ? -24.281 13.023 17.875 1 96.19 134 VAL B CA 1
ATOM 6716 C C . VAL B 1 134 ? -23.406 11.906 17.312 1 96.19 134 VAL B C 1
ATOM 6718 O O . VAL B 1 134 ? -22.219 12.102 17.078 1 96.19 134 VAL B O 1
ATOM 6721 N N . LYS B 1 135 ? -23.984 10.758 17.078 1 96.25 135 LYS B N 1
ATOM 6722 C CA . LYS B 1 135 ? -23.266 9.609 16.547 1 96.25 135 LYS B CA 1
ATOM 6723 C C . LYS B 1 135 ? -24.047 8.898 15.461 1 96.25 135 LYS B C 1
ATOM 6725 O O . LYS B 1 135 ? -25.125 8.359 15.727 1 96.25 135 LYS B O 1
ATOM 6730 N N . TRP B 1 136 ? -23.562 8.953 14.219 1 94.5 136 TRP B N 1
ATOM 6731 C CA . TRP B 1 136 ? -24.078 8.148 13.109 1 94.5 136 TRP B CA 1
ATOM 6732 C C . TRP B 1 136 ? -23.312 6.836 12.992 1 94.5 136 TRP B C 1
ATOM 6734 O O . TRP B 1 136 ? -22.078 6.836 12.844 1 94.5 136 TRP B O 1
ATOM 6744 N N . THR B 1 137 ? -24 5.707 13.016 1 94.44 137 THR B N 1
ATOM 6745 C CA . THR B 1 137 ? -23.422 4.387 12.789 1 94.44 137 THR B CA 1
ATOM 6746 C C . THR B 1 137 ? -24.047 3.721 11.57 1 94.44 137 THR B C 1
ATOM 6748 O O . THR B 1 137 ? -25.156 3.191 11.648 1 94.44 137 THR B O 1
ATOM 6751 N N . PRO B 1 138 ? -23.312 3.699 10.5 1 91.44 138 PRO B N 1
ATOM 6752 C CA . PRO B 1 138 ? -23.859 3.012 9.328 1 91.44 138 PRO B CA 1
ATOM 6753 C C . PRO B 1 138 ? -24.031 1.509 9.547 1 91.44 138 PRO B C 1
ATOM 6755 O O . PRO B 1 138 ? -23.172 0.877 10.18 1 91.44 138 PRO B O 1
ATOM 6758 N N . THR B 1 139 ? -25.078 0.94 9.039 1 84.81 139 THR B N 1
ATOM 6759 C CA . THR B 1 139 ? -25.328 -0.497 9.078 1 84.81 139 THR B CA 1
ATOM 6760 C C . THR B 1 139 ? -25.219 -1.102 7.68 1 84.81 139 THR B C 1
ATOM 6762 O O . THR B 1 139 ? -25.422 -2.305 7.5 1 84.81 139 THR B O 1
ATOM 6765 N N . SER B 1 140 ? -24.984 -0.295 6.758 1 81.88 140 SER B N 1
ATOM 6766 C CA . SER B 1 140 ? -24.719 -0.663 5.371 1 81.88 140 SER B CA 1
ATOM 6767 C C . SER B 1 140 ? -23.469 0.032 4.848 1 81.88 140 SER B C 1
ATOM 6769 O O . SER B 1 140 ? -23.219 1.195 5.168 1 81.88 140 SER B O 1
ATOM 6771 N N . ARG B 1 141 ? -22.797 -0.615 3.928 1 83.19 141 ARG B N 1
ATOM 6772 C CA . ARG B 1 141 ? -21.594 -0.031 3.338 1 83.19 141 ARG B CA 1
ATOM 6773 C C . ARG B 1 141 ? -21.953 1.038 2.311 1 83.19 141 ARG B C 1
ATOM 6775 O O . ARG B 1 141 ? -21.109 1.834 1.913 1 83.19 141 ARG B O 1
ATOM 6782 N N . ASP B 1 142 ? -23.172 1.091 1.989 1 79.75 142 ASP B N 1
ATOM 6783 C CA . ASP B 1 142 ? -23.609 2.059 0.989 1 79.75 142 ASP B CA 1
ATOM 6784 C C . ASP B 1 142 ? -23.922 3.412 1.63 1 79.75 142 ASP B C 1
ATOM 6786 O O . ASP B 1 142 ? -24.047 4.422 0.933 1 79.75 142 ASP B O 1
ATOM 6790 N N . PHE B 1 143 ? -24.078 3.434 2.893 1 84.5 143 PHE B N 1
ATOM 6791 C CA . PHE B 1 143 ? -24.391 4.68 3.58 1 84.5 143 PHE B CA 1
ATOM 6792 C C . PHE B 1 143 ? -23.109 5.375 4.047 1 84.5 143 PHE B C 1
ATOM 6794 O O . PHE B 1 143 ? -22.344 4.809 4.824 1 84.5 143 PHE B O 1
ATOM 6801 N N . ILE B 1 144 ? -22.938 6.551 3.588 1 89.06 144 ILE B N 1
ATOM 6802 C CA . ILE B 1 144 ? -21.828 7.398 4.027 1 89.06 144 ILE B CA 1
ATOM 6803 C C . ILE B 1 144 ? -22.375 8.555 4.867 1 89.06 144 ILE B C 1
ATOM 6805 O O . ILE B 1 144 ? -23.031 9.453 4.348 1 89.06 144 ILE B O 1
ATOM 6809 N N . PRO B 1 145 ? -22.031 8.5 6.176 1 93.06 145 PRO B N 1
ATOM 6810 C CA . PRO B 1 145 ? -22.516 9.617 6.988 1 93.06 145 PRO B CA 1
ATOM 6811 C C . PRO B 1 145 ? -21.969 10.969 6.523 1 93.06 145 PRO B C 1
ATOM 6813 O O . PRO B 1 145 ? -20.781 11.078 6.203 1 93.06 145 PRO B O 1
ATOM 6816 N N . HIS B 1 146 ? -22.844 11.969 6.484 1 93.5 146 HIS B N 1
ATOM 6817 C CA . HIS B 1 146 ? -22.516 13.297 5.969 1 93.5 146 HIS B CA 1
ATOM 6818 C C . HIS B 1 146 ? -23.422 14.359 6.582 1 93.5 146 HIS B C 1
ATOM 6820 O O . HIS B 1 146 ? -24.625 14.398 6.305 1 93.5 146 HIS B O 1
ATOM 6826 N N . ASP B 1 147 ? -22.875 15.172 7.48 1 95.31 147 ASP B N 1
ATOM 6827 C CA . ASP B 1 147 ? -23.594 16.281 8.109 1 95.31 147 ASP B CA 1
ATOM 6828 C C . ASP B 1 147 ? -22.938 17.625 7.793 1 95.31 147 ASP B C 1
ATOM 6830 O O . ASP B 1 147 ? -21.703 17.719 7.789 1 95.31 147 ASP B O 1
ATOM 6834 N N . CYS B 1 148 ? -23.766 18.609 7.516 1 95.44 148 CYS B N 1
ATOM 6835 C CA . CYS B 1 148 ? -23.25 19.938 7.215 1 95.44 148 CYS B CA 1
ATOM 6836 C C . CYS B 1 148 ? -23.859 20.984 8.141 1 95.44 148 CYS B C 1
ATOM 6838 O O . CYS B 1 148 ? -25.016 20.875 8.531 1 95.44 148 CYS B O 1
ATOM 6840 N N . PHE B 1 149 ? -23.109 21.938 8.523 1 97.12 149 PHE B N 1
ATOM 6841 C CA . PHE B 1 149 ? -23.531 23.062 9.344 1 97.12 149 PHE B CA 1
ATOM 6842 C C . PHE B 1 149 ? -23.469 24.359 8.547 1 97.12 149 PHE B C 1
ATOM 6844 O O . PHE B 1 149 ? -22.531 24.578 7.777 1 97.12 149 PHE B O 1
ATOM 6851 N N . SER B 1 150 ? -24.406 25.219 8.75 1 95 150 SER B N 1
ATOM 6852 C CA . SER B 1 150 ? -24.422 26.516 8.078 1 95 150 SER B CA 1
ATOM 6853 C C . SER B 1 150 ? -23.359 27.438 8.633 1 95 150 SER B C 1
ATOM 6855 O O . SER B 1 150 ? -23.203 27.562 9.852 1 95 150 SER B O 1
ATOM 6857 N N . LEU B 1 151 ? -22.672 28.047 7.777 1 96.12 151 LEU B N 1
ATOM 6858 C CA . LEU B 1 151 ? -21.672 29.016 8.156 1 96.12 151 LEU B CA 1
ATOM 6859 C C . LEU B 1 151 ? -22.266 30.422 8.219 1 96.12 151 LEU B C 1
ATOM 6861 O O . LEU B 1 151 ? -21.594 31.375 8.617 1 96.12 151 LEU B O 1
ATOM 6865 N N . ARG B 1 152 ? -23.531 30.453 7.98 1 91.19 152 ARG B N 1
ATOM 6866 C CA . ARG B 1 152 ? -24.203 31.75 7.922 1 91.19 152 ARG B CA 1
ATOM 6867 C C . ARG B 1 152 ? -24.516 32.281 9.32 1 91.19 152 ARG B C 1
ATOM 6869 O O . ARG B 1 152 ? -24.578 31.484 10.281 1 91.19 152 ARG B O 1
ATOM 6876 N N . SER B 1 153 ? -24.609 33.531 9.477 1 88.06 153 SER B N 1
ATOM 6877 C CA . SER B 1 153 ? -25.125 34.219 10.641 1 88.06 153 SER B CA 1
ATOM 6878 C C . SER B 1 153 ? -24.141 34.156 11.805 1 88.06 153 SER B C 1
ATOM 6880 O O . SER B 1 153 ? -24.516 34.375 12.953 1 88.06 153 SER B O 1
ATOM 6882 N N . ALA B 1 154 ? -22.984 33.719 11.625 1 95.12 154 ALA B N 1
ATOM 6883 C CA . ALA B 1 154 ? -21.938 33.719 12.633 1 95.12 154 ALA B CA 1
ATOM 6884 C C . ALA B 1 154 ? -20.547 33.781 11.977 1 95.12 154 ALA B C 1
ATOM 6886 O O . ALA B 1 154 ? -20.406 33.469 10.789 1 95.12 154 ALA B O 1
ATOM 6887 N N . HIS B 1 155 ? -19.594 34.219 12.742 1 97.62 155 HIS B N 1
ATOM 6888 C CA . HIS B 1 155 ? -18.203 34.156 12.305 1 97.62 155 HIS B CA 1
ATOM 6889 C C . HIS B 1 155 ? -17.484 32.969 12.914 1 97.62 155 HIS B C 1
ATOM 6891 O O . HIS B 1 155 ? -17.547 32.75 14.133 1 97.62 155 HIS B O 1
ATOM 6897 N N . TRP B 1 156 ? -16.828 32.188 12.086 1 97.94 156 TRP B N 1
ATOM 6898 C CA . TRP B 1 156 ? -16.281 30.906 12.5 1 97.94 156 TRP B CA 1
ATOM 6899 C C . TRP B 1 156 ? -14.766 30.969 12.602 1 97.94 156 TRP B C 1
ATOM 6901 O O . TRP B 1 156 ? -14.109 31.672 11.828 1 97.94 156 TRP B O 1
ATOM 6911 N N . TYR B 1 157 ? -14.211 30.203 13.578 1 97.69 157 TYR B N 1
ATOM 6912 C CA . TYR B 1 157 ? -12.773 30.109 13.844 1 97.69 157 TYR B CA 1
ATOM 6913 C C . TYR B 1 157 ? -12.367 28.688 14.18 1 97.69 157 TYR B C 1
ATOM 6915 O O . TYR B 1 157 ? -13.211 27.844 14.492 1 97.69 157 TYR B O 1
ATOM 6923 N N . GLY B 1 158 ? -11.055 28.406 14.102 1 96.56 158 GLY B N 1
ATOM 6924 C CA . GLY B 1 158 ? -10.516 27.109 14.453 1 96.56 158 GLY B CA 1
ATOM 6925 C C . GLY B 1 158 ? -10.258 26.219 13.25 1 96.56 158 GLY B C 1
ATOM 6926 O O . GLY B 1 158 ? -10.016 26.719 12.148 1 96.56 158 GLY B O 1
ATOM 6927 N N . GLY B 1 159 ? -10.141 24.938 13.5 1 96.25 159 GLY B N 1
ATOM 6928 C CA . GLY B 1 159 ? -9.922 23.953 12.453 1 96.25 159 GLY B CA 1
ATOM 6929 C C . GLY B 1 159 ? -8.453 23.688 12.195 1 96.25 159 GLY B C 1
ATOM 6930 O O . GLY B 1 159 ? -7.82 22.922 12.93 1 96.25 159 GLY B O 1
ATOM 6931 N N . ALA B 1 160 ? -7.996 24.312 11.102 1 97.06 160 ALA B N 1
ATOM 6932 C CA . ALA B 1 160 ? -6.648 23.984 10.648 1 97.06 160 ALA B CA 1
ATOM 6933 C C . ALA B 1 160 ? -5.941 25.203 10.078 1 97.06 160 ALA B C 1
ATOM 6935 O O . ALA B 1 160 ? -6.578 26.219 9.789 1 97.06 160 ALA B O 1
ATOM 6936 N N . GLU B 1 161 ? -4.594 25.078 10.086 1 96.69 161 GLU B N 1
ATOM 6937 C CA . GLU B 1 161 ? -3.846 25.969 9.219 1 96.69 161 GLU B CA 1
ATOM 6938 C C . GLU B 1 161 ? -4.191 25.75 7.754 1 96.69 161 GLU B C 1
ATOM 6940 O O . GLU B 1 161 ? -4.547 24.625 7.363 1 96.69 161 GLU B O 1
ATOM 6945 N N . LEU B 1 162 ? -4.145 26.812 6.98 1 94.31 162 LEU B N 1
ATOM 6946 C CA . LEU B 1 162 ? -4.484 26.719 5.562 1 94.31 162 LEU B CA 1
ATOM 6947 C C . LEU B 1 162 ? -3.451 27.453 4.707 1 94.31 162 LEU B C 1
ATOM 6949 O O . LEU B 1 162 ? -2.758 28.344 5.191 1 94.31 162 LEU B O 1
ATOM 6953 N N . TYR B 1 163 ? -3.383 27.031 3.475 1 89.38 163 TYR B N 1
ATOM 6954 C CA . TYR B 1 163 ? -2.535 27.75 2.527 1 89.38 163 TYR B CA 1
ATOM 6955 C C . TYR B 1 163 ? -3.076 29.141 2.268 1 89.38 163 TYR B C 1
ATOM 6957 O O . TYR B 1 163 ? -2.316 30.109 2.26 1 89.38 163 TYR B O 1
ATOM 6965 N N . HIS B 1 164 ? -4.293 29.125 2.035 1 89.44 164 HIS B N 1
ATOM 6966 C CA . HIS B 1 164 ? -4.988 30.406 2.027 1 89.44 164 HIS B CA 1
ATOM 6967 C C . HIS B 1 164 ? -5.652 30.672 3.371 1 89.44 164 HIS B C 1
ATOM 6969 O O . HIS B 1 164 ? -6.824 30.344 3.568 1 89.44 164 HIS B O 1
ATOM 6975 N N . GLN B 1 165 ? -4.93 31.359 4.137 1 88.44 165 GLN B N 1
ATOM 6976 C CA . GLN B 1 165 ? -5.348 31.547 5.523 1 88.44 165 GLN B CA 1
ATOM 6977 C C . GLN B 1 165 ? -6.285 32.75 5.66 1 88.44 165 GLN B C 1
ATOM 6979 O O . GLN B 1 165 ? -5.875 33.875 5.457 1 88.44 165 GLN B O 1
ATOM 6984 N N . THR B 1 166 ? -7.484 32.438 5.941 1 90.5 166 THR B N 1
ATOM 6985 C CA . THR B 1 166 ? -8.43 33.531 6.129 1 90.5 166 THR B CA 1
ATOM 6986 C C . THR B 1 166 ? -8.906 33.594 7.578 1 90.5 166 THR B C 1
ATOM 6988 O O . THR B 1 166 ? -8.758 32.625 8.328 1 90.5 166 THR B O 1
ATOM 6991 N N . TRP B 1 167 ? -9.344 34.656 7.969 1 94.88 167 TRP B N 1
ATOM 6992 C CA . TRP B 1 167 ? -9.914 35 9.266 1 94.88 167 TRP B CA 1
ATOM 6993 C C . TRP B 1 167 ? -11.023 36.031 9.125 1 94.88 167 TRP B C 1
ATOM 6995 O O . TRP B 1 167 ? -10.781 37.156 8.695 1 94.88 167 TRP B O 1
ATOM 7005 N N . PRO B 1 168 ? -12.383 35.75 9.43 1 95.62 168 PRO B N 1
ATOM 7006 C CA . PRO B 1 168 ? -12.859 34.438 9.922 1 95.62 168 PRO B CA 1
ATOM 7007 C C . PRO B 1 168 ? -12.82 33.344 8.859 1 95.62 168 PRO B C 1
ATOM 7009 O O . PRO B 1 168 ? -12.477 33.625 7.703 1 95.62 168 PRO B O 1
ATOM 7012 N N . LEU B 1 169 ? -13.172 32.219 9.266 1 92.81 169 LEU B N 1
ATOM 7013 C CA . LEU B 1 169 ? -12.992 31 8.484 1 92.81 169 LEU B CA 1
ATOM 7014 C C . LEU B 1 169 ? -14.031 30.906 7.375 1 92.81 169 LEU B C 1
ATOM 7016 O O . LEU B 1 169 ? -13.789 30.266 6.344 1 92.81 169 LEU B O 1
ATOM 7020 N N . GLU B 1 170 ? -15.188 31.484 7.465 1 90.56 170 GLU B N 1
ATOM 7021 C CA . GLU B 1 170 ? -16.297 31.266 6.543 1 90.56 170 GLU B CA 1
ATOM 7022 C C . GLU B 1 170 ? -16.016 31.891 5.18 1 90.56 170 GLU B C 1
ATOM 7024 O O . GLU B 1 170 ? -16.75 31.672 4.219 1 90.56 170 GLU B O 1
ATOM 7029 N N . THR B 1 171 ? -14.906 32.562 5.074 1 89.5 171 THR B N 1
ATOM 7030 C CA . THR B 1 171 ? -14.57 33.188 3.799 1 89.5 171 THR B CA 1
ATOM 7031 C C . THR B 1 171 ? -13.641 32.281 2.988 1 89.5 171 THR B C 1
ATOM 7033 O O . THR B 1 171 ? -13.336 32.562 1.829 1 89.5 171 THR B O 1
ATOM 7036 N N . THR B 1 172 ? -13.203 31.219 3.551 1 91.81 172 THR B N 1
ATOM 7037 C CA . THR B 1 172 ? -12.328 30.297 2.836 1 91.81 172 THR B CA 1
ATOM 7038 C C . THR B 1 172 ? -13.133 29.422 1.885 1 91.81 172 THR B C 1
ATOM 7040 O O . THR B 1 172 ? -14.359 29.547 1.797 1 91.81 172 THR B O 1
ATOM 7043 N N . ASP B 1 173 ? -12.469 28.656 1.031 1 93 173 ASP B N 1
ATOM 7044 C CA . ASP B 1 173 ? -13.039 27.688 0.113 1 93 173 ASP B CA 1
ATOM 7045 C C . ASP B 1 173 ? -12.211 26.406 0.085 1 93 173 ASP B C 1
ATOM 7047 O O . ASP B 1 173 ? -11.172 26.344 -0.582 1 93 173 ASP B O 1
ATOM 7051 N N . VAL B 1 174 ? -12.688 25.406 0.757 1 95.06 174 VAL B N 1
ATOM 7052 C CA . VAL B 1 174 ? -11.977 24.125 0.843 1 95.06 174 VAL B CA 1
ATOM 7053 C C . VAL B 1 174 ? -12.914 22.984 0.438 1 95.06 174 VAL B C 1
ATOM 7055 O O . VAL B 1 174 ? -13.922 22.734 1.103 1 95.06 174 VAL B O 1
ATOM 7058 N N . PRO B 1 175 ? -12.609 22.281 -0.663 1 94.75 175 PRO B N 1
ATOM 7059 C CA . PRO B 1 175 ? -13.43 21.125 -1.042 1 94.75 175 PRO B CA 1
ATOM 7060 C C . PRO B 1 175 ? -13.297 19.969 -0.061 1 94.75 175 PRO B C 1
ATOM 7062 O O . PRO B 1 175 ? -12.352 19.938 0.732 1 94.75 175 PRO B O 1
ATOM 7065 N N . MET B 1 176 ? -14.273 19.062 -0.183 1 95.75 176 MET B N 1
ATOM 7066 C CA . MET B 1 176 ? -14.273 17.875 0.672 1 95.75 176 MET B CA 1
ATOM 7067 C C . MET B 1 176 ? -12.992 17.062 0.487 1 95.75 176 MET B C 1
ATOM 7069 O O . MET B 1 176 ? -12.641 16.703 -0.637 1 95.75 176 MET B O 1
ATOM 7073 N N . GLN B 1 177 ? -12.297 16.766 1.558 1 95.88 177 GLN B N 1
ATOM 7074 C CA . GLN B 1 177 ? -11.039 16.016 1.531 1 95.88 177 GLN B CA 1
ATOM 7075 C C . GLN B 1 177 ? -10.688 15.492 2.918 1 95.88 177 GLN B C 1
ATOM 7077 O O . GLN B 1 177 ? -11.234 15.953 3.922 1 95.88 177 GLN B O 1
ATOM 7082 N N . PRO B 1 178 ? -9.742 14.492 2.951 1 96.31 178 PRO B N 1
ATOM 7083 C CA . PRO B 1 178 ? -9.352 13.984 4.27 1 96.31 178 PRO B CA 1
ATOM 7084 C C . PRO B 1 178 ? -8.836 15.078 5.199 1 96.31 178 PRO B C 1
ATOM 7086 O O . PRO B 1 178 ? -8.102 15.969 4.762 1 96.31 178 PRO B O 1
ATOM 7089 N N . TYR B 1 179 ? -9.297 15.055 6.406 1 97.69 179 TYR B N 1
ATOM 7090 C CA . TYR B 1 179 ? -8.914 16.078 7.375 1 97.69 179 TYR B CA 1
ATOM 7091 C C . TYR B 1 179 ? -7.672 15.656 8.156 1 97.69 179 TYR B C 1
ATOM 7093 O O . TYR B 1 179 ? -7.762 15.32 9.336 1 97.69 179 TYR B O 1
ATOM 7101 N N . LEU B 1 180 ? -6.562 15.812 7.488 1 96.88 180 LEU B N 1
ATOM 7102 C CA . LEU B 1 180 ? -5.242 15.43 7.984 1 96.88 180 LEU B CA 1
ATOM 7103 C C . LEU B 1 180 ? -4.219 16.531 7.691 1 96.88 180 LEU B C 1
ATOM 7105 O O . LEU B 1 180 ? -4.422 17.344 6.793 1 96.88 180 LEU B O 1
ATOM 7109 N N . SER B 1 181 ? -3.201 16.547 8.523 1 97.12 181 SER B N 1
ATOM 7110 C CA . SER B 1 181 ? -2.199 17.609 8.398 1 97.12 181 SER B CA 1
ATOM 7111 C C . SER B 1 181 ? -1.316 17.391 7.172 1 97.12 181 SER B C 1
ATOM 7113 O O . SER B 1 181 ? -0.98 16.25 6.84 1 97.12 181 SER B O 1
ATOM 7115 N N . ASN B 1 182 ? -0.921 18.484 6.504 1 95.25 182 ASN B N 1
ATOM 7116 C CA . ASN B 1 182 ? -0.054 18.469 5.332 1 95.25 182 ASN B CA 1
ATOM 7117 C C . ASN B 1 182 ? 0.987 19.594 5.387 1 95.25 182 ASN B C 1
ATOM 7119 O O . ASN B 1 182 ? 0.746 20.641 5.984 1 95.25 182 ASN B O 1
ATOM 7123 N N . ASP B 1 183 ? 2.186 19.312 4.871 1 93.25 183 ASP B N 1
ATOM 7124 C CA . ASP B 1 183 ? 3.1 20.391 4.516 1 93.25 183 ASP B CA 1
ATOM 7125 C C . ASP B 1 183 ? 2.615 21.141 3.271 1 93.25 183 ASP B C 1
ATOM 7127 O O . ASP B 1 183 ? 2.727 20.625 2.156 1 93.25 183 ASP B O 1
ATOM 7131 N N . ILE B 1 184 ? 2.121 22.25 3.432 1 86.75 184 ILE B N 1
ATOM 7132 C CA . ILE B 1 184 ? 1.384 22.953 2.383 1 86.75 184 ILE B CA 1
ATOM 7133 C C . ILE B 1 184 ? 2.336 23.344 1.256 1 86.75 184 ILE B C 1
ATOM 7135 O O . ILE B 1 184 ? 1.898 23.703 0.161 1 86.75 184 ILE B O 1
ATOM 7139 N N . LEU B 1 185 ? 3.592 23.281 1.515 1 83.75 185 LEU B N 1
ATOM 7140 C CA . LEU B 1 185 ? 4.535 23.625 0.457 1 83.75 185 LEU B CA 1
ATOM 7141 C C . LEU B 1 185 ? 5 22.375 -0.285 1 83.75 185 LEU B C 1
ATOM 7143 O O . LEU B 1 185 ? 5.59 22.469 -1.364 1 83.75 185 LEU B O 1
ATOM 7147 N N . PHE B 1 186 ? 4.723 21.281 0.357 1 78.75 186 PHE B N 1
ATOM 7148 C CA . PHE B 1 186 ? 5.094 20.031 -0.284 1 78.75 186 PHE B CA 1
ATOM 7149 C C . PHE B 1 186 ? 3.9 19.406 -1.003 1 78.75 186 PHE B C 1
ATOM 7151 O O . PHE B 1 186 ? 3.279 18.484 -0.496 1 78.75 186 PHE B O 1
ATOM 7158 N N . ARG B 1 187 ? 3.426 20.016 -2.006 1 70.12 187 ARG B N 1
ATOM 7159 C CA . ARG B 1 187 ? 2.32 19.531 -2.822 1 70.12 187 ARG B CA 1
ATOM 7160 C C . ARG B 1 187 ? 2.715 19.469 -4.293 1 70.12 187 ARG B C 1
ATOM 7162 O O . ARG B 1 187 ? 3.414 20.344 -4.797 1 70.12 187 ARG B O 1
ATOM 7169 N N . SER B 1 188 ? 2.238 18.328 -4.82 1 64.5 188 SER B N 1
ATOM 7170 C CA . SER B 1 188 ? 2.406 18.234 -6.266 1 64.5 188 SER B CA 1
ATOM 7171 C C . SER B 1 188 ? 1.535 19.25 -7 1 64.5 188 SER B C 1
ATOM 7173 O O . SER B 1 188 ? 0.604 19.812 -6.418 1 64.5 188 SER B O 1
ATOM 7175 N N . ASN B 1 189 ? 1.926 19.453 -8.172 1 64.25 189 ASN B N 1
ATOM 7176 C CA . ASN B 1 189 ? 1.102 20.344 -9 1 64.25 189 ASN B CA 1
ATOM 7177 C C . ASN B 1 189 ? -0.321 19.797 -9.141 1 64.25 189 ASN B C 1
ATOM 7179 O O . ASN B 1 189 ? -1.282 20.578 -9.125 1 64.25 189 ASN B O 1
ATOM 7183 N N . THR B 1 190 ? -0.388 18.531 -9.18 1 62.75 190 THR B N 1
ATOM 7184 C CA . THR B 1 190 ? -1.703 17.906 -9.305 1 62.75 190 THR B CA 1
ATOM 7185 C C . THR B 1 190 ? -2.533 18.156 -8.047 1 62.75 190 THR B C 1
ATOM 7187 O O . THR B 1 190 ? -3.727 18.438 -8.133 1 62.75 190 THR B O 1
ATOM 7190 N N . GLU B 1 191 ? -1.963 18.062 -7.02 1 71.25 191 GLU B N 1
ATOM 7191 C CA . GLU B 1 191 ? -2.656 18.297 -5.758 1 71.25 191 GLU B CA 1
ATOM 7192 C C . GLU B 1 191 ? -3.102 19.75 -5.637 1 71.25 191 GLU B C 1
ATOM 7194 O O . GLU B 1 191 ? -4.215 20.031 -5.188 1 71.25 191 GLU B O 1
ATOM 7199 N N . LYS B 1 192 ? -2.26 20.656 -6.059 1 71.56 192 LYS B N 1
ATOM 7200 C CA . LYS B 1 192 ? -2.564 22.078 -6 1 71.56 192 LYS B CA 1
ATOM 7201 C C . LYS B 1 192 ? -3.742 22.422 -6.902 1 71.56 192 LYS B C 1
ATOM 7203 O O . LYS B 1 192 ? -4.672 23.109 -6.48 1 71.56 192 LYS B O 1
ATOM 7208 N N . ASN B 1 193 ? -3.717 21.797 -8 1 69.88 193 ASN B N 1
ATOM 7209 C CA . ASN B 1 193 ? -4.738 22.109 -8.992 1 69.88 193 ASN B CA 1
ATOM 7210 C C . ASN B 1 193 ? -6.07 21.438 -8.656 1 69.88 193 ASN B C 1
ATOM 7212 O O . ASN B 1 193 ? -7.133 21.953 -9.023 1 69.88 193 ASN B O 1
ATOM 7216 N N . SER B 1 194 ? -5.965 20.391 -7.906 1 72.56 194 SER B N 1
ATOM 7217 C CA . SER B 1 194 ? -7.18 19.641 -7.602 1 72.56 194 SER B CA 1
ATOM 7218 C C . SER B 1 194 ? -7.727 20 -6.23 1 72.56 194 SER B C 1
ATOM 7220 O O . SER B 1 194 ? -8.734 19.453 -5.785 1 72.56 194 SER B O 1
ATOM 7222 N N . GLY B 1 195 ? -7.117 20.906 -5.68 1 79 195 GLY B N 1
ATOM 7223 C CA . GLY B 1 195 ? -7.598 21.328 -4.371 1 79 195 GLY B CA 1
ATOM 7224 C C . GLY B 1 195 ? -7.469 20.25 -3.314 1 79 195 GLY B C 1
ATOM 7225 O O . GLY B 1 195 ? -8.344 20.094 -2.465 1 79 195 GLY B O 1
ATOM 7226 N N . LYS B 1 196 ? -6.477 19.469 -3.451 1 83.12 196 LYS B N 1
ATOM 7227 C CA . LYS B 1 196 ? -6.23 18.406 -2.473 1 83.12 196 LYS B CA 1
ATOM 7228 C C . LYS B 1 196 ? -5.172 18.828 -1.461 1 83.12 196 LYS B C 1
ATOM 7230 O O . LYS B 1 196 ? -4.367 19.719 -1.734 1 83.12 196 LYS B O 1
ATOM 7235 N N . ASN B 1 197 ? -5.27 18.328 -0.257 1 85.44 197 ASN B N 1
ATOM 7236 C CA . ASN B 1 197 ? -4.312 18.547 0.82 1 85.44 197 ASN B CA 1
ATOM 7237 C C . ASN B 1 197 ? -4.203 20.031 1.169 1 85.44 197 ASN B C 1
ATOM 7239 O O . ASN B 1 197 ? -3.102 20.562 1.271 1 85.44 197 ASN B O 1
ATOM 7243 N N . MET B 1 198 ? -5.309 20.641 1.386 1 90.25 198 MET B N 1
ATOM 7244 C CA . MET B 1 198 ? -5.355 22.078 1.637 1 90.25 198 MET B CA 1
ATOM 7245 C C . MET B 1 198 ? -5.184 22.375 3.121 1 90.25 198 MET B C 1
ATOM 7247 O O . MET B 1 198 ? -4.914 23.516 3.502 1 90.25 198 MET B O 1
ATOM 7251 N N . PHE B 1 199 ? -5.395 21.406 3.941 1 95.31 199 PHE B N 1
ATOM 7252 C CA . PHE B 1 199 ? -5.184 21.609 5.367 1 95.31 199 PHE B CA 1
ATOM 7253 C C . PHE B 1 199 ? -3.693 21.609 5.699 1 95.31 199 PHE B C 1
ATOM 7255 O O . PHE B 1 199 ? -2.936 20.797 5.184 1 95.31 199 PHE B O 1
ATOM 7262 N N . GLY B 1 200 ? -3.295 22.562 6.547 1 95.56 200 GLY B N 1
ATOM 7263 C CA . GLY B 1 200 ? -1.882 22.797 6.797 1 95.56 200 GLY B CA 1
ATOM 7264 C C . GLY B 1 200 ? -1.293 21.844 7.824 1 95.56 200 GLY B C 1
ATOM 7265 O O . GLY B 1 200 ? -1.808 20.734 8.023 1 95.56 200 GLY B O 1
ATOM 7266 N N . ASN B 1 201 ? -0.178 22.234 8.383 1 96.75 201 ASN B N 1
ATOM 7267 C CA . ASN B 1 201 ? 0.667 21.359 9.195 1 96.75 201 ASN B CA 1
ATOM 7268 C C . ASN B 1 201 ? 0.067 21.125 10.578 1 96.75 201 ASN B C 1
ATOM 7270 O O . ASN B 1 201 ? 0.457 20.188 11.273 1 96.75 201 ASN B O 1
ATOM 7274 N N . ILE B 1 202 ? -0.839 21.969 10.992 1 97.69 202 ILE B N 1
ATOM 7275 C CA . ILE B 1 202 ? -1.551 21.781 12.25 1 97.69 202 ILE B CA 1
ATOM 7276 C C . ILE B 1 202 ? -3.047 21.656 11.984 1 97.69 202 ILE B C 1
ATOM 7278 O O . ILE B 1 202 ? -3.656 22.531 11.367 1 97.69 202 ILE B O 1
ATOM 7282 N N . VAL B 1 203 ? -3.562 20.562 12.43 1 97.12 203 VAL B N 1
ATOM 7283 C CA . VAL B 1 203 ? -4.977 20.25 12.242 1 97.12 203 VAL B CA 1
ATOM 7284 C C . VAL B 1 203 ? -5.586 19.766 13.555 1 97.12 203 VAL B C 1
ATOM 7286 O O . VAL B 1 203 ? -5.043 18.875 14.203 1 97.12 203 VAL B O 1
ATOM 7289 N N . ASP B 1 204 ? -6.609 20.422 14.008 1 96.62 204 ASP B N 1
ATOM 7290 C CA . ASP B 1 204 ? -7.406 19.922 15.125 1 96.62 204 ASP B CA 1
ATOM 7291 C C . ASP B 1 204 ? -8.891 19.906 14.773 1 96.62 204 ASP B C 1
ATO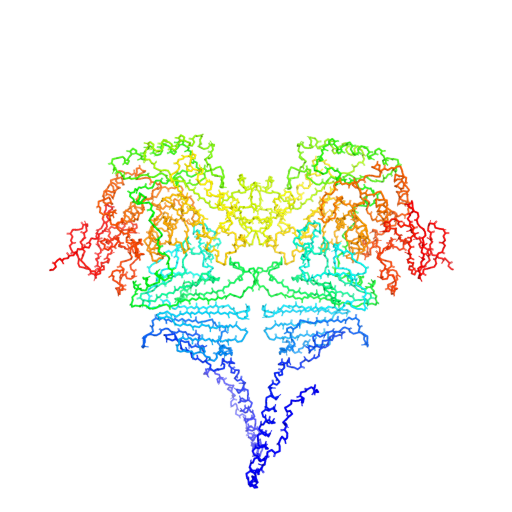M 7293 O O . ASP B 1 204 ? -9.352 20.703 13.953 1 96.62 204 ASP B O 1
ATOM 7297 N N . ARG B 1 205 ? -9.562 19 15.289 1 97.19 205 ARG B N 1
ATOM 7298 C CA . ARG B 1 205 ? -10.977 18.812 14.984 1 97.19 205 ARG B CA 1
ATOM 7299 C C . ARG B 1 205 ? -11.852 19.625 15.93 1 97.19 205 ARG B C 1
ATOM 7301 O O . ARG B 1 205 ? -12.695 19.078 16.641 1 97.19 205 ARG B O 1
ATOM 7308 N N . PHE B 1 206 ? -11.656 20.906 15.828 1 95.06 206 PHE B N 1
ATOM 7309 C CA . PHE B 1 206 ? -12.203 21.875 16.781 1 95.06 206 PHE B CA 1
ATOM 7310 C C . PHE B 1 206 ? -12.578 23.172 16.078 1 95.06 206 PHE B C 1
ATOM 7312 O O . PHE B 1 206 ? -11.727 23.828 15.484 1 95.06 206 PHE B O 1
ATOM 7319 N N . TRP B 1 207 ? -13.922 23.562 16.141 1 97.81 207 TRP B N 1
ATOM 7320 C CA . TRP B 1 207 ? -14.422 24.812 15.547 1 97.81 207 TRP B CA 1
ATOM 7321 C C . TRP B 1 207 ? -15.305 25.562 16.531 1 97.81 207 TRP B C 1
ATOM 7323 O O . TRP B 1 207 ? -16.078 24.953 17.266 1 97.81 207 TRP B O 1
ATOM 7333 N N . ILE B 1 208 ? -15.211 26.891 16.547 1 97.69 208 ILE B N 1
ATOM 7334 C CA . ILE B 1 208 ? -16.062 27.75 17.375 1 97.69 208 ILE B CA 1
ATOM 7335 C C . ILE B 1 208 ? -16.594 28.906 16.531 1 97.69 208 ILE B C 1
ATOM 7337 O O . ILE B 1 208 ? -16.047 29.219 15.477 1 97.69 208 ILE B O 1
ATOM 7341 N N . ASN B 1 209 ? -17.688 29.547 17 1 97.69 209 ASN B N 1
ATOM 7342 C CA . ASN B 1 209 ? -18.203 30.688 16.25 1 97.69 209 ASN B CA 1
ATOM 7343 C C . ASN B 1 209 ? -18.688 31.797 17.188 1 97.69 209 ASN B C 1
ATOM 7345 O O . ASN B 1 209 ? -18.672 31.641 18.406 1 97.69 209 ASN B O 1
ATOM 7349 N N . SER B 1 210 ? -19.047 32.906 16.641 1 97.38 210 SER B N 1
ATOM 7350 C CA . SER B 1 210 ? -19.359 34.156 17.359 1 97.38 210 SER B CA 1
ATOM 7351 C C . SER B 1 210 ? -20.672 34.031 18.125 1 97.38 210 SER B C 1
ATOM 7353 O O . SER B 1 210 ? -20.953 34.844 19 1 97.38 210 SER B O 1
ATOM 7355 N N . ASN B 1 211 ? -21.516 33 17.812 1 95.56 211 ASN B N 1
ATOM 7356 C CA . ASN B 1 211 ? -22.75 32.75 18.562 1 95.56 211 ASN B CA 1
ATOM 7357 C C . ASN B 1 211 ? -22.5 31.953 19.828 1 95.56 211 ASN B C 1
ATOM 7359 O O . ASN B 1 211 ? -23.438 31.625 20.562 1 95.56 211 ASN B O 1
ATOM 7363 N N . GLY B 1 212 ? -21.266 31.625 20.047 1 96.69 212 GLY B N 1
ATOM 7364 C CA . GLY B 1 212 ? -20.922 30.828 21.219 1 96.69 212 GLY B CA 1
ATOM 7365 C C . GLY B 1 212 ? -21.109 29.344 21 1 96.69 212 GLY B C 1
ATOM 7366 O O . GLY B 1 212 ? -21.344 28.594 21.953 1 96.69 212 GLY B O 1
ATOM 7367 N N . VAL B 1 213 ? -21.078 28.922 19.781 1 97.38 213 VAL B N 1
ATOM 7368 C CA . VAL B 1 213 ? -21.188 27.5 19.438 1 97.38 213 VAL B CA 1
ATOM 7369 C C . VAL B 1 213 ? -19.797 26.906 19.25 1 97.38 213 VAL B C 1
ATOM 7371 O O . VAL B 1 213 ? -18.891 27.547 18.703 1 97.38 213 VAL B O 1
ATOM 7374 N N . GLY B 1 214 ? -19.594 25.719 19.734 1 97.88 214 GLY B N 1
ATOM 7375 C CA . GLY B 1 214 ? -18.391 24.922 19.5 1 97.88 214 GLY B CA 1
ATOM 7376 C C . GLY B 1 214 ? -18.688 23.531 18.984 1 97.88 214 GLY B C 1
ATOM 7377 O O . GLY B 1 214 ? -19.641 22.891 19.438 1 97.88 214 GLY B O 1
ATOM 7378 N N . ILE B 1 215 ? -17.906 23.062 18 1 98.12 215 ILE B N 1
ATOM 7379 C CA . ILE B 1 215 ? -18.047 21.719 17.469 1 98.12 215 ILE B CA 1
ATOM 7380 C C . ILE B 1 215 ? -16.719 20.969 17.594 1 98.12 215 ILE B C 1
ATOM 7382 O O . ILE B 1 215 ? -15.656 21.516 17.266 1 98.12 215 ILE B O 1
ATOM 7386 N N . VAL B 1 216 ? -16.766 19.797 18.125 1 97.88 216 VAL B N 1
ATOM 7387 C CA . VAL B 1 216 ? -15.609 18.906 18.219 1 97.88 216 VAL B CA 1
ATOM 7388 C C . VAL B 1 216 ? -15.945 17.562 17.578 1 97.88 216 VAL B C 1
ATOM 7390 O O . VAL B 1 216 ? -16.984 16.984 17.875 1 97.88 216 VAL B O 1
ATOM 7393 N N . VAL B 1 217 ? -15.086 17.078 16.672 1 98.06 217 VAL B N 1
ATOM 7394 C CA . VAL B 1 217 ? -15.297 15.773 16.062 1 98.06 217 VAL B CA 1
ATOM 7395 C C . VAL B 1 217 ? -14.375 14.742 16.703 1 98.06 217 VAL B C 1
ATOM 7397 O O . VAL B 1 217 ? -13.195 15.023 16.953 1 98.06 217 VAL B O 1
ATOM 7400 N N . ASN B 1 218 ? -14.891 13.57 16.953 1 97.31 218 ASN B N 1
ATOM 7401 C CA . ASN B 1 218 ? -14.141 12.5 17.594 1 97.31 218 ASN B CA 1
ATOM 7402 C C . ASN B 1 218 ? -12.93 12.086 16.766 1 97.31 218 ASN B C 1
ATOM 7404 O O . ASN B 1 218 ? -13.008 12.008 15.547 1 97.31 218 ASN B O 1
ATOM 7408 N N . SER B 1 219 ? -11.867 11.758 17.438 1 95.81 219 SER B N 1
ATOM 7409 C CA . SER B 1 219 ? -10.578 11.508 16.812 1 95.81 219 SER B CA 1
ATOM 7410 C C . SER B 1 219 ? -10.602 10.227 15.984 1 95.81 219 SER B C 1
ATOM 7412 O O . SER B 1 219 ? -9.828 10.086 15.031 1 95.81 219 SER B O 1
ATOM 7414 N N . GLU B 1 220 ? -11.438 9.328 16.25 1 95.19 220 GLU B N 1
ATOM 7415 C CA . GLU B 1 220 ? -11.422 8.023 15.586 1 95.19 220 GLU B CA 1
ATOM 7416 C C . GLU B 1 220 ? -12.195 8.062 14.273 1 95.19 220 GLU B C 1
ATOM 7418 O O . GLU B 1 220 ? -12.125 7.121 13.477 1 95.19 220 GLU B O 1
ATOM 7423 N N . VAL B 1 221 ? -12.906 9.117 14.031 1 97.75 221 VAL B N 1
ATOM 7424 C CA . VAL B 1 221 ? -13.695 9.273 12.812 1 97.75 221 VAL B CA 1
ATOM 7425 C C . VAL B 1 221 ? -12.766 9.359 11.602 1 97.75 221 VAL B C 1
ATOM 7427 O O . VAL B 1 221 ? -11.812 10.141 11.602 1 97.75 221 VAL B O 1
ATOM 7430 N N . PRO B 1 222 ? -12.914 8.484 10.617 1 97.88 222 PRO B N 1
ATOM 7431 C CA . PRO B 1 222 ? -12.234 8.758 9.344 1 97.88 222 PRO B CA 1
ATOM 7432 C C . PRO B 1 222 ? -12.789 10 8.648 1 97.88 222 PRO B C 1
ATOM 7434 O O . PRO B 1 222 ? -13.508 9.891 7.656 1 97.88 222 PRO B O 1
ATOM 7437 N N . LEU B 1 223 ? -12.328 11.109 8.984 1 98.44 223 LEU B N 1
ATOM 7438 C CA . LEU B 1 223 ? -13.008 12.391 8.797 1 98.44 223 LEU B CA 1
ATOM 7439 C C . LEU B 1 223 ? -12.586 13.047 7.488 1 98.44 223 LEU B C 1
ATOM 7441 O O . LEU B 1 223 ? -11.398 13.133 7.184 1 98.44 223 LEU B O 1
ATOM 7445 N N . PHE B 1 224 ? -13.547 13.398 6.758 1 97.94 224 PHE B N 1
ATOM 7446 C CA . PHE B 1 224 ? -13.43 14.328 5.645 1 97.94 224 PHE B CA 1
ATOM 7447 C C . PHE B 1 224 ? -14.133 15.641 5.961 1 97.94 224 PHE B C 1
ATOM 7449 O O . PHE B 1 224 ? -15.195 15.648 6.578 1 97.94 224 PHE B O 1
ATOM 7456 N N . VAL B 1 225 ? -13.539 16.75 5.539 1 97.69 225 VAL B N 1
ATOM 7457 C CA . VAL B 1 225 ? -14.117 18.047 5.848 1 97.69 225 VAL B CA 1
ATOM 7458 C C . VAL B 1 225 ? -14.117 18.922 4.598 1 97.69 225 VAL B C 1
ATOM 7460 O O . VAL B 1 225 ? -13.156 18.906 3.818 1 97.69 225 VAL B O 1
ATOM 7463 N N . SER B 1 226 ? -15.18 19.641 4.375 1 96.62 226 SER B N 1
ATOM 7464 C CA . SER B 1 226 ? -15.227 20.75 3.438 1 96.62 226 SER B CA 1
ATOM 7465 C C . SER B 1 226 ? -15.664 22.031 4.133 1 96.62 226 SER B C 1
ATOM 7467 O O . SER B 1 226 ? -16.438 22 5.098 1 96.62 226 SER B O 1
ATOM 7469 N N . ILE B 1 227 ? -15.148 23.094 3.752 1 96.81 227 ILE B N 1
ATOM 7470 C CA . ILE B 1 227 ? -15.5 24.422 4.262 1 96.81 227 ILE B CA 1
ATOM 7471 C C . ILE B 1 227 ? -15.875 25.344 3.1 1 96.81 227 ILE B C 1
ATOM 7473 O O . ILE B 1 227 ? -15.023 25.672 2.266 1 96.81 227 ILE B O 1
ATOM 7477 N N . ASN B 1 228 ? -17.125 25.766 3.115 1 95.56 228 ASN B N 1
ATOM 7478 C CA . ASN B 1 228 ? -17.625 26.719 2.127 1 95.56 228 ASN B CA 1
ATOM 7479 C C . ASN B 1 228 ? -17.281 26.281 0.706 1 95.56 228 ASN B C 1
ATOM 7481 O O . ASN B 1 228 ? -16.891 27.094 -0.127 1 95.56 228 ASN B O 1
ATOM 7485 N N . GLU B 1 229 ? -17.266 24.984 0.485 1 93.38 229 GLU B N 1
ATOM 7486 C CA . GLU B 1 229 ? -16.953 24.453 -0.834 1 93.38 229 GLU B CA 1
ATOM 7487 C C . GLU B 1 229 ? -17.844 25.062 -1.911 1 93.38 229 GLU B C 1
ATOM 7489 O O . GLU B 1 229 ? -19.062 25 -1.814 1 93.38 229 GLU B O 1
ATOM 7494 N N . SER B 1 230 ? -17.25 25.672 -2.895 1 90.94 230 SER B N 1
ATOM 7495 C CA . SER B 1 230 ? -17.969 26.312 -3.996 1 90.94 230 SER B CA 1
ATOM 7496 C C . SER B 1 230 ? -18.984 27.328 -3.482 1 90.94 230 SER B C 1
ATOM 7498 O O . SER B 1 230 ? -20.109 27.391 -3.969 1 90.94 230 SER B O 1
ATOM 7500 N N . LYS B 1 231 ? -18.609 27.969 -2.449 1 91.19 231 LYS B N 1
ATOM 7501 C CA . LYS B 1 231 ? -19.406 29.016 -1.832 1 91.19 231 LYS B CA 1
ATOM 7502 C C . LYS B 1 231 ? -20.734 28.469 -1.318 1 91.19 231 LYS B C 1
ATOM 7504 O O . LYS B 1 231 ? -21.766 29.125 -1.458 1 91.19 231 LYS B O 1
ATOM 7509 N N . SER B 1 232 ? -20.656 27.328 -0.782 1 91.12 232 SER B N 1
ATOM 7510 C CA . SER B 1 232 ? -21.859 26.672 -0.277 1 91.12 232 SER B CA 1
ATOM 7511 C C . SER B 1 232 ? -22.312 27.281 1.04 1 91.12 232 SER B C 1
ATOM 7513 O O . SER B 1 232 ? -23.453 27.078 1.462 1 91.12 232 SER B O 1
ATOM 7515 N N . ASN B 1 233 ? -21.406 27.969 1.742 1 94.25 233 ASN B N 1
ATOM 7516 C CA . ASN B 1 233 ? -21.641 28.5 3.086 1 94.25 233 ASN B CA 1
ATOM 7517 C C . ASN B 1 233 ? -21.906 27.375 4.086 1 94.25 233 ASN B C 1
ATOM 7519 O O . ASN B 1 233 ? -22.75 27.531 4.977 1 94.25 233 ASN B O 1
ATOM 7523 N N . LEU B 1 234 ? -21.266 26.234 3.809 1 94.62 234 LEU B N 1
ATOM 7524 C CA . LEU B 1 234 ? -21.438 25.078 4.688 1 94.62 234 LEU B CA 1
ATOM 7525 C C . LEU B 1 234 ? -20.094 24.578 5.203 1 94.62 234 LEU B C 1
ATOM 7527 O O . LEU B 1 234 ? -19.094 24.641 4.484 1 94.62 234 LEU B O 1
ATOM 7531 N N . LEU B 1 235 ? -20.078 24.203 6.449 1 97.69 235 LEU B N 1
ATOM 7532 C CA . LEU B 1 235 ? -19.062 23.344 7.039 1 97.69 235 LEU B CA 1
ATOM 7533 C C . LEU B 1 235 ? -19.547 21.906 7.121 1 97.69 235 LEU B C 1
ATOM 7535 O O . LEU B 1 235 ? -20.484 21.594 7.859 1 97.69 235 LEU B O 1
ATOM 7539 N N . CYS B 1 236 ? -18.875 21.031 6.371 1 96.94 236 CYS B N 1
ATOM 7540 C CA . CYS B 1 236 ? -19.422 19.672 6.27 1 96.94 236 CYS B CA 1
ATOM 7541 C C . CYS B 1 236 ? -18.422 18.641 6.801 1 96.94 236 CYS B C 1
ATOM 7543 O O . CYS B 1 236 ? -17.219 18.781 6.602 1 96.94 236 CYS B O 1
ATOM 7545 N N . PHE B 1 237 ? -19 17.641 7.5 1 98.12 237 PHE B N 1
ATOM 7546 C CA . PHE B 1 237 ? -18.266 16.484 8 1 98.12 237 PHE B CA 1
ATOM 7547 C C . PHE B 1 237 ? -18.781 15.195 7.355 1 98.12 237 PHE B C 1
ATOM 7549 O O . PHE B 1 237 ? -19.984 14.992 7.234 1 98.12 237 PHE B O 1
ATOM 7556 N N . SER B 1 238 ? -17.859 14.406 6.859 1 96.75 238 SER B N 1
ATOM 7557 C CA . SER B 1 238 ? -18.172 13.078 6.352 1 96.75 238 SER B CA 1
ATOM 7558 C C . SER B 1 238 ? -17.188 12.039 6.895 1 96.75 238 SER B C 1
ATOM 7560 O O . SER B 1 238 ? -16.094 12.391 7.316 1 96.75 238 SER B O 1
ATOM 7562 N N . ALA B 1 239 ? -17.641 10.836 7.055 1 96.88 239 ALA B N 1
ATOM 7563 C CA . ALA B 1 239 ? -16.781 9.719 7.438 1 96.88 239 ALA B CA 1
ATOM 7564 C C . ALA B 1 239 ? -16.719 8.672 6.328 1 96.88 239 ALA B C 1
ATOM 7566 O O . ALA B 1 239 ? -17.766 8.234 5.824 1 96.88 239 ALA B O 1
ATOM 7567 N N . ASP B 1 240 ? -15.5 8.32 5.953 1 94.81 240 ASP B N 1
ATOM 7568 C CA . ASP B 1 240 ? -15.367 7.371 4.848 1 94.81 240 ASP B CA 1
ATOM 7569 C C . ASP B 1 240 ? -14 6.688 4.879 1 94.81 240 ASP B C 1
ATOM 7571 O O . ASP B 1 240 ? -12.992 7.32 5.188 1 94.81 240 ASP B O 1
ATOM 7575 N N . TYR B 1 241 ? -13.969 5.348 4.586 1 92.69 241 TYR B N 1
ATOM 7576 C CA . TYR B 1 241 ? -12.719 4.605 4.504 1 92.69 241 TYR B CA 1
ATOM 7577 C C . TYR B 1 241 ? -12.312 4.387 3.053 1 92.69 241 TYR B C 1
ATOM 7579 O O . TYR B 1 241 ? -11.164 4.027 2.773 1 92.69 241 TYR B O 1
ATOM 7587 N N . THR B 1 242 ? -13.219 4.5 2.113 1 86.69 242 THR B N 1
ATOM 7588 C CA . THR B 1 242 ? -12.984 4.105 0.729 1 86.69 242 THR B CA 1
ATOM 7589 C C . THR B 1 242 ? -11.992 5.043 0.057 1 86.69 242 THR B C 1
ATOM 7591 O O . THR B 1 242 ? -12.188 6.258 0.04 1 86.69 242 THR B O 1
ATOM 7594 N N . ASN B 1 243 ? -10.93 4.434 -0.5 1 82.19 243 ASN B N 1
ATOM 7595 C CA . ASN B 1 243 ? -9.883 5.184 -1.189 1 82.19 243 ASN B CA 1
ATOM 7596 C C . ASN B 1 243 ? -9.391 6.359 -0.352 1 82.19 243 ASN B C 1
ATOM 7598 O O . ASN B 1 243 ? -9.297 7.484 -0.851 1 82.19 243 ASN B O 1
ATOM 7602 N N . SER B 1 244 ? -9.227 6.168 0.917 1 91.31 244 SER B N 1
ATOM 7603 C CA . SER B 1 244 ? -8.828 7.203 1.866 1 91.31 244 SER B CA 1
ATOM 7604 C C . SER B 1 244 ? -7.539 6.824 2.592 1 91.31 244 SER B C 1
ATOM 7606 O O . SER B 1 244 ? -7.105 5.672 2.533 1 91.31 244 SER B O 1
ATOM 7608 N N . PRO B 1 245 ? -6.922 7.805 3.238 1 92.88 245 PRO B N 1
ATOM 7609 C CA . PRO B 1 245 ? -5.707 7.504 4 1 92.88 245 PRO B CA 1
ATOM 7610 C C . PRO B 1 245 ? -6.004 6.879 5.359 1 92.88 245 PRO B C 1
ATOM 7612 O O . PRO B 1 245 ? -5.078 6.555 6.109 1 92.88 245 PRO B O 1
ATOM 7615 N N . TYR B 1 246 ? -7.234 6.668 5.738 1 95.5 246 TYR B N 1
ATOM 7616 C CA . TYR B 1 246 ? -7.594 6.102 7.031 1 95.5 246 TYR B CA 1
ATOM 7617 C C . TYR B 1 246 ? -7.555 4.578 6.992 1 95.5 246 TYR B C 1
ATOM 7619 O O . TYR B 1 246 ? -8.234 3.955 6.172 1 95.5 246 TYR B O 1
ATOM 7627 N N . PRO B 1 247 ? -6.73 3.992 7.855 1 92.75 247 PRO B N 1
ATOM 7628 C CA . PRO B 1 247 ? -6.648 2.529 7.871 1 92.75 247 PRO B CA 1
ATOM 7629 C C . PRO B 1 247 ? -7.938 1.87 8.352 1 92.75 247 PRO B C 1
ATOM 7631 O O . PRO B 1 247 ? -8.594 2.375 9.266 1 92.75 247 PRO B O 1
ATOM 7634 N N . ASN B 1 248 ? -8.367 0.764 7.68 1 91.31 248 ASN B N 1
ATOM 7635 C CA . ASN B 1 248 ? -9.539 -0.015 8.062 1 91.31 248 ASN B CA 1
ATOM 7636 C C . ASN B 1 248 ? -9.289 -1.513 7.914 1 91.31 248 ASN B C 1
ATOM 7638 O O . ASN B 1 248 ? -9.992 -2.191 7.156 1 91.31 248 ASN B O 1
ATOM 7642 N N . PRO B 1 249 ? -8.375 -2.047 8.656 1 85.88 249 PRO B N 1
ATOM 7643 C CA . PRO B 1 249 ? -8.016 -3.459 8.5 1 85.88 249 PRO B CA 1
ATOM 7644 C C . PRO B 1 249 ? -9.18 -4.398 8.805 1 85.88 249 PRO B C 1
ATOM 7646 O O . PRO B 1 249 ? -9.227 -5.512 8.273 1 85.88 249 PRO B O 1
ATOM 7649 N N . ASP B 1 250 ? -10.141 -3.955 9.594 1 87.25 250 ASP B N 1
ATOM 7650 C CA . ASP B 1 250 ? -11.242 -4.828 10.008 1 87.25 250 ASP B CA 1
ATOM 7651 C C . ASP B 1 250 ? -12.484 -4.582 9.156 1 87.25 250 ASP B C 1
ATOM 7653 O O . ASP B 1 250 ? -13.562 -5.105 9.461 1 87.25 250 ASP B O 1
ATOM 7657 N N . SER B 1 251 ? -12.383 -3.756 8.188 1 87.5 251 SER B N 1
ATOM 7658 C CA . SER B 1 251 ? -13.484 -3.447 7.281 1 87.5 251 SER B CA 1
ATOM 7659 C C . SER B 1 251 ? -14.703 -2.945 8.047 1 87.5 251 SER B C 1
ATOM 7661 O O . SER B 1 251 ? -15.82 -3.412 7.82 1 87.5 251 SER B O 1
ATOM 7663 N N . LYS B 1 252 ? -14.469 -2.076 8.984 1 89.81 252 LYS B N 1
ATOM 7664 C CA . LYS B 1 252 ? -15.547 -1.472 9.758 1 89.81 252 LYS B CA 1
ATOM 7665 C C . LYS B 1 252 ? -16.297 -0.428 8.938 1 89.81 252 LYS B C 1
ATOM 7667 O O . LYS B 1 252 ? -15.773 0.086 7.949 1 89.81 252 LYS B O 1
ATOM 7672 N N . THR B 1 253 ? -17.578 -0.219 9.32 1 91.12 253 THR B N 1
ATOM 7673 C CA . THR B 1 253 ? -18.312 0.892 8.734 1 91.12 253 THR B CA 1
ATOM 7674 C C . THR B 1 253 ? -17.828 2.225 9.297 1 91.12 253 THR B C 1
ATOM 7676 O O . THR B 1 253 ? -17.391 2.295 10.453 1 91.12 253 THR B O 1
ATOM 7679 N N . PRO B 1 254 ? -17.875 3.266 8.531 1 94.81 254 PRO B N 1
ATOM 7680 C CA . PRO B 1 254 ? -17.328 4.559 8.961 1 94.81 254 PRO B CA 1
ATOM 7681 C C . PRO B 1 254 ? -18.281 5.32 9.875 1 94.81 254 PRO B C 1
ATOM 7683 O O . PRO B 1 254 ? -19.25 5.934 9.398 1 94.81 254 PRO B O 1
ATOM 7686 N N . VAL B 1 255 ? -18.031 5.383 11.148 1 96.44 255 VAL B N 1
ATOM 7687 C CA . VAL B 1 255 ? -18.844 6.082 12.148 1 96.44 255 VAL B CA 1
ATOM 7688 C C . VAL B 1 255 ? -18.516 7.574 12.117 1 96.44 255 VAL B C 1
ATOM 7690 O O . VAL B 1 255 ? -17.359 7.965 12 1 96.44 255 VAL B O 1
ATOM 7693 N N . LEU B 1 256 ? -19.484 8.445 12.07 1 97.44 256 LEU B N 1
ATOM 7694 C CA . LEU B 1 256 ? -19.344 9.883 12.266 1 97.44 256 LEU B CA 1
ATOM 7695 C C . LEU B 1 256 ? -19.844 10.297 13.648 1 97.44 256 LEU B C 1
ATOM 7697 O O . LEU B 1 256 ? -21.016 10.102 13.977 1 97.44 256 LEU B O 1
ATOM 7701 N N . GLU B 1 257 ? -19.016 10.805 14.453 1 97.94 257 GLU B N 1
ATOM 7702 C CA . GLU B 1 257 ? -19.312 11.18 15.828 1 97.94 257 GLU B CA 1
ATOM 7703 C C . GLU B 1 257 ? -18.75 12.555 16.156 1 97.94 257 GLU B C 1
ATOM 7705 O O . GLU B 1 257 ? -17.562 12.797 16 1 97.94 257 GLU B O 1
ATOM 7710 N N . TYR B 1 258 ? -19.625 13.461 16.578 1 97.88 258 TYR B N 1
ATOM 7711 C CA . TYR B 1 258 ? -19.188 14.805 16.953 1 97.88 258 TYR B CA 1
ATOM 7712 C C . TYR B 1 258 ? -20.047 15.352 18.094 1 97.88 258 TYR B C 1
ATOM 7714 O O . TYR B 1 258 ? -21.078 14.773 18.438 1 97.88 258 TYR B O 1
ATOM 7722 N N . THR B 1 259 ? -19.578 16.406 18.75 1 97.75 259 THR B N 1
ATOM 7723 C CA . THR B 1 259 ? -20.25 17.094 19.844 1 97.75 259 THR B CA 1
ATOM 7724 C C . THR B 1 259 ? -20.453 18.578 19.531 1 97.75 259 THR B C 1
ATOM 7726 O O . THR B 1 259 ? -19.547 19.219 18.984 1 97.75 259 THR B O 1
ATOM 7729 N N . VAL B 1 260 ? -21.609 19.078 19.75 1 97.69 260 VAL B N 1
ATOM 7730 C CA . VAL B 1 260 ? -21.938 20.484 19.609 1 97.69 260 VAL B CA 1
ATOM 7731 C C . VAL B 1 260 ? -22.266 21.078 20.969 1 97.69 260 VAL B C 1
ATOM 7733 O O . VAL B 1 260 ? -23.156 20.578 21.672 1 97.69 260 VAL B O 1
ATOM 7736 N N . CYS B 1 261 ? -21.562 22.109 21.344 1 97.38 261 CYS B N 1
ATOM 7737 C CA . CYS B 1 261 ? -21.797 22.781 22.625 1 97.38 261 CYS B CA 1
ATOM 7738 C C . CYS B 1 261 ? -22.188 24.234 22.406 1 97.38 261 CYS B C 1
ATOM 7740 O O . CYS B 1 261 ? -21.922 24.797 21.344 1 97.38 261 CYS B O 1
ATOM 7742 N N . LYS B 1 262 ? -22.812 24.812 23.406 1 96.62 262 LYS B N 1
ATOM 7743 C CA . LYS B 1 262 ? -23.281 26.203 23.344 1 96.62 262 LYS B CA 1
ATOM 7744 C C . LYS B 1 262 ? -22.953 26.953 24.625 1 96.62 262 LYS B C 1
ATOM 7746 O O . LYS B 1 262 ? -23.172 26.422 25.719 1 96.62 262 LYS B O 1
ATOM 7751 N N . GLU B 1 263 ? -22.328 28.078 24.531 1 95.81 263 GLU B N 1
ATOM 7752 C CA . GLU B 1 263 ? -22.141 29.047 25.609 1 95.81 263 GLU B CA 1
ATOM 7753 C C . GLU B 1 263 ? -22.609 30.438 25.172 1 95.81 263 GLU B C 1
ATOM 7755 O O . GLU B 1 263 ? -23.062 30.625 24.031 1 95.81 263 GLU B O 1
ATOM 7760 N N . ASP B 1 264 ? -22.438 31.422 26.062 1 93.12 264 ASP B N 1
ATOM 7761 C CA . ASP B 1 264 ? -23 32.75 25.859 1 93.12 264 ASP B CA 1
ATOM 7762 C C . ASP B 1 264 ? -22.156 33.562 24.859 1 93.12 264 ASP B C 1
ATOM 7764 O O . ASP B 1 264 ? -22.656 34.5 24.25 1 93.12 264 ASP B O 1
ATOM 7768 N N . SER B 1 265 ? -20.922 33.188 24.734 1 93.75 265 SER B N 1
ATOM 7769 C CA . SER B 1 265 ? -20.031 33.938 23.859 1 93.75 265 SER B CA 1
ATOM 7770 C C . SER B 1 265 ? -18.906 33.062 23.312 1 93.75 265 SER B C 1
ATOM 7772 O O . SER B 1 265 ? -18.703 31.938 23.781 1 93.75 265 SER B O 1
ATOM 7774 N N . ILE B 1 266 ? -18.25 33.656 22.344 1 95.75 266 ILE B N 1
ATOM 7775 C CA . ILE B 1 266 ? -17.172 32.906 21.688 1 95.75 266 ILE B CA 1
ATOM 7776 C C . ILE B 1 266 ? -16.031 32.688 22.672 1 95.75 266 ILE B C 1
ATOM 7778 O O . ILE B 1 266 ? -15.406 31.625 22.641 1 95.75 266 ILE B O 1
ATOM 7782 N N . SER B 1 267 ? -15.734 33.594 23.547 1 92.06 267 SER B N 1
ATOM 7783 C CA . SER B 1 267 ? -14.656 33.438 24.516 1 92.06 267 SER B CA 1
ATOM 7784 C C . SER B 1 267 ? -15 32.344 25.531 1 92.06 267 SER B C 1
ATOM 7786 O O . SER B 1 267 ? -14.133 31.562 25.922 1 92.06 267 SER B O 1
ATOM 7788 N N . LYS B 1 268 ? -16.234 32.281 25.938 1 93.12 268 LYS B N 1
ATOM 7789 C CA . LYS B 1 268 ? -16.656 31.281 26.922 1 93.12 268 LYS B CA 1
ATOM 7790 C C . LYS B 1 268 ? -16.656 29.875 26.328 1 93.12 268 LYS B C 1
ATOM 7792 O O . LYS B 1 268 ? -16.281 28.922 27 1 93.12 268 LYS B O 1
ATOM 7797 N N . ILE B 1 269 ? -17.188 29.797 25.141 1 95.5 269 ILE B N 1
ATOM 7798 C CA . ILE B 1 269 ? -17.203 28.484 24.516 1 95.5 269 ILE B CA 1
ATOM 7799 C C . ILE B 1 269 ? -15.781 27.984 24.281 1 95.5 269 ILE B C 1
ATOM 7801 O O . ILE B 1 269 ? -15.508 26.797 24.406 1 95.5 269 ILE B O 1
ATOM 7805 N N . HIS B 1 270 ? -14.875 28.891 23.875 1 94.94 270 HIS B N 1
ATOM 7806 C CA . HIS B 1 270 ? -13.469 28.531 23.719 1 94.94 270 HIS B CA 1
ATOM 7807 C C . HIS B 1 270 ? -12.906 27.953 25.016 1 94.94 270 HIS B C 1
ATOM 7809 O O . HIS B 1 270 ? -12.25 26.922 25 1 94.94 270 HIS B O 1
ATOM 7815 N N . LYS B 1 271 ? -13.164 28.594 26.109 1 90.44 271 LYS B N 1
ATOM 7816 C CA . LYS B 1 271 ? -12.672 28.156 27.422 1 90.44 271 LYS B CA 1
ATOM 7817 C C . LYS B 1 271 ? -13.266 26.797 27.797 1 90.44 271 LYS B C 1
ATOM 7819 O O . LYS B 1 271 ? -12.555 25.938 28.328 1 90.44 271 LYS B O 1
ATOM 7824 N N . LEU B 1 272 ? -14.508 26.672 27.562 1 91.88 272 LEU B N 1
ATOM 7825 C CA . LEU B 1 272 ? -15.172 25.422 27.891 1 91.88 272 LEU B CA 1
ATOM 7826 C C . LEU B 1 272 ? -14.539 24.266 27.109 1 91.88 272 LEU B C 1
ATOM 7828 O O . LEU B 1 272 ? -14.211 23.234 27.703 1 91.88 272 LEU B O 1
ATOM 7832 N N . LEU B 1 273 ? -14.438 24.453 25.844 1 90.88 273 LEU B N 1
ATOM 7833 C CA . LEU B 1 273 ? -13.961 23.359 25 1 90.88 273 LEU B CA 1
ATOM 7834 C C . LEU B 1 273 ? -12.484 23.094 25.25 1 90.88 273 LEU B C 1
ATOM 7836 O O . LEU B 1 273 ? -12.031 21.938 25.172 1 90.88 273 LEU B O 1
ATOM 7840 N N . GLN B 1 274 ? -11.75 24.094 25.484 1 88.25 274 GLN B N 1
ATOM 7841 C CA . GLN B 1 274 ? -10.344 23.891 25.844 1 88.25 274 GLN B CA 1
ATOM 7842 C C . GLN B 1 274 ? -10.211 23.016 27.094 1 88.25 274 GLN B C 1
ATOM 7844 O O . GLN B 1 274 ? -9.367 22.125 27.141 1 88.25 274 GLN B O 1
ATOM 7849 N N . LYS B 1 275 ? -10.984 23.297 28.031 1 85.69 275 LYS B N 1
ATOM 7850 C CA . LYS B 1 275 ? -10.969 22.531 29.281 1 85.69 275 LYS B CA 1
ATOM 7851 C C . LYS B 1 275 ? -11.391 21.094 29.047 1 85.69 275 LYS B C 1
ATOM 7853 O O . LYS B 1 275 ? -10.844 20.172 29.656 1 85.69 275 LYS B O 1
ATOM 7858 N N . LYS B 1 276 ? -12.258 20.938 28.172 1 87.5 276 LYS B N 1
ATOM 7859 C CA . LYS B 1 276 ? -12.852 19.609 27.969 1 87.5 276 LYS B CA 1
ATOM 7860 C C . LYS B 1 276 ? -12.016 18.766 27.016 1 87.5 276 LYS B C 1
ATOM 7862 O O . LYS B 1 276 ? -11.93 17.547 27.172 1 87.5 276 LYS B O 1
ATOM 7867 N N . TYR B 1 277 ? -11.477 19.422 26.047 1 86.19 277 TYR B N 1
ATOM 7868 C CA . TYR B 1 277 ? -10.977 18.609 24.938 1 86.19 277 TYR B CA 1
ATOM 7869 C C . TYR B 1 277 ? -9.484 18.828 24.75 1 86.19 277 TYR B C 1
ATOM 7871 O O . TYR B 1 277 ? -8.82 18.047 24.062 1 86.19 277 TYR B O 1
ATOM 7879 N N . PHE B 1 278 ? -9.008 19.875 25.25 1 78.69 278 PHE B N 1
ATOM 7880 C CA . PHE B 1 278 ? -7.566 20.078 25.156 1 78.69 278 PHE B CA 1
ATOM 7881 C C . PHE B 1 278 ? -6.875 19.672 26.453 1 78.69 278 PHE B C 1
ATOM 7883 O O . PHE B 1 278 ? -7.5 19.656 27.516 1 78.69 278 PHE B O 1
ATOM 7890 N N . HIS B 1 279 ? -5.688 19.188 26.312 1 77.12 279 HIS B N 1
ATOM 7891 C CA . HIS B 1 279 ? -4.875 18.969 27.5 1 77.12 279 HIS B CA 1
ATOM 7892 C C . HIS B 1 279 ? -4.07 20.219 27.859 1 77.12 279 HIS B C 1
ATOM 7894 O O . HIS B 1 279 ? -3.596 20.922 26.984 1 77.12 279 HIS B O 1
ATOM 7900 N N . MET B 1 280 ? -4.094 20.531 29.109 1 78.31 280 MET B N 1
ATOM 7901 C CA . MET B 1 280 ? -3.252 21.625 29.562 1 78.31 280 MET B CA 1
ATOM 7902 C C . MET B 1 280 ? -1.775 21.297 29.375 1 78.31 280 MET B C 1
ATOM 7904 O O . MET B 1 280 ? -1.372 20.141 29.453 1 78.31 280 MET B O 1
ATOM 7908 N N . PRO B 1 281 ? -1.091 22.438 29.031 1 81.19 281 PRO B N 1
ATOM 7909 C CA . PRO B 1 281 ? 0.344 22.188 28.875 1 81.19 281 PRO B CA 1
ATOM 7910 C C . PRO B 1 281 ? 0.961 21.531 30.125 1 81.19 281 PRO B C 1
ATOM 7912 O O . PRO B 1 281 ? 0.607 21.891 31.25 1 81.19 281 PRO B O 1
ATOM 7915 N N . LEU B 1 282 ? 1.803 20.578 29.953 1 82.44 282 LEU B N 1
ATOM 7916 C CA . LEU B 1 282 ? 2.473 19.859 31.031 1 82.44 282 LEU B CA 1
ATOM 7917 C C . LEU B 1 282 ? 3.641 20.672 31.594 1 82.44 282 LEU B C 1
ATOM 7919 O O . LEU B 1 282 ? 4.152 20.375 32.656 1 82.44 282 LEU B O 1
ATOM 7923 N N . GLY B 1 283 ? 3.994 21.719 30.938 1 85.81 283 GLY B N 1
ATOM 7924 C CA . GLY B 1 283 ? 5.098 22.594 31.281 1 85.81 283 GLY B CA 1
ATOM 7925 C C . GLY B 1 283 ? 5.332 23.688 30.266 1 85.81 283 GLY B C 1
ATOM 7926 O O . GLY B 1 283 ? 4.547 23.844 29.312 1 85.81 283 GLY B O 1
ATOM 7927 N N . LEU B 1 284 ? 6.297 24.469 30.641 1 91.5 284 LEU B N 1
ATOM 7928 C CA . LEU B 1 284 ? 6.664 25.547 29.734 1 91.5 284 LEU B CA 1
ATOM 7929 C C . LEU B 1 284 ? 7.93 25.188 28.953 1 91.5 284 LEU B C 1
ATOM 7931 O O . LEU B 1 284 ? 8.852 24.578 29.5 1 91.5 284 LEU B O 1
ATOM 7935 N N . PRO B 1 285 ? 7.93 25.453 27.688 1 94.31 285 PRO B N 1
ATOM 7936 C CA . PRO B 1 285 ? 9.219 25.375 27 1 94.31 285 PRO B CA 1
ATOM 7937 C C . PRO B 1 285 ? 10.211 26.438 27.469 1 94.31 285 PRO B C 1
ATOM 7939 O O . PRO B 1 285 ? 9.828 27.344 28.203 1 94.31 285 PRO B O 1
ATOM 7942 N N . ASP B 1 286 ? 11.453 26.266 27.047 1 95 286 ASP B N 1
ATOM 7943 C CA . ASP B 1 286 ? 12.5 27.188 27.453 1 95 286 ASP B CA 1
ATOM 7944 C C . ASP B 1 286 ? 12.211 28.594 26.953 1 95 286 ASP B C 1
ATOM 7946 O O . ASP B 1 286 ? 12.102 28.828 25.734 1 95 286 ASP B O 1
ATOM 7950 N N . LYS B 1 287 ? 12.133 29.547 27.875 1 94.62 287 LYS B N 1
ATOM 7951 C CA . LYS B 1 287 ? 11.75 30.922 27.547 1 94.62 287 LYS B CA 1
ATOM 7952 C C . LYS B 1 287 ? 12.852 31.609 26.75 1 94.62 287 LYS B C 1
ATOM 7954 O O . LYS B 1 287 ? 12.617 32.656 26.156 1 94.62 287 LYS B O 1
ATOM 7959 N N . SER B 1 288 ? 14.008 31.031 26.766 1 94.94 288 SER B N 1
ATOM 7960 C CA . SER B 1 288 ? 15.141 31.688 26.125 1 94.94 288 SER B CA 1
ATOM 7961 C C . SER B 1 288 ? 14.898 31.844 24.625 1 94.94 288 SER B C 1
ATOM 7963 O O 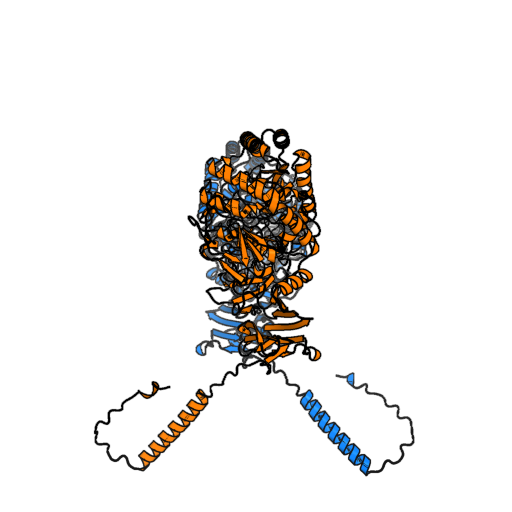. SER B 1 288 ? 15.391 32.781 24.016 1 94.94 288 SER B O 1
ATOM 7965 N N . LEU B 1 289 ? 14.148 30.938 24.062 1 95.38 289 LEU B N 1
ATOM 7966 C CA . LEU B 1 289 ? 13.883 31.062 22.625 1 95.38 289 LEU B CA 1
ATOM 7967 C C . LEU B 1 289 ? 13.062 32.312 22.328 1 95.38 289 LEU B C 1
ATOM 7969 O O . LEU B 1 289 ? 13.234 32.938 21.281 1 95.38 289 LEU B O 1
ATOM 7973 N N . MET B 1 290 ? 12.203 32.625 23.203 1 94.75 290 MET B N 1
ATOM 7974 C CA . MET B 1 290 ? 11.391 33.844 23.078 1 94.75 290 MET B CA 1
ATOM 7975 C C . MET B 1 290 ? 12.219 35.094 23.391 1 94.75 290 MET B C 1
ATOM 7977 O O . MET B 1 290 ? 11.992 36.156 22.812 1 94.75 290 MET B O 1
ATOM 7981 N N . GLN B 1 291 ? 13.148 34.938 24.25 1 94.94 291 GLN B N 1
ATOM 7982 C CA . GLN B 1 291 ? 13.938 36.062 24.734 1 94.94 291 GLN B CA 1
ATOM 7983 C C . GLN B 1 291 ? 15.047 36.438 23.734 1 94.94 291 GLN B C 1
ATOM 7985 O O . GLN B 1 291 ? 15.594 37.531 23.797 1 94.94 291 GLN B O 1
ATOM 7990 N N . GLY B 1 292 ? 15.352 35.469 22.922 1 94.81 292 GLY B N 1
ATOM 7991 C CA . GLY B 1 292 ? 16.453 35.688 21.984 1 94.81 292 GLY B CA 1
ATOM 7992 C C . GLY B 1 292 ? 16 35.75 20.547 1 94.81 292 GLY B C 1
ATOM 7993 O O . GLY B 1 292 ? 14.867 36.156 20.266 1 94.81 292 GLY B O 1
ATOM 7994 N N . VAL B 1 293 ? 17 35.594 19.672 1 96.31 293 VAL B N 1
ATOM 7995 C CA . VAL B 1 293 ? 16.766 35.594 18.219 1 96.31 293 VAL B CA 1
ATOM 7996 C C . VAL B 1 293 ? 17.344 34.312 17.625 1 96.31 293 VAL B C 1
ATOM 7998 O O . VAL B 1 293 ? 18.391 33.812 18.047 1 96.31 293 VAL B O 1
ATOM 8001 N N . VAL B 1 294 ? 16.609 33.688 16.719 1 96.62 294 VAL B N 1
ATOM 8002 C CA . VAL B 1 294 ? 17.062 32.5 16.016 1 96.62 294 VAL B CA 1
ATOM 8003 C C . VAL B 1 294 ? 17.562 32.875 14.633 1 96.62 294 VAL B C 1
ATOM 8005 O O . VAL B 1 294 ? 16.828 33.469 13.836 1 96.62 294 VAL B O 1
ATOM 8008 N N . TRP B 1 295 ? 18.812 32.562 14.375 1 95.62 295 TRP B N 1
ATOM 8009 C CA . TRP B 1 295 ? 19.406 32.75 13.055 1 95.62 295 TRP B CA 1
ATOM 8010 C C . TRP B 1 295 ? 19.5 31.422 12.305 1 95.62 295 TRP B C 1
ATOM 8012 O O . TRP B 1 295 ? 20.375 30.594 12.562 1 95.62 295 TRP B O 1
ATOM 8022 N N . SER B 1 296 ? 18.641 31.219 11.312 1 93.5 296 SER B N 1
ATOM 8023 C CA . SER B 1 296 ? 18.531 29.969 10.57 1 93.5 296 SER B CA 1
ATOM 8024 C C . SER B 1 296 ? 19.422 29.984 9.328 1 93.5 296 SER B C 1
ATOM 8026 O O . SER B 1 296 ? 19.594 31.031 8.703 1 93.5 296 SER B O 1
ATOM 8028 N N . THR B 1 297 ? 19.938 28.828 8.969 1 90.88 297 THR B N 1
ATOM 8029 C CA . THR B 1 297 ? 20.734 28.719 7.754 1 90.88 297 THR B CA 1
ATOM 8030 C C . THR B 1 297 ? 19.844 28.438 6.547 1 90.88 297 THR B C 1
ATOM 8032 O O . THR B 1 297 ? 20.328 28.344 5.418 1 90.88 297 THR B O 1
ATOM 8035 N N . TRP B 1 298 ? 18.641 28.312 6.758 1 84.81 298 TRP B N 1
ATOM 8036 C CA . TRP B 1 298 ? 17.703 28.031 5.668 1 84.81 298 TRP B CA 1
ATOM 8037 C C . TRP B 1 298 ? 17.766 29.109 4.602 1 84.81 298 TRP B C 1
ATOM 8039 O O . TRP B 1 298 ? 17.891 30.297 4.918 1 84.81 298 TRP B O 1
ATOM 8049 N N . GLY B 1 299 ? 17.688 28.75 3.354 1 73.19 299 GLY B N 1
ATOM 8050 C CA . GLY B 1 299 ? 17.562 29.703 2.256 1 73.19 299 GLY B CA 1
ATOM 8051 C C . GLY B 1 299 ? 18.875 30.312 1.845 1 73.19 299 GLY B C 1
ATOM 8052 O O . GLY B 1 299 ? 19.156 30.453 0.653 1 73.19 299 GLY B O 1
ATOM 8053 N N . ARG B 1 300 ? 19.641 30.672 2.844 1 75 300 ARG B N 1
ATOM 8054 C CA . ARG B 1 300 ? 20.875 31.422 2.561 1 75 300 ARG B CA 1
ATOM 8055 C C . ARG B 1 300 ? 21.938 30.5 1.958 1 75 300 ARG B C 1
ATOM 8057 O O . ARG B 1 300 ? 22.656 30.906 1.045 1 75 300 ARG B O 1
ATOM 8064 N N . PHE B 1 301 ? 22.031 29.328 2.441 1 72.62 301 PHE B N 1
ATOM 8065 C CA . PHE B 1 301 ? 23.172 28.5 2.078 1 72.62 301 PHE B CA 1
ATOM 8066 C C . PHE B 1 301 ? 22.719 27.234 1.351 1 72.62 301 PHE B C 1
ATOM 8068 O O . PHE B 1 301 ? 23.547 26.375 1.032 1 72.62 301 PHE B O 1
ATOM 8075 N N . ASN B 1 302 ? 21.562 27.031 1.101 1 64.38 302 ASN B N 1
ATOM 8076 C CA . ASN B 1 302 ? 21.094 25.812 0.452 1 64.38 302 ASN B CA 1
ATOM 8077 C C . ASN B 1 302 ? 21.422 25.812 -1.039 1 64.38 302 ASN B C 1
ATOM 8079 O O . ASN B 1 302 ? 21.141 26.781 -1.74 1 64.38 302 ASN B O 1
ATOM 8083 N N . PRO B 1 303 ? 22.188 24.672 -1.435 1 63.53 303 PRO B N 1
ATOM 8084 C CA . PRO B 1 303 ? 22.469 23.391 -0.774 1 63.53 303 PRO B CA 1
ATOM 8085 C C . PRO B 1 303 ? 23.938 23.234 -0.385 1 63.53 303 PRO B C 1
ATOM 8087 O O . PRO B 1 303 ? 24.375 22.125 -0.069 1 63.53 303 PRO B O 1
ATOM 8090 N N . ASN B 1 304 ? 24.594 24.312 -0.29 1 77.5 304 ASN B N 1
ATOM 8091 C CA . ASN B 1 304 ? 26.031 24.188 -0.209 1 77.5 304 ASN B CA 1
ATOM 8092 C C . ASN B 1 304 ? 26.562 24.688 1.137 1 77.5 304 ASN B C 1
ATOM 8094 O O . ASN B 1 304 ? 27.609 25.328 1.199 1 77.5 304 ASN B O 1
ATOM 8098 N N . LEU B 1 305 ? 25.906 24.391 2.184 1 88.44 305 LEU B N 1
ATOM 8099 C CA . LEU B 1 305 ? 26.391 24.812 3.494 1 88.44 305 LEU B CA 1
ATOM 8100 C C . LEU B 1 305 ? 27.625 24 3.898 1 88.44 305 LEU B C 1
ATOM 8102 O O . LEU B 1 305 ? 27.641 22.781 3.789 1 88.44 305 LEU B O 1
ATOM 8106 N N . THR B 1 306 ? 28.672 24.703 4.281 1 92.75 306 THR B N 1
ATOM 8107 C CA . THR B 1 306 ? 29.891 24.094 4.781 1 92.75 306 THR B CA 1
ATOM 8108 C C . THR B 1 306 ? 30.25 24.656 6.152 1 92.75 306 THR B C 1
ATOM 8110 O O . THR B 1 306 ? 29.734 25.688 6.562 1 92.75 306 THR B O 1
ATOM 8113 N N . GLN B 1 307 ? 31.156 23.953 6.793 1 95.12 307 GLN B N 1
ATOM 8114 C CA . GLN B 1 307 ? 31.656 24.406 8.094 1 95.12 307 GLN B CA 1
ATOM 8115 C C . GLN B 1 307 ? 32.219 25.812 8 1 95.12 307 GLN B C 1
ATOM 8117 O O . GLN B 1 307 ? 31.922 26.656 8.844 1 95.12 307 GLN B O 1
ATOM 8122 N N . SER B 1 308 ? 33 26.047 6.984 1 94.62 308 SER B N 1
ATOM 8123 C CA . SER B 1 308 ? 33.656 27.344 6.828 1 94.62 308 SER B CA 1
ATOM 8124 C C . SER B 1 308 ? 32.625 28.453 6.613 1 94.62 308 SER B C 1
ATOM 8126 O O . SER B 1 308 ? 32.75 29.531 7.203 1 94.62 308 SER B O 1
ATOM 8128 N N . LEU B 1 309 ? 31.703 28.219 5.77 1 93.19 309 LEU B N 1
ATOM 8129 C CA . LEU B 1 309 ? 30.672 29.219 5.488 1 93.19 309 LEU B CA 1
ATOM 8130 C C . LEU B 1 309 ? 29.844 29.516 6.734 1 93.19 309 LEU B C 1
ATOM 8132 O O . LEU B 1 309 ? 29.516 30.672 7.008 1 93.19 309 LEU B O 1
ATOM 8136 N N . LEU B 1 310 ? 29.516 28.5 7.461 1 95.12 310 LEU B N 1
ATOM 8137 C CA . LEU B 1 310 ? 28.703 28.641 8.664 1 95.12 310 LEU B CA 1
ATOM 8138 C C . LEU B 1 310 ? 29.438 29.453 9.719 1 95.12 310 LEU B C 1
ATOM 8140 O O . LEU B 1 310 ? 28.875 30.359 10.328 1 95.12 310 LEU B O 1
ATOM 8144 N N . LEU B 1 311 ? 30.688 29.141 9.945 1 96.75 311 LEU B N 1
ATOM 8145 C CA . LEU B 1 311 ? 31.469 29.828 10.953 1 96.75 311 LEU B CA 1
ATOM 8146 C C . LEU B 1 311 ? 31.672 31.297 10.578 1 96.75 311 LEU B C 1
ATOM 8148 O O . LEU B 1 311 ? 31.594 32.188 11.445 1 96.75 311 LEU B O 1
ATOM 8152 N N . ALA B 1 312 ? 31.922 31.531 9.305 1 95.62 312 ALA B N 1
ATOM 8153 C CA . ALA B 1 312 ? 32.062 32.906 8.859 1 95.62 312 ALA B CA 1
ATOM 8154 C C . ALA B 1 312 ? 30.781 33.719 9.078 1 95.62 312 ALA B C 1
ATOM 8156 O O . ALA B 1 312 ? 30.828 34.844 9.539 1 95.62 312 ALA B O 1
ATOM 8157 N N . HIS B 1 313 ? 29.734 33.156 8.711 1 94.5 313 HIS B N 1
ATOM 8158 C CA . HIS B 1 313 ? 28.438 33.781 8.883 1 94.5 313 HIS B CA 1
ATOM 8159 C C . HIS B 1 313 ? 28.125 34.031 10.359 1 94.5 313 HIS B C 1
ATOM 8161 O O . HIS B 1 313 ? 27.719 35.125 10.742 1 94.5 313 HIS B O 1
ATOM 8167 N N . ALA B 1 314 ? 28.344 33.062 11.172 1 96.44 314 ALA B N 1
ATOM 8168 C CA . ALA B 1 314 ? 28.062 33.125 12.602 1 96.44 314 ALA B CA 1
ATOM 8169 C C . ALA B 1 314 ? 28.922 34.219 13.266 1 96.44 314 ALA B C 1
ATOM 8171 O O . ALA B 1 314 ? 28.438 34.969 14.125 1 96.44 314 ALA B O 1
ATOM 8172 N N . LYS B 1 315 ? 30.141 34.219 12.875 1 96.75 315 LYS B N 1
ATOM 8173 C CA . LYS B 1 315 ? 31.047 35.25 13.422 1 96.75 315 LYS B CA 1
ATOM 8174 C C . LYS B 1 315 ? 30.562 36.656 13.062 1 96.75 315 LYS B C 1
ATOM 8176 O O . LYS B 1 315 ? 30.562 37.531 13.906 1 96.75 315 LYS B O 1
ATOM 8181 N N . ASN B 1 316 ? 30.219 36.781 11.875 1 95.69 316 ASN B N 1
ATOM 8182 C CA . ASN B 1 316 ? 29.703 38.062 11.414 1 95.69 316 ASN B CA 1
ATOM 8183 C C . ASN B 1 316 ? 28.469 38.5 12.203 1 95.69 316 ASN B C 1
ATOM 8185 O O . ASN B 1 316 ? 28.375 39.656 12.641 1 95.69 316 ASN B O 1
ATOM 8189 N N . VAL B 1 317 ? 27.547 37.625 12.367 1 95.5 317 VAL B N 1
ATOM 8190 C CA . VAL B 1 317 ? 26.328 37.938 13.086 1 95.5 317 VAL B CA 1
ATOM 8191 C C . VAL B 1 317 ? 26.641 38.219 14.555 1 95.5 317 VAL B C 1
ATOM 8193 O O . VAL B 1 317 ? 26.109 39.156 15.133 1 95.5 317 VAL B O 1
ATOM 8196 N N . SER B 1 318 ? 27.469 37.406 15.109 1 95.94 318 SER B N 1
ATOM 8197 C CA . SER B 1 318 ? 27.859 37.562 16.5 1 95.94 318 SER B CA 1
ATOM 8198 C C . SER B 1 318 ? 28.438 38.969 16.75 1 95.94 318 SER B C 1
ATOM 8200 O O . SER B 1 318 ? 28.094 39.625 17.719 1 95.94 318 SER B O 1
ATOM 8202 N N . ASP B 1 319 ? 29.297 39.375 15.859 1 95.5 319 ASP B N 1
ATOM 8203 C CA . ASP B 1 319 ? 29.922 40.656 15.984 1 95.5 319 ASP B CA 1
ATOM 8204 C C . ASP B 1 319 ? 28.906 41.781 15.883 1 95.5 319 ASP B C 1
ATOM 8206 O O . ASP B 1 319 ? 28.984 42.781 16.594 1 95.5 319 ASP B O 1
ATOM 8210 N N . LYS B 1 320 ? 28.016 41.594 15.031 1 93.69 320 LYS B N 1
ATOM 8211 C CA . LYS B 1 320 ? 27.031 42.656 14.758 1 93.69 320 LYS B CA 1
ATOM 8212 C C . LYS B 1 320 ? 25.984 42.719 15.867 1 93.69 320 LYS B C 1
ATOM 8214 O O . LYS B 1 320 ? 25.453 43.781 16.156 1 93.69 320 LYS B O 1
ATOM 8219 N N . ILE B 1 321 ? 25.656 41.656 16.531 1 92.25 321 ILE B N 1
ATOM 8220 C CA . ILE B 1 321 ? 24.562 41.625 17.484 1 92.25 321 ILE B CA 1
ATOM 8221 C C . ILE B 1 321 ? 25.094 41.906 18.891 1 92.25 321 ILE B C 1
ATOM 8223 O O . ILE B 1 321 ? 24.328 42.219 19.812 1 92.25 321 ILE B O 1
ATOM 8227 N N . SER B 1 322 ? 26.359 41.812 19.109 1 90.75 322 SER B N 1
ATOM 8228 C CA . SER B 1 322 ? 27 41.938 20.406 1 90.75 322 SER B CA 1
ATOM 8229 C C . SER B 1 322 ? 26.562 43.219 21.125 1 90.75 322 SER B C 1
ATOM 8231 O O . SER B 1 322 ? 26.281 43.188 22.328 1 90.75 322 SER B O 1
ATOM 8233 N N . PRO B 1 323 ? 26.406 44.281 20.422 1 88.12 323 PRO B N 1
ATOM 8234 C CA . PRO B 1 323 ? 26.016 45.5 21.109 1 88.12 323 PRO B CA 1
ATOM 8235 C C . PRO B 1 323 ? 24.625 45.438 21.719 1 88.12 323 PRO B C 1
ATOM 8237 O O . PRO B 1 323 ? 24.297 46.188 22.625 1 88.12 323 PRO B O 1
ATOM 8240 N N . TYR B 1 324 ? 23.797 44.625 21.234 1 85.69 324 TYR B N 1
ATOM 8241 C CA . TYR B 1 324 ? 22.406 44.562 21.672 1 85.69 324 TYR B CA 1
ATOM 8242 C C . TYR B 1 324 ? 22.266 43.75 22.938 1 85.69 324 TYR B C 1
ATOM 8244 O O . TYR B 1 324 ? 21.234 43.812 23.609 1 85.69 324 TYR B O 1
ATOM 8252 N N . LYS B 1 325 ? 23.172 43.062 23.391 1 84.94 325 LYS B N 1
ATOM 8253 C CA . LYS B 1 325 ? 23.188 42.25 24.625 1 84.94 325 LYS B CA 1
ATOM 8254 C C . LYS B 1 325 ? 21.906 41.438 24.75 1 84.94 325 LYS B C 1
ATOM 8256 O O . LYS B 1 325 ? 21.234 41.469 25.781 1 84.94 325 LYS B O 1
ATOM 8261 N N . LEU B 1 326 ? 21.688 40.781 23.672 1 85.81 326 LEU B N 1
ATOM 8262 C CA . LEU B 1 326 ? 20.547 39.875 23.719 1 85.81 326 LEU B CA 1
ATOM 8263 C C . LEU B 1 326 ? 20.734 38.781 24.766 1 85.81 326 LEU B C 1
ATOM 8265 O O . LEU B 1 326 ? 21.875 38.406 25.047 1 85.81 326 LEU B O 1
ATOM 8269 N N . GLN B 1 327 ? 19.672 38.375 25.344 1 82.06 327 GLN B N 1
ATOM 8270 C CA . GLN B 1 327 ? 19.719 37.375 26.406 1 82.06 327 GLN B CA 1
ATOM 8271 C C . GLN B 1 327 ? 20.156 36 25.859 1 82.06 327 GLN B C 1
ATOM 8273 O O . GLN B 1 327 ? 20.734 35.188 26.594 1 82.06 327 GLN B O 1
ATOM 8278 N N . ALA B 1 328 ? 19.797 35.75 24.656 1 87.62 328 ALA B N 1
ATOM 8279 C CA . ALA B 1 328 ? 20.156 34.5 24.016 1 87.62 328 ALA B CA 1
ATOM 8280 C C . ALA B 1 328 ? 20.234 34.625 22.5 1 87.62 328 ALA B C 1
ATOM 8282 O O . ALA B 1 328 ? 19.547 35.469 21.922 1 87.62 328 ALA B O 1
ATOM 8283 N N . ASN B 1 329 ? 21.078 33.875 21.953 1 94.69 329 ASN B N 1
ATOM 8284 C CA . ASN B 1 329 ? 21.234 33.781 20.516 1 94.69 329 ASN B CA 1
ATOM 8285 C C . ASN B 1 329 ? 21.359 32.312 20.047 1 94.69 329 ASN B C 1
ATOM 8287 O O . ASN B 1 329 ? 22.016 31.516 20.703 1 94.69 329 ASN B O 1
ATOM 8291 N N . PHE B 1 330 ? 20.703 32.031 19 1 96.75 330 PHE B N 1
ATOM 8292 C CA . PHE B 1 330 ? 20.688 30.656 18.516 1 96.75 330 PHE B CA 1
ATOM 8293 C C . PHE B 1 330 ? 21.078 30.609 17.047 1 96.75 330 PHE B C 1
ATOM 8295 O O . PHE B 1 330 ? 20.719 31.484 16.266 1 96.75 330 PHE B O 1
ATOM 8302 N N . ILE B 1 331 ? 21.844 29.656 16.703 1 96.62 331 ILE B N 1
ATOM 8303 C CA . ILE B 1 331 ? 22.047 29.297 15.305 1 96.62 331 ILE B CA 1
ATOM 8304 C C . ILE B 1 331 ? 21.328 27.969 15.016 1 96.62 331 ILE B C 1
ATOM 8306 O O . ILE B 1 331 ? 21.516 26.984 15.742 1 96.62 331 ILE B O 1
ATOM 8310 N N . GLU B 1 332 ? 20.484 28 14.078 1 95.94 332 GLU B N 1
ATOM 8311 C CA . GLU B 1 332 ? 19.75 26.812 13.664 1 95.94 332 GLU B CA 1
ATOM 8312 C C . GLU B 1 332 ? 20.266 26.281 12.328 1 95.94 332 GLU B C 1
ATOM 8314 O O . GLU B 1 332 ? 20.172 26.969 11.305 1 95.94 332 GLU B O 1
ATOM 8319 N N . ILE B 1 333 ? 20.844 25.125 12.352 1 94.94 333 ILE B N 1
ATOM 8320 C CA . ILE B 1 333 ? 21.375 24.5 11.148 1 94.94 333 ILE B CA 1
ATOM 8321 C C . ILE B 1 333 ? 20.297 23.641 10.492 1 94.94 333 ILE B C 1
ATOM 8323 O O . ILE B 1 333 ? 19.922 22.594 11.031 1 94.94 333 ILE B O 1
ATOM 8327 N N . ASP B 1 334 ? 19.922 24.125 9.359 1 86.19 334 ASP B N 1
ATOM 8328 C CA . ASP B 1 334 ? 18.797 23.484 8.672 1 86.19 334 ASP B CA 1
ATOM 8329 C C . ASP B 1 334 ? 19.266 22.719 7.441 1 86.19 334 ASP B C 1
ATOM 8331 O O . ASP B 1 334 ? 20.328 23 6.902 1 86.19 334 ASP B O 1
ATOM 8335 N N . ASP B 1 335 ? 18.531 21.703 6.969 1 72.38 335 ASP B N 1
ATOM 8336 C CA . ASP B 1 335 ? 18.641 21.031 5.676 1 72.38 335 ASP B CA 1
ATOM 8337 C C . ASP B 1 335 ? 19.594 19.844 5.758 1 72.38 335 ASP B C 1
ATOM 8339 O O . ASP B 1 335 ? 19.672 19.172 6.793 1 72.38 335 ASP B O 1
ATOM 8343 N N . LYS B 1 336 ? 20.375 19.562 4.656 1 79.38 336 LYS B N 1
ATOM 8344 C CA . LYS B 1 336 ? 21.141 18.359 4.395 1 79.38 336 LYS B CA 1
ATOM 8345 C C . LYS B 1 336 ? 22.547 18.453 4.977 1 79.38 336 LYS B C 1
ATOM 8347 O O . LYS B 1 336 ? 23.531 18.359 4.246 1 79.38 336 LYS B O 1
ATOM 8352 N N . TYR B 1 337 ? 22.562 18.672 6.414 1 91.94 337 TYR B N 1
ATOM 8353 C CA . TYR B 1 337 ? 23.859 18.734 7.059 1 91.94 337 TYR B CA 1
ATOM 8354 C C . TYR B 1 337 ? 24.391 17.328 7.348 1 91.94 337 TYR B C 1
ATOM 8356 O O . TYR B 1 337 ? 25.594 17.156 7.543 1 91.94 337 TYR B O 1
ATOM 8364 N N . SER B 1 338 ? 23.516 16.344 7.406 1 93.69 338 SER B N 1
ATOM 8365 C CA . SER B 1 338 ? 23.906 14.961 7.66 1 93.69 338 SER B CA 1
ATOM 8366 C C . SER B 1 338 ? 24.297 14.25 6.371 1 93.69 338 SER B C 1
ATOM 8368 O O . SER B 1 338 ? 24.016 14.742 5.277 1 93.69 338 SER B O 1
ATOM 8370 N N . THR B 1 339 ? 24.938 13.125 6.461 1 94.38 339 THR B N 1
ATOM 8371 C CA . THR B 1 339 ? 25.312 12.359 5.277 1 94.38 339 THR B CA 1
ATOM 8372 C C . THR B 1 339 ? 24.078 11.953 4.488 1 94.38 339 THR B C 1
ATOM 8374 O O . THR B 1 339 ? 24.031 12.078 3.264 1 94.38 339 THR B O 1
ATOM 8377 N N . ARG B 1 340 ? 23.156 11.383 5.148 1 93.94 340 ARG B N 1
ATOM 8378 C CA . ARG B 1 340 ? 21.828 11.055 4.66 1 93.94 340 ARG B CA 1
ATOM 8379 C C . ARG B 1 340 ? 20.781 11.297 5.738 1 93.94 340 ARG B C 1
ATOM 8381 O O . ARG B 1 340 ? 21.094 11.289 6.934 1 93.94 340 ARG B O 1
ATOM 8388 N N . PHE B 1 341 ? 19.578 11.57 5.27 1 94.25 341 PHE B N 1
ATOM 8389 C CA . PHE B 1 341 ? 18.516 11.602 6.27 1 94.25 341 PHE B CA 1
ATOM 8390 C C . PHE B 1 341 ? 18.422 10.266 7 1 94.25 341 PHE B C 1
ATOM 8392 O O . PHE B 1 341 ? 18.438 9.203 6.371 1 94.25 341 PHE B O 1
ATOM 8399 N N . GLY B 1 342 ? 18.375 10.328 8.281 1 93.81 342 GLY B N 1
ATOM 8400 C CA . GLY B 1 342 ? 18.422 9.125 9.094 1 93.81 342 GLY B CA 1
ATOM 8401 C C . GLY B 1 342 ? 19.781 8.859 9.711 1 93.81 342 GLY B C 1
ATOM 8402 O O . GLY B 1 342 ? 19.906 8.062 10.641 1 93.81 342 GLY B O 1
ATOM 8403 N N . ASP B 1 343 ? 20.766 9.516 9.133 1 95.31 343 ASP B N 1
ATOM 8404 C CA . ASP B 1 343 ? 22.078 9.516 9.773 1 95.31 343 ASP B CA 1
ATOM 8405 C C . ASP B 1 343 ? 22.203 10.664 10.766 1 95.31 343 ASP B C 1
ATOM 8407 O O . ASP B 1 343 ? 22.047 11.828 10.406 1 95.31 343 ASP B O 1
ATOM 8411 N N . PHE B 1 344 ? 22.453 10.391 12.008 1 95.06 344 PHE B N 1
ATOM 8412 C CA . PHE B 1 344 ? 22.578 11.406 13.055 1 95.06 344 PHE B CA 1
ATOM 8413 C C . PHE B 1 344 ? 24.031 11.828 13.234 1 95.06 344 PHE B C 1
ATOM 8415 O O . PHE B 1 344 ? 24.641 11.555 14.273 1 95.06 344 PHE B O 1
ATOM 8422 N N . ASN B 1 345 ? 24.5 12.492 12.18 1 95.62 345 ASN B N 1
ATOM 8423 C CA . ASN B 1 345 ? 25.875 12.984 12.109 1 95.62 345 ASN B CA 1
ATOM 8424 C C . ASN B 1 345 ? 25.984 14.242 11.25 1 95.62 345 ASN B C 1
ATOM 8426 O O . ASN B 1 345 ? 24.969 14.742 10.75 1 95.62 345 ASN B O 1
ATOM 8430 N N . PHE B 1 346 ? 27.125 14.867 11.273 1 95.88 346 PHE B N 1
ATOM 8431 C CA . PHE B 1 346 ? 27.469 15.883 10.281 1 95.88 346 PHE B CA 1
ATOM 8432 C C . PHE B 1 346 ? 28.297 15.273 9.156 1 95.88 346 PHE B C 1
ATOM 8434 O O . PHE B 1 346 ? 29.25 14.523 9.406 1 95.88 346 PHE B O 1
ATOM 8441 N N . ASP B 1 347 ? 27.859 15.492 7.945 1 95.06 347 ASP B N 1
ATOM 8442 C CA . ASP B 1 347 ? 28.594 14.984 6.789 1 95.06 347 ASP B CA 1
ATOM 8443 C C . ASP B 1 347 ? 30.016 15.508 6.773 1 95.06 347 ASP B C 1
ATOM 8445 O O . ASP B 1 347 ? 30.25 16.703 6.562 1 95.06 347 ASP B O 1
ATOM 8449 N N . GLU B 1 348 ? 30.938 14.695 6.793 1 94.94 348 GLU B N 1
ATOM 8450 C CA . GLU B 1 348 ? 32.344 15.086 6.938 1 94.94 348 GLU B CA 1
ATOM 8451 C C . GLU B 1 348 ? 32.875 15.75 5.664 1 94.94 348 GLU B C 1
ATOM 8453 O O . GLU B 1 348 ? 33.875 16.469 5.699 1 94.94 348 GLU B O 1
ATOM 8458 N N . SER B 1 349 ? 32.219 15.445 4.633 1 93.38 349 SER B N 1
ATOM 8459 C CA . SER B 1 349 ? 32.625 16.078 3.387 1 93.38 349 SER B CA 1
ATOM 8460 C C . SER B 1 349 ? 32.375 17.578 3.412 1 93.38 349 SER B C 1
ATOM 8462 O O . SER B 1 349 ? 33.125 18.344 2.801 1 93.38 349 SER B O 1
ATOM 8464 N N . ALA B 1 350 ? 31.359 18.062 4.117 1 92.69 350 ALA B N 1
ATOM 8465 C CA . ALA B 1 350 ? 31.016 19.484 4.211 1 92.69 350 ALA B CA 1
ATOM 8466 C C . ALA B 1 350 ? 31.422 20.062 5.559 1 92.69 350 ALA B C 1
ATOM 8468 O O . ALA B 1 350 ? 31.766 21.25 5.652 1 92.69 350 ALA B O 1
ATOM 8469 N N . PHE B 1 351 ? 31.391 19.219 6.551 1 95.25 351 PHE B N 1
ATOM 8470 C CA . PHE B 1 351 ? 31.719 19.609 7.914 1 95.25 351 PHE B CA 1
ATOM 8471 C C . PHE B 1 351 ? 32.875 18.766 8.445 1 95.25 351 PHE B C 1
ATOM 8473 O O . PHE B 1 351 ? 32.656 17.828 9.211 1 95.25 351 PHE B O 1
ATOM 8480 N N . ARG B 1 352 ? 34.062 19.141 8.211 1 93.31 352 ARG B N 1
ATOM 8481 C CA . ARG B 1 352 ? 35.281 18.359 8.406 1 93.31 352 ARG B CA 1
ATOM 8482 C C . ARG B 1 352 ? 35.531 18.078 9.883 1 93.31 352 ARG B C 1
ATOM 8484 O O . ARG B 1 352 ? 36 17 10.242 1 93.31 352 ARG B O 1
ATOM 8491 N N . ASN B 1 353 ? 35.25 19.109 10.688 1 95.44 353 ASN B N 1
ATOM 8492 C CA . ASN B 1 353 ? 35.375 18.969 12.133 1 95.44 353 ASN B CA 1
ATOM 8493 C C . ASN B 1 353 ? 34.188 19.594 12.859 1 95.44 353 ASN B C 1
ATOM 8495 O O . ASN B 1 353 ? 34.281 20.703 13.391 1 95.44 353 ASN B O 1
ATOM 8499 N N . SER B 1 354 ? 33.219 18.797 13 1 95 354 SER B N 1
ATOM 8500 C CA . SER B 1 354 ? 31.938 19.297 13.523 1 95 354 SER B CA 1
ATOM 8501 C C . SER B 1 354 ? 32.062 19.609 15.016 1 95 354 SER B C 1
ATOM 8503 O O . SER B 1 354 ? 31.391 20.531 15.5 1 95 354 SER B O 1
ATOM 8505 N N . HIS B 1 355 ? 32.875 18.922 15.742 1 94.44 355 HIS B N 1
ATOM 8506 C CA . HIS B 1 355 ? 33.094 19.234 17.141 1 94.44 355 HIS B CA 1
ATOM 8507 C C . HIS B 1 355 ? 33.688 20.625 17.297 1 94.44 355 HIS B C 1
ATOM 8509 O O . HIS B 1 355 ? 33.25 21.406 18.156 1 94.44 355 HIS B O 1
ATOM 8515 N N . GLN B 1 356 ? 34.625 20.812 16.516 1 95.5 356 GLN B N 1
ATOM 8516 C CA . GLN B 1 356 ? 35.281 22.125 16.531 1 95.5 356 GLN B CA 1
ATOM 8517 C C . GLN B 1 356 ? 34.312 23.219 16.094 1 95.5 356 GLN B C 1
ATOM 8519 O O . GLN B 1 356 ? 34.281 24.312 16.656 1 95.5 356 GLN B O 1
ATOM 8524 N N . MET B 1 357 ? 33.562 22.906 15.125 1 97 357 MET B N 1
ATOM 8525 C CA . MET B 1 357 ? 32.562 23.859 14.609 1 97 357 MET B CA 1
ATOM 8526 C C . MET B 1 357 ? 31.609 24.297 15.711 1 97 357 MET B C 1
ATOM 8528 O O . MET B 1 357 ? 31.391 25.484 15.922 1 97 357 MET B O 1
ATOM 8532 N N . VAL B 1 358 ? 31.094 23.406 16.484 1 97.12 358 VAL B N 1
ATOM 8533 C CA . VAL B 1 358 ? 30.109 23.719 17.516 1 97.12 358 VAL B CA 1
ATOM 8534 C C . VAL B 1 358 ? 30.781 24.469 18.672 1 97.12 358 VAL B C 1
ATOM 8536 O O . VAL B 1 358 ? 30.188 25.359 19.281 1 97.12 358 VAL B O 1
ATOM 8539 N N . SER B 1 359 ? 31.984 24.094 18.922 1 96.5 359 SER B N 1
ATOM 8540 C CA . SER B 1 359 ? 32.75 24.812 19.953 1 96.5 359 SER B CA 1
ATOM 8541 C C . SER B 1 359 ? 32.938 26.281 19.578 1 96.5 359 SER B C 1
ATOM 8543 O O . SER B 1 359 ? 32.812 27.156 20.422 1 96.5 359 SER B O 1
ATOM 8545 N N . TYR B 1 360 ? 33.25 26.516 18.391 1 97.38 360 TYR B N 1
ATOM 8546 C CA . TYR B 1 360 ? 33.406 27.891 17.922 1 97.38 360 TYR B CA 1
ATOM 8547 C C . TYR B 1 360 ? 32.094 28.641 17.984 1 97.38 360 TYR B C 1
ATOM 8549 O O . TYR B 1 360 ? 32.062 29.812 18.375 1 97.38 360 TYR B O 1
ATOM 8557 N N . LEU B 1 361 ? 31.078 28.031 17.609 1 97.88 361 LEU B N 1
ATOM 8558 C CA . LEU B 1 361 ? 29.781 28.672 17.656 1 97.88 361 LEU B CA 1
ATOM 8559 C C . LEU B 1 361 ? 29.406 29.047 19.094 1 97.88 361 LEU B C 1
ATOM 8561 O O . LEU B 1 361 ? 28.828 30.109 19.328 1 97.88 361 LEU B O 1
ATOM 8565 N N . LYS B 1 362 ? 29.781 28.219 20.031 1 95.88 362 LYS B N 1
ATOM 8566 C CA . LYS B 1 362 ? 29.562 28.531 21.453 1 95.88 362 LYS B CA 1
ATOM 8567 C C . LYS B 1 362 ? 30.406 29.719 21.891 1 95.88 362 LYS B C 1
ATOM 8569 O O . LYS B 1 362 ? 29.938 30.562 22.656 1 95.88 362 LYS B O 1
ATOM 8574 N N . GLU B 1 363 ? 31.594 29.734 21.375 1 96.06 363 GLU B N 1
ATOM 8575 C CA . GLU B 1 363 ? 32.438 30.875 21.672 1 96.06 363 GLU B CA 1
ATOM 8576 C C . GLU B 1 363 ? 31.859 32.188 21.125 1 96.06 363 GLU B C 1
ATOM 8578 O O . GLU B 1 363 ? 32.031 33.25 21.719 1 96.06 363 GLU B O 1
ATOM 8583 N N . TYR B 1 364 ? 31.203 32.031 20 1 96.69 364 TYR B N 1
ATOM 8584 C CA . TYR B 1 364 ? 30.531 33.188 19.406 1 96.69 364 TYR B CA 1
ATOM 8585 C C . TYR B 1 364 ? 29.219 33.469 20.141 1 96.69 364 TYR B C 1
ATOM 8587 O O . TYR B 1 364 ? 28.438 34.312 19.703 1 96.69 364 TYR B O 1
ATOM 8595 N N . LYS B 1 365 ? 28.922 32.719 21.219 1 95 365 LYS B N 1
ATOM 8596 C CA . LYS B 1 365 ? 27.781 32.906 22.125 1 95 365 LYS B CA 1
ATOM 8597 C C . LYS B 1 365 ? 26.484 32.469 21.453 1 95 365 LYS B C 1
ATOM 8599 O O . LYS B 1 365 ? 25.438 33.094 21.641 1 95 365 LYS B O 1
ATOM 8604 N N . PHE B 1 366 ? 26.578 31.484 20.625 1 97.19 366 PHE B N 1
ATOM 8605 C CA . PHE B 1 366 ? 25.391 30.859 20.047 1 97.19 366 PHE B CA 1
ATOM 8606 C C . PHE B 1 366 ? 25.141 29.5 20.656 1 97.19 366 PHE B C 1
ATOM 8608 O O . PHE B 1 366 ? 26.062 28.688 20.812 1 97.19 366 PHE B O 1
ATOM 8615 N N . ASP B 1 367 ? 23.906 29.25 21.125 1 95.38 367 ASP B N 1
ATOM 8616 C CA . ASP B 1 367 ? 23.438 27.875 21.281 1 95.38 367 ASP B CA 1
ATOM 8617 C C . ASP B 1 367 ? 23.031 27.281 19.938 1 95.38 367 ASP B C 1
ATOM 8619 O O . ASP B 1 367 ? 22.438 27.969 19.109 1 95.38 367 ASP B O 1
ATOM 8623 N N . VAL B 1 368 ? 23.328 25.984 19.688 1 96.38 368 VAL B N 1
ATOM 8624 C CA . VAL B 1 368 ? 23.141 25.391 18.375 1 96.38 368 VAL B CA 1
ATOM 8625 C C . VAL B 1 368 ? 21.891 24.5 18.391 1 96.38 368 VAL B C 1
ATOM 8627 O O . VAL B 1 368 ? 21.734 23.656 19.266 1 96.38 368 VAL B 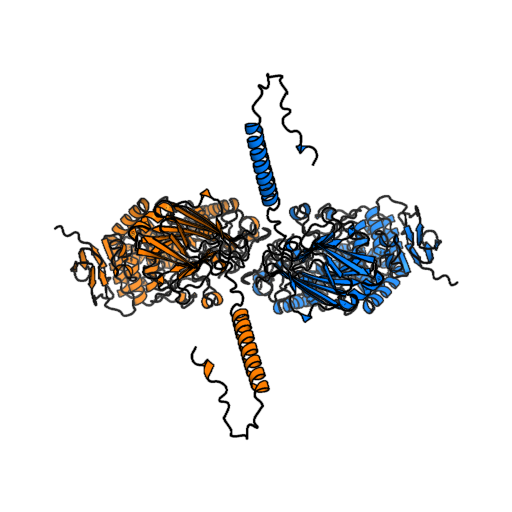O 1
ATOM 8630 N N . ILE B 1 369 ? 21.016 24.734 17.453 1 96.38 369 ILE B N 1
ATOM 8631 C CA . ILE B 1 369 ? 19.844 23.906 17.188 1 96.38 369 ILE B CA 1
ATOM 8632 C C . ILE B 1 369 ? 19.984 23.266 15.805 1 96.38 369 ILE B C 1
ATOM 8634 O O . ILE B 1 369 ? 20.406 23.906 14.844 1 96.38 369 ILE B O 1
ATOM 8638 N N . VAL B 1 370 ? 19.734 21.953 15.68 1 96.12 370 VAL B N 1
ATOM 8639 C CA . VAL B 1 370 ? 19.828 21.312 14.375 1 96.12 370 VAL B CA 1
ATOM 8640 C C . VAL B 1 370 ? 18.469 20.734 13.977 1 96.12 370 VAL B C 1
ATOM 8642 O O . VAL B 1 370 ? 17.688 20.312 14.836 1 96.12 370 VAL B O 1
ATOM 8645 N N . SER B 1 371 ? 18.234 20.766 12.703 1 94.88 371 SER B N 1
ATOM 8646 C CA . SER B 1 371 ? 16.984 20.234 12.18 1 94.88 371 SER B CA 1
ATOM 8647 C C . SER B 1 371 ? 17.031 18.719 12.062 1 94.88 371 SER B C 1
ATOM 8649 O O . SER B 1 371 ? 18.062 18.141 11.68 1 94.88 371 SER B O 1
ATOM 8651 N N . MET B 1 372 ? 15.969 18.094 12.461 1 95.5 372 MET B N 1
ATOM 8652 C CA . MET B 1 372 ? 15.805 16.641 12.375 1 95.5 372 MET B CA 1
ATOM 8653 C C . MET B 1 372 ? 14.469 16.281 11.75 1 95.5 372 MET B C 1
ATOM 8655 O O . MET B 1 372 ? 13.547 17.109 11.719 1 95.5 372 MET B O 1
ATOM 8659 N N . THR B 1 373 ? 14.336 15.086 11.156 1 96.12 373 THR B N 1
ATOM 8660 C CA . THR B 1 373 ? 13.109 14.562 10.57 1 96.12 373 THR B CA 1
ATOM 8661 C C . THR B 1 373 ? 12.844 13.133 11.031 1 96.12 373 THR B C 1
ATOM 8663 O O . THR B 1 373 ? 13.734 12.484 11.586 1 96.12 373 THR B O 1
ATOM 8666 N N . PRO B 1 374 ? 11.656 12.672 10.852 1 97.25 374 PRO B N 1
ATOM 8667 C CA . PRO B 1 374 ? 11.375 11.258 11.109 1 97.25 374 PRO B CA 1
ATOM 8668 C C . PRO B 1 374 ? 11.695 10.367 9.906 1 97.25 374 PRO B C 1
ATOM 8670 O O . PRO B 1 374 ? 11.172 9.258 9.805 1 97.25 374 PRO B O 1
ATOM 8673 N N . PHE B 1 375 ? 12.539 10.789 9.016 1 96.56 375 PHE B N 1
ATOM 8674 C CA . PHE B 1 375 ? 12.789 10.078 7.766 1 96.56 375 PHE B CA 1
ATOM 8675 C C . PHE B 1 375 ? 14.102 9.305 7.84 1 96.56 375 PHE B C 1
ATOM 8677 O O . PHE B 1 375 ? 15.023 9.703 8.547 1 96.56 375 PHE B O 1
ATOM 8684 N N . VAL B 1 376 ? 14.125 8.227 7.156 1 96.69 376 VAL B N 1
ATOM 8685 C CA . VAL B 1 376 ? 15.32 7.426 6.934 1 96.69 376 VAL B CA 1
ATOM 8686 C C . VAL B 1 376 ? 15.5 7.16 5.441 1 96.69 376 VAL B C 1
ATOM 8688 O O . VAL B 1 376 ? 14.719 6.418 4.84 1 96.69 376 VAL B O 1
ATOM 8691 N N . SER B 1 377 ? 16.516 7.734 4.891 1 94.94 377 SER B N 1
ATOM 8692 C CA . SER B 1 377 ? 16.797 7.551 3.469 1 94.94 377 SER B CA 1
ATOM 8693 C C . SER B 1 377 ? 17.125 6.098 3.154 1 94.94 377 SER B C 1
ATOM 8695 O O . SER B 1 377 ? 17.812 5.434 3.932 1 94.94 377 SER B O 1
ATOM 8697 N N . VAL B 1 378 ? 16.719 5.605 1.938 1 92.31 378 VAL B N 1
ATOM 8698 C CA . VAL B 1 378 ? 17.047 4.25 1.512 1 92.31 378 VAL B CA 1
ATOM 8699 C C . VAL B 1 378 ? 18.562 4.094 1.382 1 92.31 378 VAL B C 1
ATOM 8701 O O . VAL B 1 378 ? 19.078 2.971 1.364 1 92.31 378 VAL B O 1
ATOM 8704 N N . GLU B 1 379 ? 19.281 5.184 1.354 1 91.19 379 GLU B N 1
ATOM 8705 C CA . GLU B 1 379 ? 20.734 5.184 1.197 1 91.19 379 GLU B CA 1
ATOM 8706 C C . GLU B 1 379 ? 21.438 5.277 2.549 1 91.19 379 GLU B C 1
ATOM 8708 O O . GLU B 1 379 ? 22.656 5.238 2.621 1 91.19 379 GLU B O 1
ATOM 8713 N N . SER B 1 380 ? 20.672 5.465 3.641 1 93.81 380 SER B N 1
ATOM 8714 C CA . SER B 1 380 ? 21.266 5.637 4.965 1 93.81 380 SER B CA 1
ATOM 8715 C C . SER B 1 380 ? 21.734 4.309 5.535 1 93.81 380 SER B C 1
ATOM 8717 O O . SER B 1 380 ? 21.344 3.242 5.066 1 93.81 380 SER B O 1
ATOM 8719 N N . LYS B 1 381 ? 22.641 4.375 6.516 1 92.62 381 LYS B N 1
ATOM 8720 C CA . LYS B 1 381 ? 23.125 3.191 7.227 1 92.62 381 LYS B CA 1
ATOM 8721 C C . LYS B 1 381 ? 21.984 2.498 7.969 1 92.62 381 LYS B C 1
ATOM 8723 O O . LYS B 1 381 ? 21.891 1.268 7.98 1 92.62 381 LYS B O 1
ATOM 8728 N N . ALA B 1 382 ? 21.141 3.281 8.578 1 92.62 382 ALA B N 1
ATOM 8729 C CA . ALA B 1 382 ? 20.031 2.73 9.359 1 92.62 382 ALA B CA 1
ATOM 8730 C C . ALA B 1 382 ? 19.094 1.915 8.469 1 92.62 382 ALA B C 1
ATOM 8732 O O . ALA B 1 382 ? 18.578 0.877 8.891 1 92.62 382 ALA B O 1
ATOM 8733 N N . PHE B 1 383 ? 18.828 2.342 7.289 1 93.81 383 PHE B N 1
ATOM 8734 C CA . PHE B 1 383 ? 17.953 1.614 6.379 1 93.81 383 PHE B CA 1
ATOM 8735 C C . PHE B 1 383 ? 18.547 0.266 6.004 1 93.81 383 PHE B C 1
ATOM 8737 O O . PHE B 1 383 ? 17.859 -0.75 5.988 1 93.81 383 PHE B O 1
ATOM 8744 N N . LYS B 1 384 ? 19.797 0.267 5.719 1 86.38 384 LYS B N 1
ATOM 8745 C CA . LYS B 1 384 ? 20.5 -0.929 5.262 1 86.38 384 LYS B CA 1
ATOM 8746 C C . LYS B 1 384 ? 20.547 -1.997 6.352 1 86.38 384 LYS B C 1
ATOM 8748 O O . LYS B 1 384 ? 20.484 -3.193 6.059 1 86.38 384 LYS B O 1
ATOM 8753 N N . THR B 1 385 ? 20.484 -1.585 7.539 1 86.5 385 THR B N 1
ATOM 8754 C CA . THR B 1 385 ? 20.75 -2.535 8.609 1 86.5 385 THR B CA 1
ATOM 8755 C C . THR B 1 385 ? 19.484 -2.852 9.391 1 86.5 385 THR B C 1
ATOM 8757 O O . THR B 1 385 ? 19.344 -3.939 9.961 1 86.5 385 THR B O 1
ATOM 8760 N N . LYS B 1 386 ? 18.547 -1.937 9.422 1 87.38 386 LYS B N 1
ATOM 8761 C CA . LYS B 1 386 ? 17.453 -2.113 10.383 1 87.38 386 LYS B CA 1
ATOM 8762 C C . LYS B 1 386 ? 16.125 -1.625 9.812 1 87.38 386 LYS B C 1
ATOM 8764 O O . LYS B 1 386 ? 15.234 -1.237 10.562 1 87.38 386 LYS B O 1
ATOM 8769 N N . ALA B 1 387 ? 15.977 -1.588 8.602 1 84.06 387 ALA B N 1
ATOM 8770 C CA . ALA B 1 387 ? 14.797 -0.991 7.984 1 84.06 387 ALA B CA 1
ATOM 8771 C C . ALA B 1 387 ? 13.516 -1.638 8.516 1 84.06 387 ALA B C 1
ATOM 8773 O O . ALA B 1 387 ? 12.586 -0.942 8.922 1 84.06 387 ALA B O 1
ATOM 8774 N N . ALA B 1 388 ? 13.461 -2.928 8.578 1 78.88 388 ALA B N 1
ATOM 8775 C CA . ALA B 1 388 ? 12.266 -3.674 8.945 1 78.88 388 ALA B CA 1
ATOM 8776 C C . ALA B 1 388 ? 11.883 -3.426 10.398 1 78.88 388 ALA B C 1
ATOM 8778 O O . ALA B 1 388 ? 10.711 -3.52 10.773 1 78.88 388 ALA B O 1
ATOM 8779 N N . ASP B 1 389 ? 12.828 -2.924 11.148 1 86.12 389 ASP B N 1
ATOM 8780 C CA . ASP B 1 389 ? 12.602 -2.768 12.578 1 86.12 389 ASP B CA 1
ATOM 8781 C C . ASP B 1 389 ? 12.344 -1.305 12.938 1 86.12 389 ASP B C 1
ATOM 8783 O O . ASP B 1 389 ? 11.961 -0.995 14.07 1 86.12 389 ASP B O 1
ATOM 8787 N N . LEU B 1 390 ? 12.484 -0.452 12.023 1 94.31 390 LEU B N 1
ATOM 8788 C CA . LEU B 1 390 ? 12.461 0.962 12.383 1 94.31 390 LEU B CA 1
ATOM 8789 C C . LEU B 1 390 ? 11.289 1.673 11.711 1 94.31 390 LEU B C 1
ATOM 8791 O O . LEU B 1 390 ? 10.797 2.68 12.219 1 94.31 390 LEU B O 1
ATOM 8795 N N . LEU B 1 391 ? 10.891 1.118 10.602 1 96.75 391 LEU B N 1
ATOM 8796 C CA . LEU B 1 391 ? 10.094 1.954 9.703 1 96.75 391 LEU B CA 1
ATOM 8797 C C . LEU B 1 391 ? 8.648 1.478 9.656 1 96.75 391 LEU B C 1
ATOM 8799 O O . LEU B 1 391 ? 8.359 0.325 9.984 1 96.75 391 LEU B O 1
ATOM 8803 N N . VAL B 1 392 ? 7.777 2.408 9.266 1 95.31 392 VAL B N 1
ATOM 8804 C CA . VAL B 1 392 ? 6.402 2.064 8.914 1 95.31 392 VAL B CA 1
ATOM 8805 C C . VAL B 1 392 ? 6.398 1.082 7.742 1 95.31 392 VAL B C 1
ATOM 8807 O O . VAL B 1 392 ? 7.203 1.206 6.816 1 95.31 392 VAL B O 1
ATOM 8810 N N . SER B 1 393 ? 5.473 0.133 7.816 1 92.31 393 SER B N 1
ATOM 8811 C CA . SER B 1 393 ? 5.535 -0.969 6.863 1 92.31 393 SER B CA 1
ATOM 8812 C C . SER B 1 393 ? 4.34 -0.949 5.914 1 92.31 393 SER B C 1
ATOM 8814 O O . SER B 1 393 ? 3.42 -0.146 6.086 1 92.31 393 SER B O 1
ATOM 8816 N N . ASP B 1 394 ? 4.449 -1.812 4.941 1 86.5 394 ASP B N 1
ATOM 8817 C CA . ASP B 1 394 ? 3.307 -2.09 4.082 1 86.5 394 ASP B CA 1
ATOM 8818 C C . ASP B 1 394 ? 2.205 -2.818 4.848 1 86.5 394 ASP B C 1
ATOM 8820 O O . ASP B 1 394 ? 2.393 -3.193 6.004 1 86.5 394 ASP B O 1
ATOM 8824 N N . ILE B 1 395 ? 1.105 -3.062 4.18 1 84.5 395 ILE B N 1
ATOM 8825 C CA . ILE B 1 395 ? -0.084 -3.547 4.871 1 84.5 395 ILE B CA 1
ATOM 8826 C C . ILE B 1 395 ? 0.145 -4.977 5.352 1 84.5 395 ILE B C 1
ATOM 8828 O O . ILE B 1 395 ? -0.523 -5.441 6.277 1 84.5 395 ILE B O 1
ATOM 8832 N N . GLN B 1 396 ? 1.071 -5.703 4.727 1 78.44 396 GLN B N 1
ATOM 8833 C CA . GLN B 1 396 ? 1.371 -7.07 5.141 1 78.44 396 GLN B CA 1
ATOM 8834 C C . GLN B 1 396 ? 2.494 -7.102 6.172 1 78.44 396 GLN B C 1
ATOM 8836 O O . GLN B 1 396 ? 2.826 -8.164 6.711 1 78.44 396 GLN B O 1
ATOM 8841 N N . ALA B 1 397 ? 3.053 -5.965 6.434 1 76.69 397 ALA B N 1
ATOM 8842 C CA . ALA B 1 397 ? 4.141 -5.797 7.391 1 76.69 397 ALA B CA 1
ATOM 8843 C C . ALA B 1 397 ? 5.371 -6.598 6.973 1 76.69 397 ALA B C 1
ATOM 8845 O O . ALA B 1 397 ? 6.082 -7.145 7.82 1 76.69 397 ALA B O 1
ATOM 8846 N N . HIS B 1 398 ? 5.613 -6.746 5.684 1 81.62 398 HIS B N 1
ATOM 8847 C CA . HIS B 1 398 ? 6.75 -7.504 5.18 1 81.62 398 HIS B CA 1
ATOM 8848 C C . HIS B 1 398 ? 7.891 -6.578 4.77 1 81.62 398 HIS B C 1
ATOM 8850 O O . HIS B 1 398 ? 9.062 -6.969 4.82 1 81.62 398 HIS B O 1
ATOM 8856 N N . SER B 1 399 ? 7.539 -5.449 4.395 1 88.12 399 SER B N 1
ATOM 8857 C CA . SER B 1 399 ? 8.516 -4.504 3.861 1 88.12 399 SER B CA 1
ATOM 8858 C C . SER B 1 399 ? 8.164 -3.07 4.242 1 88.12 399 SER B C 1
ATOM 8860 O O . SER B 1 399 ? 6.988 -2.748 4.445 1 88.12 399 SER B O 1
ATOM 8862 N N . PRO B 1 400 ? 9.227 -2.211 4.316 1 92 400 PRO B N 1
ATOM 8863 C CA . PRO B 1 400 ? 8.922 -0.801 4.57 1 92 400 PRO B CA 1
ATOM 8864 C C . PRO B 1 400 ? 8.148 -0.148 3.428 1 92 400 PRO B C 1
ATOM 8866 O O . PRO B 1 400 ? 8.352 -0.491 2.262 1 92 400 PRO B O 1
ATOM 8869 N N . SER B 1 401 ? 7.266 0.688 3.77 1 92.06 401 SER B N 1
ATOM 8870 C CA . SER B 1 401 ? 6.629 1.566 2.797 1 92.06 401 SER B CA 1
ATOM 8871 C C . SER B 1 401 ? 7.438 2.842 2.586 1 92.06 401 SER B C 1
ATOM 8873 O O . SER B 1 401 ? 7.883 3.467 3.551 1 92.06 401 SER B O 1
ATOM 8875 N N . LEU B 1 402 ? 7.609 3.215 1.309 1 92 402 LEU B N 1
ATOM 8876 C CA . LEU B 1 402 ? 8.484 4.344 1.012 1 92 402 LEU B CA 1
ATOM 8877 C C . LEU B 1 402 ? 7.668 5.562 0.583 1 92 402 LEU B C 1
ATOM 8879 O O . LEU B 1 402 ? 6.527 5.422 0.135 1 92 402 LEU B O 1
ATOM 8883 N N . MET B 1 403 ? 8.227 6.707 0.777 1 90.06 403 MET B N 1
ATOM 8884 C CA . MET B 1 403 ? 7.691 7.961 0.262 1 90.06 403 MET B CA 1
ATOM 8885 C C . MET B 1 403 ? 8.766 8.758 -0.467 1 90.06 403 MET B C 1
ATOM 8887 O O . MET B 1 403 ? 9.953 8.641 -0.148 1 90.06 403 MET B O 1
ATOM 8891 N N . LYS B 1 404 ? 8.344 9.43 -1.456 1 87.69 404 LYS B N 1
ATOM 8892 C CA . LYS B 1 404 ? 9.258 10.312 -2.178 1 87.69 404 LYS B CA 1
ATOM 8893 C C . LYS B 1 404 ? 9.32 11.688 -1.526 1 87.69 404 LYS B C 1
ATOM 8895 O O . LYS B 1 404 ? 8.289 12.289 -1.228 1 87.69 404 LYS B O 1
ATOM 8900 N N . TRP B 1 405 ? 10.484 12.164 -1.238 1 88 405 TRP B N 1
ATOM 8901 C CA . TRP B 1 405 ? 10.766 13.5 -0.721 1 88 405 TRP B CA 1
ATOM 8902 C C . TRP B 1 405 ? 11.75 14.242 -1.627 1 88 405 TRP B C 1
ATOM 8904 O O . TRP B 1 405 ? 12.203 13.695 -2.633 1 88 405 TRP B O 1
ATOM 8914 N N . TYR B 1 406 ? 12.047 15.438 -1.377 1 81.5 406 TYR B N 1
ATOM 8915 C CA . TYR B 1 406 ? 12.891 16.234 -2.258 1 81.5 406 TYR B CA 1
ATOM 8916 C C . TYR B 1 406 ? 14.289 15.648 -2.369 1 81.5 406 TYR B C 1
ATOM 8918 O O . TYR B 1 406 ? 14.953 15.805 -3.395 1 81.5 406 TYR B O 1
ATOM 8926 N N . SER B 1 407 ? 14.727 14.867 -1.326 1 83.81 407 SER B N 1
ATOM 8927 C CA . SER B 1 407 ? 16.078 14.32 -1.317 1 83.81 407 SER B CA 1
ATOM 8928 C C . SER B 1 407 ? 16.078 12.844 -1.704 1 83.81 407 SER B C 1
ATOM 8930 O O . SER B 1 407 ? 17.031 12.125 -1.422 1 83.81 407 SER B O 1
ATOM 8932 N N . GLY B 1 408 ? 14.992 12.438 -2.188 1 88.5 408 GLY B N 1
ATOM 8933 C CA . GLY B 1 408 ? 14.945 11.062 -2.654 1 88.5 408 GLY B CA 1
ATOM 8934 C C . GLY B 1 408 ? 13.898 10.227 -1.949 1 88.5 408 GLY B C 1
ATOM 8935 O O . GLY B 1 408 ? 12.891 10.75 -1.479 1 88.5 408 GLY B O 1
ATOM 8936 N N . LEU B 1 409 ? 14.18 8.828 -1.975 1 91.12 409 LEU B N 1
ATOM 8937 C CA . LEU B 1 409 ? 13.234 7.891 -1.38 1 91.12 409 LEU B CA 1
ATOM 8938 C C . LEU B 1 409 ? 13.5 7.723 0.112 1 91.12 409 LEU B C 1
ATOM 8940 O O . LEU B 1 409 ? 14.648 7.566 0.528 1 91.12 409 LEU B O 1
ATOM 8944 N N . MET B 1 410 ? 12.391 7.805 0.877 1 93.88 410 MET B N 1
ATOM 8945 C CA . MET B 1 410 ? 12.508 7.793 2.334 1 93.88 410 MET B CA 1
ATOM 8946 C C . MET B 1 410 ? 11.547 6.773 2.943 1 93.88 410 MET B C 1
ATOM 8948 O O . MET B 1 410 ? 10.453 6.551 2.42 1 93.88 410 MET B O 1
ATOM 8952 N N . GLY B 1 411 ? 12.07 6.086 3.959 1 95.19 411 GLY B N 1
ATOM 8953 C CA . GLY B 1 411 ? 11.156 5.496 4.918 1 95.19 411 GLY B CA 1
ATOM 8954 C C . GLY B 1 411 ? 10.82 6.426 6.07 1 95.19 411 GLY B C 1
ATOM 8955 O O . GLY B 1 411 ? 11.539 7.395 6.324 1 95.19 411 GLY B O 1
ATOM 8956 N N . VAL B 1 412 ? 9.695 6.23 6.727 1 97.38 412 VAL B N 1
ATOM 8957 C CA . VAL B 1 412 ? 9.297 6.992 7.906 1 97.38 412 VAL B CA 1
ATOM 8958 C C . VAL B 1 412 ? 9.391 6.105 9.148 1 97.38 412 VAL B C 1
ATOM 8960 O O . VAL B 1 412 ? 8.938 4.961 9.133 1 97.38 412 VAL B O 1
ATOM 8963 N N . ILE B 1 413 ? 9.953 6.578 10.195 1 98.06 413 ILE B N 1
ATOM 8964 C CA . ILE B 1 413 ? 10.125 5.773 11.398 1 98.06 413 ILE B CA 1
ATOM 8965 C C . ILE B 1 413 ? 8.758 5.445 12 1 98.06 413 ILE B C 1
ATOM 8967 O O . ILE B 1 413 ? 7.836 6.262 11.938 1 98.06 413 ILE B O 1
ATOM 8971 N N . ASP B 1 414 ? 8.594 4.277 12.562 1 97.69 414 ASP B N 1
ATOM 8972 C CA . ASP B 1 414 ? 7.367 3.869 13.242 1 97.69 414 ASP B CA 1
ATOM 8973 C C . ASP B 1 414 ? 7.379 4.312 14.703 1 97.69 414 ASP B C 1
ATOM 8975 O O . ASP B 1 414 ? 7.879 3.596 15.57 1 97.69 414 ASP B O 1
ATOM 8979 N N . VAL B 1 415 ? 6.715 5.379 14.992 1 97.62 415 VAL B N 1
ATOM 8980 C CA . VAL B 1 415 ? 6.742 6.004 16.312 1 97.62 415 VAL B CA 1
ATOM 8981 C C . VAL B 1 415 ? 5.898 5.191 17.281 1 97.62 415 VAL B C 1
ATOM 8983 O O . VAL B 1 415 ? 5.859 5.488 18.484 1 97.62 415 VAL B O 1
ATOM 8986 N N . THR B 1 416 ? 5.207 4.172 16.797 1 97.12 416 THR B N 1
ATOM 8987 C CA . THR B 1 416 ? 4.387 3.336 17.672 1 97.12 416 THR B CA 1
ATOM 8988 C C . THR B 1 416 ? 5.16 2.102 18.125 1 97.12 416 THR B C 1
ATOM 8990 O O . THR B 1 416 ? 4.668 1.32 18.938 1 97.12 416 THR B O 1
ATOM 8993 N N . ARG B 1 417 ? 6.332 1.859 17.578 1 95.88 417 ARG B N 1
ATOM 8994 C CA . ARG B 1 417 ? 7.188 0.73 17.922 1 95.88 417 ARG B CA 1
ATOM 8995 C C . ARG B 1 417 ? 8.234 1.136 18.969 1 95.88 417 ARG B C 1
ATOM 8997 O O . ARG B 1 417 ? 9.055 2.018 18.703 1 95.88 417 ARG B O 1
ATOM 9004 N N . GLN B 1 418 ? 8.312 0.491 20.078 1 95.94 418 GLN B N 1
ATOM 9005 C CA . GLN B 1 418 ? 9.172 0.867 21.203 1 95.94 418 GLN B CA 1
ATOM 9006 C C . GLN B 1 418 ? 10.641 0.802 20.797 1 95.94 418 GLN B C 1
ATOM 9008 O O . GLN B 1 418 ? 11.445 1.632 21.234 1 95.94 418 GLN B O 1
ATOM 9013 N N . THR B 1 419 ? 11.008 -0.175 19.984 1 95.25 419 THR B N 1
ATOM 9014 C CA . THR B 1 419 ? 12.398 -0.299 19.562 1 95.25 419 THR B CA 1
ATOM 9015 C C . THR B 1 419 ? 12.82 0.904 18.719 1 95.25 419 THR B C 1
ATOM 9017 O O . THR B 1 419 ? 13.945 1.391 18.844 1 95.25 419 THR B O 1
ATOM 9020 N N . THR B 1 420 ? 11.914 1.318 17.875 1 96.81 420 THR B N 1
ATOM 9021 C CA . THR B 1 420 ? 12.18 2.502 17.062 1 96.81 420 THR B CA 1
ATOM 9022 C C . THR B 1 420 ? 12.289 3.744 17.938 1 96.81 420 THR B C 1
ATOM 9024 O O . THR B 1 420 ? 13.188 4.566 17.75 1 96.81 420 THR B O 1
ATOM 9027 N N . VAL B 1 421 ? 11.391 3.918 18.922 1 96.56 421 VAL B N 1
ATOM 9028 C CA . VAL B 1 421 ? 11.391 5.051 19.844 1 96.56 421 VAL B CA 1
ATOM 9029 C C . VAL B 1 421 ? 12.703 5.094 20.609 1 96.56 421 VAL B C 1
ATOM 9031 O O . VAL B 1 421 ? 13.336 6.148 20.703 1 96.56 421 VAL B O 1
ATOM 9034 N N . THR B 1 422 ? 13.109 3.953 21.078 1 96.25 422 THR B N 1
ATOM 9035 C CA . THR B 1 422 ? 14.352 3.861 21.844 1 96.25 422 THR B CA 1
ATOM 9036 C C . THR B 1 422 ? 15.547 4.227 20.953 1 96.25 422 THR B C 1
ATOM 9038 O O . THR B 1 422 ? 16.422 4.992 21.375 1 96.25 422 THR B O 1
ATOM 9041 N N . TRP B 1 423 ? 15.539 3.654 19.781 1 96.75 423 TRP B N 1
ATOM 9042 C CA . TRP B 1 423 ? 16.625 3.934 18.844 1 96.75 423 TRP B CA 1
ATOM 9043 C C . TRP B 1 423 ? 16.719 5.426 18.547 1 96.75 423 TRP B C 1
ATOM 9045 O O . TRP B 1 423 ? 17.812 6.008 18.594 1 96.75 423 TRP B O 1
ATOM 9055 N N . TYR B 1 424 ? 15.648 6.047 18.219 1 97 424 TYR B N 1
ATOM 9056 C CA . TYR B 1 424 ? 15.633 7.457 17.844 1 97 424 TYR B CA 1
ATOM 9057 C C . TYR B 1 424 ? 16.094 8.328 19.016 1 97 424 TYR B C 1
ATOM 9059 O O . TYR B 1 424 ? 16.891 9.25 18.828 1 97 424 TYR B O 1
ATOM 9067 N N . LYS B 1 425 ? 15.602 8.102 20.203 1 95.94 425 LYS B N 1
ATOM 9068 C CA . LYS B 1 425 ? 16 8.836 21.406 1 95.94 425 LYS B CA 1
ATOM 9069 C C . LYS B 1 425 ? 17.5 8.719 21.641 1 95.94 425 LYS B C 1
ATOM 9071 O O . LYS B 1 425 ? 18.156 9.695 22.016 1 95.94 425 LYS B O 1
ATOM 9076 N N . GLU B 1 426 ? 17.953 7.535 21.453 1 96.12 426 GLU B N 1
ATOM 9077 C CA . GLU B 1 426 ? 19.391 7.312 21.641 1 96.12 426 GLU B CA 1
ATOM 9078 C C . GLU B 1 426 ? 20.203 8.117 20.625 1 96.12 426 GLU B C 1
ATOM 9080 O O . GLU B 1 426 ? 21.25 8.664 20.969 1 96.12 426 GLU B O 1
ATOM 9085 N N . GLN B 1 427 ? 19.719 8.109 19.438 1 95.44 427 GLN B N 1
ATOM 9086 C CA . GLN B 1 427 ? 20.406 8.891 18.406 1 95.44 427 GLN B CA 1
ATOM 9087 C C . GLN B 1 427 ? 20.438 10.367 18.766 1 95.44 427 GLN B C 1
ATOM 9089 O O . GLN B 1 427 ? 21.453 11.039 18.578 1 95.44 427 GLN B O 1
ATOM 9094 N N . LEU B 1 428 ? 19.359 10.953 19.234 1 95.75 428 LEU B N 1
ATOM 9095 C CA . LEU B 1 428 ? 19.297 12.352 19.641 1 95.75 428 LEU B CA 1
ATOM 9096 C C . LEU B 1 428 ? 20.234 12.625 20.812 1 95.75 428 LEU B C 1
ATOM 9098 O O . LEU B 1 428 ? 20.953 13.633 20.812 1 95.75 428 LEU B O 1
ATOM 9102 N N . ALA B 1 429 ? 20.203 11.742 21.781 1 95.12 429 ALA B N 1
ATOM 9103 C CA . ALA B 1 429 ? 21.094 11.891 22.938 1 95.12 429 ALA B CA 1
ATOM 9104 C C . ALA B 1 429 ? 22.562 11.898 22.5 1 95.12 429 ALA B C 1
ATOM 9106 O O . ALA B 1 429 ? 23.359 12.656 23.047 1 95.12 429 ALA B O 1
ATOM 9107 N N . ASN B 1 430 ? 22.859 11.055 21.531 1 94.88 430 ASN B N 1
ATOM 9108 C CA . ASN B 1 430 ? 24.219 11 21.031 1 94.88 430 ASN B CA 1
ATOM 9109 C C . ASN B 1 430 ? 24.609 12.297 20.312 1 94.88 430 ASN B C 1
ATOM 9111 O O . ASN B 1 430 ? 25.766 12.734 20.406 1 94.88 430 ASN B O 1
ATOM 9115 N N . MET B 1 431 ? 23.672 12.867 19.625 1 94.06 431 MET B N 1
ATOM 9116 C CA . MET B 1 431 ? 23.938 14.141 18.969 1 94.06 431 MET B CA 1
ATOM 9117 C C . MET B 1 431 ? 24.281 15.219 19.984 1 94.06 431 MET B C 1
ATOM 9119 O O . MET B 1 431 ? 25.172 16.031 19.766 1 94.06 431 MET B O 1
ATOM 9123 N N . VAL B 1 432 ? 23.531 15.266 21.047 1 94.38 432 VAL B N 1
ATOM 9124 C CA . VAL B 1 432 ? 23.75 16.234 22.109 1 94.38 432 VAL B CA 1
ATOM 9125 C C . VAL B 1 432 ? 25.109 15.984 22.766 1 94.38 432 VAL B C 1
ATOM 9127 O O . VAL B 1 432 ? 25.906 16.906 22.938 1 94.38 432 VAL B O 1
ATOM 9130 N N . LYS B 1 433 ? 25.344 14.75 23.078 1 94 433 LYS B N 1
ATOM 9131 C CA . LYS B 1 433 ? 26.562 14.375 23.781 1 94 433 LYS B CA 1
ATOM 9132 C C . LYS B 1 433 ? 27.797 14.57 22.906 1 94 433 LYS B C 1
ATOM 9134 O O . LYS B 1 433 ? 28.797 15.148 23.344 1 94 433 LYS B O 1
ATOM 9139 N N . ASP B 1 434 ? 27.703 14.133 21.719 1 93.44 434 ASP B N 1
ATOM 9140 C CA . ASP B 1 434 ? 28.875 14.078 20.859 1 93.44 434 ASP B CA 1
ATOM 9141 C C . ASP B 1 434 ? 29.188 15.461 20.281 1 93.44 434 ASP B C 1
ATOM 9143 O O . ASP B 1 434 ? 30.359 15.812 20.125 1 93.44 434 ASP B O 1
ATOM 9147 N N . TYR B 1 435 ? 28.172 16.234 20 1 94.19 435 TYR B N 1
ATOM 9148 C CA . TYR B 1 435 ? 28.438 17.469 19.25 1 94.19 435 TYR B CA 1
ATOM 9149 C C . TYR B 1 435 ? 28.156 18.688 20.109 1 94.19 435 TYR B C 1
ATOM 9151 O O . TYR B 1 435 ? 28.578 19.797 19.781 1 94.19 435 TYR B O 1
ATOM 9159 N N . GLY B 1 436 ? 27.453 18.562 21.156 1 92.94 436 GLY B N 1
ATOM 9160 C CA . GLY B 1 436 ? 27.094 19.688 21.984 1 92.94 436 GLY B CA 1
ATOM 9161 C C . GLY B 1 436 ? 25.891 20.453 21.469 1 92.94 436 GLY B C 1
ATOM 9162 O O . GLY B 1 436 ? 25.766 21.656 21.719 1 92.94 436 GLY B O 1
ATOM 9163 N N . ILE B 1 437 ? 25.062 19.875 20.828 1 92.88 437 ILE B N 1
ATOM 9164 C CA . ILE B 1 437 ? 23.812 20.438 20.328 1 92.88 437 ILE B CA 1
ATOM 9165 C C . ILE B 1 437 ? 22.906 20.766 21.5 1 92.88 437 ILE B C 1
ATOM 9167 O O . ILE B 1 437 ? 22.781 20 22.438 1 92.88 437 ILE B O 1
ATOM 9171 N N . LYS B 1 438 ? 22.281 21.953 21.422 1 94.31 438 LYS B N 1
ATOM 9172 C CA . LYS B 1 438 ? 21.422 22.391 22.516 1 94.31 438 LYS B CA 1
ATOM 9173 C C . LYS B 1 438 ? 20.016 21.781 22.391 1 94.31 438 LYS B C 1
ATOM 9175 O O . LYS B 1 438 ? 19.391 21.453 23.391 1 94.31 438 LYS B O 1
ATOM 9180 N N . SER B 1 439 ? 19.516 21.766 21.234 1 95.75 439 SER B N 1
ATOM 9181 C CA . SER B 1 439 ? 18.156 21.281 21.016 1 95.75 439 SER B CA 1
ATOM 9182 C C . SER B 1 439 ? 17.906 21 19.531 1 95.75 439 SER B C 1
ATOM 9184 O O . SER B 1 439 ? 18.859 20.969 18.734 1 95.75 439 SER B O 1
ATOM 9186 N N . PHE B 1 440 ? 16.672 20.703 19.203 1 96.81 440 PHE B N 1
ATOM 9187 C CA . PHE B 1 440 ? 16.375 20.25 17.859 1 96.81 440 PHE B CA 1
ATOM 9188 C C . PHE B 1 440 ? 15.141 20.969 17.312 1 96.81 440 PHE B C 1
ATOM 9190 O O . PHE B 1 440 ? 14.273 21.406 18.062 1 96.81 440 PHE B O 1
ATOM 9197 N N . ASN B 1 441 ? 15.102 21.172 16.031 1 96.38 441 ASN B N 1
ATOM 9198 C CA . ASN B 1 441 ? 13.945 21.562 15.234 1 96.38 441 ASN B CA 1
ATOM 9199 C C . ASN B 1 441 ? 13.438 20.406 14.375 1 96.38 441 ASN B C 1
ATOM 9201 O O . ASN B 1 441 ? 14.102 20.016 13.414 1 96.38 441 ASN B O 1
ATOM 9205 N N . PHE B 1 442 ? 12.297 19.906 14.703 1 96.44 442 PHE B N 1
ATOM 9206 C CA . PHE B 1 442 ? 11.781 18.75 14 1 96.44 442 PHE B CA 1
ATOM 9207 C C . PHE B 1 442 ? 10.82 19.172 12.891 1 96.44 442 PHE B C 1
ATOM 9209 O O . PHE B 1 442 ? 9.859 19.891 13.133 1 96.44 442 PHE B O 1
ATOM 9216 N N . HIS B 1 443 ? 11.117 18.734 11.711 1 93.38 443 HIS B N 1
ATOM 9217 C CA . HIS B 1 443 ? 10.234 19.016 10.578 1 93.38 443 HIS B CA 1
ATOM 9218 C C . HIS B 1 443 ? 9.883 17.734 9.828 1 93.38 443 HIS B C 1
ATOM 9220 O O . HIS B 1 443 ? 10.586 16.719 9.945 1 93.38 443 HIS B O 1
ATOM 9226 N N . GLY B 1 444 ? 8.742 17.734 9.133 1 94.31 444 GLY B N 1
ATOM 9227 C CA . GLY B 1 444 ? 8.344 16.609 8.297 1 94.31 444 GLY B CA 1
ATOM 9228 C C . GLY B 1 444 ? 7.465 15.617 9.023 1 94.31 444 GLY B C 1
ATOM 9229 O O . GLY B 1 444 ? 7.336 14.469 8.586 1 94.31 444 GLY B O 1
ATOM 9230 N N . CYS B 1 445 ? 6.898 15.977 10.102 1 96.38 445 CYS B N 1
ATOM 9231 C CA . CYS B 1 445 ? 6.109 15.016 10.859 1 96.38 445 CYS B CA 1
ATOM 9232 C C . CYS B 1 445 ? 4.633 15.117 10.5 1 96.38 445 CYS B C 1
ATOM 9234 O O . CYS B 1 445 ? 3.783 14.531 11.172 1 96.38 445 CYS B O 1
ATOM 9236 N N . GLU B 1 446 ? 4.273 15.859 9.406 1 96.69 446 GLU B N 1
ATOM 9237 C CA . GLU B 1 446 ? 2.898 15.938 8.914 1 96.69 446 GLU B CA 1
ATOM 9238 C C . GLU B 1 446 ? 2.445 14.602 8.328 1 96.69 446 GLU B C 1
ATOM 9240 O O . GLU B 1 446 ? 3.27 13.812 7.863 1 96.69 446 GLU B O 1
ATOM 9245 N N . THR B 1 447 ? 1.182 14.43 8.25 1 95.25 447 THR B N 1
ATOM 9246 C CA . THR B 1 447 ? 0.612 13.141 7.875 1 95.25 447 THR B CA 1
ATOM 9247 C C . THR B 1 447 ? 0.843 12.867 6.391 1 95.25 447 THR B C 1
ATOM 9249 O O . THR B 1 447 ? 0.919 11.703 5.977 1 95.25 447 THR B O 1
ATOM 9252 N N . ASN B 1 448 ? 0.911 13.906 5.613 1 92.75 448 ASN B N 1
ATOM 9253 C CA . ASN B 1 448 ? 1.053 13.695 4.18 1 92.75 448 ASN B CA 1
ATOM 9254 C C . ASN B 1 448 ? 2.348 12.961 3.846 1 92.75 448 ASN B C 1
ATOM 9256 O O . ASN B 1 448 ? 2.512 12.453 2.734 1 92.75 448 ASN B O 1
ATOM 9260 N N . PHE B 1 449 ? 3.283 12.93 4.812 1 93.62 449 PHE B N 1
ATOM 9261 C CA . PHE B 1 449 ? 4.547 12.242 4.566 1 93.62 449 PHE B CA 1
ATOM 9262 C C . PHE B 1 449 ? 4.438 10.766 4.906 1 93.62 449 PHE B C 1
ATOM 9264 O O . PHE B 1 449 ? 5.34 9.984 4.598 1 93.62 449 PHE B O 1
ATOM 9271 N N . LEU B 1 450 ? 3.367 10.391 5.504 1 93.69 450 LEU B N 1
ATOM 9272 C CA . LEU B 1 450 ? 3.104 8.961 5.648 1 93.69 450 LEU B CA 1
ATOM 9273 C C . LEU B 1 450 ? 2.664 8.352 4.32 1 93.69 450 LEU B C 1
ATOM 9275 O O . LEU B 1 450 ? 1.896 8.969 3.576 1 93.69 450 LEU B O 1
ATOM 9279 N N . PRO B 1 451 ? 3.203 7.172 4.043 1 91 451 PRO B N 1
ATOM 9280 C CA . PRO B 1 451 ? 2.619 6.496 2.883 1 91 451 PRO B CA 1
ATOM 9281 C C . PRO B 1 451 ? 1.104 6.336 2.996 1 91 451 PRO B C 1
ATOM 9283 O O . PRO B 1 451 ? 0.588 6.055 4.082 1 91 451 PRO B O 1
ATOM 9286 N N . LYS B 1 452 ? 0.4 6.594 1.901 1 86.5 452 LYS B N 1
ATOM 9287 C CA . LYS B 1 452 ? -1.06 6.582 1.921 1 86.5 452 LYS B CA 1
ATOM 9288 C C . LYS B 1 452 ? -1.591 5.277 2.514 1 86.5 452 LYS B C 1
ATOM 9290 O O . LYS B 1 452 ? -2.531 5.293 3.309 1 86.5 452 LYS B O 1
ATOM 9295 N N . ILE B 1 453 ? -1.054 4.219 2.004 1 86.81 453 ILE B N 1
ATOM 9296 C CA . ILE B 1 453 ? -1.373 2.914 2.572 1 86.81 453 ILE B CA 1
ATOM 9297 C C . ILE B 1 453 ? -0.171 2.381 3.35 1 86.81 453 ILE B C 1
ATOM 9299 O O . ILE B 1 453 ? 0.911 2.203 2.787 1 86.81 453 ILE B O 1
ATOM 9303 N N . HIS B 1 454 ? -0.365 2.193 4.648 1 90.19 454 HIS B N 1
ATOM 9304 C CA . HIS B 1 454 ? 0.724 1.769 5.52 1 90.19 454 HIS B CA 1
ATOM 9305 C C . HIS B 1 454 ? 0.193 1.037 6.75 1 90.19 454 HIS B C 1
ATOM 9307 O O . HIS B 1 454 ? -1.015 1.033 7 1 90.19 454 HIS B O 1
ATOM 9313 N N . LYS B 1 455 ? 1.084 0.396 7.383 1 91.81 455 LYS B N 1
ATOM 9314 C CA . LYS B 1 455 ? 0.802 -0.255 8.664 1 91.81 455 LYS B CA 1
ATOM 9315 C C . LYS B 1 455 ? 1.842 0.123 9.711 1 91.81 455 LYS B C 1
ATOM 9317 O O . LYS B 1 455 ? 3.043 0.111 9.438 1 91.81 455 LYS B O 1
ATOM 9322 N N . THR B 1 456 ? 1.39 0.614 10.852 1 95.38 456 THR B N 1
ATOM 9323 C CA . THR B 1 456 ? 2.252 0.837 12.008 1 95.38 456 THR B CA 1
ATOM 9324 C C . THR B 1 456 ? 2.182 -0.345 12.969 1 95.38 456 THR B C 1
ATOM 9326 O O . THR B 1 456 ? 1.286 -1.186 12.867 1 95.38 456 THR B O 1
ATOM 9329 N N . PHE B 1 457 ? 3.164 -0.441 13.852 1 94.94 457 PHE B N 1
ATOM 9330 C CA . PHE B 1 457 ? 3.182 -1.521 14.828 1 94.94 457 PHE B CA 1
ATOM 9331 C C . PHE B 1 457 ? 1.906 -1.516 15.664 1 94.94 457 PHE B C 1
ATOM 9333 O O . PHE B 1 457 ? 1.207 -2.527 15.75 1 94.94 457 PHE B O 1
ATOM 9340 N N . ARG B 1 458 ? 1.72 -0.431 16.328 1 94.69 458 ARG B N 1
ATOM 9341 C CA . ARG B 1 458 ? 0.396 -0.182 16.891 1 94.69 458 ARG B CA 1
ATOM 9342 C C . ARG B 1 458 ? -0.477 0.595 15.906 1 94.69 458 ARG B C 1
ATOM 9344 O O . ARG B 1 458 ? -0.08 1.655 15.422 1 94.69 458 ARG B O 1
ATOM 9351 N N . SER B 1 459 ? -1.643 0.026 15.625 1 92.06 459 SER B N 1
ATOM 9352 C CA . SER B 1 459 ? -2.51 0.633 14.617 1 92.06 459 SER B CA 1
ATOM 9353 C C . SER B 1 459 ? -2.955 2.029 15.047 1 92.06 459 SER B C 1
ATOM 9355 O O . SER B 1 459 ? -3.346 2.238 16.188 1 92.06 459 SER B O 1
ATOM 9357 N N . LEU B 1 460 ? -2.842 2.963 14.133 1 93.88 460 LEU B N 1
ATOM 9358 C CA . LEU B 1 460 ? -3.385 4.309 14.297 1 93.88 460 LEU B CA 1
ATOM 9359 C C . LEU B 1 460 ? -4.672 4.473 13.5 1 93.88 460 LEU B C 1
ATOM 9361 O O . LEU B 1 460 ? -4.633 4.664 12.281 1 93.88 460 LEU B O 1
ATOM 9365 N N . ALA B 1 461 ? -5.793 4.469 14.188 1 92.25 461 ALA B N 1
ATOM 9366 C CA . ALA B 1 461 ? -7.066 4.656 13.5 1 92.25 461 ALA B CA 1
ATOM 9367 C C . ALA B 1 461 ? -7.102 5.996 12.773 1 92.25 461 ALA B C 1
ATOM 9369 O O . ALA B 1 461 ? -7.656 6.098 11.672 1 92.25 461 ALA B O 1
ATOM 9370 N N . ASN B 1 462 ? -6.559 6.973 13.422 1 96 462 ASN B N 1
ATOM 9371 C CA . ASN B 1 462 ? -6.34 8.297 12.859 1 96 462 ASN B CA 1
ATOM 9372 C C . ASN B 1 462 ? -4.859 8.547 12.57 1 96 462 ASN B C 1
ATOM 9374 O O . ASN B 1 462 ? -4.074 8.766 13.492 1 96 462 ASN B O 1
ATOM 9378 N N . PRO B 1 463 ? -4.531 8.57 11.266 1 96.38 463 PRO B N 1
ATOM 9379 C CA . PRO B 1 463 ? -3.125 8.805 10.93 1 96.38 463 PRO B CA 1
ATOM 9380 C C . PRO B 1 463 ? -2.6 10.133 11.469 1 96.38 463 PRO B C 1
ATOM 9382 O O . PRO B 1 463 ? -1.389 10.297 11.648 1 96.38 463 PRO B O 1
ATOM 9385 N N . GLY B 1 464 ? -3.449 11.078 11.75 1 96.44 464 GLY B N 1
ATOM 9386 C CA . GLY B 1 464 ? -3.039 12.352 12.32 1 96.44 464 GLY B CA 1
ATOM 9387 C C . GLY B 1 464 ? -2.375 12.219 13.68 1 96.44 464 GLY B C 1
ATOM 9388 O O . GLY B 1 464 ? -1.605 13.086 14.086 1 96.44 464 GLY B O 1
ATOM 9389 N N . THR B 1 465 ? -2.645 11.078 14.359 1 96.88 465 THR B N 1
ATOM 9390 C CA . THR B 1 465 ? -2.076 10.867 15.688 1 96.88 465 THR B CA 1
ATOM 9391 C C . THR B 1 465 ? -0.591 10.523 15.586 1 96.88 465 THR B C 1
ATOM 9393 O O . THR B 1 465 ? 0.113 10.5 16.594 1 96.88 465 THR B O 1
ATOM 9396 N N . PHE B 1 466 ? -0.105 10.273 14.391 1 97.75 466 PHE B N 1
ATOM 9397 C CA . PHE B 1 466 ? 1.334 10.141 14.195 1 97.75 466 PHE B CA 1
ATOM 9398 C C . PHE B 1 466 ? 2.074 11.344 14.773 1 97.75 466 PHE B C 1
ATOM 9400 O O . PHE B 1 466 ? 3.08 11.18 15.469 1 97.75 466 PHE B O 1
ATOM 9407 N N . ALA B 1 467 ? 1.59 12.578 14.492 1 97.75 467 ALA B N 1
ATOM 9408 C CA . ALA B 1 467 ? 2.197 13.805 15.008 1 97.75 467 ALA B CA 1
ATOM 9409 C C . ALA B 1 467 ? 2.242 13.797 16.531 1 97.75 467 ALA B C 1
ATOM 9411 O O . ALA B 1 467 ? 3.262 14.141 17.125 1 97.75 467 ALA B O 1
ATOM 9412 N N . THR B 1 468 ? 1.169 13.383 17.125 1 96.5 468 THR B N 1
ATOM 9413 C CA . THR B 1 468 ? 1.081 13.352 18.578 1 96.5 468 THR B CA 1
ATOM 9414 C C . THR B 1 468 ? 2.092 12.375 19.156 1 96.5 468 THR B C 1
ATOM 9416 O O . THR B 1 468 ? 2.781 12.688 20.141 1 96.5 468 THR B O 1
ATOM 9419 N N . GLU B 1 469 ? 2.127 11.227 18.531 1 96.81 469 GLU B N 1
ATOM 9420 C CA . GLU B 1 469 ? 3.07 10.211 19 1 96.81 469 GLU B CA 1
ATOM 9421 C C . GLU B 1 469 ? 4.512 10.68 18.812 1 96.81 469 GLU B C 1
ATOM 9423 O O . GLU B 1 469 ? 5.359 10.445 19.688 1 96.81 469 GLU B O 1
ATOM 9428 N N . PHE B 1 470 ? 4.773 11.211 17.75 1 97.94 470 PHE B N 1
ATOM 9429 C CA . PHE B 1 470 ? 6.121 11.68 17.453 1 97.94 470 PHE B CA 1
ATOM 9430 C C . PHE B 1 470 ? 6.539 12.758 18.453 1 97.94 470 PHE B C 1
ATOM 9432 O O . PHE B 1 470 ? 7.633 12.695 19.016 1 97.94 470 PHE B O 1
ATOM 9439 N N . ILE B 1 471 ? 5.707 13.781 18.688 1 96.94 471 ILE B N 1
ATOM 9440 C CA . ILE B 1 471 ? 5.996 14.875 19.609 1 96.94 471 ILE B CA 1
ATOM 9441 C C . ILE B 1 471 ? 6.164 14.336 21.016 1 96.94 471 ILE B C 1
ATOM 9443 O O . ILE B 1 471 ? 7.059 14.766 21.75 1 96.94 471 ILE B O 1
ATOM 9447 N N . SER B 1 472 ? 5.301 13.406 21.359 1 94.69 472 SER B N 1
ATOM 9448 C CA . SER B 1 472 ? 5.418 12.773 22.656 1 94.69 472 SER B CA 1
ATOM 9449 C C . SER B 1 472 ? 6.789 12.117 22.844 1 94.69 472 SER B C 1
ATOM 9451 O O . SER B 1 472 ? 7.348 12.133 23.938 1 94.69 472 SER B O 1
ATOM 9453 N N . MET B 1 473 ? 7.27 11.609 21.766 1 95 473 MET B N 1
ATOM 9454 C CA . MET B 1 473 ? 8.555 10.922 21.797 1 95 473 MET B CA 1
ATOM 9455 C C . MET B 1 473 ? 9.703 11.914 21.922 1 95 473 MET B C 1
ATOM 9457 O O . MET B 1 473 ? 10.633 11.703 22.719 1 95 473 MET B O 1
ATOM 9461 N N . VAL B 1 474 ? 9.633 13.023 21.266 1 95.5 474 VAL B N 1
ATOM 9462 C CA . VAL B 1 474 ? 10.82 13.867 21.156 1 95.5 474 VAL B CA 1
ATOM 9463 C C . VAL B 1 474 ? 10.766 14.969 22.219 1 95.5 474 VAL B C 1
ATOM 9465 O O . VAL B 1 474 ? 11.805 15.523 22.594 1 95.5 474 VAL B O 1
ATOM 9468 N N . SER B 1 475 ? 9.648 15.359 22.75 1 91.5 475 SER B N 1
ATOM 9469 C CA . SER B 1 475 ? 9.461 16.469 23.672 1 91.5 475 SER B CA 1
ATOM 9470 C C . SER B 1 475 ? 10.344 16.312 24.906 1 91.5 475 SER B C 1
ATOM 9472 O O . SER B 1 475 ? 11.055 17.25 25.297 1 91.5 475 SER B O 1
ATOM 9474 N N . PRO B 1 476 ? 10.398 15.148 25.562 1 81.94 476 PRO B N 1
ATOM 9475 C CA . PRO B 1 476 ? 11.219 15.016 26.766 1 81.94 476 PRO B CA 1
ATOM 9476 C C . PRO B 1 476 ? 12.703 14.852 26.453 1 81.94 476 PRO B C 1
ATOM 9478 O O . PRO B 1 476 ? 13.555 15.055 27.328 1 81.94 476 PRO B O 1
ATOM 9481 N N . ASN B 1 477 ? 13.016 14.562 25.219 1 73.88 477 ASN B N 1
ATOM 9482 C CA . ASN B 1 477 ? 14.352 14.062 24.922 1 73.88 477 ASN B CA 1
ATOM 9483 C C . ASN B 1 477 ? 15.148 15.047 24.062 1 73.88 477 ASN B C 1
ATOM 9485 O O . ASN B 1 477 ? 16.344 14.875 23.859 1 73.88 477 ASN B O 1
ATOM 9489 N N . ALA B 1 478 ? 14.422 16.047 23.609 1 78.44 478 ALA B N 1
ATOM 9490 C CA . ALA B 1 478 ? 15.086 16.906 22.625 1 78.44 478 ALA B CA 1
ATOM 9491 C C . ALA B 1 478 ? 15.406 18.281 23.234 1 78.44 478 ALA B C 1
ATOM 9493 O O . ALA B 1 478 ? 15.758 19.203 22.5 1 78.44 478 ALA B O 1
ATOM 9494 N N . GLY B 1 479 ? 15.273 18.375 24.562 1 74.5 479 GLY B N 1
ATOM 9495 C CA . GLY B 1 479 ? 15.57 19.656 25.203 1 74.5 479 GLY B CA 1
ATOM 9496 C C . GLY B 1 479 ? 14.359 20.562 25.297 1 74.5 479 GLY B C 1
ATOM 9497 O O . GLY B 1 479 ? 13.352 20.344 24.625 1 74.5 479 GLY B O 1
ATOM 9498 N N . SER B 1 480 ? 14.469 21.609 26.031 1 83.19 480 SER B N 1
ATOM 9499 C CA . SER B 1 480 ? 13.344 22.484 26.359 1 83.19 480 SER B CA 1
ATOM 9500 C C . SER B 1 480 ? 13.141 23.547 25.281 1 83.19 480 SER B C 1
ATOM 9502 O O . SER B 1 480 ? 12.203 24.344 25.344 1 83.19 480 SER B O 1
ATOM 9504 N N . LEU B 1 481 ? 13.992 23.5 24.203 1 93 481 LEU B N 1
ATOM 9505 C CA . LEU B 1 481 ? 13.875 24.453 23.094 1 93 481 LEU B CA 1
ATOM 9506 C C . LEU B 1 481 ? 13.297 23.766 21.859 1 93 481 LEU B C 1
ATOM 9508 O O . LEU B 1 481 ? 13.297 24.328 20.766 1 93 481 LEU B O 1
ATOM 9512 N N . THR B 1 482 ? 12.773 22.625 22.047 1 95.81 482 THR B N 1
ATOM 9513 C CA . THR B 1 482 ? 12.32 21.781 20.938 1 95.81 482 THR B CA 1
ATOM 9514 C C . THR B 1 482 ? 11.273 22.516 20.094 1 95.81 482 THR B C 1
ATOM 9516 O O . THR B 1 482 ? 10.328 23.078 20.641 1 95.81 482 THR B O 1
ATOM 9519 N N . GLN B 1 483 ? 11.492 22.516 18.797 1 96.88 483 GLN B N 1
ATOM 9520 C CA . GLN B 1 483 ? 10.531 23.031 17.828 1 96.88 483 GLN B CA 1
ATOM 9521 C C . GLN B 1 483 ? 9.953 21.922 16.984 1 96.88 483 GLN B C 1
ATOM 9523 O O . GLN B 1 483 ? 10.664 20.984 16.609 1 96.88 483 GLN B O 1
ATOM 9528 N N . VAL B 1 484 ? 8.695 22 16.656 1 97.12 484 VAL B N 1
ATOM 9529 C CA . VAL B 1 484 ? 8.07 20.984 15.82 1 97.12 484 VAL B CA 1
ATOM 9530 C C . VAL B 1 484 ? 7.223 21.656 14.742 1 97.12 484 VAL B C 1
ATOM 9532 O O . VAL B 1 484 ? 6.59 22.688 14.992 1 97.12 484 VAL B O 1
ATOM 9535 N N . SER B 1 485 ? 7.105 20.984 13.57 1 96.19 485 SER B N 1
ATOM 9536 C CA . SER B 1 485 ? 6.383 21.562 12.438 1 96.19 485 SER B CA 1
ATOM 9537 C C . SER B 1 485 ? 5 20.938 12.297 1 96.19 485 SER B C 1
ATOM 9539 O O . SER B 1 485 ? 4.297 21.188 11.312 1 96.19 485 SER B O 1
ATOM 9541 N N . CYS B 1 486 ? 4.613 20.094 13.164 1 97.25 486 CYS B N 1
ATOM 9542 C CA . CYS B 1 486 ? 3.33 19.406 13.055 1 97.25 486 CYS B CA 1
ATOM 9543 C C . CYS B 1 486 ? 2.586 19.438 14.391 1 97.25 486 CYS B C 1
ATOM 9545 O O . CYS B 1 486 ? 3.168 19.766 15.422 1 97.25 486 CYS B O 1
ATOM 9547 N N . GLY B 1 487 ? 1.251 19.141 14.25 1 96.75 487 GLY B N 1
ATOM 9548 C CA . GLY B 1 487 ? 0.465 19.094 15.477 1 96.75 487 GLY B CA 1
ATOM 9549 C C . GLY B 1 487 ? -0.917 18.5 15.273 1 96.75 487 GLY B C 1
ATOM 9550 O O . GLY B 1 487 ? -1.551 18.719 14.242 1 96.75 487 GLY B O 1
ATOM 9551 N N . TYR B 1 488 ? -1.316 17.766 16.156 1 96.88 488 TYR B N 1
ATOM 9552 C CA . TYR B 1 488 ? -2.654 17.234 16.359 1 96.88 488 TYR B CA 1
ATOM 9553 C C . TYR B 1 488 ? -2.861 16.844 17.828 1 96.88 488 TYR B C 1
ATOM 9555 O O . TYR B 1 488 ? -2.207 15.922 18.328 1 96.88 488 TYR B O 1
ATOM 9563 N N . ARG B 1 489 ? -3.732 17.469 18.453 1 94.5 489 ARG B N 1
ATOM 9564 C CA . ARG B 1 489 ? -4 17.203 19.875 1 94.5 489 ARG B CA 1
ATOM 9565 C C . ARG B 1 489 ? -2.701 17.062 20.656 1 94.5 489 ARG B C 1
ATOM 9567 O O . ARG B 1 489 ? -2.535 16.125 21.438 1 94.5 489 ARG B O 1
ATOM 9574 N N . SER B 1 490 ? -1.813 17.891 20.422 1 94.81 490 SER B N 1
ATOM 9575 C CA . SER B 1 490 ? -0.505 17.797 21.062 1 94.81 490 SER B CA 1
ATOM 9576 C C . SER B 1 490 ? -0.227 19.047 21.906 1 94.81 490 SER B C 1
ATOM 9578 O O . SER B 1 490 ? 0.929 19.344 22.203 1 94.81 490 SER B O 1
ATOM 9580 N N . GLN B 1 491 ? -1.251 19.719 22.359 1 92.56 491 GLN B N 1
ATOM 9581 C CA . GLN B 1 491 ? -1.139 20.969 23.078 1 92.56 491 GLN B CA 1
ATOM 9582 C C . GLN B 1 491 ? -0.449 20.781 24.422 1 92.56 491 GLN B C 1
ATOM 9584 O O . GLN B 1 491 ? 0.137 21.719 24.969 1 92.56 491 GLN B O 1
ATOM 9589 N N . GLN B 1 492 ? -0.475 19.594 24.938 1 91.31 492 GLN B N 1
ATOM 9590 C CA . GLN B 1 492 ? 0.026 19.344 26.297 1 91.31 492 GLN B CA 1
ATOM 9591 C C . GLN B 1 492 ? 1.551 19.391 26.328 1 91.31 492 GLN B C 1
ATOM 9593 O O . GLN B 1 492 ? 2.145 19.562 27.391 1 91.31 492 GLN B O 1
ATOM 9598 N N . TYR B 1 493 ? 2.17 19.203 25.234 1 93.44 493 TYR B N 1
ATOM 9599 C CA . TYR B 1 493 ? 3.625 19.109 25.234 1 93.44 493 TYR B CA 1
ATOM 9600 C C . TYR B 1 493 ? 4.266 20.484 25.156 1 93.44 493 TYR B C 1
ATOM 9602 O O . TYR B 1 493 ? 3.828 21.344 24.391 1 93.44 493 TYR B O 1
ATOM 9610 N N . PRO B 1 494 ? 5.254 20.719 26.016 1 92.81 494 PRO B N 1
ATOM 9611 C CA . PRO B 1 494 ? 5.91 22.031 26.062 1 92.81 494 PRO B CA 1
ATOM 9612 C C . PRO B 1 494 ? 6.934 22.219 24.953 1 92.81 494 PRO B C 1
ATOM 9614 O O . PRO B 1 494 ? 8.133 22.328 25.219 1 92.81 494 PRO B O 1
ATOM 9617 N N . VAL B 1 495 ? 6.504 22.312 23.734 1 96.19 495 VAL B N 1
ATOM 9618 C CA . VAL B 1 495 ? 7.348 22.516 22.562 1 96.19 495 VAL B CA 1
ATOM 9619 C C . VAL B 1 495 ? 6.902 23.781 21.812 1 96.19 495 VAL B C 1
ATOM 9621 O O . VAL B 1 495 ? 5.801 24.281 22.047 1 96.19 495 VAL B O 1
ATOM 9624 N N . TYR B 1 496 ? 7.805 24.359 21.109 1 96.94 496 TYR B N 1
ATOM 9625 C CA . TYR B 1 496 ? 7.445 25.438 20.203 1 96.94 496 TYR B CA 1
ATOM 9626 C C . TYR B 1 496 ? 6.875 24.891 18.891 1 96.94 496 TYR B C 1
ATOM 9628 O O . TYR B 1 496 ? 7.527 24.094 18.203 1 96.94 496 TYR B O 1
ATOM 9636 N N . THR B 1 497 ? 5.633 25.25 18.641 1 97.19 497 THR B N 1
ATOM 9637 C CA . THR B 1 497 ? 4.984 24.812 17.406 1 97.19 497 THR B CA 1
ATOM 9638 C C . THR B 1 497 ? 5.223 25.828 16.281 1 97.19 497 THR B C 1
ATOM 9640 O O . THR B 1 497 ? 4.953 27.016 16.453 1 97.19 497 THR B O 1
ATOM 9643 N N . LYS B 1 498 ? 5.668 25.328 15.211 1 97.25 498 LYS B N 1
ATOM 9644 C CA . LYS B 1 498 ? 5.953 26.203 14.078 1 97.25 498 LYS B CA 1
ATOM 9645 C C . LYS B 1 498 ? 4.723 26.375 13.195 1 97.25 498 LYS B C 1
ATOM 9647 O O . LYS B 1 498 ? 4.008 25.406 12.922 1 97.25 498 LYS B O 1
ATOM 9652 N N . SER B 1 499 ? 4.441 27.609 12.789 1 96.12 499 SER B N 1
ATOM 9653 C CA . SER B 1 499 ? 3.473 27.828 11.719 1 96.12 499 SER B CA 1
ATOM 9654 C C . SER B 1 499 ? 3.941 27.203 10.406 1 96.12 499 SER B C 1
ATOM 9656 O O . SER B 1 499 ? 5.098 26.797 10.289 1 96.12 499 SER B O 1
ATOM 9658 N N . PRO B 1 500 ? 3.008 27.109 9.453 1 93.56 500 PRO B N 1
ATOM 9659 C CA . PRO B 1 500 ? 3.5 26.688 8.141 1 93.56 500 PRO B CA 1
ATOM 9660 C C . PRO B 1 500 ? 4.582 27.609 7.586 1 93.56 500 PRO B C 1
ATOM 9662 O O . PRO B 1 500 ? 4.586 28.812 7.879 1 93.56 500 PRO B O 1
ATOM 9665 N N . ARG B 1 501 ? 5.477 27.078 6.824 1 89.38 501 ARG B N 1
ATOM 9666 C CA . ARG B 1 501 ? 6.488 27.906 6.156 1 89.38 501 ARG B CA 1
ATOM 9667 C C . ARG B 1 501 ? 5.836 28.938 5.238 1 89.38 501 ARG B C 1
ATOM 9669 O O . ARG B 1 501 ? 4.938 28.594 4.465 1 89.38 501 ARG B O 1
ATOM 9676 N N . LYS B 1 502 ? 6.281 30.031 5.379 1 92.06 502 LYS B N 1
ATOM 9677 C CA . LYS B 1 502 ? 5.703 31.141 4.621 1 92.06 502 LYS B CA 1
ATOM 9678 C C . LYS B 1 502 ? 6.523 31.438 3.373 1 92.06 502 LYS B C 1
ATOM 9680 O O . LYS B 1 502 ? 7.727 31.172 3.336 1 92.06 502 LYS B O 1
ATOM 9685 N N . GLU B 1 503 ? 5.832 31.984 2.43 1 90.5 503 GLU B N 1
ATOM 9686 C CA . GLU B 1 503 ? 6.473 32.406 1.188 1 90.5 503 GLU B CA 1
ATOM 9687 C C . GLU B 1 503 ? 6.766 33.906 1.207 1 90.5 503 GLU B C 1
ATOM 9689 O O . GLU B 1 503 ? 6.098 34.688 1.907 1 90.5 503 GLU B O 1
ATOM 9694 N N . SER B 1 504 ? 7.699 34.281 0.4 1 91.5 504 SER B N 1
ATOM 9695 C CA . SER B 1 504 ? 8.188 35.656 0.453 1 91.5 504 SER B CA 1
ATOM 9696 C C . SER B 1 504 ? 7.367 36.594 -0.452 1 91.5 504 SER B C 1
ATOM 9698 O O . SER B 1 504 ? 7.875 37.094 -1.456 1 91.5 504 SER B O 1
ATOM 9700 N N . HIS B 1 505 ? 6.172 36.844 -0.056 1 93 505 HIS B N 1
ATOM 9701 C CA . HIS B 1 505 ? 5.32 37.812 -0.754 1 93 505 HIS B CA 1
ATOM 9702 C C . HIS B 1 505 ? 4.262 38.375 0.18 1 93 505 HIS B C 1
ATOM 9704 O O . HIS B 1 505 ? 4.227 38.062 1.366 1 93 505 HIS B O 1
ATOM 9710 N N . TRP B 1 506 ? 3.383 39.25 -0.281 1 95.5 506 TRP B N 1
ATOM 9711 C CA . TRP B 1 506 ? 2.562 40.094 0.582 1 95.5 506 TRP B CA 1
ATOM 9712 C C . TRP B 1 506 ? 1.202 39.438 0.837 1 95.5 506 TRP B C 1
ATOM 9714 O O . TRP B 1 506 ? 0.513 39.812 1.797 1 95.5 506 TRP B O 1
ATOM 9724 N N . SER B 1 507 ? 0.713 38.562 0.139 1 92.06 507 SER B N 1
ATOM 9725 C CA . SER B 1 507 ? -0.698 38.219 0.051 1 92.06 507 SER B CA 1
ATOM 9726 C C . SER B 1 507 ? -1.094 37.25 1.164 1 92.06 507 SER B C 1
ATOM 9728 O O . SER B 1 507 ? -0.239 36.781 1.918 1 92.06 507 SER B O 1
ATOM 9730 N N . HIS B 1 508 ? -2.445 36.938 1.203 1 90.19 508 HIS B N 1
ATOM 9731 C CA . HIS B 1 508 ? -3.025 36 2.16 1 90.19 508 HIS B CA 1
ATOM 9732 C C . HIS B 1 508 ? -2.742 34.562 1.758 1 90.19 508 HIS B C 1
ATOM 9734 O O . HIS B 1 508 ? -2.945 33.625 2.553 1 90.19 508 HIS B O 1
ATOM 9740 N N . THR B 1 509 ? -2.238 34.438 0.594 1 90.31 509 THR B N 1
ATOM 9741 C CA . THR B 1 509 ? -1.896 33.094 0.12 1 90.31 509 THR B CA 1
ATOM 9742 C C . THR B 1 509 ? -0.485 32.719 0.558 1 90.31 509 THR B C 1
ATOM 9744 O O . THR B 1 509 ? 0.424 32.625 -0.27 1 90.31 509 THR B O 1
ATOM 9747 N N . ASN B 1 510 ? -0.376 32.594 1.839 1 91.94 510 ASN B N 1
ATOM 9748 C CA . ASN B 1 510 ? 0.805 32.094 2.537 1 91.94 510 ASN B CA 1
ATOM 9749 C C . ASN B 1 510 ? 1.931 33.125 2.535 1 91.94 510 ASN B C 1
ATOM 9751 O O . ASN B 1 510 ? 3.105 32.781 2.645 1 91.94 510 ASN B O 1
ATOM 9755 N N . GLY B 1 511 ? 1.615 34.344 2.381 1 93.69 511 GLY B N 1
ATOM 9756 C CA . GLY B 1 511 ? 2.557 35.438 2.514 1 93.69 511 GLY B CA 1
ATOM 9757 C C . GLY B 1 511 ? 2.414 36.188 3.824 1 93.69 511 GLY B C 1
ATOM 9758 O O . GLY B 1 511 ? 1.973 35.625 4.824 1 93.69 511 GLY B O 1
ATOM 9759 N N . LEU B 1 512 ? 2.844 37.438 3.816 1 96.56 512 LEU B N 1
ATOM 9760 C CA . LEU B 1 512 ? 2.883 38.281 5.023 1 96.56 512 LEU B CA 1
ATOM 9761 C C . LEU B 1 512 ? 1.491 38.406 5.633 1 96.56 512 LEU B C 1
ATOM 9763 O O . LEU B 1 512 ? 1.329 38.281 6.852 1 96.56 512 LEU B O 1
ATOM 9767 N N . ARG B 1 513 ? 0.487 38.594 4.832 1 96.69 513 ARG B N 1
ATOM 9768 C CA . ARG B 1 513 ? -0.87 38.844 5.312 1 96.69 513 ARG B CA 1
ATOM 9769 C C . ARG B 1 513 ? -1.446 37.562 5.961 1 96.69 513 ARG B C 1
ATOM 9771 O O . ARG B 1 513 ? -2.438 37.656 6.691 1 96.69 513 ARG B O 1
ATOM 9778 N N . SER B 1 514 ? -0.878 36.469 5.707 1 95.69 514 SER B N 1
ATOM 9779 C CA . SER B 1 514 ? -1.375 35.219 6.266 1 95.69 514 SER B CA 1
ATOM 9780 C C . SER B 1 514 ? -0.826 34.969 7.668 1 95.69 514 SER B C 1
ATOM 9782 O O . SER B 1 514 ? -1.325 34.125 8.398 1 95.69 514 SER B O 1
ATOM 9784 N N . VAL B 1 515 ? 0.145 35.688 8.125 1 97.5 515 VAL B N 1
ATOM 9785 C CA . VAL B 1 515 ? 0.847 35.406 9.375 1 97.5 515 VAL B CA 1
ATOM 9786 C C . VAL B 1 515 ? -0.095 35.625 10.555 1 97.5 515 VAL B C 1
ATOM 9788 O O . VAL B 1 515 ? -0.218 34.781 11.422 1 97.5 515 VAL B O 1
ATOM 9791 N N . ILE B 1 516 ? -0.771 36.75 10.578 1 98.12 516 ILE B N 1
ATOM 9792 C CA . ILE B 1 516 ? -1.622 37.062 11.719 1 98.12 516 ILE B CA 1
ATOM 9793 C C . ILE B 1 516 ? -2.754 36.062 11.82 1 98.12 516 ILE B C 1
ATOM 9795 O O . ILE B 1 516 ? -2.92 35.406 12.859 1 98.12 516 ILE B O 1
ATOM 9799 N N . PRO B 1 517 ? -3.514 35.812 10.703 1 97.5 517 PRO B N 1
ATOM 9800 C CA . PRO B 1 517 ? -4.555 34.781 10.789 1 97.5 517 PRO B CA 1
ATOM 9801 C C . PRO B 1 517 ? -4.004 33.406 11.211 1 97.5 517 PRO B C 1
ATOM 9803 O O . PRO B 1 517 ? -4.664 32.688 11.953 1 97.5 517 PRO B O 1
ATOM 9806 N N . SER B 1 518 ? -2.871 33.094 10.766 1 97.19 518 SER B N 1
ATOM 9807 C CA . SER B 1 518 ? -2.25 31.812 11.094 1 97.19 518 SER B CA 1
ATOM 9808 C C . SER B 1 518 ? -1.969 31.703 12.594 1 97.19 518 SER B C 1
ATOM 9810 O O . SER B 1 518 ? -2.338 30.719 13.227 1 97.19 518 SER B O 1
ATOM 9812 N N . ILE B 1 519 ? -1.347 32.688 13.133 1 98.06 519 ILE B N 1
ATOM 9813 C CA . ILE B 1 519 ? -0.96 32.656 14.539 1 98.06 519 ILE B CA 1
ATOM 9814 C C . ILE B 1 519 ? -2.207 32.719 15.414 1 98.06 519 ILE B C 1
ATOM 9816 O O . ILE B 1 519 ? -2.266 32.062 16.469 1 98.06 519 ILE B O 1
ATOM 9820 N N . LEU B 1 520 ? -3.18 33.469 15.008 1 97.94 520 LEU B N 1
ATOM 9821 C CA . LEU B 1 520 ? -4.438 33.531 15.742 1 97.94 520 LEU B CA 1
ATOM 9822 C C . LEU B 1 520 ? -5.121 32.156 15.734 1 97.94 520 LEU B C 1
ATOM 9824 O O . LEU B 1 520 ? -5.688 31.734 16.734 1 97.94 520 LEU B O 1
ATOM 9828 N N . THR B 1 521 ? -5.07 31.516 14.625 1 97.25 521 THR B N 1
ATOM 9829 C CA . THR B 1 521 ? -5.648 30.188 14.523 1 97.25 521 THR B CA 1
ATOM 9830 C C . THR B 1 521 ? -4.945 29.219 15.477 1 97.25 521 THR B C 1
ATOM 9832 O O . THR B 1 521 ? -5.602 28.453 16.188 1 97.25 521 THR B O 1
ATOM 9835 N N . LEU B 1 522 ? -3.652 29.266 15.492 1 97.19 522 LEU B N 1
ATOM 9836 C CA . LEU B 1 522 ? -2.898 28.406 16.406 1 97.19 522 LEU B CA 1
ATOM 9837 C C . LEU B 1 522 ? -3.281 28.703 17.859 1 97.19 522 LEU B C 1
ATOM 9839 O O . LEU B 1 522 ? -3.42 27.781 18.656 1 97.19 522 LEU B O 1
ATOM 9843 N N . GLY B 1 523 ? -3.443 29.922 18.125 1 95.62 523 GLY B N 1
ATOM 9844 C CA . GLY B 1 523 ? -3.869 30.297 19.469 1 95.62 523 GLY B CA 1
ATOM 9845 C C . GLY B 1 523 ? -5.219 29.719 19.844 1 95.62 523 GLY B C 1
ATOM 9846 O O . GLY B 1 523 ? -5.391 29.203 20.953 1 95.62 523 GLY B O 1
ATOM 9847 N N . ILE B 1 524 ? -6.148 29.812 18.922 1 96 524 ILE B N 1
ATOM 9848 C CA . ILE B 1 524 ? -7.492 29.297 19.156 1 96 524 ILE B CA 1
ATOM 9849 C C . ILE B 1 524 ? -7.438 27.781 19.328 1 96 524 ILE B C 1
ATOM 9851 O O . ILE B 1 524 ? -8.195 27.219 20.109 1 96 524 ILE B O 1
ATOM 9855 N N . LEU B 1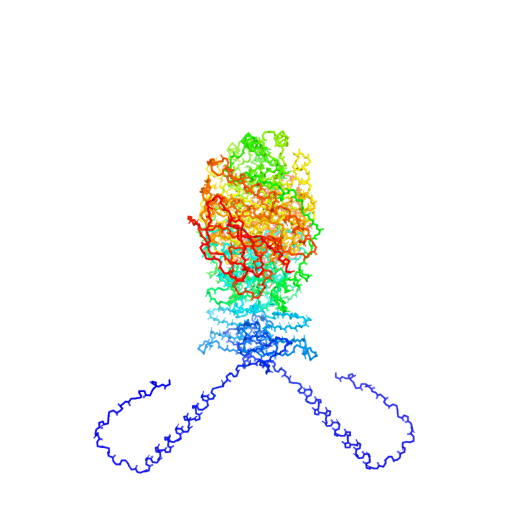 525 ? -6.531 27.172 18.672 1 95.56 525 LEU B N 1
ATOM 9856 C CA . LEU B 1 525 ? -6.418 25.719 18.703 1 95.56 525 LEU B CA 1
ATOM 9857 C C . LEU B 1 525 ? -5.602 25.266 19.922 1 95.56 525 LEU B C 1
ATOM 9859 O O . LEU B 1 525 ? -5.426 24.062 20.141 1 95.56 525 LEU B O 1
ATOM 9863 N N . GLY B 1 526 ? -5.055 26.172 20.625 1 93.75 526 GLY B N 1
ATOM 9864 C CA . GLY B 1 526 ? -4.406 25.844 21.891 1 93.75 526 GLY B CA 1
ATOM 9865 C C . GLY B 1 526 ? -2.896 25.75 21.766 1 93.75 526 GLY B C 1
ATOM 9866 O O . GLY B 1 526 ? -2.221 25.359 22.734 1 93.75 526 GLY B O 1
ATOM 9867 N N . TYR B 1 527 ? -2.359 26.078 20.641 1 95.44 527 TYR B N 1
ATOM 9868 C CA . TYR B 1 527 ? -0.912 26.141 20.484 1 95.44 527 TYR B CA 1
ATOM 9869 C C . TYR B 1 527 ? -0.379 27.531 20.766 1 95.44 527 TYR B C 1
ATOM 9871 O O . TYR B 1 527 ? -0.347 28.391 19.875 1 95.44 527 TYR B O 1
ATOM 9879 N N . GLN B 1 528 ? 0.167 27.672 21.953 1 93.94 528 GLN B N 1
ATOM 9880 C CA . GLN B 1 528 ? 0.433 29.031 22.438 1 93.94 528 GLN B CA 1
ATOM 9881 C C . GLN B 1 528 ? 1.891 29.422 22.203 1 93.94 528 GLN B C 1
ATOM 9883 O O . GLN B 1 528 ? 2.207 30.594 22.062 1 93.94 528 GLN B O 1
ATOM 9888 N N . PHE B 1 529 ? 2.771 28.453 22.281 1 95.75 529 PHE B N 1
ATOM 9889 C CA . PHE B 1 529 ? 4.188 28.688 22.031 1 95.75 529 PHE B CA 1
ATOM 9890 C C . PHE B 1 529 ? 4.52 28.484 20.562 1 95.75 529 PHE B C 1
ATOM 9892 O O . PHE B 1 529 ? 4.82 27.375 20.125 1 95.75 529 PHE B O 1
ATOM 9899 N N . VAL B 1 530 ? 4.539 29.609 19.859 1 97.12 530 VAL B N 1
ATOM 9900 C CA . VAL B 1 530 ? 4.547 29.469 18.422 1 97.12 530 VAL B CA 1
ATOM 9901 C C . VAL B 1 530 ? 5.781 30.156 17.844 1 97.12 530 VAL B C 1
ATOM 9903 O O . VAL B 1 530 ? 6.254 31.156 18.375 1 97.12 530 VAL B O 1
ATOM 9906 N N . VAL B 1 531 ? 6.285 29.594 16.781 1 97.44 531 VAL B N 1
ATOM 9907 C CA . VAL B 1 531 ? 7.27 30.219 15.914 1 97.44 531 VAL B CA 1
ATOM 9908 C C . VAL B 1 531 ? 6.602 30.672 14.617 1 97.44 531 VAL B C 1
ATOM 9910 O O . VAL B 1 531 ? 6.234 29.859 13.781 1 97.44 531 VAL B O 1
ATOM 9913 N N . PRO B 1 532 ? 6.375 32 14.406 1 95.88 532 PRO B N 1
ATOM 9914 C CA . PRO B 1 532 ? 5.668 32.531 13.227 1 95.88 532 PRO B CA 1
ATOM 9915 C C . PRO B 1 532 ? 6.469 32.344 11.945 1 95.88 532 PRO B C 1
ATOM 9917 O O . PRO B 1 532 ? 6.266 33.062 10.977 1 95.88 532 PRO B O 1
ATOM 9920 N N . ASP B 1 533 ? 7.43 31.531 11.875 1 90.25 533 ASP B N 1
ATOM 9921 C CA . ASP B 1 533 ? 8.328 31.203 10.773 1 90.25 533 ASP B CA 1
ATOM 9922 C C . ASP B 1 533 ? 9.375 32.281 10.562 1 90.25 533 ASP B C 1
ATOM 9924 O O . ASP B 1 533 ? 9.641 33.094 11.469 1 90.25 533 ASP B O 1
ATOM 9928 N N . ILE B 1 534 ? 10 32.281 9.359 1 93.38 534 ILE B N 1
ATOM 9929 C CA . ILE B 1 534 ? 11.156 33.125 9.07 1 93.38 534 ILE B CA 1
ATOM 9930 C C . ILE B 1 534 ? 10.68 34.5 8.617 1 93.38 534 ILE B C 1
ATOM 9932 O O . ILE B 1 534 ? 9.773 34.625 7.789 1 93.38 534 ILE B O 1
ATOM 9936 N N . ILE B 1 535 ? 11.266 35.5 9.203 1 96.06 535 ILE B N 1
ATOM 9937 C CA . ILE B 1 535 ? 10.984 36.875 8.836 1 96.06 535 ILE B CA 1
ATOM 9938 C C . ILE B 1 535 ? 11.344 37.094 7.363 1 96.06 535 ILE B C 1
ATOM 9940 O O . ILE B 1 535 ? 12.469 36.812 6.945 1 96.06 535 ILE B O 1
ATOM 9944 N N . GLY B 1 536 ? 10.422 37.562 6.637 1 93.88 536 GLY B N 1
ATOM 9945 C CA . GLY B 1 536 ? 10.609 37.781 5.207 1 93.88 536 GLY B CA 1
ATOM 9946 C C . GLY B 1 536 ? 10.172 36.594 4.375 1 93.88 536 GLY B C 1
ATOM 9947 O O . GLY B 1 536 ? 10.117 36.656 3.146 1 93.88 536 GLY B O 1
ATOM 9948 N N . GLY B 1 537 ? 9.875 35.469 4.969 1 89.81 537 GLY B N 1
ATOM 9949 C CA . GLY B 1 537 ? 9.484 34.25 4.266 1 89.81 537 GLY B CA 1
ATOM 9950 C C . GLY B 1 537 ? 10.664 33.406 3.863 1 89.81 537 GLY B C 1
ATOM 9951 O O . GLY B 1 537 ? 11.82 33.812 3.957 1 89.81 537 GLY B O 1
ATOM 9952 N N . THR B 1 538 ? 10.391 32.031 3.479 1 79.56 538 THR B N 1
ATOM 9953 C CA . THR B 1 538 ? 11.422 31.062 3.125 1 79.56 538 THR B CA 1
ATOM 9954 C C . THR B 1 538 ? 11.773 31.156 1.644 1 79.56 538 THR B C 1
ATOM 9956 O O . THR B 1 538 ? 12.312 30.219 1.064 1 79.56 538 THR B O 1
ATOM 9959 N N . THR B 1 539 ? 12.422 32.062 1.201 1 67.12 539 THR B N 1
ATOM 9960 C CA . THR B 1 539 ? 12.891 32.375 -0.147 1 67.12 539 THR B CA 1
ATOM 9961 C C . THR B 1 539 ? 12.25 31.422 -1.16 1 67.12 539 THR B C 1
ATOM 9963 O O . THR B 1 539 ? 12.812 31.172 -2.229 1 67.12 539 THR B O 1
ATOM 9966 N N . TYR B 1 540 ? 11.211 30.703 -0.8 1 59.53 540 TYR B N 1
ATOM 9967 C CA . TYR B 1 540 ? 10.438 29.969 -1.794 1 59.53 540 TYR B CA 1
ATOM 9968 C C . TYR B 1 540 ? 9.531 30.906 -2.586 1 59.53 540 TYR B C 1
ATOM 9970 O O . TYR B 1 540 ? 9 31.875 -2.037 1 59.53 540 TYR B O 1
ATOM 9978 N N . GLY B 1 541 ? 9.844 30.953 -3.914 1 51.94 541 GLY B N 1
ATOM 9979 C CA . GLY B 1 541 ? 8.914 31.734 -4.719 1 51.94 541 GLY B CA 1
ATOM 9980 C C . GLY B 1 541 ? 7.492 31.219 -4.664 1 51.94 541 GLY B C 1
ATOM 9981 O O . GLY B 1 541 ? 7.184 30.312 -3.877 1 51.94 541 GLY B O 1
ATOM 9982 N N . VAL B 1 542 ? 6.68 31.938 -5.441 1 47.12 542 VAL B N 1
ATOM 9983 C CA . VAL B 1 542 ? 5.293 31.516 -5.59 1 47.12 542 VAL B CA 1
ATOM 9984 C C . VAL B 1 542 ? 5.238 30.078 -6.078 1 47.12 542 VAL B C 1
ATOM 9986 O O . VAL B 1 542 ? 5.988 29.688 -6.977 1 47.12 542 VAL B O 1
ATOM 9989 N N . ASN B 1 543 ? 4.461 29.141 -5.453 1 48.84 543 ASN B N 1
ATOM 9990 C CA . ASN B 1 543 ? 4.191 27.75 -5.789 1 48.84 543 ASN B CA 1
ATOM 9991 C C . ASN B 1 543 ? 5.359 26.844 -5.406 1 48.84 543 ASN B C 1
ATOM 9993 O O . ASN B 1 543 ? 5.629 25.859 -6.086 1 48.84 543 ASN B O 1
ATOM 9997 N N . GLY B 1 544 ? 6.238 27.344 -4.488 1 52.53 544 GLY B N 1
ATOM 9998 C CA . GLY B 1 544 ? 7.238 26.469 -3.904 1 52.53 544 GLY B CA 1
ATOM 9999 C C . GLY B 1 544 ? 8.555 26.469 -4.66 1 52.53 544 GLY B C 1
ATOM 10000 O O . GLY B 1 544 ? 9.414 25.625 -4.43 1 52.53 544 GLY B O 1
ATOM 10001 N N . THR B 1 545 ? 8.656 27.297 -5.707 1 49.53 545 THR B N 1
ATOM 10002 C CA . THR B 1 545 ? 9.922 27.328 -6.438 1 49.53 545 THR B CA 1
ATOM 10003 C C . THR B 1 545 ? 11.008 28 -5.609 1 49.53 545 THR B C 1
ATOM 10005 O O . THR B 1 545 ? 10.773 29.047 -5.008 1 49.53 545 THR B O 1
ATOM 10008 N N . LEU B 1 546 ? 12.031 27.281 -5.227 1 53.19 546 LEU B N 1
ATOM 10009 C CA . LEU B 1 546 ? 13.148 27.812 -4.449 1 53.19 546 LEU B CA 1
ATOM 10010 C C . LEU B 1 546 ? 13.781 29.016 -5.156 1 53.19 546 LEU B C 1
ATOM 10012 O O . LEU B 1 546 ? 14.273 28.875 -6.277 1 53.19 546 LEU B O 1
ATOM 10016 N N . ALA B 1 547 ? 13.328 30.297 -4.934 1 53.44 547 ALA B N 1
ATOM 10017 C CA . ALA B 1 547 ? 14.078 31.469 -5.375 1 53.44 547 ALA B CA 1
ATOM 10018 C C . ALA B 1 547 ? 15.102 31.891 -4.332 1 53.44 547 ALA B C 1
ATOM 10020 O O . ALA B 1 547 ? 14.75 32.188 -3.191 1 53.44 547 ALA B O 1
ATOM 10021 N N . LEU B 1 548 ? 16.266 31.375 -4.301 1 61.47 548 LEU B N 1
ATOM 10022 C CA . LEU B 1 548 ? 17.344 31.688 -3.375 1 61.47 548 LEU B CA 1
ATOM 10023 C C . LEU B 1 548 ? 17.656 33.188 -3.371 1 61.47 548 LEU B C 1
ATOM 10025 O O . LEU B 1 548 ? 18.828 33.562 -3.387 1 61.47 548 LEU B O 1
ATOM 10029 N N . THR B 1 549 ? 16.516 33.969 -3.438 1 75.88 549 THR B N 1
ATOM 10030 C CA . THR B 1 549 ? 16.75 35.406 -3.41 1 75.88 549 THR B CA 1
ATOM 10031 C C . THR B 1 549 ? 16.234 36.031 -2.113 1 75.88 549 THR B C 1
ATOM 10033 O O . THR B 1 549 ? 15.234 35.562 -1.56 1 75.88 549 THR B O 1
ATOM 10036 N N . LYS B 1 550 ? 17 37.031 -1.613 1 85.25 550 LYS B N 1
ATOM 10037 C CA . LYS B 1 550 ? 16.609 37.719 -0.399 1 85.25 550 LYS B CA 1
ATOM 10038 C C . LYS B 1 550 ? 15.289 38.469 -0.607 1 85.25 550 LYS B C 1
ATOM 10040 O O . LYS B 1 550 ? 15.039 39.031 -1.683 1 85.25 550 LYS B O 1
ATOM 10045 N N . PRO B 1 551 ? 14.414 38.562 0.394 1 91.12 551 PRO B N 1
ATOM 10046 C CA . PRO B 1 551 ? 13.156 39.312 0.287 1 91.12 551 PRO B CA 1
ATOM 10047 C C . PRO B 1 551 ? 13.375 40.781 0.001 1 91.12 551 PRO B C 1
ATOM 10049 O O . PRO B 1 551 ? 14.398 41.344 0.4 1 91.12 551 PRO B O 1
ATOM 10052 N N . GLU B 1 552 ? 12.398 41.375 -0.71 1 92.69 552 GLU B N 1
ATOM 10053 C CA . GLU B 1 552 ? 12.461 42.812 -0.944 1 92.69 552 GLU B CA 1
ATOM 10054 C C . GLU B 1 552 ? 12.508 43.594 0.372 1 92.69 552 GLU B C 1
ATOM 10056 O O . GLU B 1 552 ? 11.875 43.188 1.354 1 92.69 552 GLU B O 1
ATOM 10061 N N . PRO B 1 553 ? 13.211 44.75 0.426 1 95.38 553 PRO B N 1
ATOM 10062 C CA . PRO B 1 553 ? 13.484 45.469 1.675 1 95.38 553 PRO B CA 1
ATOM 10063 C C . PRO B 1 553 ? 12.211 45.844 2.424 1 95.38 553 PRO B C 1
ATOM 10065 O O . PRO B 1 553 ? 12.133 45.688 3.645 1 95.38 553 PRO B O 1
ATOM 10068 N N . GLU B 1 554 ? 11.227 46.375 1.77 1 97.62 554 GLU B N 1
ATOM 10069 C CA . GLU B 1 554 ? 10.016 46.781 2.475 1 97.62 554 GLU B CA 1
ATOM 10070 C C . GLU B 1 554 ? 9.297 45.594 3.092 1 97.62 554 GLU B C 1
ATOM 10072 O O . GLU B 1 554 ? 8.781 45.688 4.211 1 97.62 554 GLU B O 1
ATOM 10077 N N . LEU B 1 555 ? 9.18 44.531 2.311 1 96.75 555 LEU B N 1
ATOM 10078 C CA . LEU B 1 555 ? 8.57 43.312 2.834 1 96.75 555 LEU B CA 1
ATOM 10079 C C . LEU B 1 555 ? 9.305 42.844 4.082 1 96.75 555 LEU B C 1
ATOM 10081 O O . LEU B 1 555 ? 8.672 42.469 5.078 1 96.75 555 LEU B O 1
ATOM 10085 N N . TYR B 1 556 ? 10.609 42.875 3.971 1 96.94 556 TYR B N 1
ATOM 10086 C CA . TYR B 1 556 ? 11.453 42.438 5.082 1 96.94 556 TYR B CA 1
ATOM 10087 C C . TYR B 1 556 ? 11.219 43.312 6.309 1 96.94 556 TYR B C 1
ATOM 10089 O O . TYR B 1 556 ? 11.07 42.781 7.422 1 96.94 556 TYR B O 1
ATOM 10097 N N . ILE B 1 557 ? 11.156 44.562 6.109 1 98.12 557 ILE B N 1
ATOM 10098 C CA . ILE B 1 557 ? 10.984 45.531 7.199 1 98.12 557 ILE B CA 1
ATOM 10099 C C . ILE B 1 557 ? 9.617 45.312 7.852 1 98.12 557 ILE B C 1
ATOM 10101 O O . ILE B 1 557 ? 9.516 45.219 9.078 1 98.12 557 ILE B O 1
ATOM 10105 N N . ARG B 1 558 ? 8.57 45.281 7.074 1 98.56 558 ARG B N 1
ATOM 10106 C CA . ARG B 1 558 ? 7.215 45.125 7.598 1 98.56 558 ARG B CA 1
ATOM 10107 C C . ARG B 1 558 ? 7.027 43.812 8.305 1 98.56 558 ARG B C 1
ATOM 10109 O O . ARG B 1 558 ? 6.332 43.719 9.32 1 98.56 558 ARG B O 1
ATOM 10116 N N . TRP B 1 559 ? 7.656 42.812 7.746 1 98.31 559 TRP B N 1
ATOM 10117 C CA . TRP B 1 559 ? 7.605 41.5 8.375 1 98.31 559 TRP B CA 1
ATOM 10118 C C . TRP B 1 559 ? 8.312 41.531 9.727 1 98.31 559 TRP B C 1
ATOM 10120 O O . TRP B 1 559 ? 7.824 40.938 10.703 1 98.31 559 TRP B O 1
ATOM 10130 N N . MET B 1 560 ? 9.438 42.125 9.773 1 98.19 560 MET B N 1
ATOM 10131 C CA . MET B 1 560 ? 10.18 42.281 11.023 1 98.19 560 MET B CA 1
ATOM 10132 C C . MET B 1 560 ? 9.375 43.062 12.055 1 98.19 560 MET B C 1
ATOM 10134 O O . MET B 1 560 ? 9.359 42.688 13.234 1 98.19 560 MET B O 1
ATOM 10138 N N . GLN B 1 561 ? 8.734 44.062 11.617 1 98.56 561 GLN B N 1
ATOM 10139 C CA . GLN B 1 561 ? 7.895 44.875 12.492 1 98.56 561 GLN B CA 1
ATOM 10140 C C . GLN B 1 561 ? 6.758 44.062 13.086 1 98.56 561 GLN B C 1
ATOM 10142 O O . GLN B 1 561 ? 6.473 44.156 14.281 1 98.56 561 GLN B O 1
ATOM 10147 N N . LEU B 1 562 ? 6.148 43.25 12.297 1 98.5 562 LEU B N 1
ATOM 10148 C CA . LEU B 1 562 ? 5.109 42.344 12.766 1 98.5 562 LEU B CA 1
ATOM 10149 C C . LEU B 1 562 ? 5.676 41.344 13.742 1 98.5 562 LEU B C 1
ATOM 10151 O O . LEU B 1 562 ? 5.133 41.125 14.836 1 98.5 562 LEU B O 1
ATOM 10155 N N . SER B 1 563 ? 6.746 40.75 13.438 1 98.12 563 SER B N 1
ATOM 10156 C CA . SER B 1 563 ? 7.336 39.625 14.188 1 98.12 563 SER B CA 1
ATOM 10157 C C . SER B 1 563 ? 7.863 40.094 15.539 1 98.12 563 SER B C 1
ATOM 10159 O O . SER B 1 563 ? 7.93 39.312 16.484 1 98.12 563 SER B O 1
ATOM 10161 N N . ALA B 1 564 ? 8.234 41.312 15.617 1 98.12 564 ALA B N 1
ATOM 10162 C CA . ALA B 1 564 ? 8.75 41.875 16.875 1 98.12 564 ALA B CA 1
ATOM 10163 C C . ALA B 1 564 ? 7.734 41.688 18 1 98.12 564 ALA B C 1
ATOM 10165 O O . ALA B 1 564 ? 8.102 41.656 19.172 1 98.12 564 ALA B O 1
ATOM 10166 N N . PHE B 1 565 ? 6.492 41.625 17.625 1 98.19 565 PHE B N 1
ATOM 10167 C CA . PHE B 1 565 ? 5.434 41.531 18.625 1 98.19 565 PHE B CA 1
ATOM 10168 C C . PHE B 1 565 ? 4.965 40.094 18.797 1 98.19 565 PHE B C 1
ATOM 10170 O O . PHE B 1 565 ? 4.043 39.844 19.562 1 98.19 565 PHE B O 1
ATOM 10177 N N . MET B 1 566 ? 5.559 39.188 18.156 1 97.94 566 MET B N 1
ATOM 10178 C CA . MET B 1 566 ? 5.195 37.75 18.219 1 97.94 566 MET B CA 1
ATOM 10179 C C . MET B 1 566 ? 6.191 37 19.062 1 97.94 566 MET B C 1
ATOM 10181 O O . MET B 1 566 ? 7.25 37.5 19.422 1 97.94 566 MET B O 1
ATOM 10185 N N . PRO B 1 567 ? 5.895 35.719 19.406 1 97.38 567 PRO B N 1
ATOM 10186 C CA . PRO B 1 567 ? 6.66 35.031 20.438 1 97.38 567 PRO B CA 1
ATOM 10187 C C . PRO B 1 567 ? 8.125 34.812 20.062 1 97.38 567 PRO B C 1
ATOM 10189 O O . PRO B 1 567 ? 9.016 35.062 20.875 1 97.38 567 PRO B O 1
ATOM 10192 N N . VAL B 1 568 ? 8.391 34.375 18.844 1 97.94 568 VAL B N 1
ATOM 10193 C CA . VAL B 1 568 ? 9.766 34.031 18.469 1 97.94 568 VAL B CA 1
ATOM 10194 C C . VAL B 1 568 ? 10.148 34.812 17.203 1 97.94 568 VAL B C 1
ATOM 10196 O O . VAL B 1 568 ? 9.344 34.906 16.266 1 97.94 568 VAL B O 1
ATOM 10199 N N . MET B 1 569 ? 11.312 35.406 17.203 1 97.19 569 MET B N 1
ATOM 10200 C CA . MET B 1 569 ? 11.867 36.031 16 1 97.19 569 MET B CA 1
ATOM 10201 C C . MET B 1 569 ? 12.898 35.125 15.344 1 97.19 569 MET B C 1
ATOM 10203 O O . MET B 1 569 ? 13.859 34.719 15.984 1 97.19 569 MET B O 1
ATOM 10207 N N . LYS B 1 570 ? 12.734 34.781 14.141 1 96.62 570 LYS B N 1
ATOM 10208 C CA . LYS B 1 570 ? 13.609 33.906 13.375 1 96.62 570 LYS B CA 1
ATOM 10209 C C . LYS B 1 570 ? 14 34.531 12.047 1 96.62 570 LYS B C 1
ATOM 10211 O O . LYS B 1 570 ? 13.141 35 11.305 1 96.62 570 LYS B O 1
ATOM 10216 N N . PHE B 1 571 ? 15.312 34.562 11.797 1 94.69 571 PHE B N 1
ATOM 10217 C CA . PHE B 1 571 ? 15.836 35.188 10.586 1 94.69 571 PHE B CA 1
ATOM 10218 C C . PHE B 1 571 ? 16.578 34.188 9.742 1 94.69 571 PHE B C 1
ATOM 10220 O O . PHE B 1 571 ? 17.281 33.312 10.273 1 94.69 571 PHE B O 1
ATOM 10227 N N . ALA B 1 572 ? 16.391 34.25 8.453 1 91.69 572 ALA B N 1
ATOM 10228 C CA . ALA B 1 572 ? 17.281 33.594 7.504 1 91.69 572 ALA B CA 1
ATOM 10229 C C . ALA B 1 572 ? 18.281 34.594 6.906 1 91.69 572 ALA B C 1
ATOM 10231 O O . ALA B 1 572 ? 19.484 34.375 6.945 1 91.69 572 ALA B O 1
ATOM 10232 N N . PHE B 1 573 ? 17.766 35.656 6.422 1 92.31 573 PHE B N 1
ATOM 10233 C CA . PHE B 1 573 ? 18.578 36.781 6.039 1 92.31 573 PHE B CA 1
ATOM 10234 C C . PHE B 1 573 ? 18.672 37.781 7.188 1 92.31 573 PHE B C 1
ATOM 10236 O O . PHE B 1 573 ? 17.688 38 7.918 1 92.31 573 PHE B O 1
ATOM 10243 N N . THR B 1 574 ? 19.844 38.406 7.301 1 93.81 574 THR B N 1
ATOM 10244 C CA . THR B 1 574 ? 20.078 39.312 8.414 1 93.81 574 THR B CA 1
ATOM 10245 C C . THR B 1 574 ? 19.797 40.75 8 1 93.81 574 THR B C 1
ATOM 10247 O O . THR B 1 574 ? 19.828 41.062 6.812 1 93.81 574 THR B O 1
ATOM 10250 N N . PRO B 1 575 ? 19.484 41.594 9.023 1 95.31 575 PRO B N 1
ATOM 10251 C CA . PRO B 1 575 ? 19.344 43 8.695 1 95.31 575 PRO B CA 1
ATOM 10252 C C . PRO B 1 575 ? 20.578 43.594 8.008 1 95.31 575 PRO B C 1
ATOM 10254 O O . PRO B 1 575 ? 20.453 44.5 7.184 1 95.31 575 PRO B O 1
ATOM 10257 N N . TRP B 1 576 ? 21.75 43.062 8.258 1 95.25 576 TRP B N 1
ATOM 10258 C CA . TRP B 1 576 ? 23.016 43.562 7.738 1 95.25 576 TRP B CA 1
ATOM 10259 C C . TRP B 1 576 ? 23.203 43.156 6.285 1 95.25 576 TRP B C 1
ATOM 10261 O O . TRP B 1 576 ? 24.156 43.594 5.625 1 95.25 576 TRP B O 1
ATOM 10271 N N . ASP B 1 577 ? 22.312 42.281 5.781 1 92.38 577 ASP B N 1
ATOM 10272 C CA . ASP B 1 577 ? 22.297 41.969 4.355 1 92.38 577 ASP B CA 1
ATOM 10273 C C . ASP B 1 577 ? 21.703 43.125 3.543 1 92.38 577 ASP B C 1
ATOM 10275 O O . ASP B 1 577 ? 21.781 43.125 2.312 1 92.38 577 ASP B O 1
ATOM 10279 N N . TYR B 1 578 ? 21.172 44.062 4.238 1 94.75 578 TYR B N 1
ATOM 10280 C CA . TYR B 1 578 ? 20.5 45.219 3.611 1 94.75 578 TYR B CA 1
ATOM 10281 C C . TYR B 1 578 ? 21.25 46.5 3.916 1 94.75 578 TYR B C 1
ATOM 10283 O O . TYR B 1 578 ? 22.438 46.5 4.254 1 94.75 578 TYR B O 1
ATOM 10291 N N . ASP B 1 579 ? 20.562 47.688 3.688 1 94.75 579 ASP B N 1
ATOM 10292 C CA . ASP B 1 579 ? 21.234 48.969 3.879 1 94.75 579 ASP B CA 1
ATOM 10293 C C . ASP B 1 579 ? 21.141 49.438 5.332 1 94.75 579 ASP B C 1
ATOM 10295 O O . ASP B 1 579 ? 20.578 48.719 6.176 1 94.75 579 ASP B O 1
ATOM 10299 N N . LYS B 1 580 ? 21.703 50.5 5.617 1 94.81 580 LYS B N 1
ATOM 10300 C CA . LYS B 1 580 ? 21.812 51.031 6.973 1 94.81 580 LYS B CA 1
ATOM 10301 C C . LYS B 1 580 ? 20.438 51.344 7.551 1 94.81 580 LYS B C 1
ATOM 10303 O O . LYS B 1 580 ? 20.203 51.188 8.75 1 94.81 580 LYS B O 1
ATOM 10308 N N . ASP B 1 581 ? 19.547 51.688 6.746 1 95.25 581 ASP B N 1
ATOM 10309 C CA . ASP B 1 581 ? 18.203 52.031 7.199 1 95.25 581 ASP B CA 1
ATOM 10310 C C . ASP B 1 581 ? 17.516 50.781 7.812 1 95.25 581 ASP B C 1
ATOM 10312 O O . ASP B 1 581 ? 16.859 50.906 8.844 1 95.25 581 ASP B O 1
ATOM 10316 N N . VAL B 1 582 ? 17.688 49.688 7.211 1 96.88 582 VAL B N 1
ATOM 10317 C CA . VAL B 1 582 ? 17.109 48.438 7.711 1 96.88 582 VAL B CA 1
ATOM 10318 C C . VAL B 1 582 ? 17.734 48.062 9.055 1 96.88 582 VAL B C 1
ATOM 10320 O O . VAL B 1 582 ? 17.047 47.625 9.977 1 96.88 582 VAL B O 1
ATOM 10323 N N . VAL B 1 583 ? 19.031 48.281 9.164 1 96.31 583 VAL B N 1
ATOM 10324 C CA . VAL B 1 583 ? 19.734 48 10.406 1 96.31 583 VAL B CA 1
ATOM 10325 C C . VAL B 1 583 ? 19.219 48.906 11.523 1 96.31 583 VAL B C 1
ATOM 10327 O O . VAL B 1 583 ? 19.016 48.438 12.656 1 96.31 583 VAL B O 1
ATOM 10330 N N . ASP B 1 584 ? 19.016 50.156 11.195 1 96.62 584 ASP B N 1
ATOM 10331 C CA . ASP B 1 584 ? 18.484 51.094 12.188 1 96.62 584 ASP B CA 1
ATOM 10332 C C . ASP B 1 584 ? 17.094 50.688 12.656 1 96.62 584 ASP B C 1
ATOM 10334 O O . ASP B 1 584 ? 16.781 50.781 13.852 1 96.62 584 ASP B O 1
ATOM 10338 N N . ILE B 1 585 ? 16.312 50.312 11.773 1 97.56 585 ILE B N 1
ATOM 10339 C CA . ILE B 1 585 ? 14.969 49.844 12.109 1 97.56 585 ILE B CA 1
ATOM 10340 C C . ILE B 1 585 ? 15.055 48.594 13 1 97.56 585 ILE B C 1
ATOM 10342 O O . ILE B 1 585 ? 14.336 48.5 13.992 1 97.56 585 ILE B O 1
ATOM 10346 N N . PHE B 1 586 ? 15.938 47.719 12.695 1 97.12 586 PHE B N 1
ATOM 10347 C CA . PHE B 1 586 ? 16.172 46.5 13.5 1 97.12 586 PHE B CA 1
ATOM 10348 C C . PHE B 1 586 ? 16.547 46.906 14.93 1 97.12 586 PHE B C 1
ATOM 10350 O O . PHE B 1 586 ? 15.992 46.344 15.891 1 97.12 586 PHE B O 1
ATOM 10357 N N . ASN B 1 587 ? 17.453 47.812 15.016 1 95.25 587 ASN B N 1
ATOM 10358 C CA . ASN B 1 587 ? 17.906 48.25 16.328 1 95.25 587 ASN B CA 1
ATOM 10359 C C . ASN B 1 587 ? 16.766 48.812 17.172 1 95.25 587 ASN B C 1
ATOM 10361 O O . ASN B 1 587 ? 16.641 48.469 18.359 1 95.25 587 ASN B O 1
ATOM 10365 N N . ASN B 1 588 ? 16 49.562 16.562 1 96.12 588 ASN B N 1
ATOM 10366 C CA . ASN B 1 588 ? 14.867 50.156 17.25 1 96.12 588 ASN B CA 1
ATOM 10367 C C . ASN B 1 588 ? 13.844 49.094 17.672 1 96.12 588 ASN B C 1
ATOM 10369 O O . ASN B 1 588 ? 13.281 49.156 18.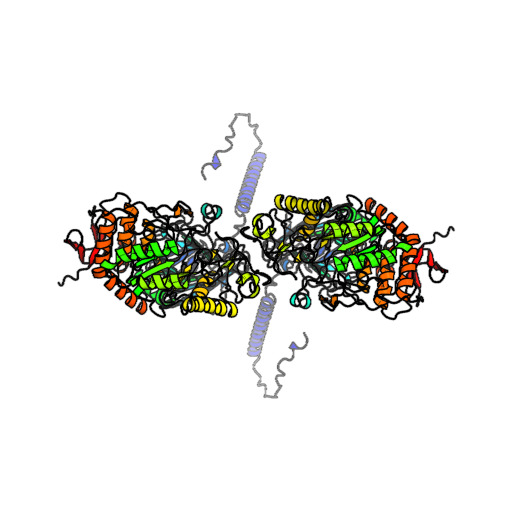766 1 96.12 588 ASN B O 1
ATOM 10373 N N . LEU B 1 589 ? 13.594 48.188 16.844 1 97.31 589 LEU B N 1
ATOM 10374 C CA . LEU B 1 589 ? 12.609 47.125 17.125 1 97.31 589 LEU B CA 1
ATOM 10375 C C . LEU B 1 589 ? 13.094 46.219 18.234 1 97.31 589 LEU B C 1
ATOM 10377 O O . LEU B 1 589 ? 12.297 45.781 19.078 1 97.31 589 LEU B O 1
ATOM 10381 N N . ILE B 1 590 ? 14.352 45.875 18.234 1 96.19 590 ILE B N 1
ATOM 10382 C CA . ILE B 1 590 ? 14.906 45.031 19.281 1 96.19 590 ILE B CA 1
ATOM 10383 C C . ILE B 1 590 ? 14.797 45.719 20.625 1 96.19 590 ILE B C 1
ATOM 10385 O O . ILE B 1 590 ? 14.484 45.062 21.641 1 96.19 590 ILE B O 1
ATOM 10389 N N . LYS B 1 591 ? 15.102 47 20.625 1 95.12 591 LYS B N 1
ATOM 10390 C CA . LYS B 1 591 ? 14.945 47.75 21.859 1 95.12 591 LYS B CA 1
ATOM 10391 C C . LYS B 1 591 ? 13.5 47.75 22.328 1 95.12 591 LYS B C 1
ATOM 10393 O O . LYS B 1 591 ? 13.227 47.531 23.516 1 95.12 591 LYS B O 1
ATOM 10398 N N . LEU B 1 592 ? 12.648 48.031 21.438 1 96.5 592 LEU B N 1
ATOM 10399 C CA . LEU B 1 592 ? 11.227 48.031 21.734 1 96.5 592 LEU B CA 1
ATOM 10400 C C . LEU B 1 592 ? 10.797 46.656 22.281 1 96.5 592 LEU B C 1
ATOM 10402 O O . LEU B 1 592 ? 10.07 46.594 23.266 1 96.5 592 LEU B O 1
ATOM 10406 N N . ARG B 1 593 ? 11.172 45.594 21.641 1 96.69 593 ARG B N 1
ATOM 10407 C CA . ARG B 1 593 ? 10.812 44.25 22.047 1 96.69 593 ARG B CA 1
ATOM 10408 C C . ARG B 1 593 ? 11.312 43.938 23.453 1 96.69 593 ARG B C 1
ATOM 10410 O O . ARG B 1 593 ? 10.562 43.406 24.281 1 96.69 593 ARG B O 1
ATOM 10417 N N . LYS B 1 594 ? 12.531 44.281 23.75 1 94.81 594 LYS B N 1
ATOM 10418 C CA . LYS B 1 594 ? 13.141 44 25.047 1 94.81 594 LYS B CA 1
ATOM 10419 C C . LYS B 1 594 ? 12.43 44.781 26.172 1 94.81 594 LYS B C 1
ATOM 10421 O O . LYS B 1 594 ? 12.188 44.219 27.234 1 94.81 594 LYS B O 1
ATOM 10426 N N . GLU B 1 595 ? 12.039 45.938 25.875 1 94.81 595 GLU B N 1
ATOM 10427 C CA . GLU B 1 595 ? 11.57 46.812 26.938 1 94.81 595 GLU B CA 1
ATOM 10428 C C . GLU B 1 595 ? 10.062 46.688 27.141 1 94.81 595 GLU B C 1
ATOM 10430 O O . GLU B 1 595 ? 9.578 46.719 28.281 1 94.81 595 GLU B O 1
ATOM 10435 N N . LYS B 1 596 ? 9.367 46.469 26.062 1 95.5 596 LYS B N 1
ATOM 10436 C CA . LYS B 1 596 ? 7.922 46.625 26.188 1 95.5 596 LYS B CA 1
ATOM 10437 C C . LYS B 1 596 ? 7.207 45.312 25.859 1 95.5 596 LYS B C 1
ATOM 10439 O O . LYS B 1 596 ? 6.137 45.031 26.391 1 95.5 596 LYS B O 1
ATOM 10444 N N . ILE B 1 597 ? 7.695 44.562 24.984 1 97.12 597 ILE B N 1
ATOM 10445 C CA . ILE B 1 597 ? 6.934 43.469 24.406 1 97.12 597 ILE B CA 1
ATOM 10446 C C . ILE B 1 597 ? 7.277 42.156 25.141 1 97.12 597 ILE B C 1
ATOM 10448 O O . ILE B 1 597 ? 6.387 41.406 25.531 1 97.12 597 ILE B O 1
ATOM 10452 N N . LEU B 1 598 ? 8.555 41.875 25.375 1 96.69 598 LEU B N 1
ATOM 10453 C CA . LEU B 1 598 ? 9.023 40.594 25.938 1 96.69 598 LEU B CA 1
ATOM 10454 C C . LEU B 1 598 ? 8.406 40.375 27.312 1 96.69 598 LEU B C 1
ATOM 10456 O O . LEU B 1 598 ? 7.977 39.25 27.625 1 96.69 598 LEU B O 1
ATOM 10460 N N . PRO B 1 599 ? 8.375 41.406 28.203 1 96.88 599 PRO B N 1
ATOM 10461 C CA . PRO B 1 599 ? 7.727 41.156 29.484 1 96.88 599 PRO B CA 1
ATOM 10462 C C . PRO B 1 599 ? 6.281 40.688 29.344 1 96.88 599 PRO B C 1
ATOM 10464 O O . PRO B 1 599 ? 5.832 39.812 30.109 1 96.88 599 PRO B O 1
ATOM 10467 N N . LEU B 1 600 ? 5.59 41.188 28.391 1 97.06 600 LEU B N 1
ATOM 10468 C CA . LEU B 1 600 ? 4.207 40.781 28.156 1 97.06 600 LEU B CA 1
ATOM 10469 C C . LEU B 1 600 ? 4.133 39.344 27.609 1 97.06 600 LEU B C 1
ATOM 10471 O O . LEU B 1 600 ? 3.238 38.594 27.969 1 97.06 600 LEU B O 1
ATOM 10475 N N . LEU B 1 601 ? 5.016 39.031 26.734 1 97.44 601 LEU B N 1
ATOM 10476 C CA . LEU B 1 601 ? 5.062 37.688 26.188 1 97.44 601 LEU B CA 1
ATOM 10477 C C . LEU B 1 601 ? 5.348 36.656 27.266 1 97.44 601 LEU B C 1
ATOM 10479 O O . LEU B 1 601 ? 4.723 35.594 27.312 1 97.44 601 LEU B O 1
ATOM 10483 N N . LEU B 1 602 ? 6.285 36.969 28.125 1 96.5 602 LEU B N 1
ATOM 10484 C CA . LEU B 1 602 ? 6.629 36.062 29.219 1 96.5 602 LEU B CA 1
ATOM 10485 C C . LEU B 1 602 ? 5.465 35.906 30.203 1 96.5 602 LEU B C 1
ATOM 10487 O O . LEU B 1 602 ? 5.211 34.812 30.703 1 96.5 602 LEU B O 1
ATOM 10491 N N . GLN B 1 603 ? 4.805 36.969 30.422 1 96.75 603 GLN B N 1
ATOM 10492 C CA . GLN B 1 603 ? 3.592 36.906 31.234 1 96.75 603 GLN B CA 1
ATOM 10493 C C . GLN B 1 603 ? 2.531 36.031 30.547 1 96.75 603 GLN B C 1
ATOM 10495 O O . GLN B 1 603 ? 1.847 35.25 31.203 1 96.75 603 GLN B O 1
ATOM 10500 N N . GLY B 1 604 ? 2.393 36.281 29.328 1 95.38 604 GLY B N 1
ATOM 10501 C CA . GLY B 1 604 ? 1.475 35.469 28.547 1 95.38 604 GLY B CA 1
ATOM 10502 C C . GLY B 1 604 ? 1.797 33.969 28.609 1 95.38 604 GLY B C 1
ATOM 10503 O O . GLY B 1 604 ? 0.892 33.125 28.641 1 95.38 604 GLY B O 1
ATOM 10504 N N . MET B 1 605 ? 3.064 33.656 28.578 1 94.62 605 MET B N 1
ATOM 10505 C CA . MET B 1 605 ? 3.49 32.281 28.688 1 94.62 605 MET B CA 1
ATOM 10506 C C . MET B 1 605 ? 2.986 31.641 29.984 1 94.62 605 MET B C 1
ATOM 10508 O O . MET B 1 605 ? 2.461 30.531 29.969 1 94.62 605 MET B O 1
ATOM 10512 N N . ARG B 1 606 ? 3.1 32.312 31.016 1 94.31 606 ARG B N 1
ATOM 10513 C CA . ARG B 1 606 ? 2.643 31.828 32.312 1 94.31 606 ARG B CA 1
ATOM 10514 C C . ARG B 1 606 ? 1.124 31.688 32.344 1 94.31 606 ARG B C 1
ATOM 10516 O O . ARG B 1 606 ? 0.594 30.703 32.875 1 94.31 606 ARG B O 1
ATOM 10523 N N . GLU B 1 607 ? 0.502 32.625 31.797 1 93.38 607 GLU B N 1
ATOM 10524 C CA . GLU B 1 607 ? -0.956 32.562 31.75 1 93.38 607 GLU B CA 1
ATOM 10525 C C . GLU B 1 607 ? -1.433 31.391 30.906 1 93.38 607 GLU B C 1
ATOM 10527 O O . GLU B 1 607 ? -2.4 30.719 31.266 1 93.38 607 GLU B O 1
ATOM 10532 N N . ALA B 1 608 ? -0.769 31.266 29.812 1 91.12 608 ALA B N 1
ATOM 10533 C CA . ALA B 1 608 ? -1.126 30.156 28.938 1 91.12 608 ALA B CA 1
ATOM 10534 C C . ALA B 1 608 ? -0.989 28.828 29.672 1 91.12 608 ALA B C 1
ATOM 10536 O O . ALA B 1 608 ? -1.808 27.922 29.484 1 91.12 608 ALA B O 1
ATOM 10537 N N . GLU B 1 609 ? 0.056 28.625 30.422 1 90 609 GLU B N 1
ATOM 10538 C CA . GLU B 1 609 ? 0.276 27.406 31.203 1 90 609 GLU B CA 1
ATOM 10539 C C . GLU B 1 609 ? -0.863 27.156 32.188 1 90 609 GLU B C 1
ATOM 10541 O O . GLU B 1 609 ? -1.288 26.016 32.375 1 90 609 GLU B O 1
ATOM 10546 N N . MET B 1 610 ? -1.41 28.219 32.719 1 88.81 610 MET B N 1
ATOM 10547 C CA . MET B 1 610 ? -2.393 28.109 33.781 1 88.81 610 MET B CA 1
ATOM 10548 C C . MET B 1 610 ? -3.807 28.016 33.219 1 88.81 610 MET B C 1
ATOM 10550 O O . MET B 1 610 ? -4.648 27.297 33.75 1 88.81 610 MET B O 1
ATOM 10554 N N . THR B 1 611 ? -4.062 28.75 32.156 1 87.75 611 THR B N 1
ATOM 10555 C CA . THR B 1 611 ? -5.453 28.906 31.75 1 87.75 611 THR B CA 1
ATOM 10556 C C . THR B 1 611 ? -5.656 28.406 30.328 1 87.75 611 THR B C 1
ATOM 10558 O O . THR B 1 611 ? -6.793 28.172 29.891 1 87.75 611 THR B O 1
ATOM 10561 N N . GLY B 1 612 ? -4.621 28.281 29.609 1 87.69 612 GLY B N 1
ATOM 10562 C CA . GLY B 1 612 ? -4.738 27.922 28.203 1 87.69 612 GLY B CA 1
ATOM 10563 C C . GLY B 1 612 ? -5.027 29.094 27.297 1 87.69 612 GLY B C 1
ATOM 10564 O O . GLY B 1 612 ? -5.145 28.938 26.078 1 87.69 612 GLY B O 1
ATOM 10565 N N . ALA B 1 613 ? -5.055 30.312 27.797 1 90.5 613 ALA B N 1
ATOM 10566 C CA . ALA B 1 613 ? -5.352 31.5 27.016 1 90.5 613 ALA B CA 1
ATOM 10567 C C . ALA B 1 613 ? -4.254 31.766 25.984 1 90.5 613 ALA B C 1
ATOM 10569 O O . ALA B 1 613 ? -3.068 31.578 26.281 1 90.5 613 ALA B O 1
ATOM 10570 N N . PRO B 1 614 ? -4.668 32.25 24.859 1 93.94 614 PRO B N 1
ATOM 10571 C CA . PRO B 1 614 ? -3.641 32.562 23.859 1 93.94 614 PRO B CA 1
ATOM 10572 C C . PRO B 1 614 ? -2.732 33.719 24.297 1 93.94 614 PRO B C 1
ATOM 10574 O O . PRO B 1 614 ? -3.193 34.656 24.938 1 93.94 614 PRO B O 1
ATOM 10577 N N . ILE B 1 615 ? -1.473 33.594 23.938 1 96.56 615 ILE B N 1
ATOM 10578 C CA . ILE B 1 615 ? -0.542 34.688 24.156 1 96.56 615 ILE B CA 1
ATOM 10579 C C . ILE B 1 615 ? -0.835 35.812 23.172 1 96.56 615 ILE B C 1
ATOM 10581 O O . ILE B 1 615 ? -0.936 36.969 23.562 1 96.56 615 ILE B O 1
ATOM 10585 N N . ILE B 1 616 ? -0.91 35.406 21.922 1 98 616 ILE B N 1
ATOM 10586 C CA . ILE B 1 616 ? -1.367 36.312 20.859 1 98 616 ILE B CA 1
ATOM 10587 C C . ILE B 1 616 ? -2.869 36.125 20.656 1 98 616 ILE B C 1
ATOM 10589 O O . ILE B 1 616 ? -3.33 35.062 20.312 1 98 616 ILE B O 1
ATOM 10593 N N . ARG B 1 617 ? -3.627 37.25 20.812 1 96.94 617 ARG B N 1
ATOM 10594 C CA . ARG B 1 617 ? -5.078 37.125 20.891 1 96.94 617 ARG B CA 1
ATOM 10595 C C . ARG B 1 617 ? -5.754 37.906 19.75 1 96.94 617 ARG B C 1
ATOM 10597 O O . ARG B 1 617 ? -5.277 38.969 19.344 1 96.94 617 ARG B O 1
ATOM 10604 N N . PRO B 1 618 ? -6.891 37.344 19.281 1 97.38 618 PRO B N 1
ATOM 10605 C CA . PRO B 1 618 ? -7.727 38.188 18.438 1 97.38 618 PRO B CA 1
ATOM 10606 C C . PRO B 1 618 ? -8.281 39.406 19.188 1 97.38 618 PRO B C 1
ATOM 10608 O O . PRO B 1 618 ? -8.469 39.344 20.406 1 97.38 618 PRO B O 1
ATOM 10611 N N . ILE B 1 619 ? -8.562 40.375 18.422 1 96.88 619 ILE B N 1
ATOM 10612 C CA . ILE B 1 619 ? -8.953 41.625 19.109 1 96.88 619 ILE B CA 1
ATOM 10613 C C . ILE B 1 619 ? -10.344 41.438 19.703 1 96.88 619 ILE B C 1
ATOM 10615 O O . ILE B 1 619 ? -10.742 42.219 20.578 1 96.88 619 ILE B O 1
ATOM 10619 N N . TRP B 1 620 ? -11.141 40.438 19.25 1 95.88 620 TRP B N 1
ATOM 10620 C CA . TRP B 1 620 ? -12.453 40.219 19.828 1 95.88 620 TRP B CA 1
ATOM 10621 C C . TRP B 1 620 ? -12.344 39.5 21.172 1 95.88 620 TRP B C 1
ATOM 10623 O O . TRP B 1 620 ? -13.344 39.281 21.859 1 95.88 620 TRP B O 1
ATOM 10633 N N . TRP B 1 621 ? -11.141 39.062 21.562 1 94.06 621 TRP B N 1
ATOM 10634 C CA . TRP B 1 621 ? -10.969 38.312 22.812 1 94.06 621 TRP B CA 1
ATOM 10635 C C . TRP B 1 621 ? -11.539 39.094 23.984 1 94.06 621 TRP B C 1
ATOM 10637 O O . TRP B 1 621 ? -12.148 38.5 24.891 1 94.06 621 TRP B O 1
ATOM 10647 N N . SER B 1 622 ? -11.391 40.375 23.969 1 87.19 622 SER B N 1
ATOM 10648 C CA . SER B 1 622 ? -11.891 41.219 25.031 1 87.19 622 SER B CA 1
ATOM 10649 C C . SER B 1 622 ? -13.25 41.812 24.688 1 87.19 622 SER B C 1
ATOM 10651 O O . SER B 1 622 ? -13.906 42.438 25.531 1 87.19 622 SER B O 1
ATOM 10653 N N . SER B 1 623 ? -13.609 41.688 23.516 1 93.38 623 SER B N 1
ATOM 10654 C CA . SER B 1 623 ? -14.891 42.188 23.016 1 93.38 623 SER B CA 1
ATOM 10655 C C . SER B 1 623 ? -15.578 41.188 22.125 1 93.38 623 SER B C 1
ATOM 10657 O O . SER B 1 623 ? -15.82 41.438 20.938 1 93.38 623 SER B O 1
ATOM 10659 N N . PRO B 1 624 ? -16.047 40.188 22.719 1 94.19 624 PRO B N 1
ATOM 10660 C CA . PRO B 1 624 ? -16.484 39.031 21.938 1 94.19 624 PRO B CA 1
ATOM 10661 C C . PRO B 1 624 ? -17.781 39.312 21.172 1 94.19 624 PRO B C 1
ATOM 10663 O O . PRO B 1 624 ? -18.141 38.562 20.25 1 94.19 624 PRO B O 1
ATOM 10666 N N . LYS B 1 625 ? -18.531 40.281 21.469 1 93.69 625 LYS B N 1
ATOM 10667 C CA . LYS B 1 625 ? -19.812 40.562 20.797 1 93.69 625 LYS B CA 1
ATOM 10668 C C . LYS B 1 625 ? -19.656 41.688 19.797 1 93.69 625 LYS B C 1
ATOM 10670 O O . LYS B 1 625 ? -20.625 42.062 19.109 1 93.69 625 LYS B O 1
ATOM 10675 N N . ASP B 1 626 ? -18.453 42.25 19.688 1 95.69 626 ASP B N 1
ATOM 10676 C CA . ASP B 1 626 ? -18.172 43.375 18.781 1 95.69 626 ASP B CA 1
ATOM 10677 C C . ASP B 1 626 ? -18.016 42.875 17.344 1 95.69 626 ASP B C 1
ATOM 10679 O O . ASP B 1 626 ? -17 42.25 17 1 95.69 626 ASP B O 1
ATOM 10683 N N . GLU B 1 627 ? -18.969 43.25 16.516 1 95.75 627 GLU B N 1
ATOM 10684 C CA . GLU B 1 627 ? -19.016 42.75 15.141 1 95.75 627 GLU B CA 1
ATOM 10685 C C . GLU B 1 627 ? -17.797 43.188 14.344 1 95.75 627 GLU B C 1
ATOM 10687 O O . GLU B 1 627 ? -17.312 42.438 13.484 1 95.75 627 GLU B O 1
ATOM 10692 N N . HIS B 1 628 ? -17.297 44.281 14.57 1 96.88 628 HIS B N 1
ATOM 10693 C CA . HIS B 1 628 ? -16.109 44.75 13.859 1 96.88 628 HIS B CA 1
ATOM 10694 C C . HIS B 1 628 ? -14.867 44 14.305 1 96.88 628 HIS B C 1
ATOM 10696 O O . HIS B 1 628 ? -14.055 43.594 13.477 1 96.88 628 HIS B O 1
ATOM 10702 N N . ALA B 1 629 ? -14.758 43.781 15.586 1 97.06 629 ALA B N 1
ATOM 10703 C CA . ALA B 1 629 ? -13.602 43.094 16.125 1 97.06 629 ALA B CA 1
ATOM 10704 C C . ALA B 1 629 ? -13.555 41.656 15.617 1 97.06 629 ALA B C 1
ATOM 10706 O O . ALA B 1 629 ? -12.477 41.094 15.375 1 97.06 629 ALA B O 1
ATOM 10707 N N . LEU B 1 630 ? -14.75 41.125 15.414 1 97.19 630 LEU B N 1
ATOM 10708 C CA . LEU B 1 630 ? -14.852 39.719 15.008 1 97.19 630 LEU B CA 1
ATOM 10709 C C . LEU B 1 630 ? -14.32 39.531 13.594 1 97.19 630 LEU B C 1
ATOM 10711 O O . LEU B 1 630 ? -13.898 38.438 13.227 1 97.19 630 LEU B O 1
ATOM 10715 N N . LEU B 1 631 ? -14.219 40.562 12.844 1 96.62 631 LEU B N 1
ATOM 10716 C CA . LEU B 1 631 ? -13.914 40.438 11.422 1 96.62 631 LEU B CA 1
ATOM 10717 C C . LEU B 1 631 ? -12.477 40.875 11.133 1 96.62 631 LEU B C 1
ATOM 10719 O O . LEU B 1 631 ? -11.938 40.562 10.062 1 96.62 631 LEU B O 1
ATOM 10723 N N . VAL B 1 632 ? -11.828 41.531 12.047 1 97.19 632 VAL B N 1
ATOM 10724 C CA . VAL B 1 632 ? -10.508 42.094 11.789 1 97.19 632 VAL B CA 1
ATOM 10725 C C . VAL B 1 632 ? -9.469 40.969 11.719 1 97.19 632 VAL B C 1
ATOM 10727 O O . VAL B 1 632 ? -9.305 40.219 12.672 1 97.19 632 VAL B O 1
ATOM 10730 N N . ASP B 1 633 ? -8.781 40.906 10.594 1 96.81 633 ASP B N 1
ATOM 10731 C CA . ASP B 1 633 ? -7.797 39.844 10.367 1 96.81 633 ASP B CA 1
ATOM 10732 C C . ASP B 1 633 ? -6.383 40.406 10.32 1 96.81 633 ASP B C 1
ATOM 10734 O O . ASP B 1 633 ? -5.426 39.688 10.047 1 96.81 633 ASP B O 1
ATOM 10738 N N . SER B 1 634 ? -6.176 41.688 10.586 1 97.81 634 SER B N 1
ATOM 10739 C CA . SER B 1 634 ? -4.898 42.344 10.336 1 97.81 634 SER B CA 1
ATOM 10740 C C . SER B 1 634 ? -4.348 42.969 11.617 1 97.81 634 SER B C 1
ATOM 10742 O O . SER B 1 634 ? -3.383 43.75 11.578 1 97.81 634 SER B O 1
ATOM 10744 N N . GLU B 1 635 ? -5.012 42.719 12.742 1 98.44 635 GLU B N 1
ATOM 10745 C CA . GLU B 1 635 ? -4.617 43.219 14.055 1 98.44 635 GLU B CA 1
ATOM 10746 C C . GLU B 1 635 ? -4.645 42.094 15.094 1 98.44 635 GLU B C 1
ATOM 10748 O O . GLU B 1 635 ? -5.309 41.094 14.898 1 98.44 635 GLU B O 1
ATOM 10753 N N . PHE B 1 636 ? -3.914 42.344 16.156 1 98.38 636 PHE B N 1
ATOM 10754 C CA . PHE B 1 636 ? -3.939 41.375 17.25 1 98.38 636 PHE B CA 1
ATOM 10755 C C . PHE B 1 636 ? -3.561 42.031 18.578 1 98.38 636 PHE B C 1
ATOM 10757 O O . PHE B 1 636 ? -3.098 43.156 18.594 1 98.38 636 PHE B O 1
ATOM 10764 N N . LEU B 1 637 ? -3.818 41.25 19.578 1 97.62 637 LEU B N 1
ATOM 10765 C CA . LEU B 1 637 ? -3.443 41.688 20.922 1 97.62 637 LEU B CA 1
ATOM 10766 C C . LEU B 1 637 ? -2.283 40.844 21.453 1 97.62 637 LEU B C 1
ATOM 10768 O O . LEU B 1 637 ? -2.217 39.625 21.203 1 97.62 637 LEU B O 1
ATOM 10772 N N . VAL B 1 638 ? -1.353 41.5 22.078 1 98 638 VAL B N 1
ATOM 10773 C CA . VAL B 1 638 ? -0.395 40.781 22.922 1 98 638 VAL B CA 1
ATOM 10774 C C . VAL B 1 638 ? -0.885 40.781 24.359 1 98 638 VAL B C 1
ATOM 10776 O O . VAL B 1 638 ? -0.838 41.812 25.047 1 98 638 VAL B O 1
ATOM 10779 N N . GLY B 1 639 ? -1.269 39.594 24.781 1 94.56 639 GLY B N 1
ATOM 10780 C CA . GLY B 1 639 ? -2.047 39.594 26 1 94.56 639 GLY B CA 1
ATOM 10781 C C . GLY B 1 639 ? -3.258 40.5 25.922 1 94.56 639 GLY B C 1
ATOM 10782 O O . GLY B 1 639 ? -4.008 40.469 24.938 1 94.56 639 GLY B O 1
ATOM 10783 N N . ASP B 1 640 ? -3.451 41.25 27.016 1 92.56 640 ASP B N 1
ATOM 10784 C CA . ASP B 1 640 ? -4.562 42.188 27.062 1 92.56 640 ASP B CA 1
ATOM 10785 C C . ASP B 1 640 ? -4.062 43.656 27.062 1 92.56 640 ASP B C 1
ATOM 10787 O O . ASP B 1 640 ? -4.848 44.594 27.234 1 92.56 640 ASP B O 1
ATOM 10791 N N . SER B 1 641 ? -2.838 43.812 26.719 1 94.44 641 SER B N 1
ATOM 10792 C CA . SER B 1 641 ? -2.227 45.094 27.062 1 94.44 641 SER B CA 1
ATOM 10793 C C . SER B 1 641 ? -1.895 45.906 25.797 1 94.44 641 SER B C 1
ATOM 10795 O O . SER B 1 641 ? -1.901 47.125 25.812 1 94.44 641 SER B O 1
ATOM 10797 N N . ILE B 1 642 ? -1.535 45.219 24.75 1 97.38 642 ILE B N 1
ATOM 10798 C CA . ILE B 1 642 ? -1.067 45.906 23.562 1 97.38 642 ILE B CA 1
ATOM 10799 C C . ILE B 1 642 ? -1.864 45.438 22.344 1 97.38 642 ILE B C 1
ATOM 10801 O O . ILE B 1 642 ? -2.039 44.25 22.125 1 97.38 642 ILE B O 1
ATOM 10805 N N . LEU B 1 643 ? -2.418 46.406 21.625 1 98.19 643 LEU B N 1
ATOM 10806 C CA . LEU B 1 643 ? -2.986 46.125 20.297 1 98.19 643 LEU B CA 1
ATOM 10807 C C . LEU B 1 643 ? -1.989 46.5 19.203 1 98.19 643 LEU B C 1
ATOM 10809 O O . LEU B 1 643 ? -1.425 47.594 19.203 1 98.19 643 LEU B O 1
ATOM 10813 N N . VAL B 1 644 ? -1.712 45.625 18.359 1 98.75 644 VAL B N 1
ATOM 10814 C CA . VAL B 1 644 ? -0.747 45.812 17.281 1 98.75 644 VAL B CA 1
ATOM 10815 C C . VAL B 1 644 ? -1.474 45.875 15.945 1 98.75 644 VAL B C 1
ATOM 10817 O O . VAL B 1 644 ? -2.33 45.031 15.664 1 98.75 644 VAL B O 1
ATOM 10820 N N . ALA B 1 645 ? -1.188 46.844 15.109 1 98.69 645 ALA B N 1
ATOM 10821 C CA . ALA B 1 645 ? -1.778 47.031 13.789 1 98.69 645 ALA B CA 1
ATOM 10822 C C . ALA B 1 645 ? -0.705 47.312 12.75 1 98.69 645 ALA B C 1
ATOM 10824 O O . ALA B 1 645 ? -0.613 48.438 12.25 1 98.69 645 ALA B O 1
ATOM 10825 N N . PRO B 1 646 ? 0.003 46.375 12.312 1 98.44 646 PRO B N 1
ATOM 10826 C CA . PRO B 1 646 ? 1.112 46.594 11.383 1 98.44 646 PRO B CA 1
ATOM 10827 C C . PRO B 1 646 ? 0.641 46.875 9.961 1 98.44 646 PRO B C 1
ATOM 10829 O O . PRO B 1 646 ? -0.501 46.562 9.609 1 98.44 646 PRO B O 1
ATOM 10832 N N . ILE B 1 647 ? 1.497 47.531 9.125 1 98.5 647 ILE B N 1
ATOM 10833 C CA . ILE B 1 647 ? 1.257 47.656 7.695 1 98.5 647 ILE B CA 1
ATOM 10834 C C . ILE B 1 647 ? 1.467 46.312 7 1 98.5 647 ILE B C 1
ATOM 10836 O O . ILE B 1 647 ? 2.52 45.688 7.145 1 98.5 647 ILE B O 1
ATOM 10840 N N . LEU B 1 648 ? 0.47 45.938 6.184 1 98.06 648 LEU B N 1
ATOM 10841 C CA . LEU B 1 648 ? 0.53 44.625 5.547 1 98.06 648 LEU B CA 1
ATOM 10842 C C . LEU B 1 648 ? 0.385 44.719 4.035 1 98.06 648 LEU B C 1
ATOM 10844 O O . LEU B 1 648 ? 0.292 43.719 3.334 1 98.06 648 LEU B O 1
ATOM 10848 N N . LYS B 1 649 ? 0.357 45.906 3.523 1 97.44 649 LYS B N 1
ATOM 10849 C CA . LYS B 1 649 ? 0.26 46.125 2.088 1 97.44 649 LYS B CA 1
ATOM 10850 C C . LYS B 1 649 ? 1.476 46.906 1.578 1 97.44 649 LYS B C 1
ATOM 10852 O O . LYS B 1 649 ? 1.891 47.906 2.186 1 97.44 649 LYS B O 1
ATOM 10857 N N . LYS B 1 650 ? 1.937 46.438 0.472 1 97.5 650 LYS B N 1
ATOM 10858 C CA . LYS B 1 650 ? 3.119 47.062 -0.11 1 97.5 650 LYS B CA 1
ATOM 10859 C C . LYS B 1 650 ? 2.867 48.562 -0.403 1 97.5 650 LYS B C 1
ATOM 10861 O O . LYS B 1 650 ? 1.834 48.906 -0.972 1 97.5 650 LYS B O 1
ATOM 10866 N N . GLY B 1 651 ? 3.773 49.344 -0.051 1 97.38 651 GLY B N 1
ATOM 10867 C CA . GLY B 1 651 ? 3.748 50.75 -0.382 1 97.38 651 GLY B CA 1
ATOM 10868 C C . GLY B 1 651 ? 2.838 51.562 0.523 1 97.38 651 GLY B C 1
ATOM 10869 O O . GLY B 1 651 ? 2.828 52.781 0.465 1 97.38 651 GLY B O 1
ATOM 10870 N N . ALA B 1 652 ? 2.139 50.938 1.392 1 97.75 652 ALA B N 1
ATOM 10871 C CA . ALA B 1 652 ? 1.176 51.625 2.244 1 97.75 652 ALA B CA 1
ATOM 10872 C C . ALA B 1 652 ? 1.884 52.438 3.32 1 97.75 652 ALA B C 1
ATOM 10874 O O . ALA B 1 652 ? 2.867 51.969 3.91 1 97.75 652 ALA B O 1
ATOM 10875 N N . LYS B 1 653 ? 1.355 53.688 3.586 1 97.12 653 LYS B N 1
ATOM 10876 C CA . LYS B 1 653 ? 1.896 54.562 4.617 1 97.12 653 LYS B CA 1
ATOM 10877 C C . LYS B 1 653 ? 0.813 54.969 5.605 1 97.12 653 LYS B C 1
ATOM 10879 O O . LYS B 1 653 ? 1.023 55.875 6.418 1 97.12 653 LYS B O 1
ATOM 10884 N N . GLU B 1 654 ? -0.266 54.438 5.367 1 97.75 654 GLU B N 1
ATOM 10885 C CA . GLU B 1 654 ? -1.395 54.625 6.277 1 97.75 654 GLU B CA 1
ATOM 10886 C C . GLU B 1 654 ? -2.305 53.375 6.254 1 97.75 654 GLU B C 1
ATOM 10888 O O . GLU B 1 654 ? -2.236 52.562 5.328 1 97.75 654 GLU B O 1
ATOM 10893 N N . ARG B 1 655 ? -3.111 53.219 7.305 1 98 655 ARG B N 1
ATOM 10894 C CA . ARG B 1 655 ? -4.098 52.156 7.359 1 98 655 ARG B CA 1
ATOM 10895 C C . ARG B 1 655 ? -5.246 52.531 8.297 1 98 655 ARG B C 1
ATOM 10897 O O . ARG B 1 655 ? -5.129 53.438 9.109 1 98 655 ARG B O 1
ATOM 10904 N N . ASP B 1 656 ? -6.348 51.812 8.023 1 98.25 656 ASP B N 1
ATOM 10905 C CA . ASP B 1 656 ? -7.441 51.844 8.992 1 98.25 656 ASP B CA 1
ATOM 10906 C C . ASP B 1 656 ? -7.176 50.906 10.164 1 98.25 656 ASP B C 1
ATOM 10908 O O . ASP B 1 656 ? -6.656 49.812 9.969 1 98.25 656 ASP B O 1
ATOM 10912 N N . ILE B 1 657 ? -7.445 51.406 11.406 1 98.5 657 ILE B N 1
ATOM 10913 C CA . ILE B 1 657 ? -7.215 50.625 12.609 1 98.5 657 ILE B CA 1
ATOM 10914 C C . ILE B 1 657 ? -8.492 50.562 13.453 1 98.5 657 ILE B C 1
ATOM 10916 O O . ILE B 1 657 ? -9.109 51.625 13.703 1 98.5 657 ILE B O 1
ATOM 10920 N N . TYR B 1 658 ? -8.914 49.406 13.789 1 98.38 658 TYR B N 1
ATOM 10921 C CA . TYR B 1 658 ? -10.047 49.25 14.688 1 98.38 658 TYR B CA 1
ATOM 10922 C C . TYR B 1 658 ? -9.586 49.094 16.125 1 98.38 658 TYR B C 1
ATOM 10924 O O . TYR B 1 658 ? -8.75 48.25 16.422 1 98.38 658 TYR B O 1
ATOM 10932 N N . LEU B 1 659 ? -10.086 49.906 17.062 1 97.69 659 LEU B N 1
ATOM 10933 C CA . LEU B 1 659 ? -9.828 49.75 18.484 1 97.69 659 LEU B CA 1
ATOM 10934 C C . LEU B 1 659 ? -11.016 49.125 19.188 1 97.69 659 LEU B C 1
ATOM 10936 O O . LEU B 1 659 ? -12.117 49.688 19.203 1 97.69 659 LEU B O 1
ATOM 10940 N N . PRO B 1 660 ? -10.797 47.969 19.734 1 96 660 PRO B N 1
ATOM 10941 C CA . PRO B 1 660 ? -11.883 47.375 20.5 1 96 660 PRO B CA 1
ATOM 10942 C C . PRO B 1 660 ? -12.172 48.094 21.812 1 96 660 PRO B C 1
ATOM 10944 O O . PRO B 1 660 ? -11.516 49.094 22.109 1 96 660 PRO B O 1
ATOM 10947 N N . GLU B 1 661 ? -13.188 47.594 22.562 1 93.81 661 GLU B N 1
ATOM 10948 C CA . GLU B 1 661 ? -13.602 48.219 23.797 1 93.81 661 GLU B CA 1
ATOM 10949 C C . GLU B 1 661 ? -12.414 48.469 24.719 1 93.81 661 GLU B C 1
ATOM 10951 O O . GLU B 1 661 ? -11.523 47.625 24.844 1 93.81 661 GLU B O 1
ATOM 10956 N N . GLY B 1 662 ? -12.383 49.656 25.312 1 93.19 662 GLY B N 1
ATOM 10957 C CA . GLY B 1 662 ? -11.312 50.031 26.234 1 93.19 662 GLY B CA 1
ATOM 10958 C C . GLY B 1 662 ? -10.703 51.375 25.922 1 93.19 662 GLY B C 1
ATOM 10959 O O . GLY B 1 662 ? -11.148 52.062 25 1 93.19 662 GLY B O 1
ATOM 10960 N N . ASP B 1 663 ? -9.734 51.812 26.781 1 95.31 663 ASP B N 1
ATOM 10961 C CA . ASP B 1 663 ? -8.961 53.031 26.578 1 95.31 663 ASP B CA 1
ATOM 10962 C C . ASP B 1 663 ? -7.555 52.719 26.062 1 95.31 663 ASP B C 1
ATOM 10964 O O . ASP B 1 663 ? -6.867 51.844 26.641 1 95.31 663 ASP B O 1
ATOM 10968 N N . TRP B 1 664 ? -7.223 53.406 24.938 1 96.81 664 TRP B N 1
ATOM 10969 C CA . TRP B 1 664 ? -5.984 53.062 24.25 1 96.81 664 TRP B CA 1
ATOM 10970 C C . TRP B 1 664 ? -5.094 54.281 24.078 1 96.81 664 TRP B C 1
ATOM 10972 O O . TRP B 1 664 ? -5.59 55.375 23.828 1 96.81 664 TRP B O 1
ATOM 10982 N N . HIS B 1 665 ? -3.84 54.125 24.266 1 97.69 665 HIS B N 1
ATOM 10983 C CA . HIS B 1 665 ? -2.85 55.156 23.969 1 97.69 665 HIS B CA 1
ATOM 10984 C C . HIS B 1 665 ? -2.084 54.844 22.688 1 97.69 665 HIS B C 1
ATOM 10986 O O . HIS B 1 665 ? -1.415 53.812 22.594 1 97.69 665 HIS B O 1
ATOM 10992 N N . ASP B 1 666 ? -2.193 55.719 21.719 1 97.25 666 ASP B N 1
ATOM 10993 C CA . ASP B 1 666 ? -1.48 55.625 20.453 1 97.25 666 ASP B CA 1
ATOM 10994 C C . ASP B 1 666 ? 0.005 55.938 20.625 1 97.25 666 ASP B C 1
ATOM 10996 O O . ASP B 1 666 ? 0.38 57.062 20.938 1 97.25 666 ASP B O 1
ATOM 11000 N N . GLN B 1 667 ? 0.82 55 20.344 1 96.19 667 GLN B N 1
ATOM 11001 C CA . GLN B 1 667 ? 2.238 55.156 20.656 1 96.19 667 GLN B CA 1
ATOM 11002 C C . GLN B 1 667 ? 2.967 55.875 19.531 1 96.19 667 GLN B C 1
ATOM 11004 O O . GLN B 1 667 ? 4.102 56.344 19.719 1 96.19 667 GLN B O 1
ATOM 11009 N N . ILE B 1 668 ? 2.328 56 18.375 1 94.56 668 ILE B N 1
ATOM 11010 C CA . ILE B 1 668 ? 2.926 56.781 17.297 1 94.56 668 ILE B CA 1
ATOM 11011 C C . ILE B 1 668 ? 2.568 58.25 17.453 1 94.56 668 ILE B C 1
ATOM 11013 O O . ILE B 1 668 ? 3.451 59.125 17.469 1 94.56 668 ILE B O 1
ATOM 11017 N N . HIS B 1 669 ? 1.306 58.5 17.656 1 94.19 669 HIS B N 1
ATOM 11018 C CA . HIS B 1 669 ? 0.833 59.875 17.672 1 94.19 669 HIS B CA 1
ATOM 11019 C C . HIS B 1 669 ? 0.726 60.406 19.109 1 94.19 669 HIS B C 1
ATOM 11021 O O . HIS B 1 669 ? 0.427 61.594 19.312 1 94.19 669 HIS B O 1
ATOM 11027 N N . ASP B 1 670 ? 0.942 59.625 20.062 1 94.94 670 ASP B N 1
ATOM 11028 C CA . ASP B 1 670 ? 0.896 60 21.469 1 94.94 670 ASP B CA 1
ATOM 11029 C C . ASP B 1 670 ? -0.465 60.594 21.844 1 94.94 670 ASP B C 1
ATOM 11031 O O . ASP B 1 670 ? -0.544 61.688 22.391 1 94.94 670 ASP B O 1
ATOM 11035 N N . GLN B 1 671 ? -1.477 59.938 21.5 1 95.12 671 GLN B N 1
ATOM 11036 C CA . GLN B 1 671 ? -2.846 60.375 21.734 1 95.12 671 GLN B CA 1
ATOM 11037 C C . GLN B 1 671 ? -3.656 59.281 22.453 1 95.12 671 GLN B C 1
ATOM 11039 O O . GLN B 1 671 ? -3.426 58.094 22.25 1 95.12 671 GLN B O 1
ATOM 11044 N N . HIS B 1 672 ? -4.539 59.781 23.297 1 95.38 672 HIS B N 1
ATOM 11045 C CA . HIS B 1 672 ? -5.504 58.875 23.938 1 95.38 672 HIS B CA 1
ATOM 11046 C C . HIS B 1 672 ? -6.723 58.688 23.047 1 95.38 672 HIS B C 1
ATOM 11048 O O . HIS B 1 672 ? -7.301 59.625 22.531 1 95.38 672 HIS B O 1
ATOM 11054 N N . GLU B 1 673 ? -7 57.438 22.828 1 94.75 673 GLU B N 1
ATOM 11055 C CA . GLU B 1 673 ? -8.125 57.062 21.984 1 94.75 673 GLU B CA 1
ATOM 11056 C C . GLU B 1 673 ? -9.117 56.188 22.75 1 94.75 673 GLU B C 1
ATOM 11058 O O . GLU B 1 673 ? -8.719 55.281 23.469 1 94.75 673 GLU B O 1
ATOM 11063 N N . GLN B 1 674 ? -10.453 56.5 22.594 1 94.5 674 GLN B N 1
ATOM 11064 C CA . GLN B 1 674 ? -11.484 55.594 23.109 1 94.5 674 GLN B CA 1
ATOM 11065 C C . GLN B 1 674 ? -11.758 54.469 22.141 1 94.5 674 GLN B C 1
ATOM 11067 O O . GLN B 1 674 ? -11.789 54.656 20.922 1 94.5 674 GLN B O 1
ATOM 11072 N N . GLY B 1 675 ? -11.961 53.281 22.688 1 95.31 675 GLY B N 1
ATOM 11073 C CA . GLY B 1 675 ? -12.188 52.094 21.875 1 95.31 675 GLY B CA 1
ATOM 11074 C C . GLY B 1 675 ? -13.562 52.062 21.234 1 95.31 675 GLY B C 1
ATOM 11075 O O . GLY B 1 675 ? -14.273 53.062 21.25 1 95.31 675 GLY B O 1
ATOM 11076 N N . LYS B 1 676 ? -13.859 51.062 20.547 1 96 676 LYS B N 1
ATOM 11077 C CA . LYS B 1 676 ? -15.094 50.781 19.812 1 96 676 LYS B CA 1
ATOM 11078 C C . LYS B 1 676 ? -15.258 51.781 18.656 1 96 676 LYS B C 1
ATOM 11080 O O . LYS B 1 676 ? -16.328 52.375 18.484 1 96 676 LYS B O 1
ATOM 11085 N N . GLN B 1 677 ? -14.203 51.875 17.984 1 96.38 677 GLN B N 1
ATOM 11086 C CA . GLN B 1 677 ? -14.258 52.75 16.828 1 96.38 677 GLN B CA 1
ATOM 11087 C C . GLN B 1 677 ? -13.117 52.469 15.859 1 96.38 677 GLN B C 1
ATOM 11089 O O . GLN B 1 677 ? -12.102 51.875 16.25 1 96.38 677 GLN B O 1
ATOM 11094 N N . TRP B 1 678 ? -13.266 52.938 14.625 1 97.56 678 TRP B N 1
ATOM 11095 C CA . TRP B 1 678 ? -12.234 52.906 13.594 1 97.56 678 TRP B CA 1
ATOM 11096 C C . TRP B 1 678 ? -11.43 54.188 13.57 1 97.56 678 TRP B C 1
ATOM 11098 O O . TRP B 1 678 ? -11.992 55.281 13.578 1 97.56 678 TRP B O 1
ATOM 11108 N N . LEU B 1 679 ? -10.156 54.062 13.672 1 98 679 LEU B N 1
ATOM 11109 C CA . LEU B 1 679 ? -9.266 55.156 13.297 1 98 679 LEU B CA 1
ATOM 11110 C C . LEU B 1 679 ? -8.945 55.094 11.805 1 98 679 LEU B C 1
ATOM 11112 O O . LEU B 1 679 ? -8.273 54.188 11.336 1 98 679 LEU B O 1
ATOM 11116 N N . ARG B 1 680 ? -9.406 56.094 11.102 1 97.31 680 ARG B N 1
ATOM 11117 C CA . ARG B 1 680 ? -9.242 56.062 9.648 1 97.31 680 ARG B CA 1
ATOM 11118 C C . ARG B 1 680 ? -7.926 56.719 9.242 1 97.31 680 ARG B C 1
ATOM 11120 O O . ARG B 1 680 ? -7.508 57.719 9.852 1 97.31 680 ARG B O 1
ATOM 11127 N N . ALA B 1 681 ? -7.262 56.156 8.281 1 97.31 681 ALA B N 1
ATOM 11128 C CA . ALA B 1 681 ? -6.051 56.688 7.648 1 97.31 681 ALA B CA 1
ATOM 11129 C C . ALA B 1 681 ? -4.992 57.031 8.695 1 97.31 681 ALA B C 1
ATOM 11131 O O . ALA B 1 681 ? -4.438 58.125 8.688 1 97.31 681 ALA B O 1
ATOM 11132 N N . HIS B 1 682 ? -4.895 56.156 9.625 1 97.75 682 HIS B N 1
ATOM 11133 C CA . HIS B 1 682 ? -3.836 56.344 10.609 1 97.75 682 HIS B CA 1
ATOM 11134 C C . HIS B 1 682 ? -2.459 56.25 9.961 1 97.75 682 HIS B C 1
ATOM 11136 O O . HIS B 1 682 ? -2.098 55.25 9.375 1 97.75 682 HIS B O 1
ATOM 11142 N N . LYS B 1 683 ? -1.699 57.312 10.055 1 97.81 683 LYS B N 1
ATOM 11143 C CA . LYS B 1 683 ? -0.409 57.406 9.375 1 97.81 683 LYS B CA 1
ATOM 11144 C C . LYS B 1 683 ? 0.646 56.562 10.094 1 97.81 683 LYS B C 1
ATOM 11146 O O . LYS B 1 683 ? 0.742 56.594 11.32 1 97.81 683 LYS B O 1
ATOM 11151 N N . VAL B 1 684 ? 1.374 55.781 9.344 1 98.06 684 VAL B N 1
ATOM 11152 C CA . VAL B 1 684 ? 2.447 54.938 9.852 1 98.06 684 VAL B CA 1
ATOM 11153 C C . VAL B 1 684 ? 3.637 54.969 8.891 1 98.06 684 VAL B C 1
ATOM 11155 O O . VAL B 1 684 ? 3.557 54.5 7.762 1 98.06 684 VAL B O 1
ATOM 11158 N N . LYS B 1 685 ? 4.746 55.531 9.297 1 97.38 685 LYS B N 1
ATOM 11159 C CA . LYS B 1 685 ? 5.953 55.594 8.477 1 97.38 685 LYS B CA 1
ATOM 11160 C C . LYS B 1 685 ? 6.617 54.219 8.367 1 97.38 685 LYS B C 1
ATOM 11162 O O . LYS B 1 685 ? 6.262 53.281 9.102 1 97.38 685 LYS B O 1
ATOM 11167 N N . LEU B 1 686 ? 7.52 54.094 7.434 1 97.31 686 LEU B N 1
ATOM 11168 C CA . LEU B 1 686 ? 8.25 52.844 7.227 1 97.31 686 LEU B CA 1
ATOM 11169 C C . LEU B 1 686 ? 9.016 52.469 8.484 1 97.31 686 LEU B C 1
ATOM 11171 O O . LEU B 1 686 ? 9.195 51.281 8.758 1 97.31 686 LEU B O 1
ATOM 11175 N N . THR B 1 687 ? 9.438 53.375 9.273 1 96.88 687 THR B N 1
ATOM 11176 C CA . THR B 1 687 ? 10.281 53.156 10.438 1 96.88 687 THR B CA 1
ATOM 11177 C C . THR B 1 687 ? 9.43 52.906 11.68 1 96.88 687 THR B C 1
ATOM 11179 O O . THR B 1 687 ? 9.961 52.719 12.781 1 96.88 687 THR B O 1
ATOM 11182 N N . GLU B 1 688 ? 8.102 52.969 11.5 1 96.56 688 GLU B N 1
ATOM 11183 C CA . GLU B 1 688 ? 7.191 52.875 12.633 1 96.56 688 GLU B CA 1
ATOM 11184 C C . GLU B 1 688 ? 6.301 51.625 12.531 1 96.56 688 GLU B C 1
ATOM 11186 O O . GLU B 1 688 ? 6.078 51.094 11.438 1 96.56 688 GLU B O 1
ATOM 11191 N N . VAL B 1 689 ? 5.879 51.188 13.703 1 97.38 689 VAL B N 1
ATOM 11192 C CA . VAL B 1 689 ? 4.82 50.188 13.805 1 97.38 689 VAL B CA 1
ATOM 11193 C C . VAL B 1 689 ? 3.674 50.75 14.648 1 97.38 689 VAL B C 1
ATOM 11195 O O . VAL B 1 689 ? 3.893 51.25 15.75 1 97.38 689 VAL B O 1
ATOM 11198 N N . ALA B 1 690 ? 2.482 50.656 14.078 1 98.25 690 ALA B N 1
ATOM 11199 C CA . ALA B 1 690 ? 1.331 51.125 14.844 1 98.25 690 ALA B CA 1
ATOM 11200 C C . ALA B 1 690 ? 0.974 50.156 15.953 1 98.25 690 ALA B C 1
ATOM 11202 O O . ALA B 1 690 ? 0.703 48.969 15.68 1 98.25 690 ALA B O 1
ATOM 11203 N N . TYR B 1 691 ? 1.016 50.562 17.172 1 98.31 691 TYR B N 1
ATOM 11204 C CA . TYR B 1 691 ? 0.53 49.781 18.312 1 98.31 691 TYR B CA 1
ATOM 11205 C C . TYR B 1 691 ? -0.03 50.688 19.391 1 98.31 691 TYR B C 1
ATOM 11207 O O . TYR B 1 691 ? 0.28 51.906 19.422 1 98.31 691 TYR B O 1
ATOM 11215 N N . PHE B 1 692 ? -0.896 50.156 20.141 1 98 692 PHE B N 1
ATOM 11216 C CA . PHE B 1 692 ? -1.641 50.875 21.172 1 98 692 PHE B CA 1
ATOM 11217 C C . PHE B 1 692 ? -1.543 50.156 22.516 1 98 692 PHE B C 1
ATOM 11219 O O . PHE B 1 692 ? -1.616 48.938 22.578 1 98 692 PHE B O 1
ATOM 11226 N N . THR B 1 693 ? -1.328 50.875 23.578 1 97.44 693 THR B N 1
ATOM 11227 C CA . THR B 1 693 ? -1.303 50.312 24.938 1 97.44 693 THR B CA 1
ATOM 11228 C C . THR B 1 693 ? -2.605 50.625 25.672 1 97.44 693 THR B C 1
ATOM 11230 O O . THR B 1 693 ? -3.111 51.75 25.609 1 97.44 693 THR B O 1
ATOM 11233 N N . ARG B 1 694 ? -3.094 49.656 26.25 1 94.94 694 ARG B N 1
ATOM 11234 C CA . ARG B 1 694 ? -4.332 49.812 27 1 94.94 694 ARG B CA 1
ATOM 11235 C C . ARG B 1 694 ? -4.098 50.625 28.266 1 94.94 694 ARG B C 1
ATOM 11237 O O . ARG B 1 694 ? -3.121 50.406 28.984 1 94.94 694 ARG B O 1
ATOM 11244 N N . THR B 1 695 ? -4.945 51.656 28.5 1 90.06 695 THR B N 1
ATOM 11245 C CA . THR B 1 695 ? -4.797 52.5 29.672 1 90.06 695 THR B CA 1
ATOM 11246 C C . THR B 1 695 ? -5.965 52.312 30.625 1 90.06 695 THR B C 1
ATOM 11248 O O . THR B 1 695 ? -7.078 52 30.203 1 90.06 695 THR B O 1
ATOM 11251 N N . HIS B 1 696 ? -5.734 52.031 31.906 1 75 696 HIS B N 1
ATOM 11252 C CA . HIS B 1 696 ? -6.793 52.031 32.906 1 75 696 HIS B CA 1
ATOM 11253 C C . HIS B 1 696 ? -7.031 53.438 33.469 1 75 696 HIS B C 1
ATOM 11255 O O . HIS B 1 696 ? -6.09 54.125 33.875 1 75 696 HIS B O 1
ATOM 11261 N N . ILE B 1 697 ? -7.926 54.25 32.812 1 46.97 697 ILE B N 1
ATOM 11262 C CA . ILE B 1 697 ? -8.25 55.562 33.406 1 46.97 697 ILE B CA 1
ATOM 11263 C C . ILE B 1 697 ? -8.836 55.375 34.781 1 46.97 697 ILE B C 1
ATOM 11265 O O . ILE B 1 697 ? -9.789 54.625 34.969 1 46.97 697 ILE B O 1
ATOM 11269 N N . LEU B 1 698 ? -8.039 55.594 35.75 1 37.78 698 LEU B N 1
ATOM 11270 C CA . LEU B 1 698 ? -8.617 55.781 37.062 1 37.78 698 LEU B CA 1
ATOM 11271 C C . LEU B 1 698 ? -9.758 56.781 37.031 1 37.78 698 LEU B C 1
ATOM 11273 O O . LEU B 1 698 ? -9.57 57.938 36.562 1 37.78 698 LEU B O 1
ATOM 11277 N N . GLY B 1 699 ? -10.828 56.438 36.562 1 31 699 GLY B N 1
ATOM 11278 C CA . GLY B 1 699 ? -11.906 57.312 37.031 1 31 699 GLY B CA 1
ATOM 11279 C C . GLY B 1 699 ? -11.984 57.406 38.531 1 31 699 GLY B C 1
ATOM 11280 O O . GLY B 1 699 ? -11.547 56.5 39.25 1 31 699 GLY B O 1
#

Sequence (1398 aa):
MRYVCYVMSCDTTSLTMRQLRGRTLRFLKIACFLLFMVFIIWYTVSALKKKVTPLYASGVVEQRVGDLQYDFSTGIFVYNSGKSTYLQGIVSETLRSTFTVACKSDQNKATSMCLHWLRYAKLEISKTDNCHHVKWTPTSRDFIPHDCFSLRSAHWYGGAELYHQTWPLETTDVPMQPYLSNDILFRSNTEKNSGKNMFGNIVDRFWINSNGVGIVVNSEVPLFVSINESKSNLLCFSADYTNSPYPNPDSKTPVLEYTVCKEDSISKIHKLLQKKYFHMPLGLPDKSLMQGVVWSTWGRFNPNLTQSLLLAHAKNVSDKISPYKLQANFIEIDDKYSTRFGDFNFDESAFRNSHQMVSYLKEYKFDVIVSMTPFVSVESKAFKTKAADLLVSDIQAHSPSLMKWYSGLMGVIDVTRQTTVTWYKEQLANMVKDYGIKSFNFHGCETNFLPKIHKTFRSLANPGTFATEFISMVSPNAGSLTQVSCGYRSQQYPVYTKSPRKESHWSHTNGLRSVIPSILTLGILGYQFVVPDIIGGTTYGVNGTLALTKPEPELYIRWMQLSAFMPVMKFAFTPWDYDKDVVDIFNNLIKLRKEKILPLLLQGMREAEMTGAPIIRPIWWSSPKDEHALLVDSEFLVGDSILVAPILKKGAKERDIYLPEGDWHDQIHDQHEQGKQWLRAHKVKLTEVAYFTRTHILGMRYVCYVMSCDTTSLTMRQLRGRTLRFLKIACFLLFMVFIIWYTVSALKKKVTPLYASGVVEQRVGDLQYDFSTGIFVYNSGKSTYLQGIVSETLRSTFTVACKSDQNKATSMCLHWLRYAKLEISKTDNCHHVKWTPTSRDFIPHDCFSLRSAHWYGGAELYHQTWPLETTDVPMQPYLSNDILFRSNTEKNSGKNMFGNIVDRFWINSNGVGIVVNSEVPLFVSINESKSNLLCFSADYTNSPYPNPDSKTPVLEYTVCKEDSISKIHKLLQKKYFHMPLGLPDKSLMQGVVWSTWGRFNPNLTQSLLLAHAKNVSDKISPYKLQANFIEIDDKYSTRFGDFNFDESAFRNSHQMVSYLKEYKFDVIVSMTPFVSVESKAFKTKAADLLVSDIQAHSPSLMKWYSGLMGVIDVTRQTTVTWYKEQLANMVKDYGIKSFNFHGCETNFLPKIHKTFRSLANPGTFATEFISMVSPNAGSLTQVSCGYRSQQYPVYTKSPRKESHWSHTNGLRSVIPSILTLGILGYQFVVPDIIGGTTYGVNGTLALTKPEPELYIRWMQLSAFMPVMKFAFTPWDYDKDVVDIFNNLIKLRKEKILPLLLQGMREAEMTGAPIIRPIWWSSPKDEHALLVDSEFLVGDSILVAPILKKGAKERDIYLPEGDWHDQIHDQHEQGKQWLRAHKVKLTEVAYFTRTHILG

Radius of gyration: 41.24 Å; Cα contacts (8 Å, |Δi|>4): 3121; chains: 2; bounding box: 116×120×95 Å

InterPro domains:
  IPR000322 Glycoside hydrolase family 31, TIM barrel domain [PF01055] (314-595)
  IPR013780 Glycosyl hydrolase, all-beta [G3DSA:2.60.40.1180] (646-694)
  IPR017853 Glycoside hydrolase superfamily [SSF51445] (293-632)
  IPR048395 Glycosyl hydrolase family 31, C-terminal domain [PF21365] (612-694)
  IPR050985 Alpha-glycosidase and related enzymes [PTHR43053] (30-695)